Protein AF-A0A099SEV1-F1 (afdb_monomer_lite)

Foldseek 3Di:
DPDDDPPVVVLVVLLLVLAPPLLSVLLVLLLVLQQVLCVDPPWDQLALAFDPGSLQLVQLLVLLCQQFPSVPPADNLLSSLLSSLSSQLQSLLTQVLVQVVCCVPPVDGDHNVRSVVCRLVSSLVCLLVVVVSSSQCDPPDPDRSNQVSNLSSLLSNLLDPVDQLVPRDCWDADPNDTDRSSLSSLSSNLSSLQQQACSSQDPVSVVVSVVVPRDLVSVLSNLSRDQFHHWHDDLVQLEIETEGEDEAPVVCVLQVHDPVLLVVLVVVSVVVSQLSSVSSLVSSQVVNVVSVGGHHDYYHYHYDYDHDDPVSVVSSVVSSLVVCLLPPQALLVNLLSLLQVLQVLLQWGADAPDDIDRNDDDDLVSSLVVNVVSLVCCVVRPCLLLVLQLLSVVSSVVLVVLCVPASVPHSPVSSVVSNVSNNVSVLFLLLLLQQLLVVLVVVVVVVVVVVVVVVVVVVVVPPPDDDDDDDDDPPPPVVVVVCVVVVVVVVVVPDAAAEEEEEFAYPLVLSSVNSNLVNVVCVVPVPCVVPDPCPDQVNSLVSLVSYQYEFEFHPPSFDADPVRHTPDTGRVVRVVVNVVVNRDNYHYDYLVCLLVCVVPVLHAAYEYEASADELFWGKDFPPPQVNLVSLVVLVVVCPPPPPPDPPDPRDRHAYEYRYELSRYDDPCCVVVCVVVVPDDDDDDDDDDDPDDDDDDDDDDDDPPPVPPDPQVDWDDQPNATEGDDPDSFFDSDDHDPVPVVCSVCRVVDHDDGGGMDIHTLQSHQWYRTSQHIDGRSPPVVVVVVSSCCVVLVVVVVVVVVVLVVLVVVVVPDPDPVSVVVSVVVLVVVLVPDDDPSSVVSVVVVVVSVVVSCVVVVVCVVVVVVVVPPPPPVVPVPDDPPVVPPDPPVNVVVVVLVSVVVCLVPPVLVVFPPDPVSSVVVVVVSVVVNVVSVVVVVVVVVVPDDPDDDD

pLDDT: mean 78.98, std 19.69, range [28.3, 98.69]

Structure (mmCIF, N/CA/C/O backbone):
data_AF-A0A099SEV1-F1
#
_entry.id   AF-A0A099SEV1-F1
#
loop_
_atom_site.group_PDB
_atom_site.id
_atom_site.type_symbol
_atom_site.label_atom_id
_atom_site.label_alt_id
_atom_site.label_comp_id
_atom_site.label_asym_id
_atom_site.label_entity_id
_atom_site.label_seq_id
_atom_site.pdbx_PDB_ins_code
_atom_site.Cartn_x
_atom_site.Cartn_y
_atom_site.Cartn_z
_atom_site.occupancy
_atom_site.B_iso_or_equiv
_atom_site.auth_seq_id
_atom_site.auth_comp_id
_atom_site.auth_asym_id
_atom_site.auth_atom_id
_atom_site.pdbx_PDB_model_num
ATOM 1 N N . MET A 1 1 ? 39.576 -8.115 1.685 1.00 36.94 1 MET A N 1
ATOM 2 C CA . MET A 1 1 ? 39.530 -9.210 0.694 1.00 36.94 1 MET A CA 1
ATOM 3 C C . MET A 1 1 ? 39.518 -8.594 -0.702 1.00 36.94 1 MET A C 1
ATOM 5 O O . MET A 1 1 ? 38.486 -8.095 -1.120 1.00 36.94 1 MET A O 1
ATOM 9 N N . LYS A 1 2 ? 40.672 -8.526 -1.378 1.00 35.22 2 LYS A N 1
ATOM 10 C CA . LYS A 1 2 ? 40.783 -8.181 -2.806 1.00 35.22 2 LYS A CA 1
ATOM 11 C C . LYS A 1 2 ? 41.272 -9.445 -3.506 1.00 35.22 2 LYS A C 1
ATOM 13 O O . LYS A 1 2 ? 42.377 -9.889 -3.220 1.00 35.22 2 LYS A O 1
ATOM 18 N N . GLY A 1 3 ? 40.416 -10.050 -4.321 1.00 35.56 3 GLY A N 1
ATOM 19 C CA . GLY A 1 3 ? 40.688 -11.335 -4.967 1.00 35.56 3 GLY A CA 1
ATOM 20 C C . GLY A 1 3 ? 39.414 -12.074 -5.369 1.00 35.56 3 GLY A C 1
ATOM 21 O O . GLY A 1 3 ? 39.276 -13.250 -5.063 1.00 35.56 3 GLY A O 1
ATOM 22 N N . GLY A 1 4 ? 38.461 -11.377 -5.991 1.00 35.34 4 GLY A N 1
ATOM 23 C CA . GLY A 1 4 ? 37.385 -12.007 -6.753 1.00 35.34 4 GLY A CA 1
ATOM 24 C C . GLY A 1 4 ? 37.706 -11.807 -8.225 1.00 35.34 4 GLY A C 1
ATOM 25 O O . GLY A 1 4 ? 37.589 -10.692 -8.720 1.00 35.34 4 GLY A O 1
ATOM 26 N N . VAL A 1 5 ? 38.201 -12.849 -8.888 1.00 37.59 5 VAL A N 1
ATOM 27 C CA . VAL A 1 5 ? 38.368 -12.864 -10.344 1.00 37.59 5 VAL A CA 1
ATOM 28 C C . VAL A 1 5 ? 36.970 -12.792 -10.957 1.00 37.59 5 VAL A C 1
ATOM 30 O O . VAL A 1 5 ? 36.102 -13.597 -10.621 1.00 37.59 5 VAL A O 1
ATOM 33 N N . ASP A 1 6 ? 36.755 -11.785 -11.796 1.00 44.00 6 ASP A N 1
ATOM 34 C CA . ASP A 1 6 ? 35.470 -11.404 -12.372 1.00 44.00 6 ASP A CA 1
ATOM 35 C C . ASP A 1 6 ? 34.942 -12.501 -13.315 1.00 44.00 6 ASP A C 1
ATOM 37 O O . ASP A 1 6 ? 35.335 -12.598 -14.483 1.00 44.00 6 ASP A O 1
ATOM 41 N N . GLN A 1 7 ? 34.065 -13.370 -12.798 1.00 47.88 7 GLN A N 1
ATOM 42 C CA . GLN A 1 7 ? 33.428 -14.446 -13.570 1.00 47.88 7 GLN A CA 1
ATOM 43 C C . GLN A 1 7 ? 32.575 -13.917 -14.742 1.00 47.88 7 GLN A C 1
ATOM 45 O O . GLN A 1 7 ? 32.237 -14.691 -15.639 1.00 47.88 7 GLN A O 1
ATOM 50 N N . ASN A 1 8 ? 32.279 -12.611 -14.793 1.00 47.69 8 ASN A N 1
ATOM 51 C CA . ASN A 1 8 ? 31.552 -11.987 -15.901 1.00 47.69 8 ASN A CA 1
ATOM 52 C C . ASN A 1 8 ? 32.384 -11.858 -17.187 1.00 47.69 8 ASN A C 1
ATOM 54 O O . ASN A 1 8 ? 31.812 -11.815 -18.277 1.00 47.69 8 ASN A O 1
ATOM 58 N N . SER A 1 9 ? 33.720 -11.875 -17.098 1.00 52.97 9 SER A N 1
ATOM 59 C CA . SER A 1 9 ? 34.594 -11.779 -18.281 1.00 52.97 9 SER A CA 1
ATOM 60 C C . SER A 1 9 ? 34.418 -12.948 -19.267 1.00 52.97 9 SER A C 1
ATOM 62 O O . SER A 1 9 ? 34.579 -12.769 -20.473 1.00 52.97 9 SER A O 1
ATOM 64 N N . ASN A 1 10 ? 33.999 -14.126 -18.789 1.00 54.94 10 ASN A N 1
ATOM 65 C CA . ASN A 1 10 ? 33.848 -15.324 -19.623 1.00 54.94 10 ASN A CA 1
ATOM 66 C C . ASN A 1 10 ? 32.597 -15.329 -20.522 1.00 54.94 10 ASN A C 1
ATOM 68 O O . ASN A 1 10 ? 32.571 -16.071 -21.504 1.00 54.94 10 ASN A O 1
ATOM 72 N N . TYR A 1 11 ? 31.561 -14.540 -20.215 1.00 55.56 11 TYR A N 1
ATOM 73 C CA . TYR A 1 11 ? 30.343 -14.500 -21.039 1.00 55.56 11 TYR A CA 1
ATOM 74 C C . TYR A 1 11 ? 30.465 -13.528 -22.220 1.00 55.56 11 TYR A C 1
ATOM 76 O O . TYR A 1 11 ? 29.971 -13.835 -23.304 1.00 55.56 11 TYR A O 1
ATOM 84 N N . TYR A 1 12 ? 31.206 -12.427 -22.051 1.00 55.94 12 TYR A N 1
ATOM 85 C CA . TYR A 1 12 ? 31.446 -11.442 -23.115 1.00 55.94 12 TYR A CA 1
ATOM 86 C C . TYR A 1 12 ? 32.143 -12.034 -24.344 1.00 55.94 12 TYR A C 1
ATOM 88 O O . TYR A 1 12 ? 31.801 -11.687 -25.474 1.00 55.94 12 TYR A O 1
ATOM 96 N N . GLY A 1 13 ? 33.096 -12.950 -24.136 1.00 60.09 13 GLY A N 1
ATOM 97 C CA . GLY A 1 13 ? 33.821 -13.593 -25.236 1.00 60.09 13 GLY A CA 1
ATOM 98 C C . GLY A 1 13 ? 32.915 -14.463 -26.110 1.00 60.09 13 GLY A C 1
ATOM 99 O O . GLY A 1 13 ? 32.924 -14.340 -27.331 1.00 60.09 13 GLY A O 1
ATOM 100 N N . LYS A 1 14 ? 32.051 -15.275 -25.488 1.00 64.75 14 LYS A N 1
ATOM 101 C CA . LYS A 1 14 ? 31.235 -16.268 -26.205 1.00 64.75 14 LYS A CA 1
ATOM 102 C C . LYS A 1 14 ? 30.116 -15.663 -27.055 1.00 64.75 14 LYS A C 1
ATOM 104 O O . LYS A 1 14 ? 29.754 -16.242 -28.073 1.00 64.75 14 LYS A O 1
ATOM 109 N N . GLY A 1 15 ? 29.560 -14.519 -26.651 1.00 65.81 15 GLY A N 1
ATOM 110 C CA . GLY A 1 15 ? 28.553 -13.808 -27.447 1.00 65.81 15 GLY A CA 1
ATOM 111 C C . GLY A 1 15 ? 29.144 -13.198 -28.720 1.00 65.81 15 GLY A C 1
ATOM 112 O O . GLY A 1 15 ? 28.587 -13.370 -29.808 1.00 65.81 15 GLY A O 1
ATOM 113 N N . ARG A 1 16 ? 30.315 -12.556 -28.588 1.00 71.12 16 ARG A N 1
ATOM 114 C CA . ARG A 1 16 ? 31.054 -11.927 -29.696 1.00 71.12 16 ARG A CA 1
ATOM 115 C C . ARG A 1 16 ? 31.533 -12.926 -30.741 1.00 71.12 16 ARG A C 1
ATOM 117 O O . ARG A 1 16 ? 31.424 -12.642 -31.925 1.00 71.12 16 ARG A O 1
ATOM 124 N N . GLU A 1 17 ? 31.993 -14.103 -30.319 1.00 76.88 17 GLU A N 1
ATOM 125 C CA . GLU A 1 17 ? 32.426 -15.177 -31.231 1.00 76.88 17 GLU A CA 1
ATOM 126 C C . GLU A 1 17 ? 31.323 -15.641 -32.198 1.00 76.88 17 GLU A C 1
ATOM 128 O O . GLU A 1 17 ? 31.603 -16.317 -33.186 1.00 76.88 17 GLU A O 1
ATOM 133 N N . SER A 1 18 ? 30.066 -15.285 -31.923 1.00 80.56 18 SER A N 1
ATOM 134 C CA . SER A 1 18 ? 28.909 -15.729 -32.690 1.00 80.56 18 SER A CA 1
ATOM 135 C C . SER A 1 18 ? 28.470 -14.756 -33.801 1.00 80.56 18 SER A C 1
ATOM 137 O O . SER A 1 18 ? 27.653 -15.147 -34.637 1.00 80.56 18 SER A O 1
ATOM 139 N N . LEU A 1 19 ? 28.992 -13.525 -33.829 1.00 89.88 19 LEU A N 1
ATOM 140 C CA . LEU A 1 19 ? 28.681 -12.498 -34.834 1.00 89.88 19 LEU A CA 1
ATOM 141 C C . LEU A 1 19 ? 29.820 -12.368 -35.859 1.00 89.88 19 LEU A C 1
ATOM 143 O O . LEU A 1 19 ? 30.991 -12.531 -35.511 1.00 89.88 19 LEU A O 1
ATOM 147 N N . ARG A 1 20 ? 29.506 -11.994 -37.106 1.00 91.00 20 ARG A N 1
ATOM 148 C CA . ARG A 1 20 ? 30.517 -11.532 -38.068 1.00 91.00 20 ARG A CA 1
ATOM 149 C C . ARG A 1 20 ? 31.260 -10.322 -37.524 1.00 91.00 20 ARG A C 1
ATOM 151 O O . ARG A 1 20 ? 30.757 -9.556 -36.696 1.00 91.00 20 ARG A O 1
ATOM 158 N N . VAL A 1 21 ? 32.466 -10.139 -38.049 1.00 91.50 21 VAL A N 1
ATOM 159 C CA . VAL A 1 21 ? 33.350 -9.031 -37.687 1.00 91.50 21 VAL A CA 1
ATOM 160 C C . VAL A 1 21 ? 32.659 -7.690 -37.936 1.00 91.50 21 VAL A C 1
ATOM 162 O O . VAL A 1 21 ? 32.736 -6.809 -37.086 1.00 91.50 21 VAL A O 1
ATOM 165 N N . GLU A 1 22 ? 31.921 -7.555 -39.038 1.00 93.06 22 GLU A N 1
ATOM 166 C CA . GLU A 1 22 ? 31.168 -6.347 -39.385 1.00 93.06 22 GLU A CA 1
ATOM 167 C C . GLU A 1 22 ? 30.118 -5.990 -38.321 1.00 93.06 22 GLU A C 1
ATOM 169 O O . GLU A 1 22 ? 30.118 -4.870 -37.811 1.00 93.06 22 GLU A O 1
ATOM 174 N N . HIS A 1 23 ? 29.280 -6.955 -37.919 1.00 94.44 23 HIS A N 1
ATOM 175 C CA . HIS A 1 23 ? 28.269 -6.768 -36.872 1.00 94.44 23 HIS A CA 1
ATOM 176 C C . HIS A 1 23 ? 28.897 -6.461 -35.509 1.00 94.44 23 HIS A C 1
ATOM 178 O O . HIS A 1 23 ? 28.393 -5.610 -34.777 1.00 94.44 23 HIS A O 1
ATOM 184 N N . CYS A 1 24 ? 30.011 -7.118 -35.171 1.00 93.75 24 CYS A N 1
ATOM 185 C CA . CYS A 1 24 ? 30.768 -6.817 -33.956 1.00 93.75 24 CYS A CA 1
ATOM 186 C C . CYS A 1 24 ? 31.267 -5.367 -33.940 1.00 93.75 24 CYS A C 1
ATOM 188 O O . CYS A 1 24 ? 31.109 -4.680 -32.932 1.00 93.75 24 CYS A O 1
ATOM 190 N N . LEU A 1 25 ? 31.854 -4.905 -35.049 1.00 94.25 25 LEU A N 1
ATOM 191 C CA . LEU A 1 25 ? 32.371 -3.544 -35.170 1.00 94.25 25 LEU A CA 1
ATOM 192 C C . LEU A 1 25 ? 31.241 -2.511 -35.109 1.00 94.25 25 LEU A C 1
ATOM 194 O O . LEU A 1 25 ? 31.371 -1.530 -34.383 1.00 94.25 25 LEU A O 1
ATOM 198 N N . CYS A 1 26 ? 30.124 -2.738 -35.810 1.00 95.38 26 CYS A N 1
ATOM 199 C CA . CYS A 1 26 ? 28.972 -1.835 -35.758 1.00 95.38 26 CYS A CA 1
ATOM 200 C C . CYS A 1 26 ? 28.397 -1.762 -34.340 1.00 95.38 26 CYS A C 1
ATOM 202 O O . CYS A 1 26 ? 28.181 -0.672 -33.815 1.00 95.38 26 CYS A O 1
ATOM 204 N N . LEU A 1 27 ? 28.238 -2.910 -33.673 1.00 96.00 27 LEU A N 1
ATOM 205 C CA . LEU A 1 27 ? 27.772 -2.949 -32.292 1.00 96.00 27 LEU A CA 1
ATOM 206 C C . LEU A 1 27 ? 28.705 -2.164 -31.363 1.00 96.00 27 LEU A C 1
ATOM 208 O O . LEU A 1 27 ? 28.221 -1.397 -30.542 1.00 96.00 27 LEU A O 1
ATOM 212 N N . ASP A 1 28 ? 30.024 -2.288 -31.509 1.00 95.56 28 ASP A N 1
ATOM 213 C CA . ASP A 1 28 ? 30.981 -1.516 -30.708 1.00 95.56 28 ASP A CA 1
ATOM 214 C C . ASP A 1 28 ? 30.867 -0.002 -30.941 1.00 95.56 28 ASP A C 1
ATOM 216 O O . ASP A 1 28 ? 30.926 0.767 -29.980 1.00 95.56 28 ASP A O 1
ATOM 220 N N . ILE A 1 29 ? 30.595 0.431 -32.175 1.00 96.31 29 ILE A N 1
ATOM 221 C CA . ILE A 1 29 ? 30.310 1.841 -32.466 1.00 96.31 29 ILE A CA 1
ATOM 222 C C . ILE A 1 29 ? 29.013 2.293 -31.783 1.00 96.31 29 ILE A C 1
ATOM 224 O O . ILE A 1 29 ? 29.001 3.359 -31.166 1.00 96.31 29 ILE A O 1
ATOM 228 N N . ILE A 1 30 ? 27.945 1.486 -31.831 1.00 97.38 30 ILE A N 1
ATOM 229 C CA . ILE A 1 30 ? 26.681 1.782 -31.133 1.00 97.38 30 ILE A CA 1
ATOM 230 C C . ILE A 1 30 ? 26.942 1.951 -29.631 1.00 97.38 30 ILE A C 1
ATOM 232 O O . ILE A 1 30 ? 26.533 2.952 -29.037 1.00 97.38 30 ILE A O 1
ATOM 236 N N . ARG A 1 31 ? 27.680 1.017 -29.014 1.00 97.50 31 ARG A N 1
ATOM 237 C CA . ARG A 1 31 ? 28.051 1.075 -27.590 1.00 97.50 31 ARG A CA 1
ATOM 238 C C . ARG A 1 31 ? 28.795 2.358 -27.246 1.00 97.50 31 ARG A C 1
ATOM 240 O O . ARG A 1 31 ? 28.472 3.022 -26.254 1.00 97.50 31 ARG A O 1
ATOM 247 N N . ASP A 1 32 ? 29.777 2.713 -28.066 1.00 97.25 32 ASP A N 1
ATOM 248 C CA . ASP A 1 32 ? 30.584 3.913 -27.883 1.00 97.25 32 ASP A CA 1
ATOM 249 C C . ASP A 1 32 ? 29.747 5.183 -28.041 1.00 97.25 32 ASP A C 1
ATOM 251 O O . ASP A 1 32 ? 29.875 6.103 -27.230 1.00 97.25 32 ASP A O 1
ATOM 255 N N . ASN A 1 33 ? 28.871 5.243 -29.044 1.00 97.31 33 ASN A N 1
ATOM 256 C CA . ASN A 1 33 ? 28.023 6.402 -29.304 1.00 97.31 33 ASN A CA 1
ATOM 257 C C . ASN A 1 33 ? 26.989 6.606 -28.194 1.00 97.31 33 ASN A C 1
ATOM 259 O O . ASN A 1 33 ? 26.921 7.702 -27.632 1.00 97.31 33 ASN A O 1
ATOM 263 N N . VAL A 1 34 ? 26.284 5.550 -27.782 1.00 96.81 34 VAL A N 1
ATOM 264 C CA . VAL A 1 34 ? 25.367 5.591 -26.631 1.00 96.81 34 VAL A CA 1
ATOM 265 C C . VAL A 1 34 ? 26.118 6.015 -25.366 1.00 96.81 34 VAL A C 1
ATOM 267 O O . VAL A 1 34 ? 25.679 6.908 -24.639 1.00 96.81 34 VAL A O 1
ATOM 270 N N . THR A 1 35 ? 27.309 5.458 -25.124 1.00 96.94 35 THR A N 1
ATOM 271 C CA . THR A 1 35 ? 28.145 5.840 -23.976 1.00 96.94 35 THR A CA 1
ATOM 272 C C . THR A 1 35 ? 28.554 7.313 -24.020 1.00 96.94 35 THR A C 1
ATOM 274 O O . THR A 1 35 ? 28.553 7.974 -22.980 1.00 96.94 35 THR A O 1
ATOM 277 N N . LYS A 1 36 ? 28.904 7.849 -25.195 1.00 96.94 36 LYS A N 1
ATOM 278 C CA . LYS A 1 36 ? 29.230 9.273 -25.372 1.00 96.94 36 LYS A CA 1
ATOM 279 C C . LYS A 1 36 ? 28.014 10.159 -25.119 1.00 96.94 36 LYS A C 1
ATOM 281 O O . LYS A 1 36 ? 28.171 11.187 -24.466 1.00 96.94 36 LYS A O 1
ATOM 286 N N . MET A 1 37 ? 26.828 9.766 -25.585 1.00 96.25 37 MET A N 1
ATOM 287 C CA . MET A 1 37 ? 25.584 10.514 -25.363 1.00 96.25 37 MET A CA 1
ATOM 288 C C . MET A 1 37 ? 25.259 10.629 -23.871 1.00 96.25 37 MET A C 1
ATOM 290 O O . MET A 1 37 ? 25.080 11.740 -23.378 1.00 96.25 37 MET A O 1
ATOM 294 N N . TRP A 1 38 ? 25.325 9.520 -23.128 1.00 94.94 38 TRP A N 1
ATOM 295 C CA . TRP A 1 38 ? 25.136 9.515 -21.670 1.00 94.94 38 TRP A CA 1
ATOM 296 C C . TRP A 1 38 ? 26.206 10.301 -20.894 1.00 94.94 38 TRP A C 1
ATOM 298 O O . TRP A 1 38 ? 25.974 10.689 -19.753 1.00 94.94 38 TRP A O 1
ATOM 308 N N . LYS A 1 39 ? 27.388 10.522 -21.484 1.00 94.62 39 LYS A N 1
ATOM 309 C CA . LYS A 1 39 ? 28.511 11.254 -20.870 1.00 94.62 39 LYS A CA 1
ATOM 310 C C . LYS A 1 39 ? 28.601 12.722 -21.296 1.00 94.62 39 LYS A C 1
ATOM 312 O O . LYS A 1 39 ? 29.581 13.384 -20.947 1.00 94.62 39 LYS A O 1
ATOM 317 N N . ARG A 1 40 ? 27.638 13.248 -22.064 1.00 94.00 40 ARG A N 1
ATOM 318 C CA . ARG A 1 40 ? 27.647 14.662 -22.472 1.00 94.00 40 ARG A CA 1
ATOM 319 C C . ARG A 1 40 ? 27.674 15.563 -21.215 1.00 94.00 40 ARG A C 1
ATOM 321 O O . ARG A 1 40 ? 26.925 15.296 -20.281 1.00 94.00 40 ARG A O 1
ATOM 328 N N . PRO A 1 41 ? 28.485 16.643 -21.167 1.00 81.94 41 PRO A N 1
ATOM 329 C CA . PRO A 1 41 ? 28.713 17.433 -19.943 1.00 81.94 41 PRO A CA 1
ATOM 330 C C . PRO A 1 41 ? 27.463 18.057 -19.305 1.00 81.94 41 PRO A C 1
ATOM 332 O O . PRO A 1 41 ? 27.476 18.396 -18.125 1.00 81.94 41 PRO A O 1
ATOM 335 N N . TYR A 1 42 ? 26.402 18.238 -20.092 1.00 82.00 42 TYR A N 1
ATOM 336 C CA . TYR A 1 42 ? 25.139 18.842 -19.663 1.00 82.00 42 TYR A CA 1
ATOM 337 C C . TYR A 1 42 ? 24.037 17.812 -19.411 1.00 82.00 42 TYR A C 1
ATOM 339 O O . TYR A 1 42 ? 22.945 18.182 -18.982 1.00 82.00 42 TYR A O 1
ATOM 347 N N . GLU A 1 43 ? 24.311 16.533 -19.667 1.00 87.38 43 GLU A N 1
ATOM 348 C CA . GLU A 1 43 ? 23.335 15.473 -19.487 1.00 87.38 43 GLU A CA 1
ATOM 349 C C . GLU A 1 43 ? 23.228 15.144 -17.998 1.00 87.38 43 GLU A C 1
ATOM 351 O O . GLU A 1 43 ? 24.162 14.642 -17.370 1.00 87.38 43 GLU A O 1
ATOM 356 N N . LYS A 1 44 ? 22.080 15.487 -17.415 1.00 85.25 44 LYS A N 1
ATOM 357 C CA . LYS A 1 44 ? 21.747 15.126 -16.040 1.00 85.25 44 LYS A CA 1
ATOM 358 C C . LYS A 1 44 ? 20.839 13.903 -16.082 1.00 85.25 44 LYS A C 1
ATOM 360 O O . LYS A 1 44 ? 19.854 13.942 -16.823 1.00 85.25 44 LYS A O 1
ATOM 365 N N . PRO A 1 45 ? 21.107 12.863 -15.271 1.00 85.19 45 PRO A N 1
ATOM 366 C CA . PRO A 1 45 ? 20.137 11.797 -15.060 1.00 85.19 45 PRO A CA 1
ATOM 367 C C . PRO A 1 45 ? 18.777 12.403 -14.708 1.00 85.19 45 PRO A C 1
ATOM 369 O O . PRO A 1 45 ? 18.723 13.409 -13.993 1.00 85.19 45 PRO A O 1
ATOM 372 N N . LEU A 1 46 ? 17.690 11.814 -15.209 1.00 87.38 46 LEU A N 1
ATOM 373 C CA . LEU A 1 46 ? 16.349 12.202 -14.771 1.00 87.38 46 LEU A CA 1
ATOM 374 C C . LEU A 1 46 ? 16.290 12.063 -13.248 1.00 87.38 46 LEU A C 1
ATOM 376 O O . LEU A 1 46 ? 16.686 11.018 -12.719 1.00 87.38 46 LEU A O 1
ATOM 380 N N . ALA A 1 47 ? 15.865 13.115 -12.546 1.00 84.81 47 ALA A N 1
ATOM 381 C CA . ALA A 1 47 ? 15.913 13.112 -11.097 1.00 84.81 47 ALA A CA 1
ATOM 382 C C . ALA A 1 47 ? 15.060 11.966 -10.549 1.00 84.81 47 ALA A C 1
ATOM 384 O O . ALA A 1 47 ? 14.052 11.564 -11.129 1.00 84.81 47 ALA A O 1
ATOM 385 N N . TYR A 1 48 ? 15.503 11.415 -9.422 1.00 85.75 48 TYR A N 1
ATOM 386 C CA . TYR A 1 48 ? 14.810 10.368 -8.672 1.00 85.75 48 TYR A CA 1
ATOM 387 C C . TYR A 1 48 ? 14.730 8.990 -9.332 1.00 85.75 48 TYR A C 1
ATOM 389 O O . TYR A 1 48 ? 14.498 8.022 -8.616 1.00 85.75 48 TYR A O 1
ATOM 397 N N . TYR A 1 49 ? 14.923 8.840 -10.640 1.00 87.31 49 TYR A N 1
ATOM 398 C CA . TYR A 1 49 ? 14.817 7.537 -11.296 1.00 87.31 49 TYR A CA 1
ATOM 399 C C . TYR A 1 49 ? 16.100 6.710 -11.169 1.00 87.31 49 TYR A C 1
ATOM 401 O O . TYR A 1 49 ? 17.205 7.242 -11.082 1.00 87.31 49 TYR A O 1
ATOM 409 N N . THR A 1 50 ? 15.950 5.382 -11.183 1.00 86.31 50 THR A N 1
ATOM 410 C CA . THR A 1 50 ? 17.077 4.437 -11.230 1.00 86.31 50 THR A CA 1
ATOM 411 C C . THR A 1 50 ? 17.966 4.693 -12.449 1.00 86.31 50 THR A C 1
ATOM 413 O O . THR A 1 50 ? 17.551 5.342 -13.407 1.00 86.31 50 THR A O 1
ATOM 416 N N . THR A 1 51 ? 19.199 4.190 -12.461 1.00 88.56 51 THR A N 1
ATOM 417 C CA . THR A 1 51 ? 20.127 4.486 -13.562 1.00 88.56 51 THR A CA 1
ATOM 418 C C . THR A 1 51 ? 19.751 3.738 -14.844 1.00 88.56 51 THR A C 1
ATOM 420 O O . THR A 1 51 ? 19.574 2.522 -14.826 1.00 88.56 51 THR A O 1
ATOM 423 N N . HIS A 1 52 ? 19.652 4.458 -15.970 1.00 90.56 52 HIS A N 1
ATOM 424 C CA . HIS A 1 52 ? 19.386 3.906 -17.317 1.00 90.56 52 HIS A CA 1
ATOM 425 C C . HIS A 1 52 ? 20.612 4.056 -18.254 1.00 90.56 52 HIS A C 1
ATOM 427 O O . HIS A 1 52 ? 20.508 3.910 -19.464 1.00 90.56 52 HIS A O 1
ATOM 433 N N . GLY A 1 53 ? 21.796 4.342 -17.691 1.00 93.69 53 GLY A N 1
ATOM 434 C CA . GLY A 1 53 ? 23.038 4.559 -18.446 1.00 93.69 53 GLY A CA 1
ATOM 435 C C . GLY A 1 53 ? 23.720 3.274 -18.952 1.00 93.69 53 GLY A C 1
ATOM 436 O O . GLY A 1 53 ? 23.157 2.185 -18.861 1.00 93.69 53 GLY A O 1
ATOM 437 N N . PRO A 1 54 ? 24.985 3.349 -19.413 1.00 96.00 54 PRO A N 1
ATOM 438 C CA . PRO A 1 54 ? 25.678 2.217 -20.044 1.00 96.00 54 PRO A CA 1
ATOM 439 C C . PRO A 1 54 ? 25.725 0.934 -19.200 1.00 96.00 54 PRO A C 1
ATOM 441 O O . PRO A 1 54 ? 25.599 -0.161 -19.735 1.00 96.00 54 PRO A O 1
ATOM 444 N N . ASN A 1 55 ? 25.839 1.047 -17.871 1.00 95.31 55 ASN A N 1
ATOM 445 C CA . ASN A 1 55 ? 25.813 -0.116 -16.974 1.00 95.31 55 ASN A CA 1
ATOM 446 C C . ASN A 1 55 ? 24.493 -0.897 -17.060 1.00 95.31 55 ASN A C 1
ATOM 448 O O . ASN A 1 55 ? 24.505 -2.123 -16.988 1.00 95.31 55 ASN A O 1
ATOM 452 N N . HIS A 1 56 ? 23.371 -0.199 -17.249 1.00 95.81 56 HIS A N 1
ATOM 453 C CA . HIS A 1 56 ? 22.080 -0.834 -17.468 1.00 95.81 56 HIS A CA 1
ATOM 454 C C . HIS A 1 56 ? 22.044 -1.573 -18.805 1.00 95.81 56 HIS A C 1
ATOM 456 O O . HIS A 1 56 ? 21.669 -2.742 -18.826 1.00 95.81 56 HIS A O 1
ATOM 462 N N . CYS A 1 57 ? 22.501 -0.931 -19.883 1.00 97.44 57 CYS A N 1
ATOM 463 C CA . CYS A 1 57 ? 22.583 -1.550 -21.209 1.00 97.44 57 CYS A CA 1
ATOM 464 C C . CYS A 1 57 ? 23.406 -2.847 -21.152 1.00 97.44 57 CYS A C 1
ATOM 466 O O . CYS A 1 57 ? 22.960 -3.897 -21.608 1.00 97.44 57 CYS A O 1
ATOM 468 N N . TYR A 1 58 ? 24.565 -2.804 -20.486 1.00 96.88 58 TYR A N 1
ATOM 469 C CA . TYR A 1 58 ? 25.405 -3.976 -20.253 1.00 96.88 58 TYR A CA 1
ATOM 470 C C . TYR A 1 58 ? 24.699 -5.078 -19.454 1.00 96.88 58 TYR A C 1
ATOM 472 O O . TYR A 1 58 ? 24.854 -6.261 -19.760 1.00 96.88 58 TYR A O 1
ATOM 480 N N . ALA A 1 59 ? 23.940 -4.722 -18.418 1.00 96.44 59 ALA A N 1
ATOM 481 C CA . ALA A 1 59 ? 23.209 -5.693 -17.613 1.00 96.44 59 ALA A CA 1
ATOM 482 C C . ALA A 1 59 ? 22.067 -6.357 -18.398 1.00 96.44 59 ALA A C 1
ATOM 484 O O . ALA A 1 59 ? 21.912 -7.576 -18.320 1.00 96.44 59 ALA A O 1
ATOM 485 N N . VAL A 1 60 ? 21.327 -5.588 -19.204 1.00 97.69 60 VAL A N 1
ATOM 486 C CA . VAL A 1 60 ? 20.281 -6.100 -20.106 1.00 97.69 60 VAL A CA 1
ATOM 487 C C . VAL A 1 60 ? 20.887 -7.014 -21.166 1.00 97.69 60 VAL A C 1
ATOM 489 O O . VAL A 1 60 ? 20.400 -8.125 -21.369 1.00 97.69 60 VAL A O 1
ATOM 492 N N . GLU A 1 61 ? 22.004 -6.614 -21.775 1.00 97.56 61 GLU A N 1
ATOM 493 C CA . GLU A 1 61 ? 22.754 -7.451 -22.714 1.00 97.56 61 GLU A CA 1
ATOM 494 C C . GLU A 1 61 ? 23.176 -8.785 -22.065 1.00 97.56 61 GLU A C 1
ATOM 496 O O . GLU A 1 61 ? 22.964 -9.867 -22.618 1.00 97.56 61 GLU A O 1
ATOM 501 N N . ASN A 1 62 ? 23.690 -8.729 -20.833 1.00 95.81 62 ASN A N 1
ATOM 502 C CA . ASN A 1 62 ? 24.046 -9.915 -20.054 1.00 95.81 62 ASN A CA 1
ATOM 503 C C . ASN A 1 62 ? 22.845 -10.815 -19.742 1.00 95.81 62 ASN A C 1
ATOM 505 O O . ASN A 1 62 ? 22.978 -12.043 -19.730 1.00 95.81 62 ASN A O 1
ATOM 509 N N . LEU A 1 63 ? 21.679 -10.230 -19.479 1.00 97.00 63 LEU A N 1
ATOM 510 C CA . LEU A 1 63 ? 20.443 -10.977 -19.269 1.00 97.00 63 LEU A CA 1
ATOM 511 C C . LEU A 1 63 ? 19.962 -11.632 -20.564 1.00 97.00 63 LEU A C 1
ATOM 513 O O . LEU A 1 63 ? 19.547 -12.785 -20.507 1.00 97.00 63 LEU A O 1
ATOM 517 N N . ILE A 1 64 ? 20.117 -10.988 -21.724 1.00 97.19 64 ILE A N 1
ATOM 518 C CA . ILE A 1 64 ? 19.829 -11.592 -23.034 1.00 97.19 64 ILE A CA 1
ATOM 519 C C . ILE A 1 64 ? 20.679 -12.853 -23.253 1.00 97.19 64 ILE A C 1
ATOM 521 O O . ILE A 1 64 ? 20.129 -13.900 -23.603 1.00 97.19 64 ILE A O 1
ATOM 525 N N . TYR A 1 65 ? 21.986 -12.812 -22.960 1.00 95.38 65 TYR A N 1
ATOM 526 C CA . TYR A 1 65 ? 22.852 -14.000 -23.065 1.00 95.38 65 TYR A CA 1
ATOM 527 C C . TYR A 1 65 ? 22.388 -15.160 -22.166 1.00 95.38 65 TYR A C 1
ATOM 529 O O . TYR A 1 65 ? 22.538 -16.330 -22.526 1.00 95.38 65 TYR A O 1
ATOM 537 N N . LYS A 1 66 ? 21.829 -14.855 -20.988 1.00 95.25 66 LYS A N 1
ATOM 538 C CA . LYS A 1 66 ? 21.308 -15.861 -20.048 1.00 95.25 66 LYS A CA 1
ATOM 539 C C . LYS A 1 66 ? 19.911 -16.359 -20.431 1.00 95.25 66 LYS A C 1
ATOM 541 O O . LYS A 1 66 ? 19.617 -17.534 -20.217 1.00 95.25 66 LYS A O 1
ATOM 546 N N . LEU A 1 67 ? 19.071 -15.485 -20.987 1.00 96.12 67 LEU A N 1
ATOM 547 C CA . LEU A 1 67 ? 17.740 -15.818 -21.494 1.00 96.12 67 LEU A CA 1
ATOM 548 C C . LEU A 1 67 ? 17.834 -16.730 -22.716 1.00 96.12 67 LEU A C 1
ATOM 550 O O . LEU A 1 67 ? 17.044 -17.660 -22.840 1.00 96.12 67 LEU A O 1
ATOM 554 N N . ILE A 1 68 ? 18.829 -16.526 -23.583 1.00 95.19 68 ILE A N 1
ATOM 555 C CA . ILE A 1 68 ? 19.023 -17.304 -24.813 1.00 95.19 68 ILE A CA 1
ATOM 556 C C . ILE A 1 68 ? 20.423 -17.943 -24.825 1.00 95.19 68 ILE A C 1
ATOM 558 O O . ILE A 1 68 ? 21.298 -17.508 -25.579 1.00 95.19 68 ILE A O 1
ATOM 562 N N . PRO A 1 69 ? 20.680 -18.985 -24.005 1.00 91.50 69 PRO A N 1
ATOM 563 C CA . PRO A 1 69 ? 22.002 -19.594 -23.922 1.00 91.50 69 PRO A CA 1
ATOM 564 C C . PRO A 1 69 ? 22.510 -20.062 -25.291 1.00 91.50 69 PRO A C 1
ATOM 566 O O . PRO A 1 69 ? 21.898 -20.904 -25.947 1.00 91.50 69 PRO A O 1
ATOM 569 N N . GLY A 1 70 ? 23.645 -19.504 -25.717 1.00 87.25 70 GLY A N 1
ATOM 570 C CA . GLY A 1 70 ? 24.283 -19.816 -26.999 1.00 87.25 70 GLY A CA 1
ATOM 571 C C . GLY A 1 70 ? 23.565 -19.268 -28.236 1.00 87.25 70 GLY A C 1
ATOM 572 O O . GLY A 1 70 ? 23.972 -19.615 -29.341 1.00 87.25 70 GLY A O 1
ATOM 573 N N . PHE A 1 71 ? 22.512 -18.455 -28.072 1.00 89.00 71 PHE A N 1
ATOM 574 C CA . PHE A 1 71 ? 21.671 -17.937 -29.162 1.00 89.00 71 PHE A CA 1
ATOM 575 C C . PHE A 1 71 ? 21.235 -18.993 -30.181 1.00 89.00 71 PHE A C 1
ATOM 577 O O . PHE A 1 71 ? 21.081 -18.697 -31.369 1.00 89.00 71 PHE A O 1
ATOM 584 N N . ALA A 1 72 ? 21.072 -20.240 -29.733 1.00 77.44 72 ALA A N 1
ATOM 585 C CA . ALA A 1 72 ? 20.705 -21.329 -30.620 1.00 77.44 72 ALA A CA 1
ATOM 586 C C . ALA A 1 72 ? 19.432 -20.942 -31.388 1.00 77.44 72 ALA A C 1
ATOM 588 O O . ALA A 1 72 ? 18.484 -20.454 -30.787 1.00 77.44 72 ALA A O 1
ATOM 589 N N . ASN A 1 73 ? 19.424 -21.140 -32.707 1.00 87.31 73 ASN A N 1
ATOM 590 C CA . ASN A 1 73 ? 18.302 -20.846 -33.611 1.00 87.31 73 ASN A CA 1
ATOM 591 C C . ASN A 1 73 ? 17.937 -19.357 -33.815 1.00 87.31 73 ASN A C 1
ATOM 593 O O . ASN A 1 73 ? 16.911 -19.079 -34.444 1.00 87.31 73 ASN A O 1
ATOM 597 N N . LEU A 1 74 ? 18.744 -18.396 -33.349 1.00 95.19 74 LEU A N 1
ATOM 598 C CA . LEU A 1 74 ? 18.691 -17.021 -33.860 1.00 95.19 74 LEU A CA 1
ATOM 599 C C . LEU A 1 74 ? 19.662 -16.859 -35.029 1.00 95.19 74 LEU A C 1
ATOM 601 O O . LEU A 1 74 ? 20.819 -17.289 -34.963 1.00 95.19 74 LEU A O 1
ATOM 605 N N . ARG A 1 75 ? 19.209 -16.188 -36.092 1.00 95.56 75 ARG A N 1
ATOM 606 C CA . ARG A 1 75 ? 20.124 -15.758 -37.153 1.00 95.56 75 ARG A CA 1
ATOM 607 C C . ARG A 1 75 ? 21.124 -14.752 -36.616 1.00 95.56 75 ARG A C 1
ATOM 609 O O . ARG A 1 75 ? 20.992 -14.212 -35.519 1.00 95.56 75 ARG A O 1
ATOM 616 N N . GLU A 1 76 ? 22.193 -14.577 -37.366 1.00 95.06 76 GLU A N 1
ATOM 617 C CA . GLU A 1 76 ? 23.276 -13.689 -36.974 1.00 95.06 76 GLU A CA 1
ATOM 618 C C . GLU A 1 76 ? 22.814 -12.230 -36.874 1.00 95.06 76 GLU A C 1
ATOM 620 O O . GLU A 1 76 ? 23.089 -11.550 -35.890 1.00 95.06 76 GLU A O 1
ATOM 625 N N . GLU A 1 77 ? 22.012 -11.798 -37.836 1.00 96.44 77 GLU A N 1
ATOM 626 C CA . GLU A 1 77 ? 21.406 -10.477 -37.914 1.00 96.44 77 GLU A CA 1
ATOM 627 C C . GLU A 1 77 ? 20.391 -10.274 -36.779 1.00 96.44 77 GLU A C 1
ATOM 629 O O . GLU A 1 77 ? 20.399 -9.243 -36.121 1.00 96.44 77 GLU A O 1
ATOM 634 N N . GLU A 1 78 ? 19.579 -11.289 -36.450 1.00 97.56 78 GLU A N 1
ATOM 635 C CA . GLU A 1 78 ? 18.645 -11.222 -35.312 1.00 97.56 78 GLU A CA 1
ATOM 636 C C . GLU A 1 78 ? 19.376 -11.050 -33.974 1.00 97.56 78 GLU A C 1
ATOM 638 O O . GLU A 1 78 ? 18.915 -10.306 -33.105 1.00 97.56 78 GLU A O 1
ATOM 643 N N . ARG A 1 79 ? 20.532 -11.710 -33.811 1.00 97.12 79 ARG A N 1
ATOM 644 C CA . ARG A 1 79 ? 21.410 -11.507 -32.650 1.00 97.12 79 ARG A CA 1
ATOM 645 C C . ARG A 1 79 ? 21.938 -10.079 -32.617 1.00 97.12 79 ARG A C 1
ATOM 647 O O . ARG A 1 79 ? 21.874 -9.448 -31.565 1.00 97.12 79 ARG A O 1
ATOM 654 N N . PHE A 1 80 ? 22.422 -9.568 -33.749 1.00 96.94 80 PHE A N 1
ATOM 655 C CA . PHE A 1 80 ? 22.877 -8.184 -33.861 1.00 96.94 80 PHE A CA 1
ATOM 656 C C . PHE A 1 80 ? 21.760 -7.192 -33.503 1.00 96.94 80 PHE A C 1
ATOM 658 O O . PHE A 1 80 ? 21.972 -6.350 -32.635 1.00 96.94 80 PHE A O 1
ATOM 665 N N . TYR A 1 81 ? 20.557 -7.332 -34.069 1.00 98.31 81 TYR A N 1
ATOM 666 C CA . TYR A 1 81 ? 19.424 -6.443 -33.793 1.00 98.31 81 TYR A CA 1
ATOM 667 C C . TYR A 1 81 ? 19.019 -6.450 -32.321 1.00 98.31 81 TYR A C 1
ATOM 669 O O . TYR A 1 81 ? 18.785 -5.387 -31.745 1.00 98.31 81 TYR A O 1
ATOM 677 N N . LEU A 1 82 ? 18.962 -7.626 -31.693 1.00 98.06 82 LEU A N 1
ATOM 678 C CA . LEU A 1 82 ? 18.615 -7.748 -30.279 1.00 98.06 82 LEU A CA 1
ATOM 679 C C . LEU A 1 82 ? 19.671 -7.093 -29.376 1.00 98.06 82 LEU A C 1
ATOM 681 O O . LEU A 1 82 ? 19.320 -6.346 -28.462 1.00 98.06 82 LEU A O 1
ATOM 685 N N . LEU A 1 83 ? 20.956 -7.326 -29.655 1.00 97.62 83 LEU A N 1
ATOM 686 C CA . LEU A 1 83 ? 22.058 -6.739 -28.890 1.00 97.62 83 LEU A CA 1
ATOM 687 C C . LEU A 1 83 ? 22.165 -5.224 -29.107 1.00 97.62 83 LEU A C 1
ATOM 689 O O . LEU A 1 83 ? 22.347 -4.493 -28.140 1.00 97.62 83 LEU A O 1
ATOM 693 N N . ALA A 1 84 ? 21.986 -4.734 -30.334 1.00 98.25 84 ALA A N 1
ATOM 694 C CA . ALA A 1 84 ? 21.923 -3.302 -30.621 1.00 98.25 84 ALA A CA 1
ATOM 695 C C . ALA A 1 84 ? 20.742 -2.638 -29.894 1.00 98.25 84 ALA A C 1
ATOM 697 O O . ALA A 1 84 ? 20.896 -1.582 -29.279 1.00 98.25 84 ALA A O 1
ATOM 698 N N . SER A 1 85 ? 19.576 -3.291 -29.884 1.00 98.69 85 SER A N 1
ATOM 699 C CA . SER A 1 85 ? 18.388 -2.785 -29.186 1.00 98.69 85 SER A CA 1
ATOM 700 C C . SER A 1 85 ? 18.587 -2.727 -27.668 1.00 98.69 85 SER A C 1
ATOM 702 O O . SER A 1 85 ? 18.121 -1.785 -27.038 1.00 98.69 85 SER A O 1
ATOM 704 N N . ALA A 1 86 ? 19.353 -3.647 -27.069 1.00 98.44 86 ALA A N 1
ATOM 705 C CA . ALA A 1 86 ? 19.703 -3.580 -25.644 1.00 98.44 86 ALA A CA 1
ATOM 706 C C . ALA A 1 86 ? 20.425 -2.275 -25.258 1.00 98.44 86 ALA A C 1
ATOM 708 O O . ALA A 1 86 ? 20.304 -1.818 -24.125 1.00 98.44 86 ALA A O 1
ATOM 709 N N . TRP A 1 87 ? 21.122 -1.645 -26.204 1.00 98.38 87 TRP A N 1
ATOM 710 C CA . TRP A 1 87 ? 21.814 -0.370 -26.007 1.00 98.38 87 TRP A CA 1
ATOM 711 C C . TRP A 1 87 ? 20.987 0.854 -26.384 1.00 98.38 87 TRP A C 1
ATOM 713 O O . TRP A 1 87 ? 21.208 1.933 -25.840 1.00 98.38 87 TRP A O 1
ATOM 723 N N . LEU A 1 88 ? 20.043 0.695 -27.309 1.00 98.38 88 LEU A N 1
ATOM 724 C CA . LEU A 1 88 ? 19.262 1.802 -27.858 1.00 98.38 88 LEU A CA 1
ATOM 725 C C . LEU A 1 88 ? 17.859 1.933 -27.245 1.00 98.38 88 LEU A C 1
ATOM 727 O O . LEU A 1 88 ? 17.243 2.983 -27.403 1.00 98.38 88 LEU A O 1
ATOM 731 N N . HIS A 1 89 ? 17.353 0.929 -26.520 1.00 98.50 89 HIS A N 1
ATOM 732 C CA . HIS A 1 89 ? 15.965 0.921 -26.029 1.00 98.50 89 HIS A CA 1
ATOM 733 C C . HIS A 1 89 ? 15.607 2.117 -25.139 1.00 98.50 89 HIS A C 1
ATOM 735 O O . HIS A 1 89 ? 14.527 2.692 -25.282 1.00 98.50 89 HIS A O 1
ATOM 741 N N . ASP A 1 90 ? 16.554 2.548 -24.309 1.00 97.94 90 ASP A N 1
ATOM 742 C CA . ASP A 1 90 ? 16.415 3.664 -23.375 1.00 97.94 90 ASP A CA 1
ATOM 743 C C . ASP A 1 90 ? 17.053 4.969 -23.874 1.00 97.94 90 ASP A C 1
ATOM 745 O O . ASP A 1 90 ? 17.177 5.924 -23.109 1.00 97.94 90 ASP A O 1
ATOM 749 N N . ILE A 1 91 ? 17.459 5.072 -25.147 1.00 97.94 91 ILE A N 1
ATOM 750 C CA . ILE A 1 91 ? 18.096 6.302 -25.656 1.00 97.94 91 ILE A CA 1
ATOM 751 C C . ILE A 1 91 ? 17.174 7.528 -25.533 1.00 97.94 91 ILE A C 1
ATOM 753 O O . ILE A 1 91 ? 17.641 8.632 -25.266 1.00 97.94 91 ILE A O 1
ATOM 757 N N . GLY A 1 92 ? 15.856 7.328 -25.622 1.00 97.31 92 GLY A N 1
ATOM 758 C CA . GLY A 1 92 ? 14.844 8.354 -25.384 1.00 97.31 92 GLY A CA 1
ATOM 759 C C . GLY A 1 92 ? 14.726 8.825 -23.928 1.00 97.31 92 GLY A C 1
ATOM 760 O O . GLY A 1 92 ? 14.012 9.791 -23.680 1.00 97.31 92 GLY A O 1
ATOM 761 N N . MET A 1 93 ? 15.405 8.181 -22.969 1.00 96.69 93 MET A N 1
ATOM 762 C CA . MET A 1 93 ? 15.515 8.655 -21.579 1.00 96.69 93 MET A CA 1
ATOM 763 C C . MET A 1 93 ? 16.562 9.767 -21.417 1.00 96.69 93 MET A C 1
ATOM 765 O O . MET A 1 93 ? 16.594 10.430 -20.378 1.00 96.69 93 MET A O 1
ATOM 769 N N . ILE A 1 94 ? 17.423 9.970 -22.419 1.00 96.69 94 ILE A N 1
ATOM 770 C CA . ILE A 1 94 ? 18.409 11.051 -22.451 1.00 96.69 94 ILE A CA 1
ATOM 771 C C . ILE A 1 94 ? 17.656 12.363 -22.709 1.00 96.69 94 ILE A C 1
ATOM 773 O O . ILE A 1 94 ? 16.969 12.507 -23.721 1.00 96.69 94 ILE A O 1
ATOM 777 N N . ARG A 1 95 ? 17.785 13.340 -21.808 1.00 95.94 95 ARG A N 1
ATOM 778 C CA . ARG A 1 95 ? 17.051 14.612 -21.860 1.00 95.94 95 ARG A CA 1
ATOM 779 C C . ARG A 1 95 ? 17.352 15.377 -23.138 1.00 95.94 95 ARG A C 1
ATOM 781 O O . ARG A 1 95 ? 16.427 15.911 -23.742 1.00 95.94 95 ARG A O 1
ATOM 788 N N . SER A 1 96 ? 18.618 15.419 -23.561 1.00 95.69 96 SER A N 1
ATOM 789 C CA . SER A 1 96 ? 18.981 16.080 -24.820 1.00 95.69 96 SER A CA 1
ATOM 790 C C . SER A 1 96 ? 18.292 15.442 -26.030 1.00 95.69 96 SER A C 1
ATOM 792 O O . SER A 1 96 ? 17.749 16.173 -26.849 1.00 95.69 96 SER A O 1
ATOM 794 N N . VAL A 1 97 ? 18.215 14.110 -26.087 1.00 96.44 97 VAL A N 1
ATOM 795 C CA . VAL A 1 97 ? 17.514 13.369 -27.153 1.00 96.44 97 VAL A CA 1
ATOM 796 C C . VAL A 1 97 ? 16.005 13.631 -27.122 1.00 96.44 97 VAL A C 1
ATOM 798 O O . VAL A 1 97 ? 15.397 13.922 -28.150 1.00 96.44 97 VAL A O 1
ATOM 801 N N . ALA A 1 98 ? 15.389 13.559 -25.940 1.00 95.94 98 ALA A N 1
ATOM 802 C CA . ALA A 1 98 ? 13.953 13.780 -25.790 1.00 95.94 98 ALA A CA 1
ATOM 803 C C . ALA A 1 98 ? 13.539 15.214 -26.142 1.00 95.94 98 ALA A C 1
ATOM 805 O O . ALA A 1 98 ? 12.536 15.417 -26.827 1.00 95.94 98 ALA A O 1
ATOM 806 N N . ASN A 1 99 ? 14.322 16.204 -25.709 1.00 94.12 99 ASN A N 1
ATOM 807 C CA . ASN A 1 99 ? 14.033 17.608 -25.976 1.00 94.12 99 ASN A CA 1
ATOM 808 C C . ASN A 1 99 ? 14.325 18.001 -27.425 1.00 94.12 99 ASN A C 1
ATOM 810 O O . ASN A 1 99 ? 13.552 18.781 -27.966 1.00 94.12 99 ASN A O 1
ATOM 814 N N . GLU A 1 100 ? 15.361 17.456 -28.071 1.00 94.50 100 GLU A N 1
ATOM 815 C CA . GLU A 1 100 ? 15.634 17.684 -29.500 1.00 94.50 100 GLU A CA 1
ATOM 816 C C . GLU A 1 100 ? 14.398 17.333 -30.343 1.00 94.50 100 GLU A C 1
ATOM 818 O O . GLU A 1 100 ? 13.828 18.199 -31.008 1.00 94.50 100 GLU A O 1
ATOM 823 N N . LEU A 1 101 ? 13.872 16.116 -30.178 1.00 92.94 101 LEU A N 1
ATOM 824 C CA . LEU A 1 101 ? 12.696 15.657 -30.920 1.00 92.94 101 LEU A CA 1
ATOM 825 C C . LEU A 1 101 ? 11.391 16.367 -30.526 1.00 92.94 101 LEU A C 1
ATOM 827 O O . LEU A 1 101 ? 10.495 16.529 -31.360 1.00 92.94 101 LEU A O 1
ATOM 831 N N . ASN A 1 102 ? 11.235 16.760 -29.257 1.00 90.38 102 ASN A N 1
ATOM 832 C CA . ASN A 1 102 ? 10.012 17.423 -28.802 1.00 90.38 102 ASN A CA 1
ATOM 833 C C . ASN A 1 102 ? 9.976 18.912 -29.171 1.00 90.38 102 ASN A C 1
ATOM 835 O O . ASN A 1 102 ? 8.919 19.416 -29.557 1.00 90.38 102 ASN A O 1
ATOM 839 N N . MET A 1 103 ? 11.112 19.613 -29.105 1.00 88.56 103 MET A N 1
ATOM 840 C CA . MET A 1 103 ? 11.211 21.022 -29.493 1.00 88.56 103 MET A CA 1
ATOM 841 C C . MET A 1 103 ? 10.899 21.214 -30.976 1.00 88.56 103 MET A C 1
ATOM 843 O O . MET A 1 103 ? 10.173 22.147 -31.315 1.00 88.56 103 MET A O 1
ATOM 847 N N . GLU A 1 104 ? 11.356 20.305 -31.839 1.00 85.31 104 GLU A N 1
ATOM 848 C CA . GLU A 1 104 ? 11.041 20.329 -33.272 1.00 85.31 104 GLU A CA 1
ATOM 849 C C . GLU A 1 104 ? 9.537 20.203 -33.567 1.00 85.31 104 GLU A C 1
ATOM 851 O O . GLU A 1 104 ? 9.054 20.731 -34.568 1.00 85.31 104 GLU A O 1
ATOM 856 N N . ARG A 1 105 ? 8.775 19.532 -32.692 1.00 82.75 105 ARG A N 1
ATOM 857 C CA . ARG A 1 105 ? 7.351 19.225 -32.919 1.00 82.75 105 ARG A CA 1
ATOM 858 C C . ARG A 1 105 ? 6.392 20.159 -32.194 1.00 82.75 105 ARG A C 1
ATOM 860 O O . ARG A 1 105 ? 5.358 20.529 -32.748 1.00 82.75 105 ARG A O 1
ATOM 867 N N . HIS A 1 106 ? 6.704 20.492 -30.947 1.00 85.38 106 HIS A N 1
ATOM 868 C CA . HIS A 1 106 ? 5.774 21.131 -30.017 1.00 85.38 106 HIS A CA 1
ATOM 869 C C . HIS A 1 106 ? 6.304 22.447 -29.437 1.00 85.38 106 HIS A C 1
ATOM 871 O O . HIS A 1 106 ? 5.544 23.175 -28.803 1.00 85.38 106 HIS A O 1
ATOM 877 N N . GLY A 1 107 ? 7.578 22.785 -29.670 1.00 89.44 107 GLY A N 1
ATOM 878 C CA . GLY A 1 107 ? 8.167 24.047 -29.215 1.00 89.44 107 GLY A CA 1
ATOM 879 C C . GLY A 1 107 ? 8.343 24.168 -27.696 1.00 89.44 107 GLY A C 1
ATOM 880 O O . GLY A 1 107 ? 8.531 25.278 -27.203 1.00 89.44 107 GLY A O 1
ATOM 881 N N . SER A 1 108 ? 8.288 23.060 -26.948 1.00 91.06 108 SER A N 1
ATOM 882 C CA . SER A 1 108 ? 8.505 23.028 -25.495 1.00 91.06 108 SER A CA 1
ATOM 883 C C . SER A 1 108 ? 9.429 21.879 -25.084 1.00 91.06 108 SER A C 1
ATOM 885 O O . SER A 1 108 ? 9.505 20.857 -25.762 1.00 91.06 108 SER A O 1
ATOM 887 N N . GLU A 1 109 ? 10.131 22.029 -23.961 1.00 93.19 109 GLU A N 1
ATOM 888 C CA . GLU A 1 109 ? 10.866 20.923 -23.334 1.00 93.19 109 GLU A CA 1
ATOM 889 C C . GLU A 1 109 ? 9.901 19.985 -22.599 1.00 93.19 109 GLU A C 1
ATOM 891 O O . GLU A 1 109 ? 8.868 20.432 -22.093 1.00 93.19 109 GLU A O 1
ATOM 896 N N . LEU A 1 110 ? 10.247 18.699 -22.529 1.00 91.12 110 LEU A N 1
ATOM 897 C CA . LEU A 1 110 ? 9.511 17.725 -21.725 1.00 91.12 110 LEU A CA 1
ATOM 898 C C . LEU A 1 110 ? 10.013 17.753 -20.280 1.00 91.12 110 LEU A C 1
ATOM 900 O O . LEU A 1 110 ? 11.216 17.853 -20.014 1.00 91.12 110 LEU A O 1
ATOM 904 N N . ASN A 1 111 ? 9.095 17.615 -19.328 1.00 93.06 111 ASN A N 1
ATOM 905 C CA . ASN A 1 111 ? 9.468 17.363 -17.942 1.00 93.06 111 ASN A CA 1
ATOM 906 C C . ASN A 1 111 ? 9.922 15.900 -17.749 1.00 93.06 111 ASN A C 1
ATOM 908 O O . ASN A 1 111 ? 9.739 15.041 -18.608 1.00 93.06 111 ASN A O 1
ATOM 912 N N . GLU A 1 112 ? 10.529 15.589 -16.605 1.00 90.62 112 GLU A N 1
ATOM 913 C CA . GLU A 1 112 ? 11.135 14.269 -16.363 1.00 90.62 112 GLU A CA 1
ATOM 914 C C . GLU A 1 112 ? 10.129 13.113 -16.377 1.00 90.62 112 GLU A C 1
ATOM 916 O O . GLU A 1 112 ? 10.460 12.004 -16.803 1.00 90.62 112 GLU A O 1
ATOM 921 N N . THR A 1 113 ? 8.898 13.371 -15.932 1.00 89.69 113 THR A N 1
ATOM 922 C CA . THR A 1 113 ? 7.805 12.400 -15.994 1.00 89.69 113 THR A CA 1
ATOM 923 C C . THR A 1 113 ? 7.416 12.149 -17.444 1.00 89.69 113 THR A C 1
ATOM 925 O O . THR A 1 113 ? 7.358 10.995 -17.853 1.00 89.69 113 THR A O 1
ATOM 928 N N . GLU A 1 114 ? 7.241 13.199 -18.247 1.00 94.38 114 GLU A N 1
ATOM 929 C CA . GLU A 1 114 ? 6.910 13.077 -19.671 1.00 94.38 114 GLU A CA 1
ATOM 930 C C . GLU A 1 114 ? 8.006 12.348 -20.459 1.00 94.38 114 GLU A C 1
ATOM 932 O O . GLU A 1 114 ? 7.690 11.454 -21.244 1.00 94.38 114 GLU A O 1
ATOM 937 N N . ILE A 1 115 ? 9.286 12.654 -20.200 1.00 95.62 115 ILE A N 1
ATOM 938 C CA . ILE A 1 115 ? 10.421 11.935 -20.803 1.00 95.62 115 ILE A CA 1
ATOM 939 C C . ILE A 1 115 ? 10.309 10.442 -20.487 1.00 95.62 115 ILE A C 1
ATOM 941 O O . ILE A 1 115 ? 10.331 9.610 -21.393 1.00 95.62 115 ILE A O 1
ATOM 945 N N . ARG A 1 116 ? 10.116 10.079 -19.212 1.00 93.38 116 ARG A N 1
ATOM 946 C CA . ARG A 1 116 ? 9.958 8.675 -18.811 1.00 93.38 116 ARG A CA 1
ATOM 947 C C . ARG A 1 116 ? 8.711 8.029 -19.400 1.00 93.38 116 ARG A C 1
ATOM 949 O O . ARG A 1 116 ? 8.727 6.836 -19.693 1.00 93.38 116 ARG A O 1
ATOM 956 N N . GLU A 1 117 ? 7.615 8.752 -19.552 1.00 93.62 117 GLU A N 1
ATOM 957 C CA . GLU A 1 117 ? 6.399 8.183 -20.125 1.00 93.62 117 GLU A CA 1
ATOM 958 C C . GLU A 1 117 ? 6.524 7.951 -21.631 1.00 93.62 117 GLU A C 1
ATOM 960 O O . GLU A 1 117 ? 6.012 6.945 -22.122 1.00 93.62 117 GLU A O 1
ATOM 965 N N . GLN A 1 118 ? 7.249 8.816 -22.342 1.00 96.25 118 GLN A N 1
ATOM 966 C CA . GLN A 1 118 ? 7.367 8.783 -23.800 1.00 96.25 118 GLN A CA 1
ATOM 967 C C . GLN A 1 118 ? 8.665 8.148 -24.326 1.00 96.25 118 GLN A C 1
ATOM 969 O O . GLN A 1 118 ? 8.757 7.936 -25.533 1.00 96.25 118 GLN A O 1
ATOM 974 N N . HIS A 1 119 ? 9.637 7.794 -23.471 1.00 97.56 119 HIS A N 1
ATOM 975 C CA . HIS A 1 119 ? 10.983 7.377 -23.906 1.00 97.56 119 HIS A CA 1
ATOM 976 C C . HIS A 1 119 ? 10.997 6.290 -24.982 1.00 97.56 119 HIS A C 1
ATOM 978 O O . HIS A 1 119 ? 11.760 6.411 -25.919 1.00 97.56 119 HIS A O 1
ATOM 984 N N . HIS A 1 120 ? 10.150 5.264 -24.910 1.00 98.06 120 HIS A N 1
ATOM 985 C CA . HIS A 1 120 ? 10.077 4.207 -25.925 1.00 98.06 120 HIS A CA 1
ATOM 986 C C . HIS A 1 120 ? 9.683 4.737 -27.319 1.00 98.06 120 HIS A C 1
ATOM 988 O O . HIS A 1 120 ? 10.270 4.334 -28.323 1.00 98.06 120 HIS A O 1
ATOM 994 N N . ASN A 1 121 ? 8.751 5.697 -27.388 1.00 97.81 121 ASN A N 1
ATOM 995 C CA . ASN A 1 121 ? 8.380 6.383 -28.630 1.00 97.81 121 ASN A CA 1
ATOM 996 C C . ASN A 1 121 ? 9.486 7.336 -29.098 1.00 97.81 121 ASN A C 1
ATOM 998 O O . ASN A 1 121 ? 9.740 7.458 -30.296 1.00 97.81 121 ASN A O 1
ATOM 1002 N N . THR A 1 122 ? 10.145 8.015 -28.160 1.00 97.88 122 THR A N 1
ATOM 1003 C CA . THR A 1 122 ? 11.297 8.879 -28.440 1.00 97.88 122 THR A CA 1
ATOM 1004 C C . THR A 1 122 ? 12.474 8.065 -28.980 1.00 97.88 122 THR A C 1
ATOM 1006 O O . THR A 1 122 ? 13.057 8.456 -29.984 1.00 97.88 122 THR A O 1
ATOM 1009 N N . SER A 1 123 ? 12.776 6.907 -28.386 1.00 98.38 123 SER A N 1
ATOM 1010 C CA . SER A 1 123 ? 13.809 5.970 -28.833 1.00 98.38 123 SER A CA 1
ATOM 1011 C C . SER A 1 123 ? 13.531 5.499 -30.257 1.00 98.38 123 SER A C 1
ATOM 1013 O O . SER A 1 123 ? 14.412 5.598 -31.104 1.00 98.38 123 SER A O 1
ATOM 1015 N N . GLU A 1 124 ? 12.303 5.051 -30.554 1.00 98.44 124 GLU A N 1
ATOM 1016 C CA . GLU A 1 124 ? 11.913 4.636 -31.910 1.00 98.44 124 GLU A CA 1
ATOM 1017 C C . GLU A 1 124 ? 12.183 5.744 -32.938 1.00 98.44 124 GLU A C 1
ATOM 1019 O O . GLU A 1 124 ? 12.849 5.512 -33.948 1.00 98.44 124 GLU A O 1
ATOM 1024 N N . LYS A 1 125 ? 11.690 6.957 -32.667 1.00 97.88 125 LYS A N 1
ATOM 1025 C CA . LYS A 1 125 ? 11.846 8.108 -33.566 1.00 97.88 125 LYS A CA 1
ATOM 1026 C C . LYS A 1 125 ? 13.308 8.485 -33.746 1.00 97.88 125 LYS A C 1
ATOM 1028 O O . LYS A 1 125 ? 13.754 8.617 -34.881 1.00 97.88 125 LYS A O 1
ATOM 1033 N N . PHE A 1 126 ? 14.058 8.588 -32.649 1.00 98.12 126 PHE A N 1
ATOM 1034 C CA . PHE A 1 126 ? 15.464 8.972 -32.691 1.00 98.12 126 PHE A CA 1
ATOM 1035 C C . PHE A 1 126 ? 16.295 7.975 -33.502 1.00 98.12 126 PHE A C 1
ATOM 1037 O O . PHE A 1 126 ? 17.091 8.380 -34.341 1.00 98.12 126 PHE A O 1
ATOM 1044 N N . ILE A 1 127 ? 16.054 6.672 -33.333 1.00 98.19 127 ILE A N 1
ATOM 1045 C CA . ILE A 1 127 ? 16.736 5.628 -34.111 1.00 98.19 127 ILE A CA 1
ATOM 1046 C C . ILE A 1 127 ? 16.399 5.739 -35.605 1.00 98.19 127 ILE A C 1
ATOM 1048 O O . ILE A 1 127 ? 17.246 5.447 -36.440 1.00 98.19 127 ILE A O 1
ATOM 1052 N N . ILE A 1 128 ? 15.184 6.151 -35.980 1.00 97.56 128 ILE A N 1
ATOM 1053 C CA . ILE A 1 128 ? 14.785 6.292 -37.391 1.00 97.56 128 ILE A CA 1
ATOM 1054 C C . ILE A 1 128 ? 15.371 7.562 -38.027 1.00 97.56 128 ILE A C 1
ATOM 1056 O O . ILE A 1 128 ? 15.874 7.501 -39.161 1.00 97.56 128 ILE A O 1
ATOM 1060 N N . GLU A 1 129 ? 15.269 8.687 -37.318 1.00 96.88 129 GLU A N 1
ATOM 1061 C CA . GLU A 1 129 ? 15.585 10.042 -37.792 1.00 96.88 129 GLU A CA 1
ATOM 1062 C C . GLU A 1 129 ? 17.091 10.359 -37.671 1.00 96.88 129 GLU A C 1
ATOM 1064 O O . GLU A 1 129 ? 17.642 10.999 -38.564 1.00 96.88 129 GLU A O 1
ATOM 1069 N N . HIS A 1 130 ? 17.775 9.810 -36.658 1.00 97.06 130 HIS A N 1
ATOM 1070 C CA . HIS A 1 130 ? 19.188 10.066 -36.322 1.00 97.06 130 HIS A CA 1
ATOM 1071 C C . HIS A 1 130 ? 20.017 8.772 -36.195 1.00 97.06 130 HIS A C 1
ATOM 1073 O O . HIS A 1 130 ? 20.873 8.626 -35.317 1.00 97.06 130 HIS A O 1
ATOM 1079 N N . TYR A 1 131 ? 19.751 7.792 -37.064 1.00 96.75 131 TYR A N 1
ATOM 1080 C CA . TYR A 1 131 ? 20.438 6.491 -37.081 1.00 96.75 131 TYR A CA 1
ATOM 1081 C C . TYR A 1 131 ? 21.970 6.601 -37.208 1.00 96.75 131 TYR A C 1
ATOM 1083 O O . TYR A 1 131 ? 22.696 5.748 -36.695 1.00 96.75 131 TYR A O 1
ATOM 1091 N N . ASP A 1 132 ? 22.463 7.658 -37.851 1.00 96.31 132 ASP A N 1
ATOM 1092 C CA . ASP A 1 132 ? 23.880 8.006 -37.956 1.00 96.31 132 ASP A CA 1
ATOM 1093 C C . ASP A 1 132 ? 24.495 8.294 -36.583 1.00 96.31 132 ASP A C 1
ATOM 1095 O O . ASP A 1 132 ? 25.520 7.726 -36.205 1.00 96.31 132 ASP A O 1
ATOM 1099 N N . GLN A 1 133 ? 23.801 9.073 -35.754 1.00 96.56 133 GLN A N 1
ATOM 1100 C CA . GLN A 1 133 ? 24.245 9.338 -34.388 1.00 96.56 133 GLN A CA 1
ATOM 1101 C C . GLN A 1 133 ? 24.222 8.071 -33.524 1.00 96.56 133 GLN A C 1
ATOM 1103 O O . GLN A 1 133 ? 25.029 7.935 -32.601 1.00 96.56 133 GLN A O 1
ATOM 1108 N N . CYS A 1 134 ? 23.335 7.121 -33.831 1.00 96.75 134 CYS A N 1
ATOM 1109 C CA . CYS A 1 134 ? 23.322 5.805 -33.198 1.00 96.75 134 CYS A CA 1
ATOM 1110 C C . CYS A 1 134 ? 24.481 4.902 -33.654 1.00 96.75 134 CYS A C 1
ATOM 1112 O O . CYS A 1 134 ? 24.749 3.918 -32.975 1.00 96.75 134 CYS A O 1
ATOM 1114 N N . GLY A 1 135 ? 25.192 5.229 -34.741 1.00 95.56 135 GLY A N 1
ATOM 1115 C CA . GLY A 1 135 ? 26.278 4.416 -35.303 1.00 95.56 135 GLY A CA 1
ATOM 1116 C C . GLY A 1 135 ? 25.842 3.397 -36.363 1.00 95.56 135 GLY A C 1
ATOM 1117 O O . GLY A 1 135 ? 26.587 2.454 -36.638 1.00 95.56 135 GLY A O 1
ATOM 1118 N N . LEU A 1 136 ? 24.645 3.559 -36.940 1.00 94.50 136 LEU A N 1
ATOM 1119 C CA . LEU A 1 136 ? 24.076 2.664 -37.961 1.00 94.50 136 LEU A CA 1
ATOM 1120 C C . LEU A 1 136 ? 24.365 3.114 -39.409 1.00 94.50 136 LEU A C 1
ATOM 1122 O O . LEU A 1 136 ? 24.010 2.403 -40.344 1.00 94.50 136 LEU A O 1
ATOM 1126 N N . ASP A 1 137 ? 24.987 4.275 -39.618 1.00 89.81 137 ASP A N 1
ATOM 1127 C CA . ASP A 1 137 ? 25.357 4.824 -40.937 1.00 89.81 137 ASP A CA 1
ATOM 1128 C C . ASP A 1 137 ? 26.720 4.330 -41.453 1.00 89.81 137 ASP A C 1
ATOM 1130 O O . ASP A 1 137 ? 27.067 4.506 -42.626 1.00 89.81 137 ASP A O 1
ATOM 1134 N N . HIS A 1 138 ? 27.517 3.703 -40.587 1.00 78.69 138 HIS A N 1
ATOM 1135 C CA . HIS A 1 138 ? 28.837 3.224 -40.954 1.00 78.69 138 HIS A CA 1
ATOM 1136 C C . HIS A 1 138 ? 28.751 2.056 -41.939 1.00 78.69 138 HIS A C 1
ATOM 1138 O O . HIS A 1 138 ? 28.342 0.945 -41.598 1.00 78.69 138 HIS A O 1
ATOM 1144 N N . LYS A 1 139 ? 29.251 2.286 -43.157 1.00 77.81 139 LYS A N 1
ATOM 1145 C CA . LYS A 1 139 ? 29.584 1.210 -44.097 1.00 77.81 139 LYS A CA 1
ATOM 1146 C C . LYS A 1 139 ? 30.822 0.481 -43.597 1.00 77.81 139 LYS A C 1
ATOM 1148 O O . LYS A 1 139 ? 31.953 0.879 -43.878 1.00 77.81 139 LYS A O 1
ATOM 1153 N N . ILE A 1 140 ? 30.597 -0.569 -42.820 1.00 81.75 140 ILE A N 1
ATOM 1154 C CA . ILE A 1 140 ? 31.648 -1.483 -42.389 1.00 81.75 140 ILE A CA 1
ATOM 1155 C C . ILE A 1 140 ? 31.694 -2.607 -43.419 1.00 81.75 140 ILE A C 1
ATOM 1157 O O . ILE A 1 140 ? 30.780 -3.424 -43.519 1.00 81.75 140 ILE A O 1
ATOM 1161 N N . SER A 1 141 ? 32.751 -2.615 -44.231 1.00 81.12 141 SER A N 1
ATOM 1162 C CA . SER A 1 141 ? 32.871 -3.518 -45.381 1.00 81.12 141 SER A CA 1
ATOM 1163 C C . SER A 1 141 ? 31.720 -3.313 -46.393 1.00 81.12 141 SER A C 1
ATOM 1165 O O . SER A 1 141 ? 31.416 -2.182 -46.767 1.00 81.12 141 SER A O 1
ATOM 1167 N N . ASN A 1 142 ? 31.098 -4.400 -46.869 1.00 82.19 142 ASN A N 1
ATOM 1168 C CA . ASN A 1 142 ? 30.033 -4.397 -47.880 1.00 82.19 142 ASN A CA 1
ATOM 1169 C C . ASN A 1 142 ? 28.611 -4.429 -47.277 1.00 82.19 142 ASN A C 1
ATOM 1171 O O . ASN A 1 142 ? 27.663 -4.731 -48.002 1.00 82.19 142 ASN A O 1
ATOM 1175 N N . ILE A 1 143 ? 28.449 -4.175 -45.973 1.00 84.50 143 ILE A N 1
ATOM 1176 C CA . ILE A 1 143 ? 27.147 -4.210 -45.290 1.00 84.50 143 ILE A CA 1
ATOM 1177 C C . ILE A 1 143 ? 26.713 -2.776 -44.956 1.00 84.50 143 ILE A C 1
ATOM 1179 O O . ILE A 1 143 ? 27.467 -2.018 -44.351 1.00 84.50 143 ILE A O 1
ATOM 1183 N N . ASP A 1 144 ? 25.503 -2.400 -45.376 1.00 86.56 144 ASP A N 1
ATOM 1184 C CA . ASP A 1 144 ? 24.908 -1.079 -45.131 1.00 86.56 144 ASP A CA 1
ATOM 1185 C C . ASP A 1 144 ? 23.796 -1.173 -44.079 1.00 86.56 144 ASP A C 1
ATOM 1187 O O . ASP A 1 144 ? 22.665 -1.550 -44.397 1.00 86.56 144 ASP A O 1
ATOM 1191 N N . HIS A 1 145 ? 24.112 -0.831 -42.828 1.00 89.56 145 HIS A N 1
ATOM 1192 C CA . HIS A 1 145 ? 23.199 -0.934 -41.683 1.00 89.56 145 HIS A CA 1
ATOM 1193 C C . HIS A 1 145 ? 22.042 0.084 -41.678 1.00 89.56 145 HIS A C 1
ATOM 1195 O O . HIS A 1 145 ? 21.175 0.021 -40.805 1.00 89.56 145 HIS A O 1
ATOM 1201 N N . THR A 1 146 ? 21.940 0.963 -42.681 1.00 88.56 146 THR A N 1
ATOM 1202 C CA . THR A 1 146 ? 20.874 1.978 -42.766 1.00 88.56 146 THR A CA 1
ATOM 1203 C C . THR A 1 146 ? 19.467 1.370 -42.803 1.00 88.56 146 THR A C 1
ATOM 1205 O O . THR A 1 146 ? 18.526 1.949 -42.257 1.00 88.56 146 THR A O 1
ATOM 1208 N N . GLU A 1 147 ? 19.301 0.197 -43.422 1.00 91.19 147 GLU A N 1
ATOM 1209 C CA . GLU A 1 147 ? 18.003 -0.495 -43.498 1.00 91.19 147 GLU A CA 1
ATOM 1210 C C . GLU A 1 147 ? 17.607 -1.173 -42.173 1.00 91.19 147 GLU A C 1
ATOM 1212 O O . GLU A 1 147 ? 16.422 -1.385 -41.911 1.00 91.19 147 GLU A O 1
ATOM 1217 N N . ASP A 1 148 ? 18.577 -1.448 -41.295 1.00 95.62 148 ASP A N 1
ATOM 1218 C CA . ASP A 1 148 ? 18.368 -2.187 -40.044 1.00 95.62 148 ASP A CA 1
ATOM 1219 C C . ASP A 1 148 ? 17.671 -1.336 -38.965 1.00 95.62 148 ASP A C 1
ATOM 1221 O O . ASP A 1 148 ? 17.059 -1.867 -38.030 1.00 95.62 148 ASP A O 1
ATOM 1225 N N . LYS A 1 149 ? 17.701 -0.002 -39.112 1.00 96.94 149 LYS A N 1
ATOM 1226 C CA . LYS A 1 149 ? 17.136 0.949 -38.141 1.00 96.94 149 LYS A CA 1
ATOM 1227 C C . LYS A 1 149 ? 15.651 0.727 -37.864 1.00 96.94 149 LYS A C 1
ATOM 1229 O O . LYS A 1 149 ? 15.217 0.925 -36.737 1.00 96.94 149 LYS A O 1
ATOM 1234 N N . GLN A 1 150 ? 14.873 0.284 -38.858 1.00 97.25 150 GLN A N 1
ATOM 1235 C CA . GLN A 1 150 ? 13.436 0.042 -38.682 1.00 97.25 150 GLN A CA 1
ATOM 1236 C C . GLN A 1 150 ? 13.173 -1.128 -37.730 1.00 97.25 150 GLN A C 1
ATOM 1238 O O . GLN A 1 150 ? 12.302 -1.030 -36.866 1.00 97.25 150 GLN A O 1
ATOM 1243 N N . ILE A 1 151 ? 13.946 -2.212 -37.853 1.00 98.38 151 ILE A N 1
ATOM 1244 C CA . ILE A 1 151 ? 13.829 -3.377 -36.973 1.00 98.38 151 ILE A CA 1
ATOM 1245 C C . ILE A 1 151 ? 14.218 -2.985 -35.548 1.00 98.38 151 ILE A C 1
ATOM 1247 O O . ILE A 1 151 ? 13.434 -3.193 -34.623 1.00 98.38 151 ILE A O 1
ATOM 1251 N N . ILE A 1 152 ? 15.391 -2.368 -35.377 1.00 98.56 152 ILE A N 1
ATOM 1252 C CA . ILE A 1 152 ? 15.907 -1.958 -34.063 1.00 98.56 152 ILE A CA 1
ATOM 1253 C C . ILE A 1 152 ? 14.944 -0.971 -33.385 1.00 98.56 152 ILE A C 1
ATOM 1255 O O . ILE A 1 152 ? 14.600 -1.154 -32.218 1.00 98.56 152 ILE A O 1
ATOM 1259 N N . ALA A 1 153 ? 14.440 0.026 -34.119 1.00 98.44 153 ALA A N 1
ATOM 1260 C CA . ALA A 1 153 ? 13.483 1.002 -33.604 1.00 98.44 153 ALA A CA 1
ATOM 1261 C C . ALA A 1 153 ? 12.185 0.340 -33.114 1.00 98.44 153 ALA A C 1
ATOM 1263 O O . ALA A 1 153 ? 11.700 0.671 -32.033 1.00 98.44 153 ALA A O 1
ATOM 1264 N N . LYS A 1 154 ? 11.649 -0.639 -33.857 1.00 98.50 154 LYS A N 1
ATOM 1265 C CA . LYS A 1 154 ? 10.441 -1.374 -33.453 1.00 98.50 154 LYS A CA 1
ATOM 1266 C C . LYS A 1 154 ? 10.677 -2.251 -32.228 1.00 98.50 154 LYS A C 1
ATOM 1268 O O . LYS A 1 154 ? 9.858 -2.221 -31.312 1.00 98.50 154 LYS A O 1
ATOM 1273 N N . ILE A 1 155 ? 11.803 -2.962 -32.161 1.00 98.69 155 ILE A N 1
ATOM 1274 C CA . ILE A 1 155 ? 12.193 -3.720 -30.961 1.00 98.69 155 ILE A CA 1
ATOM 1275 C C . ILE A 1 155 ? 12.254 -2.776 -29.747 1.00 98.69 155 ILE A C 1
ATOM 1277 O O . ILE A 1 155 ? 11.686 -3.080 -28.698 1.00 98.69 155 ILE A O 1
ATOM 1281 N N . CYS A 1 156 ? 12.871 -1.602 -29.912 1.00 98.62 156 CYS A N 1
ATOM 1282 C CA . CYS A 1 156 ? 12.973 -0.579 -28.873 1.00 98.62 156 CYS A CA 1
ATOM 1283 C C . CYS A 1 156 ? 11.626 0.063 -28.516 1.00 98.62 156 CYS A C 1
ATOM 1285 O O . CYS A 1 156 ? 11.440 0.437 -27.370 1.00 98.62 156 CYS A O 1
ATOM 1287 N N . LYS A 1 157 ? 10.656 0.183 -29.423 1.00 98.38 157 LYS A N 1
ATOM 1288 C CA . LYS A 1 157 ? 9.319 0.675 -29.060 1.00 98.38 157 LYS A CA 1
ATOM 1289 C C . LYS A 1 157 ? 8.593 -0.314 -28.148 1.00 98.38 157 LYS A C 1
ATOM 1291 O O . LYS A 1 157 ? 8.142 0.037 -27.060 1.00 98.38 157 LYS A O 1
ATOM 1296 N N . TYR A 1 158 ? 8.515 -1.567 -28.590 1.00 98.56 158 TYR A N 1
ATOM 1297 C CA . TYR A 1 158 ? 7.695 -2.596 -27.950 1.00 98.56 158 TYR A CA 1
ATOM 1298 C C . TYR A 1 158 ? 8.353 -3.244 -26.719 1.00 98.56 158 TYR A C 1
ATOM 1300 O O . TYR A 1 158 ? 7.761 -4.138 -26.110 1.00 98.56 158 TYR A O 1
ATOM 1308 N N . HIS A 1 159 ? 9.540 -2.780 -26.300 1.00 98.19 159 HIS A N 1
ATOM 1309 C CA . HIS A 1 159 ? 10.131 -3.198 -25.024 1.00 98.19 159 HIS A CA 1
ATOM 1310 C C . HIS A 1 159 ? 9.290 -2.738 -23.821 1.00 98.19 159 HIS A C 1
ATOM 1312 O O . HIS A 1 159 ? 9.345 -3.350 -22.756 1.00 98.19 159 HIS A O 1
ATOM 1318 N N . ARG A 1 160 ? 8.511 -1.656 -23.968 1.00 97.12 160 ARG A N 1
ATOM 1319 C CA . ARG A 1 160 ? 7.800 -1.027 -22.855 1.00 97.12 160 ARG A CA 1
ATOM 1320 C C . ARG A 1 160 ? 6.485 -1.733 -22.539 1.00 97.12 160 ARG A C 1
ATOM 1322 O O . ARG A 1 160 ? 5.698 -2.020 -23.432 1.00 97.12 160 ARG A O 1
ATOM 1329 N N . ARG A 1 161 ? 6.175 -1.878 -21.241 1.00 94.12 161 ARG A N 1
ATOM 1330 C CA . ARG A 1 161 ? 4.931 -2.513 -20.764 1.00 94.12 161 ARG A CA 1
ATOM 1331 C C . ARG A 1 161 ? 3.642 -1.952 -21.368 1.00 94.12 161 ARG A C 1
ATOM 1333 O O . ARG A 1 161 ? 2.690 -2.700 -21.565 1.00 94.12 161 ARG A O 1
ATOM 1340 N N . ARG A 1 162 ? 3.608 -0.630 -21.571 1.00 93.50 162 ARG A N 1
ATOM 1341 C CA . ARG A 1 162 ? 2.432 0.114 -22.050 1.00 93.50 162 ARG A CA 1
ATOM 1342 C C . ARG A 1 162 ? 2.083 -0.195 -23.506 1.00 93.50 162 ARG A C 1
ATOM 1344 O O . ARG A 1 162 ? 0.928 -0.027 -23.867 1.00 93.50 162 ARG A O 1
ATOM 1351 N N . GLU A 1 163 ? 3.049 -0.648 -24.297 1.00 96.88 163 GLU A N 1
ATOM 1352 C CA . GLU A 1 163 ? 2.800 -1.074 -25.667 1.00 96.88 163 GLU A CA 1
ATOM 1353 C C . GLU A 1 163 ? 2.292 -2.519 -25.651 1.00 96.88 163 GLU A C 1
ATOM 1355 O O . GLU A 1 163 ? 2.898 -3.401 -25.019 1.00 96.88 163 GLU A O 1
ATOM 1360 N N . ASP A 1 164 ? 1.176 -2.771 -26.337 1.00 96.06 164 ASP A N 1
ATOM 1361 C CA . ASP A 1 164 ? 0.712 -4.136 -26.549 1.00 96.06 164 ASP A CA 1
ATOM 1362 C C . ASP A 1 164 ? 1.687 -4.833 -27.499 1.00 96.06 164 ASP A C 1
ATOM 1364 O O . ASP A 1 164 ? 1.823 -4.488 -28.672 1.00 96.06 164 ASP A O 1
ATOM 1368 N N . ILE A 1 165 ? 2.398 -5.832 -26.980 1.00 97.88 165 ILE A N 1
ATOM 1369 C CA . ILE A 1 165 ? 3.391 -6.563 -27.759 1.00 97.88 165 ILE A CA 1
ATOM 1370 C C . ILE A 1 165 ? 2.762 -7.350 -28.919 1.00 97.88 165 ILE A C 1
ATOM 1372 O O . ILE A 1 165 ? 3.457 -7.657 -29.885 1.00 97.88 165 ILE A O 1
ATOM 1376 N N . ASN A 1 166 ? 1.456 -7.625 -28.871 1.00 96.62 166 ASN A N 1
ATOM 1377 C CA . ASN A 1 166 ? 0.733 -8.268 -29.969 1.00 96.62 166 ASN A CA 1
ATOM 1378 C C . ASN A 1 166 ? 0.511 -7.326 -31.162 1.00 96.62 166 ASN A C 1
ATOM 1380 O O . ASN A 1 166 ? 0.263 -7.794 -32.270 1.00 96.62 166 ASN A O 1
ATOM 1384 N N . GLU A 1 167 ? 0.635 -6.011 -30.963 1.00 97.75 167 GLU A N 1
ATOM 1385 C CA . GLU A 1 167 ? 0.636 -5.028 -32.051 1.00 97.75 167 GLU A CA 1
ATOM 1386 C C . GLU A 1 167 ? 2.020 -4.890 -32.706 1.00 97.75 167 GLU A C 1
ATOM 1388 O O . GLU A 1 167 ? 2.150 -4.275 -33.768 1.00 97.75 167 GLU A O 1
ATOM 1393 N N . CYS A 1 168 ? 3.068 -5.464 -32.101 1.00 98.38 168 CYS A N 1
ATOM 1394 C CA . CYS A 1 168 ? 4.384 -5.539 -32.720 1.00 98.38 168 CYS A CA 1
ATOM 1395 C C . CYS A 1 168 ? 4.329 -6.487 -33.927 1.00 98.38 168 CYS A C 1
ATOM 1397 O O . CYS A 1 168 ? 3.883 -7.626 -33.763 1.00 98.38 168 CYS A O 1
ATOM 1399 N N . PRO A 1 169 ? 4.815 -6.075 -35.116 1.00 98.19 169 PRO A N 1
ATOM 1400 C CA . PRO A 1 169 ? 4.848 -6.945 -36.286 1.00 98.19 169 PRO A CA 1
ATOM 1401 C C . PRO A 1 169 ? 5.559 -8.274 -35.999 1.00 98.19 169 PRO A C 1
ATOM 1403 O O . PRO A 1 169 ? 6.709 -8.277 -35.548 1.00 98.19 169 PRO A O 1
ATOM 1406 N N . ASP A 1 170 ? 4.894 -9.397 -36.302 1.00 97.81 170 ASP A N 1
ATOM 1407 C CA . ASP A 1 170 ? 5.464 -10.748 -36.169 1.00 97.81 170 ASP A CA 1
ATOM 1408 C C . ASP A 1 170 ? 6.840 -10.823 -36.852 1.00 97.81 170 ASP A C 1
ATOM 1410 O O . ASP A 1 170 ? 7.825 -11.273 -36.253 1.00 97.81 170 ASP A O 1
ATOM 1414 N N . THR A 1 171 ? 6.909 -10.327 -38.094 1.00 98.06 171 THR A N 1
ATOM 1415 C CA . THR A 1 171 ? 8.134 -10.207 -38.883 1.00 98.06 171 THR A CA 1
ATOM 1416 C C . THR A 1 171 ? 8.251 -8.856 -39.594 1.00 98.06 171 THR A C 1
ATOM 1418 O O . THR A 1 171 ? 7.252 -8.188 -39.855 1.00 98.06 171 THR A O 1
ATOM 1421 N N . LEU A 1 172 ? 9.481 -8.456 -39.934 1.00 97.50 172 LEU A N 1
ATOM 1422 C CA . LEU A 1 172 ? 9.771 -7.368 -40.877 1.00 97.50 172 LEU A CA 1
ATOM 1423 C C . LEU A 1 172 ? 10.798 -7.825 -41.910 1.00 97.50 172 LEU A C 1
ATOM 1425 O O . LEU A 1 172 ? 11.763 -8.505 -41.562 1.00 97.50 172 LEU A O 1
ATOM 1429 N N . THR A 1 173 ? 10.605 -7.434 -43.168 1.00 96.88 173 THR A N 1
ATOM 1430 C CA . THR A 1 173 ? 11.524 -7.764 -44.262 1.00 96.88 173 THR A CA 1
ATOM 1431 C C . THR A 1 173 ? 12.580 -6.676 -44.431 1.00 96.88 173 THR A C 1
ATOM 1433 O O . THR A 1 173 ? 12.240 -5.528 -44.703 1.00 96.88 173 THR A O 1
ATOM 1436 N N . VAL A 1 174 ? 13.858 -7.040 -44.330 1.00 93.81 174 VAL A N 1
ATOM 1437 C CA . VAL A 1 174 ? 15.011 -6.172 -44.627 1.00 93.81 174 VAL A CA 1
ATOM 1438 C C . VAL A 1 174 ? 15.968 -6.947 -45.531 1.00 93.81 174 VAL A C 1
ATOM 1440 O O . VAL A 1 174 ? 16.221 -8.127 -45.299 1.00 93.81 174 VAL A O 1
ATOM 1443 N N . ARG A 1 175 ? 16.458 -6.324 -46.611 1.00 91.44 175 ARG A N 1
ATOM 1444 C CA . ARG A 1 175 ? 17.308 -6.975 -47.633 1.00 91.44 175 ARG A CA 1
ATOM 1445 C C . ARG A 1 175 ? 16.752 -8.307 -48.175 1.00 91.44 175 ARG A C 1
ATOM 1447 O O . ARG A 1 175 ? 17.502 -9.248 -48.411 1.00 91.44 175 ARG A O 1
ATOM 1454 N N . ASN A 1 176 ? 15.437 -8.377 -48.407 1.00 94.31 176 ASN A N 1
ATOM 1455 C CA . ASN A 1 176 ? 14.707 -9.584 -48.844 1.00 94.31 176 ASN A CA 1
ATOM 1456 C C . ASN A 1 176 ? 14.727 -10.762 -47.852 1.00 94.31 176 ASN A C 1
ATOM 1458 O O . ASN A 1 176 ? 14.384 -11.882 -48.228 1.00 94.31 176 ASN A O 1
ATOM 1462 N N . GLU A 1 177 ? 15.077 -10.521 -46.591 1.00 96.62 177 GLU A N 1
ATOM 1463 C CA . GLU A 1 177 ? 14.975 -11.503 -45.517 1.00 96.62 177 GLU A CA 1
ATOM 1464 C C . GLU A 1 177 ? 13.965 -11.047 -44.465 1.00 96.62 177 GLU A C 1
ATOM 1466 O O . GLU A 1 177 ? 13.951 -9.887 -44.068 1.00 96.62 177 GLU A O 1
ATOM 1471 N N . GLU A 1 178 ? 13.114 -11.954 -43.989 1.00 97.75 178 GLU A N 1
ATOM 1472 C CA . GLU A 1 178 ? 12.143 -11.666 -42.927 1.00 97.75 178 GLU A CA 1
AT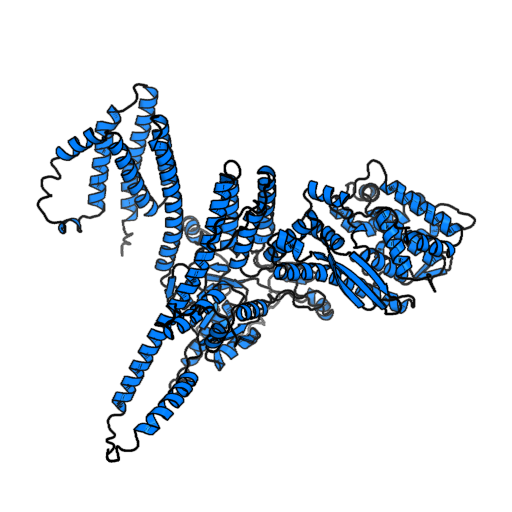OM 1473 C C . GLU A 1 178 ? 12.747 -11.925 -41.556 1.00 97.75 178 GLU A C 1
ATOM 1475 O O . GLU A 1 178 ? 13.252 -13.018 -41.342 1.00 97.75 178 GLU A O 1
ATOM 1480 N N . TYR A 1 179 ? 12.652 -10.991 -40.611 1.00 98.00 179 TYR A N 1
ATOM 1481 C CA . TYR A 1 179 ? 13.184 -11.084 -39.245 1.00 98.00 179 TYR A CA 1
ATOM 1482 C C . TYR A 1 179 ? 12.085 -11.068 -38.194 1.00 98.00 179 TYR A C 1
ATOM 1484 O O . TYR A 1 179 ? 11.151 -10.289 -38.319 1.00 98.00 179 TYR A O 1
ATOM 1492 N N . ARG A 1 180 ? 12.199 -11.898 -37.146 1.00 98.25 180 ARG A N 1
ATOM 1493 C CA . ARG A 1 180 ? 11.153 -12.118 -36.123 1.00 98.25 180 ARG A CA 1
ATOM 1494 C C . ARG A 1 180 ? 11.091 -10.995 -35.080 1.00 98.25 180 ARG A C 1
ATOM 1496 O O . ARG A 1 180 ? 11.427 -11.202 -33.915 1.00 98.25 180 ARG A O 1
ATOM 1503 N N . VAL A 1 181 ? 10.691 -9.797 -35.491 1.00 98.50 181 VAL A N 1
ATOM 1504 C CA . VAL A 1 181 ? 10.756 -8.572 -34.673 1.00 98.50 181 VAL A CA 1
ATOM 1505 C C . VAL A 1 181 ? 9.988 -8.693 -33.356 1.00 98.50 181 VAL A C 1
ATOM 1507 O O . VAL A 1 181 ? 10.547 -8.366 -32.309 1.00 98.50 181 VAL A O 1
ATOM 1510 N N . GLN A 1 182 ? 8.771 -9.244 -33.370 1.00 98.50 182 GLN A N 1
ATOM 1511 C CA . GLN A 1 182 ? 7.980 -9.468 -32.152 1.00 98.50 182 GLN A CA 1
ATOM 1512 C C . GLN A 1 182 ? 8.694 -10.387 -31.146 1.00 98.50 182 GLN A C 1
ATOM 1514 O O . GLN A 1 182 ? 8.691 -10.117 -29.945 1.00 98.50 182 GLN A O 1
ATOM 1519 N N . LEU A 1 183 ? 9.368 -11.440 -31.624 1.00 98.44 183 LEU A N 1
ATOM 1520 C CA . LEU A 1 183 ? 10.143 -12.340 -30.765 1.00 98.44 183 LEU A CA 1
ATOM 1521 C C . LEU A 1 183 ? 11.336 -11.619 -30.124 1.00 98.44 183 LEU A C 1
ATOM 1523 O O . LEU A 1 183 ? 11.596 -11.797 -28.935 1.00 98.44 183 LEU A O 1
ATOM 1527 N N . LEU A 1 184 ? 12.055 -10.796 -30.890 1.00 98.56 184 LEU A N 1
ATOM 1528 C CA . LEU A 1 184 ? 13.194 -10.033 -30.370 1.00 98.56 184 LEU A CA 1
ATOM 1529 C C . LEU A 1 184 ? 12.742 -8.968 -29.357 1.00 98.56 184 LEU A C 1
ATOM 1531 O O . LEU A 1 184 ? 13.358 -8.838 -28.299 1.00 98.56 184 LEU A O 1
ATOM 1535 N N . ALA A 1 185 ? 11.629 -8.278 -29.626 1.00 98.62 185 ALA A N 1
ATOM 1536 C CA . ALA A 1 185 ? 11.001 -7.350 -28.683 1.00 98.62 185 ALA A CA 1
ATOM 1537 C C . ALA A 1 185 ? 10.597 -8.047 -27.374 1.00 98.62 185 ALA A C 1
ATOM 1539 O O . ALA A 1 185 ? 10.857 -7.520 -26.294 1.00 98.62 185 ALA A O 1
ATOM 1540 N N . ALA A 1 186 ? 10.044 -9.262 -27.457 1.00 98.50 186 ALA A N 1
ATOM 1541 C CA . ALA A 1 186 ? 9.668 -10.061 -26.292 1.00 98.50 186 ALA A CA 1
ATOM 1542 C C . ALA A 1 186 ? 10.871 -10.405 -25.400 1.00 98.50 186 ALA A C 1
ATOM 1544 O O . ALA A 1 186 ? 10.781 -10.297 -24.174 1.00 98.50 186 ALA A O 1
ATOM 1545 N N . TYR A 1 187 ? 12.013 -10.766 -25.994 1.00 98.56 187 TYR A N 1
ATOM 1546 C CA . TYR A 1 187 ? 13.240 -11.009 -25.231 1.00 98.56 187 TYR A CA 1
ATOM 1547 C C . TYR A 1 187 ? 13.814 -9.748 -24.604 1.00 98.56 187 TYR A C 1
ATOM 1549 O O . TYR A 1 187 ? 14.220 -9.800 -23.445 1.00 98.56 187 TYR A O 1
ATOM 1557 N N . LEU A 1 188 ? 13.843 -8.633 -25.338 1.00 98.62 188 LEU A N 1
ATOM 1558 C CA . LEU A 1 188 ? 14.327 -7.367 -24.796 1.00 98.62 188 LEU A CA 1
ATOM 1559 C C . LEU A 1 188 ? 13.456 -6.899 -23.623 1.00 98.62 188 LEU A C 1
ATOM 1561 O O . LEU A 1 188 ? 13.991 -6.561 -22.572 1.00 98.62 188 LEU A O 1
ATOM 1565 N N . ARG A 1 189 ? 12.127 -6.948 -23.777 1.00 98.44 189 ARG A N 1
ATOM 1566 C CA . ARG A 1 189 ? 11.157 -6.598 -22.729 1.00 98.44 189 ARG A CA 1
ATOM 1567 C C . ARG A 1 189 ? 11.371 -7.415 -21.460 1.00 98.44 189 ARG A C 1
ATOM 1569 O O . ARG A 1 189 ? 11.435 -6.861 -20.367 1.00 98.44 189 ARG A O 1
ATOM 1576 N N . LEU A 1 190 ? 11.527 -8.733 -21.602 1.00 98.31 190 LEU A N 1
ATOM 1577 C CA . LEU A 1 190 ? 11.793 -9.603 -20.459 1.00 98.31 190 LEU A CA 1
ATOM 1578 C C . LEU A 1 190 ? 13.177 -9.334 -19.848 1.00 98.31 190 LEU A C 1
ATOM 1580 O O . LEU A 1 190 ? 13.309 -9.333 -18.629 1.00 98.31 190 LEU A O 1
ATOM 1584 N N . ALA A 1 191 ? 14.205 -9.091 -20.664 1.00 98.25 191 ALA A N 1
ATOM 1585 C CA . ALA A 1 191 ? 15.550 -8.786 -20.182 1.00 98.25 191 ALA A CA 1
ATOM 1586 C C . ALA A 1 191 ? 15.607 -7.473 -19.385 1.00 98.25 191 ALA A C 1
ATOM 1588 O O . ALA A 1 191 ? 16.213 -7.453 -18.315 1.00 98.25 191 ALA A O 1
ATOM 1589 N N . ASP A 1 192 ? 14.958 -6.408 -19.864 1.00 98.25 192 ASP A N 1
ATOM 1590 C CA . ASP A 1 192 ? 14.853 -5.135 -19.139 1.00 98.25 192 ASP A CA 1
ATOM 1591 C C . ASP A 1 192 ? 14.093 -5.307 -17.815 1.00 98.25 192 ASP A C 1
ATOM 1593 O O . ASP A 1 192 ? 14.604 -4.943 -16.754 1.00 98.25 192 ASP A O 1
ATOM 1597 N N . ALA A 1 193 ? 12.936 -5.980 -17.840 1.00 97.56 193 ALA A N 1
ATOM 1598 C CA . ALA A 1 193 ? 12.150 -6.254 -16.636 1.00 97.56 193 ALA A CA 1
ATOM 1599 C C . ALA A 1 193 ? 12.935 -7.041 -15.568 1.00 97.56 193 ALA A C 1
ATOM 1601 O O . ALA A 1 193 ? 12.763 -6.815 -14.368 1.00 97.56 193 ALA A O 1
ATOM 1602 N N . LEU A 1 194 ? 13.819 -7.950 -15.993 1.00 98.06 194 LEU A N 1
ATOM 1603 C CA . LEU A 1 194 ? 14.679 -8.727 -15.101 1.00 98.06 194 LEU A CA 1
ATOM 1604 C C . LEU A 1 194 ? 15.889 -7.936 -14.583 1.00 98.06 194 LEU A C 1
ATOM 1606 O O . LEU A 1 194 ? 16.532 -8.385 -13.636 1.00 98.06 194 LEU A O 1
ATOM 1610 N N . HIS A 1 195 ? 16.219 -6.762 -15.123 1.00 97.44 195 HIS A N 1
ATOM 1611 C CA . HIS A 1 195 ? 17.278 -5.924 -14.561 1.00 97.44 195 HIS A CA 1
ATOM 1612 C C . HIS A 1 195 ? 16.767 -5.089 -13.378 1.00 97.44 195 HIS A C 1
ATOM 1614 O O . HIS A 1 195 ? 16.626 -3.865 -13.430 1.00 97.44 195 HIS A O 1
ATOM 1620 N N . MET A 1 196 ? 16.502 -5.785 -12.276 1.00 95.62 196 MET A N 1
ATOM 1621 C CA . MET A 1 196 ? 15.959 -5.209 -11.048 1.00 95.62 196 MET A CA 1
ATOM 1622 C C . MET A 1 196 ? 16.781 -5.534 -9.805 1.00 95.62 196 MET A C 1
ATOM 1624 O O . MET A 1 196 ? 16.295 -5.337 -8.705 1.00 95.62 196 MET A O 1
ATOM 1628 N N . ASP A 1 197 ? 17.999 -6.053 -9.938 1.00 94.94 197 ASP A N 1
ATOM 1629 C CA . ASP A 1 197 ? 18.867 -6.254 -8.777 1.00 94.94 197 ASP A CA 1
ATOM 1630 C C . ASP A 1 197 ? 19.534 -4.945 -8.317 1.00 94.94 197 ASP A C 1
ATOM 1632 O O . ASP A 1 197 ? 19.373 -3.873 -8.911 1.00 94.94 197 ASP A O 1
ATOM 1636 N N . SER A 1 198 ? 20.308 -5.031 -7.235 1.00 92.19 198 SER A N 1
ATOM 1637 C CA . SER A 1 198 ? 20.995 -3.875 -6.646 1.00 92.19 198 SER A CA 1
ATOM 1638 C C . SER A 1 198 ? 21.910 -3.093 -7.606 1.00 92.19 198 SER A C 1
ATOM 1640 O O . SER A 1 198 ? 22.204 -1.932 -7.322 1.00 92.19 198 SER A O 1
ATOM 1642 N N . SER A 1 199 ? 22.329 -3.660 -8.746 1.00 93.81 199 SER A N 1
ATOM 1643 C CA . SER A 1 199 ? 23.118 -2.938 -9.756 1.00 93.81 199 SER A CA 1
ATOM 1644 C C . SER A 1 199 ? 22.306 -1.891 -10.535 1.00 93.81 199 SER A C 1
ATOM 1646 O O . SER A 1 199 ? 22.874 -0.883 -10.957 1.00 93.81 199 SER A O 1
ATOM 1648 N N . ARG A 1 200 ? 20.975 -2.048 -10.626 1.00 93.00 200 ARG A N 1
ATOM 1649 C CA . ARG A 1 200 ? 20.036 -1.038 -11.165 1.00 93.00 200 ARG A CA 1
ATOM 1650 C C . ARG A 1 200 ? 19.889 0.180 -10.250 1.00 93.00 200 ARG A C 1
ATOM 1652 O O . ARG A 1 200 ? 19.451 1.242 -10.688 1.00 93.00 200 ARG A O 1
ATOM 1659 N N . ALA A 1 201 ? 20.249 0.028 -8.980 1.00 91.19 201 ALA A N 1
ATOM 1660 C CA . ALA A 1 201 ? 20.110 1.040 -7.947 1.00 91.19 201 ALA A CA 1
ATOM 1661 C C . ALA A 1 201 ? 21.445 1.229 -7.209 1.00 91.19 201 ALA A C 1
ATOM 1663 O O . ALA A 1 201 ? 21.562 0.759 -6.081 1.00 91.19 201 ALA A O 1
ATOM 1664 N N . PRO A 1 202 ? 22.471 1.879 -7.788 1.00 91.81 202 PRO A N 1
ATOM 1665 C CA . PRO A 1 202 ? 23.749 2.092 -7.101 1.00 91.81 202 PRO A CA 1
ATOM 1666 C C . PRO A 1 202 ? 23.592 2.889 -5.793 1.00 91.81 202 PRO A C 1
ATOM 1668 O O . PRO A 1 202 ? 22.752 3.781 -5.699 1.00 91.81 202 PRO A O 1
ATOM 1671 N N . ASP A 1 203 ? 24.394 2.577 -4.762 1.00 88.62 203 ASP A N 1
ATOM 1672 C CA . ASP A 1 203 ? 24.322 3.246 -3.443 1.00 88.62 203 ASP A CA 1
ATOM 1673 C C . ASP A 1 203 ? 24.520 4.766 -3.545 1.00 88.62 203 ASP A C 1
ATOM 1675 O O . ASP A 1 203 ? 23.794 5.533 -2.917 1.00 88.62 203 ASP A O 1
ATOM 1679 N N . TYR A 1 204 ? 25.479 5.199 -4.369 1.00 89.00 204 TYR A N 1
ATOM 1680 C CA . TYR A 1 204 ? 25.809 6.613 -4.555 1.00 89.00 204 TYR A CA 1
ATOM 1681 C C . TYR A 1 204 ? 24.636 7.409 -5.144 1.00 89.00 204 TYR A C 1
ATOM 1683 O O . TYR A 1 204 ? 24.254 8.442 -4.598 1.00 89.00 204 TYR A O 1
ATOM 1691 N N . ASP A 1 205 ? 24.018 6.893 -6.207 1.00 87.25 205 ASP A N 1
ATOM 1692 C CA . ASP A 1 205 ? 22.898 7.561 -6.877 1.00 87.25 205 ASP A CA 1
ATOM 1693 C C . ASP A 1 205 ? 21.652 7.588 -5.986 1.00 87.25 205 ASP A C 1
ATOM 1695 O O . ASP A 1 205 ? 20.935 8.589 -5.938 1.00 87.25 205 ASP A O 1
ATOM 1699 N N . TYR A 1 206 ? 21.430 6.521 -5.211 1.00 90.19 206 TYR A N 1
ATOM 1700 C CA . TYR A 1 206 ? 20.352 6.491 -4.227 1.00 90.19 206 TYR A CA 1
ATOM 1701 C C . TYR A 1 206 ? 20.558 7.543 -3.132 1.00 90.19 206 TYR A C 1
ATOM 1703 O O . TYR A 1 206 ? 19.624 8.266 -2.788 1.00 90.19 206 TYR A O 1
ATOM 1711 N N . ALA A 1 207 ? 21.784 7.679 -2.617 1.00 83.88 207 ALA A N 1
ATOM 1712 C CA . ALA A 1 207 ? 22.119 8.692 -1.619 1.00 83.88 207 ALA A CA 1
ATOM 1713 C C . ALA A 1 207 ? 21.911 10.121 -2.152 1.00 83.88 207 ALA A C 1
ATOM 1715 O O . ALA A 1 207 ? 21.408 10.974 -1.421 1.00 83.88 207 ALA A O 1
ATOM 1716 N N . ILE A 1 208 ? 22.228 10.369 -3.429 1.00 80.19 208 ILE A N 1
ATOM 1717 C CA . ILE A 1 208 ? 21.904 11.634 -4.102 1.00 80.19 208 ILE A CA 1
ATOM 1718 C C . ILE A 1 208 ? 20.387 11.845 -4.127 1.00 80.19 208 ILE A C 1
ATOM 1720 O O . ILE A 1 208 ? 19.916 12.896 -3.703 1.00 80.19 208 ILE A O 1
ATOM 1724 N N . CYS A 1 209 ? 19.608 10.852 -4.562 1.00 84.88 209 CYS A N 1
ATOM 1725 C CA . CYS A 1 209 ? 18.148 10.962 -4.615 1.00 84.88 209 CYS A CA 1
ATOM 1726 C C . CYS A 1 209 ? 17.527 11.237 -3.237 1.00 84.88 209 CYS A C 1
ATOM 1728 O O . CYS A 1 209 ? 16.608 12.047 -3.123 1.00 84.88 209 CYS A O 1
ATOM 1730 N N . LEU A 1 210 ? 18.050 10.602 -2.184 1.00 80.38 210 LEU A N 1
ATOM 1731 C CA . LEU A 1 210 ? 17.639 10.867 -0.806 1.00 80.38 210 LEU A CA 1
ATOM 1732 C C . LEU A 1 210 ? 17.933 12.314 -0.386 1.00 80.38 210 LEU A C 1
ATOM 1734 O O . LEU A 1 210 ? 17.101 12.922 0.281 1.00 80.38 210 LEU A O 1
ATOM 1738 N N . ALA A 1 211 ? 19.071 12.880 -0.799 1.00 76.06 211 ALA 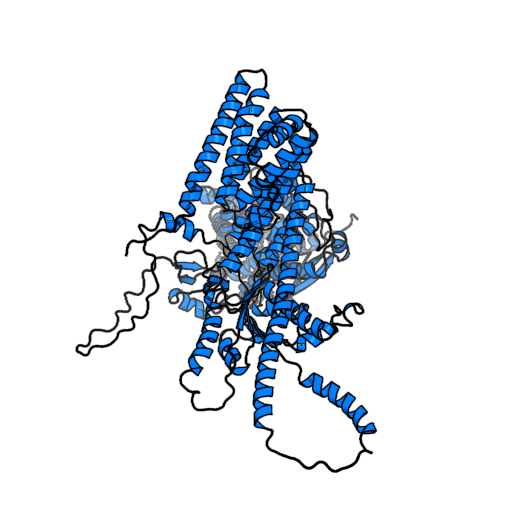A N 1
ATOM 1739 C CA . ALA A 1 211 ? 19.422 14.270 -0.505 1.00 76.06 211 ALA A CA 1
ATOM 1740 C C . ALA A 1 211 ? 18.499 15.291 -1.201 1.00 76.06 211 ALA A C 1
ATOM 1742 O O . ALA A 1 211 ? 18.353 16.407 -0.707 1.00 76.06 211 ALA A O 1
ATOM 1743 N N . TYR A 1 212 ? 17.865 14.906 -2.313 1.00 79.50 212 TYR A N 1
ATOM 1744 C CA . TYR A 1 212 ? 16.913 15.729 -3.071 1.00 79.50 212 TYR A CA 1
ATOM 1745 C C . TYR A 1 212 ? 15.440 15.439 -2.753 1.00 79.50 212 TYR A C 1
ATOM 1747 O O . TYR A 1 212 ? 14.570 15.855 -3.516 1.00 79.50 212 TYR A O 1
ATOM 1755 N N . ASP A 1 213 ? 15.158 14.749 -1.646 1.00 75.00 213 ASP A N 1
ATOM 1756 C CA . ASP A 1 213 ? 13.794 14.451 -1.199 1.00 75.00 213 ASP A CA 1
ATOM 1757 C C . ASP A 1 213 ? 12.978 13.619 -2.213 1.00 75.00 213 ASP A C 1
ATOM 1759 O O . ASP A 1 213 ? 11.935 14.029 -2.717 1.00 75.00 213 ASP A O 1
ATOM 1763 N N . ILE A 1 214 ? 13.486 12.428 -2.548 1.00 84.44 214 ILE A N 1
ATOM 1764 C CA . ILE A 1 214 ? 12.825 11.499 -3.476 1.00 84.44 214 ILE A CA 1
ATOM 1765 C C . ILE A 1 214 ? 11.360 11.185 -3.083 1.00 84.44 214 ILE A C 1
ATOM 1767 O O . ILE A 1 214 ? 11.116 10.739 -1.955 1.00 84.44 214 ILE A O 1
ATOM 1771 N N . PRO A 1 215 ? 10.391 11.312 -4.018 1.00 81.56 215 PRO A N 1
ATOM 1772 C CA . PRO A 1 215 ? 9.000 10.913 -3.792 1.00 81.56 215 PRO A CA 1
ATOM 1773 C C . PRO A 1 215 ? 8.853 9.445 -3.368 1.00 81.56 215 PRO A C 1
ATOM 1775 O O . PRO A 1 215 ? 9.616 8.577 -3.804 1.00 81.56 215 PRO A O 1
ATOM 1778 N N . ALA A 1 216 ? 7.851 9.139 -2.539 1.00 77.81 216 ALA A N 1
ATOM 1779 C CA . ALA A 1 216 ? 7.684 7.818 -1.923 1.00 77.81 216 ALA A CA 1
ATOM 1780 C C . ALA A 1 216 ? 7.456 6.693 -2.949 1.00 77.81 216 ALA A C 1
ATOM 1782 O O . ALA A 1 216 ? 7.979 5.585 -2.794 1.00 77.81 216 ALA A O 1
ATOM 1783 N N . GLU A 1 217 ? 6.716 6.986 -4.015 1.00 78.00 217 GLU A N 1
ATOM 1784 C CA . GLU A 1 217 ? 6.420 6.076 -5.121 1.00 78.00 217 GLU A CA 1
ATOM 1785 C C . GLU A 1 217 ? 7.706 5.702 -5.861 1.00 78.00 217 GLU A C 1
ATOM 1787 O O . GLU A 1 217 ? 7.945 4.537 -6.174 1.00 78.00 217 GLU A O 1
ATOM 1792 N N . ILE A 1 218 ? 8.584 6.684 -6.076 1.00 86.56 218 ILE A N 1
ATOM 1793 C CA . ILE A 1 218 ? 9.862 6.463 -6.747 1.00 86.56 218 ILE A CA 1
ATOM 1794 C C . ILE A 1 218 ? 10.831 5.738 -5.808 1.00 86.56 218 ILE A C 1
ATOM 1796 O O . ILE A 1 218 ? 11.493 4.784 -6.218 1.00 86.56 218 ILE A O 1
ATOM 1800 N N . LYS A 1 219 ? 10.849 6.101 -4.520 1.00 89.38 219 LYS A N 1
ATOM 1801 C CA . LYS A 1 219 ? 11.623 5.420 -3.473 1.00 89.38 219 LYS A CA 1
ATOM 1802 C C . LYS A 1 219 ? 11.295 3.925 -3.387 1.00 89.38 219 LYS A C 1
ATOM 1804 O O . LYS A 1 219 ? 12.207 3.125 -3.187 1.00 89.38 219 LYS A O 1
ATOM 1809 N N . MET A 1 220 ? 10.038 3.529 -3.620 1.00 89.69 220 MET A N 1
ATOM 1810 C CA . MET A 1 220 ? 9.651 2.114 -3.716 1.00 89.69 220 MET A CA 1
ATOM 1811 C C . MET A 1 220 ? 10.444 1.377 -4.791 1.00 89.69 220 MET A C 1
ATOM 1813 O O . MET A 1 220 ? 10.937 0.285 -4.526 1.00 89.69 220 MET A O 1
ATOM 1817 N N . HIS A 1 221 ? 10.624 1.966 -5.976 1.00 90.50 221 HIS A N 1
ATOM 1818 C CA . HIS A 1 221 ? 11.399 1.335 -7.045 1.00 90.50 221 HIS A CA 1
ATOM 1819 C C . HIS A 1 221 ? 12.864 1.112 -6.646 1.00 90.50 221 HIS A C 1
ATOM 1821 O O . HIS A 1 221 ? 13.406 0.043 -6.917 1.00 90.50 221 HIS A O 1
ATOM 1827 N N . TRP A 1 222 ? 13.482 2.055 -5.927 1.00 94.06 222 TRP A N 1
ATOM 1828 C CA . TRP A 1 222 ? 14.833 1.864 -5.388 1.00 94.06 222 TRP A CA 1
ATOM 1829 C C . TRP A 1 222 ? 14.887 0.738 -4.359 1.00 94.06 222 TRP A C 1
ATOM 1831 O O . TRP A 1 222 ? 15.756 -0.129 -4.441 1.00 94.06 222 TRP A O 1
ATOM 1841 N N . ILE A 1 223 ? 13.951 0.717 -3.406 1.00 94.06 223 ILE A N 1
ATOM 1842 C CA . ILE A 1 223 ? 13.912 -0.305 -2.354 1.00 94.06 223 ILE A CA 1
ATOM 1843 C C . ILE A 1 223 ? 13.650 -1.695 -2.933 1.00 94.06 223 ILE A C 1
ATOM 1845 O O . ILE A 1 223 ? 14.341 -2.635 -2.539 1.00 94.06 223 ILE A O 1
ATOM 1849 N N . LYS A 1 224 ? 12.743 -1.829 -3.910 1.00 94.44 224 LYS A N 1
ATOM 1850 C CA . LYS A 1 224 ? 12.551 -3.072 -4.671 1.00 94.44 224 LYS A CA 1
ATOM 1851 C C . LYS A 1 224 ? 13.891 -3.584 -5.199 1.00 94.44 224 LYS A C 1
ATOM 1853 O O . LYS A 1 224 ? 14.273 -4.710 -4.879 1.00 94.44 224 LYS A O 1
ATOM 1858 N N . SER A 1 225 ? 14.647 -2.733 -5.898 1.00 95.19 225 SER A N 1
ATOM 1859 C CA . SER A 1 225 ? 15.926 -3.147 -6.475 1.00 95.19 225 SER A CA 1
ATOM 1860 C C . SER A 1 225 ? 16.991 -3.489 -5.434 1.00 95.19 225 SER A C 1
ATOM 1862 O O . SER A 1 225 ? 17.772 -4.420 -5.613 1.00 95.19 225 SER A O 1
ATOM 1864 N N . LYS A 1 226 ? 17.010 -2.781 -4.301 1.00 95.31 226 LYS A N 1
ATOM 1865 C CA . LYS A 1 226 ? 17.923 -3.076 -3.186 1.00 95.31 226 LYS A CA 1
ATOM 1866 C C . LYS A 1 226 ? 17.611 -4.388 -2.468 1.00 95.31 226 LYS A C 1
ATOM 1868 O O . LYS A 1 226 ? 18.519 -4.983 -1.885 1.00 95.31 226 LYS A O 1
ATOM 1873 N N . LEU A 1 227 ? 16.350 -4.821 -2.470 1.00 95.94 227 LEU A N 1
ATOM 1874 C CA . LEU A 1 227 ? 15.944 -6.093 -1.877 1.00 95.94 227 LEU A CA 1
ATOM 1875 C C . LEU A 1 227 ? 16.267 -7.280 -2.787 1.00 95.94 227 LEU A C 1
ATOM 1877 O O . LEU A 1 227 ? 16.525 -8.365 -2.270 1.00 95.94 227 LEU A O 1
ATOM 1881 N N . VAL A 1 228 ? 16.281 -7.107 -4.108 1.00 97.44 228 VAL A N 1
ATOM 1882 C CA . VAL A 1 228 ? 16.637 -8.182 -5.043 1.00 97.44 228 VAL A CA 1
ATOM 1883 C C . VAL A 1 228 ? 18.152 -8.405 -5.020 1.00 97.44 228 VAL A C 1
ATOM 1885 O O . VAL A 1 228 ? 18.952 -7.561 -5.427 1.00 97.44 228 VAL A O 1
ATOM 1888 N N . LEU A 1 229 ? 18.554 -9.576 -4.525 1.00 96.75 229 LEU A N 1
ATOM 1889 C CA . LEU A 1 229 ? 19.950 -10.003 -4.451 1.00 96.75 229 LEU A CA 1
ATOM 1890 C C . LEU A 1 229 ? 20.477 -10.442 -5.819 1.00 96.75 229 LEU A C 1
ATOM 1892 O O . LEU A 1 229 ? 21.648 -10.226 -6.123 1.00 96.75 229 LEU A O 1
ATOM 1896 N N . GLY A 1 230 ? 19.627 -11.089 -6.612 1.00 96.56 230 GLY A N 1
ATOM 1897 C CA . GLY A 1 230 ? 19.980 -11.575 -7.935 1.00 96.56 230 GLY A CA 1
ATOM 1898 C C . GLY A 1 230 ? 18.884 -12.436 -8.547 1.00 96.56 230 GLY A C 1
ATOM 1899 O O . GLY A 1 230 ? 17.925 -12.832 -7.880 1.00 96.56 230 GLY A O 1
ATOM 1900 N N . ILE A 1 231 ? 19.053 -12.714 -9.838 1.00 97.75 231 ILE A N 1
ATOM 1901 C CA . ILE A 1 231 ? 18.124 -13.502 -10.646 1.00 97.75 231 ILE A CA 1
ATOM 1902 C C . ILE A 1 231 ? 18.878 -14.653 -11.307 1.00 97.75 231 ILE A C 1
ATOM 1904 O O . ILE A 1 231 ? 19.931 -14.465 -11.926 1.00 97.75 231 ILE A O 1
ATOM 1908 N N . ILE A 1 232 ? 18.317 -15.854 -11.180 1.00 97.81 232 ILE A N 1
ATOM 1909 C CA . ILE A 1 232 ? 18.839 -17.088 -11.765 1.00 97.81 232 ILE A CA 1
ATOM 1910 C C . ILE A 1 232 ? 17.841 -17.581 -12.810 1.00 97.81 232 ILE A C 1
ATOM 1912 O O . ILE A 1 232 ? 16.664 -17.782 -12.518 1.00 97.81 232 ILE A O 1
ATOM 1916 N N . LEU A 1 233 ? 18.324 -17.796 -14.032 1.00 97.44 233 LEU A N 1
ATOM 1917 C CA . LEU A 1 233 ? 17.530 -18.297 -15.150 1.00 97.44 233 LEU A CA 1
ATOM 1918 C C . LEU A 1 233 ? 17.887 -19.763 -15.409 1.00 97.44 233 LEU A C 1
ATOM 1920 O O . LEU A 1 233 ? 19.034 -20.072 -15.727 1.00 97.44 233 LEU A O 1
ATOM 1924 N N . ASP A 1 234 ? 16.909 -20.662 -15.289 1.00 96.94 234 ASP A N 1
ATOM 1925 C CA . ASP A 1 234 ? 17.061 -22.086 -15.609 1.00 96.94 234 ASP A CA 1
ATOM 1926 C C . ASP A 1 234 ? 16.207 -22.414 -16.839 1.00 96.94 234 ASP A C 1
ATOM 1928 O O . ASP A 1 234 ? 15.017 -22.723 -16.735 1.00 96.94 234 ASP A O 1
ATOM 1932 N N . SER A 1 235 ? 16.819 -22.323 -18.024 1.00 94.31 235 SER A N 1
ATOM 1933 C CA . SER A 1 235 ? 16.144 -22.596 -19.299 1.00 94.31 235 SER A CA 1
ATOM 1934 C C . SER A 1 235 ? 15.744 -24.063 -19.470 1.00 94.31 235 SER A C 1
ATOM 1936 O O . SER A 1 235 ? 14.847 -24.351 -20.253 1.00 94.31 235 SER A O 1
ATOM 1938 N N . ARG A 1 236 ? 16.363 -24.997 -18.729 1.00 94.69 236 ARG A N 1
ATOM 1939 C CA . ARG A 1 236 ? 16.010 -26.427 -18.777 1.00 94.69 236 ARG A CA 1
ATOM 1940 C C . ARG A 1 236 ? 14.757 -26.725 -17.966 1.00 94.69 236 ARG A C 1
ATOM 1942 O O . ARG A 1 236 ? 13.998 -27.618 -18.326 1.00 94.69 236 ARG A O 1
ATOM 1949 N N . LYS A 1 237 ? 14.563 -26.009 -16.857 1.00 96.81 237 LYS A N 1
ATOM 1950 C CA . LYS A 1 237 ? 13.358 -26.118 -16.021 1.00 96.81 237 LYS A CA 1
ATOM 1951 C C . LYS A 1 237 ? 12.266 -25.128 -16.406 1.00 96.81 237 LYS A C 1
ATOM 1953 O O . LYS A 1 237 ? 11.184 -25.210 -15.838 1.00 96.81 237 LYS A O 1
ATOM 1958 N N . HIS A 1 238 ? 12.540 -24.207 -17.330 1.00 96.75 238 HIS A N 1
ATOM 1959 C CA . HIS A 1 238 ? 11.643 -23.111 -17.699 1.00 96.75 238 HIS A CA 1
ATOM 1960 C C . HIS A 1 238 ? 11.253 -22.235 -16.494 1.00 96.75 238 HIS A C 1
ATOM 1962 O O . HIS A 1 238 ? 10.113 -21.785 -16.387 1.00 96.75 238 HIS A O 1
ATOM 1968 N N . THR A 1 239 ? 12.192 -21.990 -15.571 1.00 97.81 239 THR A N 1
ATOM 1969 C CA . THR A 1 239 ? 11.938 -21.221 -14.338 1.00 97.81 239 THR A CA 1
ATOM 1970 C C . THR A 1 239 ? 12.888 -20.042 -14.177 1.00 97.81 239 THR A C 1
ATOM 1972 O O . THR A 1 239 ? 14.089 -20.168 -14.430 1.00 97.81 239 THR A O 1
ATOM 1975 N N . ILE A 1 240 ? 12.351 -18.931 -13.678 1.00 98.38 240 ILE A N 1
ATOM 1976 C CA . ILE A 1 240 ? 13.101 -17.763 -13.208 1.00 98.38 240 ILE A CA 1
ATOM 1977 C C . ILE A 1 240 ? 13.098 -17.804 -11.679 1.00 98.38 240 ILE A C 1
ATOM 1979 O O . ILE A 1 240 ? 12.034 -17.850 -11.075 1.00 98.38 240 ILE A O 1
ATOM 1983 N N . THR A 1 241 ? 14.257 -17.790 -11.032 1.00 98.44 241 THR A N 1
ATOM 1984 C CA . THR A 1 241 ? 14.348 -17.688 -9.570 1.00 98.44 241 THR A CA 1
ATOM 1985 C C . THR A 1 241 ? 14.822 -16.294 -9.189 1.00 98.44 241 THR A C 1
ATOM 1987 O O . THR A 1 241 ? 15.886 -15.862 -9.634 1.00 98.44 241 THR A O 1
ATOM 1990 N N . VAL A 1 242 ? 14.047 -15.607 -8.353 1.00 98.44 242 VAL A N 1
ATOM 1991 C CA . VAL A 1 242 ? 14.374 -14.282 -7.816 1.00 98.44 242 VAL A CA 1
ATOM 1992 C C . VAL A 1 242 ? 14.747 -14.437 -6.348 1.00 98.44 242 VAL A C 1
ATOM 1994 O O . VAL A 1 242 ? 13.923 -14.852 -5.525 1.00 98.44 242 VAL A O 1
ATOM 1997 N N . SER A 1 243 ? 15.994 -14.116 -6.018 1.00 98.25 243 SER A N 1
ATOM 1998 C CA . SER A 1 243 ? 16.500 -14.192 -4.650 1.00 98.25 243 SER A CA 1
ATOM 1999 C C . SER A 1 243 ? 16.411 -12.814 -3.993 1.00 98.25 243 SER A C 1
ATOM 2001 O O . SER A 1 243 ? 16.931 -11.832 -4.520 1.00 98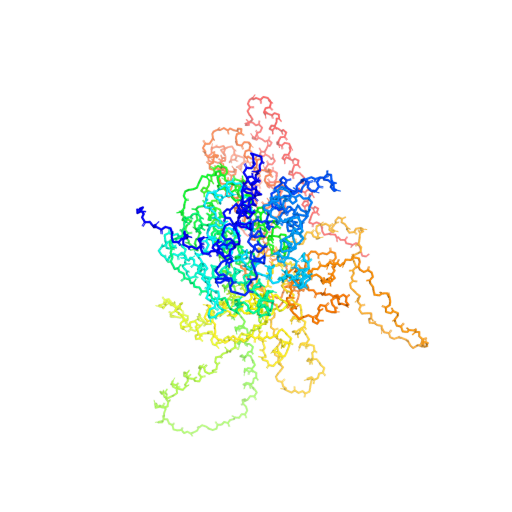.25 243 SER A O 1
ATOM 2003 N N . PHE A 1 244 ? 15.787 -12.733 -2.820 1.00 98.12 244 PHE A N 1
ATOM 2004 C CA . PHE A 1 244 ? 15.609 -11.506 -2.045 1.00 98.12 244 PHE A CA 1
ATOM 2005 C C . PHE A 1 244 ? 16.471 -11.515 -0.787 1.00 98.12 244 PHE A C 1
ATOM 2007 O O . PHE A 1 244 ? 16.581 -12.535 -0.107 1.00 98.12 244 PHE A O 1
ATOM 2014 N N . ARG A 1 245 ? 17.034 -10.361 -0.431 1.00 97.44 245 ARG A N 1
ATOM 2015 C CA . ARG A 1 245 ? 17.707 -10.129 0.844 1.00 97.44 245 ARG A CA 1
ATOM 2016 C C . ARG A 1 245 ? 16.701 -9.619 1.873 1.00 97.44 245 ARG A C 1
ATOM 2018 O O . ARG A 1 245 ? 16.105 -8.563 1.686 1.00 97.44 245 ARG A O 1
ATOM 2025 N N . ILE A 1 246 ? 16.562 -10.338 2.982 1.00 96.94 246 ILE A N 1
ATOM 2026 C CA . ILE A 1 246 ? 15.731 -9.943 4.129 1.00 96.94 246 ILE A CA 1
ATOM 2027 C C . ILE A 1 246 ? 16.606 -9.645 5.356 1.00 96.94 246 ILE A C 1
ATOM 2029 O O . ILE A 1 246 ? 17.632 -10.309 5.535 1.00 96.94 246 ILE A O 1
ATOM 2033 N N . PRO A 1 247 ? 16.240 -8.654 6.193 1.00 96.50 247 PRO A N 1
ATOM 2034 C CA . PRO A 1 247 ? 17.061 -8.244 7.328 1.00 96.50 247 PRO A CA 1
ATOM 2035 C C . PRO A 1 247 ? 17.155 -9.367 8.356 1.00 96.50 247 PRO A C 1
ATOM 2037 O O . PRO A 1 247 ? 16.189 -10.102 8.583 1.00 96.50 247 PRO A O 1
ATOM 2040 N N . SER A 1 248 ? 18.317 -9.500 8.996 1.00 96.44 248 SER A N 1
ATOM 2041 C CA . SER A 1 248 ? 18.483 -10.516 10.035 1.00 96.44 248 SER A CA 1
ATOM 2042 C C . SER A 1 248 ? 17.687 -10.168 11.302 1.00 96.44 248 SER A C 1
ATOM 2044 O O . SER A 1 248 ? 17.526 -8.984 11.625 1.00 96.44 248 SER A O 1
ATOM 2046 N N . PRO A 1 249 ? 17.192 -11.166 12.060 1.00 95.50 249 PRO A N 1
ATOM 2047 C CA . PRO A 1 249 ? 16.514 -10.920 13.332 1.00 95.50 249 PRO A CA 1
ATOM 2048 C C . PRO A 1 249 ? 17.352 -10.089 14.313 1.00 95.50 249 PRO A C 1
ATOM 2050 O O . PRO A 1 249 ? 16.796 -9.325 15.097 1.00 95.50 249 PRO A O 1
ATOM 2053 N N . GLU A 1 250 ? 18.679 -10.214 14.269 1.00 95.75 250 GLU A N 1
ATOM 2054 C CA . GLU A 1 250 ? 19.623 -9.441 15.081 1.00 95.75 250 GLU A CA 1
ATOM 2055 C C . GLU A 1 250 ? 19.583 -7.957 14.704 1.00 95.75 250 GLU A C 1
ATOM 2057 O O . GLU A 1 250 ? 19.391 -7.121 15.586 1.00 95.75 250 GLU A O 1
ATOM 2062 N N . GLN A 1 251 ? 19.646 -7.630 13.405 1.00 94.81 251 GLN A N 1
ATOM 2063 C CA . GLN A 1 251 ? 19.533 -6.243 12.933 1.00 94.81 251 GLN A CA 1
ATOM 2064 C C . GLN A 1 251 ? 18.204 -5.594 13.347 1.00 94.81 251 GLN A C 1
ATOM 2066 O O . GLN A 1 251 ? 18.149 -4.405 13.662 1.00 94.81 251 GLN A O 1
ATOM 2071 N N . LEU A 1 252 ? 17.119 -6.372 13.351 1.00 93.38 252 LEU A N 1
ATOM 2072 C CA . LEU A 1 252 ? 15.793 -5.898 13.753 1.00 93.38 252 LEU A CA 1
ATOM 2073 C C . LEU A 1 252 ? 15.688 -5.703 15.270 1.00 93.38 252 LEU A C 1
ATOM 2075 O O . LEU A 1 252 ? 15.157 -4.687 15.722 1.00 93.38 252 LEU A O 1
ATOM 2079 N N . LYS A 1 253 ? 16.268 -6.615 16.062 1.00 91.81 253 LYS A N 1
ATOM 2080 C CA . LYS A 1 253 ? 16.374 -6.476 17.524 1.00 91.81 253 LYS A CA 1
ATOM 2081 C C . LYS A 1 253 ? 17.159 -5.229 17.921 1.00 91.81 253 LYS A C 1
ATOM 2083 O O . LYS A 1 253 ? 16.717 -4.510 18.812 1.00 91.81 253 LYS A O 1
ATOM 2088 N N . GLU A 1 254 ? 18.259 -4.923 17.232 1.00 89.69 254 GLU A N 1
ATOM 2089 C CA . GLU A 1 254 ? 19.030 -3.684 17.441 1.00 89.69 254 GLU A CA 1
ATOM 2090 C C . GLU A 1 254 ? 18.186 -2.415 17.230 1.00 89.69 254 GLU A C 1
ATOM 2092 O O . GLU A 1 254 ? 18.491 -1.358 17.783 1.00 89.69 254 GLU A O 1
ATOM 2097 N N . ARG A 1 255 ? 17.103 -2.518 16.453 1.00 83.75 255 ARG A N 1
ATOM 2098 C CA . ARG A 1 255 ? 16.157 -1.432 16.174 1.00 83.75 255 ARG A CA 1
ATOM 2099 C C . ARG A 1 255 ? 14.889 -1.473 17.010 1.00 83.75 255 ARG A C 1
ATOM 2101 O O . ARG A 1 255 ? 14.041 -0.607 16.828 1.00 83.75 255 ARG A O 1
ATOM 2108 N N . ASN A 1 256 ? 14.766 -2.431 17.929 1.00 84.19 256 ASN A N 1
ATOM 2109 C CA . ASN A 1 256 ? 13.525 -2.719 18.651 1.00 84.19 256 ASN A CA 1
ATOM 2110 C C . ASN A 1 256 ? 12.327 -2.953 17.708 1.00 84.19 256 ASN A C 1
ATOM 2112 O O . ASN A 1 256 ? 11.200 -2.597 18.040 1.00 84.19 256 ASN A O 1
ATOM 2116 N N . VAL A 1 257 ? 12.566 -3.537 16.530 1.00 85.94 257 VAL A N 1
ATOM 2117 C CA . VAL A 1 257 ? 11.511 -3.906 15.579 1.00 85.94 257 VAL A CA 1
ATOM 2118 C C . VAL A 1 257 ? 11.188 -5.383 15.758 1.00 85.94 257 VAL A C 1
ATOM 2120 O O . VAL A 1 257 ? 12.094 -6.216 15.758 1.00 85.94 257 VAL A O 1
ATOM 2123 N N . ASP A 1 258 ? 9.903 -5.719 15.888 1.00 85.06 258 ASP A N 1
ATOM 2124 C CA . ASP A 1 258 ? 9.455 -7.113 15.914 1.00 85.06 258 ASP A CA 1
ATOM 2125 C C . ASP A 1 258 ? 9.699 -7.780 14.544 1.00 85.06 258 ASP A C 1
ATOM 2127 O O . ASP A 1 258 ? 9.104 -7.353 13.544 1.00 85.06 258 ASP A O 1
ATOM 2131 N N . PRO A 1 259 ? 10.528 -8.843 14.472 1.00 90.06 259 PRO A N 1
ATOM 2132 C CA . PRO A 1 259 ? 10.776 -9.567 13.233 1.00 90.06 259 PRO A CA 1
ATOM 2133 C C . PRO A 1 259 ? 9.520 -10.115 12.564 1.00 90.06 259 PRO A C 1
ATOM 2135 O O . PRO A 1 259 ? 9.450 -10.129 11.334 1.00 90.06 259 PRO A O 1
ATOM 2138 N N . LYS A 1 260 ? 8.514 -10.535 13.341 1.00 86.94 260 LYS A N 1
ATOM 2139 C CA . LYS A 1 260 ? 7.274 -11.075 12.773 1.00 86.94 260 LYS A CA 1
ATOM 2140 C C . LYS A 1 260 ? 6.499 -9.995 12.033 1.00 86.94 260 LYS A C 1
ATOM 2142 O O . LYS A 1 260 ? 6.142 -10.202 10.875 1.00 86.94 260 LYS A O 1
ATOM 2147 N N . TRP A 1 261 ? 6.312 -8.837 12.665 1.00 85.12 261 TRP A N 1
ATOM 2148 C CA . TRP A 1 261 ? 5.602 -7.713 12.060 1.00 85.12 261 TRP A CA 1
ATOM 2149 C C . TRP A 1 261 ? 6.251 -7.273 10.744 1.00 85.12 261 TRP A C 1
ATOM 2151 O O . TRP A 1 261 ? 5.575 -7.238 9.716 1.00 85.12 261 TRP A O 1
ATOM 2161 N N . ILE A 1 262 ? 7.565 -7.016 10.738 1.00 87.94 262 ILE A N 1
ATOM 2162 C CA . ILE A 1 262 ? 8.238 -6.515 9.532 1.00 87.94 262 ILE A CA 1
ATOM 2163 C C . ILE A 1 262 ? 8.331 -7.573 8.429 1.00 87.94 262 ILE A C 1
ATOM 2165 O O . ILE A 1 262 ? 8.219 -7.224 7.256 1.00 87.94 262 ILE A O 1
ATOM 2169 N N . SER A 1 263 ? 8.467 -8.862 8.773 1.00 88.25 263 SER A N 1
ATOM 2170 C CA . SER A 1 263 ? 8.520 -9.937 7.773 1.00 88.25 263 SER A CA 1
ATOM 2171 C C . SER A 1 263 ? 7.268 -9.963 6.892 1.00 88.25 263 SER A C 1
ATOM 2173 O O . SER A 1 263 ? 7.393 -9.996 5.672 1.00 88.25 263 SER A O 1
ATOM 2175 N N . GLY A 1 264 ? 6.075 -9.803 7.478 1.00 84.88 264 GLY A N 1
ATOM 2176 C CA . GLY A 1 264 ? 4.826 -9.735 6.715 1.00 84.88 264 GLY A CA 1
ATOM 2177 C C . GLY A 1 264 ? 4.737 -8.518 5.785 1.00 84.88 264 GLY A C 1
ATOM 2178 O O . GLY A 1 264 ? 4.095 -8.587 4.739 1.00 84.88 264 GLY A O 1
ATOM 2179 N N . LYS A 1 265 ? 5.401 -7.404 6.124 1.00 86.81 265 LYS A N 1
ATOM 2180 C CA . LYS A 1 265 ? 5.430 -6.192 5.282 1.00 86.81 265 LYS A CA 1
ATOM 2181 C C . LYS A 1 265 ? 6.459 -6.288 4.166 1.00 86.81 265 LYS A C 1
ATOM 2183 O O . LYS A 1 265 ? 6.182 -5.882 3.043 1.00 86.81 265 LYS A O 1
ATOM 2188 N N . ILE A 1 266 ? 7.623 -6.866 4.448 1.00 91.31 266 ILE A N 1
ATOM 2189 C CA . ILE A 1 266 ? 8.626 -7.149 3.418 1.00 91.31 266 ILE A CA 1
ATOM 2190 C C . ILE A 1 266 ? 8.070 -8.157 2.414 1.00 91.31 266 ILE A C 1
ATOM 2192 O O . ILE A 1 266 ? 8.252 -7.978 1.215 1.00 91.31 266 ILE A O 1
ATOM 2196 N N . ASP A 1 267 ? 7.328 -9.159 2.881 1.00 90.62 267 ASP A N 1
ATOM 2197 C CA . ASP A 1 267 ? 6.667 -10.138 2.020 1.00 90.62 267 ASP A CA 1
ATOM 2198 C C . ASP A 1 267 ? 5.689 -9.492 1.040 1.00 90.62 267 ASP A C 1
ATOM 2200 O O . ASP A 1 267 ? 5.574 -9.949 -0.095 1.00 90.62 267 ASP A O 1
ATOM 2204 N N . TYR A 1 268 ? 5.047 -8.390 1.434 1.00 86.81 268 TYR A N 1
ATOM 2205 C CA . TYR A 1 268 ? 4.233 -7.604 0.518 1.00 86.81 268 TYR A CA 1
ATOM 2206 C C . TYR A 1 268 ? 5.072 -6.944 -0.586 1.00 86.81 268 TYR A C 1
ATOM 2208 O O . TYR A 1 268 ? 4.707 -7.025 -1.754 1.00 86.81 268 TYR A O 1
ATOM 2216 N N . ILE A 1 269 ? 6.205 -6.325 -0.242 1.00 90.38 269 ILE A N 1
ATOM 2217 C CA . ILE A 1 269 ? 7.101 -5.703 -1.234 1.00 90.38 269 ILE A CA 1
ATOM 2218 C C . ILE A 1 269 ? 7.684 -6.771 -2.168 1.00 90.38 269 ILE A C 1
ATOM 2220 O O . ILE A 1 269 ? 7.727 -6.573 -3.378 1.00 90.38 269 ILE A O 1
ATOM 2224 N N . ILE A 1 270 ? 8.079 -7.926 -1.622 1.00 94.56 270 ILE A N 1
ATOM 2225 C CA . ILE A 1 270 ? 8.521 -9.093 -2.399 1.00 94.56 270 ILE A CA 1
ATOM 2226 C C . ILE A 1 270 ? 7.421 -9.524 -3.369 1.00 94.56 270 ILE A C 1
ATOM 2228 O O . ILE A 1 270 ? 7.691 -9.725 -4.549 1.00 94.56 270 ILE A O 1
ATOM 2232 N N . LYS A 1 271 ? 6.181 -9.644 -2.889 1.00 89.81 271 LYS A N 1
ATOM 2233 C CA . LYS A 1 271 ? 5.037 -9.987 -3.733 1.00 89.81 271 LYS A CA 1
ATOM 2234 C C . LYS A 1 271 ? 4.828 -8.960 -4.844 1.00 89.81 271 LYS A C 1
ATOM 2236 O O . LYS A 1 271 ? 4.646 -9.364 -5.980 1.00 89.81 271 LYS A O 1
ATOM 2241 N N . ASP A 1 272 ? 4.921 -7.669 -4.544 1.00 88.31 272 ASP A N 1
ATOM 2242 C CA . ASP A 1 272 ? 4.775 -6.591 -5.530 1.00 88.31 272 ASP A CA 1
ATOM 2243 C C . ASP A 1 272 ? 5.823 -6.704 -6.656 1.00 88.31 272 ASP A C 1
ATOM 2245 O O . ASP A 1 272 ? 5.495 -6.592 -7.834 1.00 88.31 272 ASP A O 1
ATOM 2249 N N . VAL A 1 273 ? 7.076 -7.027 -6.309 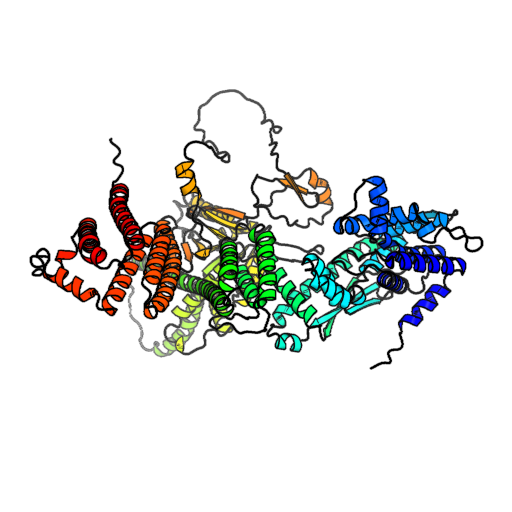1.00 94.56 273 VAL A N 1
ATOM 2250 C CA . VAL A 1 273 ? 8.141 -7.325 -7.287 1.00 94.56 273 VAL A CA 1
ATOM 2251 C C . VAL A 1 273 ? 7.813 -8.563 -8.128 1.00 94.56 273 VAL A C 1
ATOM 2253 O O . VAL A 1 273 ? 7.999 -8.559 -9.345 1.00 94.56 273 VAL A O 1
ATOM 2256 N N . LEU A 1 274 ? 7.336 -9.636 -7.493 1.00 95.94 274 LEU A N 1
ATOM 2257 C CA . LEU A 1 274 ? 6.990 -10.877 -8.188 1.00 95.94 274 LEU A CA 1
ATOM 2258 C C . LEU A 1 274 ? 5.781 -10.701 -9.112 1.00 95.94 274 LEU A C 1
ATOM 2260 O O . LEU A 1 274 ? 5.778 -11.274 -10.197 1.00 95.94 274 LEU A O 1
ATOM 2264 N N . ASP A 1 275 ? 4.780 -9.923 -8.706 1.00 90.12 275 ASP A N 1
ATOM 2265 C CA . ASP A 1 275 ? 3.590 -9.628 -9.504 1.00 90.12 275 ASP A CA 1
ATOM 2266 C C . ASP A 1 275 ? 3.960 -8.790 -10.741 1.00 90.12 275 ASP A C 1
ATOM 2268 O O . ASP A 1 275 ? 3.498 -9.100 -11.843 1.00 90.12 275 ASP A O 1
ATOM 2272 N N . ASP A 1 276 ? 4.860 -7.807 -10.595 1.00 91.88 276 ASP A N 1
ATOM 2273 C CA . ASP A 1 276 ? 5.423 -7.050 -11.722 1.00 91.88 276 ASP A CA 1
ATOM 2274 C C . ASP A 1 276 ? 6.111 -7.989 -12.730 1.00 91.88 276 ASP A C 1
ATOM 2276 O O . ASP A 1 276 ? 5.765 -7.997 -13.914 1.00 91.88 276 ASP A O 1
ATOM 2280 N N . LEU A 1 277 ? 7.023 -8.849 -12.262 1.00 96.50 277 LEU A N 1
ATOM 2281 C CA . LEU A 1 277 ? 7.742 -9.790 -13.125 1.00 96.50 277 LEU A CA 1
ATOM 2282 C C . LEU A 1 277 ? 6.833 -10.849 -13.762 1.00 96.50 277 LEU A C 1
ATOM 2284 O O . LEU A 1 277 ? 7.004 -11.185 -14.933 1.00 96.50 277 LEU A O 1
ATOM 2288 N N . ARG A 1 278 ? 5.870 -11.396 -13.010 1.00 95.12 278 ARG A N 1
ATOM 2289 C CA . ARG A 1 278 ? 4.911 -12.386 -13.526 1.00 95.12 278 ARG A CA 1
ATOM 2290 C C . ARG A 1 278 ? 4.021 -11.777 -14.591 1.00 95.12 278 ARG A C 1
ATOM 2292 O O . ARG A 1 278 ? 3.730 -12.452 -15.578 1.00 95.12 278 ARG A O 1
ATOM 2299 N N . SER A 1 279 ? 3.606 -10.523 -14.413 1.00 90.69 279 SER A N 1
ATOM 2300 C CA . SER A 1 279 ? 2.842 -9.813 -15.432 1.00 90.69 279 SER A CA 1
ATOM 2301 C C . SER A 1 279 ? 3.658 -9.631 -16.710 1.00 90.69 279 SER A C 1
ATOM 2303 O O . SER A 1 279 ? 3.113 -9.862 -17.789 1.00 90.69 279 SER A O 1
ATOM 2305 N N . GLU A 1 280 ? 4.935 -9.252 -16.609 1.00 96.00 280 GLU A N 1
ATOM 2306 C CA . GLU A 1 280 ? 5.801 -9.124 -17.788 1.00 96.00 280 GLU A CA 1
ATOM 2307 C C . GLU A 1 280 ? 6.020 -10.472 -18.469 1.00 96.00 280 GLU A C 1
ATOM 2309 O O . GLU A 1 280 ? 5.777 -10.594 -19.670 1.00 96.00 280 GLU A O 1
ATOM 2314 N N . LEU A 1 281 ? 6.372 -11.513 -17.706 1.00 97.12 281 LEU A N 1
ATOM 2315 C CA . LEU A 1 281 ? 6.550 -12.861 -18.239 1.00 97.12 281 LEU A CA 1
ATOM 2316 C C . LEU A 1 281 ? 5.285 -13.352 -18.951 1.00 97.12 281 LEU A C 1
ATOM 2318 O O . LEU A 1 281 ? 5.368 -13.827 -20.079 1.00 97.12 281 LEU A O 1
ATOM 2322 N N . SER A 1 282 ? 4.115 -13.191 -18.329 1.00 93.50 282 SER A N 1
ATOM 2323 C CA . SER A 1 282 ? 2.835 -13.619 -18.908 1.00 93.50 282 SER A CA 1
ATOM 2324 C C . SER A 1 282 ? 2.544 -12.917 -20.234 1.00 93.50 282 SER A C 1
ATOM 2326 O O . SER A 1 282 ? 2.053 -13.558 -21.162 1.00 93.50 282 SER A O 1
ATOM 2328 N N . SER A 1 283 ? 2.892 -11.629 -20.348 1.00 94.69 283 SER A N 1
ATOM 2329 C CA . SER A 1 283 ? 2.672 -10.854 -21.575 1.00 94.69 283 SER A CA 1
ATOM 2330 C C . SER A 1 283 ? 3.490 -11.369 -22.765 1.00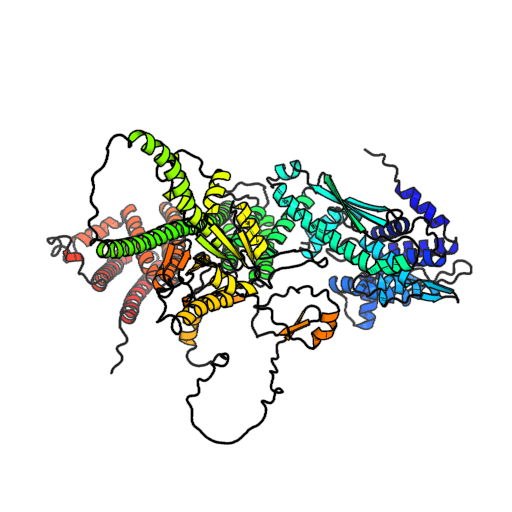 94.69 283 SER A C 1
ATOM 2332 O O . SER A 1 283 ? 3.020 -11.317 -23.898 1.00 94.69 283 SER A O 1
ATOM 2334 N N . VAL A 1 284 ? 4.676 -11.936 -22.515 1.00 97.62 284 VAL A N 1
ATOM 2335 C CA . VAL A 1 284 ? 5.589 -12.411 -23.569 1.00 97.62 284 VAL A CA 1
ATOM 2336 C C . VAL A 1 284 ? 5.606 -13.933 -23.738 1.00 97.62 284 VAL A C 1
ATOM 2338 O O . VAL A 1 284 ? 6.082 -14.435 -24.754 1.00 97.62 284 VAL A O 1
ATOM 2341 N N . MET A 1 285 ? 5.086 -14.691 -22.769 1.00 96.56 285 MET A N 1
ATOM 2342 C CA . MET A 1 285 ? 5.252 -16.148 -22.662 1.00 96.56 285 MET A CA 1
ATOM 2343 C C . MET A 1 285 ? 4.860 -16.904 -23.937 1.00 96.56 285 MET A C 1
ATOM 2345 O O . MET A 1 285 ? 5.596 -17.785 -24.383 1.00 96.56 285 MET A O 1
ATOM 2349 N N . HIS A 1 286 ? 3.722 -16.558 -24.544 1.00 96.19 286 HIS A N 1
ATOM 2350 C CA . HIS A 1 286 ? 3.233 -17.241 -25.741 1.00 96.19 286 HIS A CA 1
ATOM 2351 C C . HIS A 1 286 ? 4.107 -16.962 -26.979 1.00 96.19 286 HIS A C 1
ATOM 2353 O O . HIS A 1 286 ? 4.332 -17.871 -27.779 1.00 96.19 286 HIS A O 1
ATOM 2359 N N . ILE A 1 287 ? 4.661 -15.747 -27.101 1.00 97.69 287 ILE A N 1
ATOM 2360 C CA . ILE A 1 287 ? 5.598 -15.356 -28.167 1.00 97.69 287 ILE A CA 1
ATOM 2361 C C . ILE A 1 287 ? 6.898 -16.148 -28.017 1.00 97.69 287 ILE A C 1
ATOM 2363 O O . ILE A 1 287 ? 7.373 -16.747 -28.983 1.00 97.69 287 ILE A O 1
ATOM 2367 N N . LEU A 1 288 ? 7.440 -16.214 -26.794 1.00 97.19 288 LEU A N 1
ATOM 2368 C CA . LEU A 1 288 ? 8.661 -16.973 -26.502 1.00 97.19 288 LEU A CA 1
ATOM 2369 C C . LEU A 1 288 ? 8.478 -18.470 -26.796 1.00 97.19 288 LEU A C 1
ATOM 2371 O O . LEU A 1 288 ? 9.348 -19.091 -27.409 1.00 97.19 288 LEU A O 1
ATOM 2375 N N . ALA A 1 289 ? 7.331 -19.041 -26.410 1.00 95.50 289 ALA A N 1
ATOM 2376 C CA . ALA A 1 289 ? 6.996 -20.437 -26.685 1.00 95.50 289 ALA A CA 1
ATOM 2377 C C . ALA A 1 289 ? 6.852 -20.712 -28.195 1.00 95.50 289 ALA A C 1
ATOM 2379 O O . ALA A 1 289 ? 7.432 -21.675 -28.697 1.00 95.50 289 ALA A O 1
ATOM 2380 N N . LYS A 1 290 ? 6.147 -19.840 -28.938 1.00 95.94 290 LYS A N 1
ATOM 2381 C CA . LYS A 1 290 ? 6.007 -19.913 -30.408 1.00 95.94 290 LYS A CA 1
ATOM 2382 C C . LYS A 1 290 ? 7.362 -19.796 -31.114 1.00 95.94 290 LYS A C 1
ATOM 2384 O O . LYS A 1 290 ? 7.583 -20.458 -32.123 1.00 95.94 290 LYS A O 1
ATOM 2389 N N . GLY A 1 291 ? 8.274 -18.985 -30.575 1.00 95.12 291 GLY A N 1
ATOM 2390 C CA . GLY A 1 291 ? 9.613 -18.772 -31.126 1.00 95.12 291 GLY A CA 1
ATOM 2391 C C . GLY A 1 291 ? 10.527 -20.003 -31.096 1.00 95.12 291 GLY A C 1
ATOM 2392 O O . GLY A 1 291 ? 11.499 -20.037 -31.850 1.00 95.12 291 GLY A O 1
ATOM 2393 N N . GLY A 1 292 ? 10.231 -21.006 -30.257 1.00 92.12 292 GLY A N 1
ATOM 2394 C CA . GLY A 1 292 ? 10.979 -22.270 -30.198 1.00 92.12 292 GLY A CA 1
ATOM 2395 C C . GLY A 1 292 ? 12.420 -22.139 -29.682 1.00 92.12 292 GLY A C 1
ATOM 2396 O O . GLY A 1 292 ? 13.268 -22.978 -29.986 1.00 92.12 292 GLY A O 1
ATOM 2397 N N . LEU A 1 293 ? 12.706 -21.066 -28.943 1.00 91.38 293 LEU A N 1
ATOM 2398 C CA . LEU A 1 293 ? 13.992 -20.792 -28.303 1.00 91.38 293 LEU A CA 1
ATOM 2399 C C . LEU A 1 293 ? 13.912 -21.192 -26.813 1.00 91.38 293 LEU A C 1
ATOM 2401 O O . LEU A 1 293 ? 13.344 -22.227 -26.469 1.00 91.38 293 LEU A O 1
ATOM 2405 N N . SER A 1 294 ? 14.448 -20.376 -25.907 1.00 93.50 294 SER A N 1
ATOM 2406 C CA . SER A 1 294 ? 14.219 -20.523 -24.467 1.00 93.50 294 SER A CA 1
ATOM 2407 C C . SER A 1 294 ? 12.944 -19.801 -24.045 1.00 93.50 294 SER A C 1
ATOM 2409 O O . SER A 1 294 ? 12.775 -18.618 -24.332 1.00 93.50 294 SER A O 1
ATOM 2411 N N . TYR A 1 295 ? 12.090 -20.458 -23.275 1.00 94.38 295 TYR A N 1
ATOM 2412 C CA . TYR A 1 295 ? 10.926 -19.826 -22.657 1.00 94.38 295 TYR A CA 1
ATOM 2413 C C . TYR A 1 295 ? 10.852 -20.186 -21.175 1.00 94.38 295 TYR A C 1
ATOM 2415 O O . TYR A 1 295 ? 11.492 -21.138 -20.717 1.00 94.38 295 TYR A O 1
ATOM 2423 N N . TYR A 1 296 ? 10.080 -19.405 -20.428 1.00 96.94 296 TYR A N 1
ATOM 2424 C CA . TYR A 1 296 ? 9.913 -19.546 -18.989 1.00 96.94 296 TYR A CA 1
ATOM 2425 C C . TYR A 1 296 ? 8.422 -19.563 -18.674 1.00 96.94 296 TYR A C 1
ATOM 2427 O O . TYR A 1 296 ? 7.645 -18.863 -19.319 1.00 96.94 296 TYR A O 1
ATOM 2435 N N . LEU A 1 297 ? 8.031 -20.398 -17.717 1.00 94.75 297 LEU A N 1
ATOM 2436 C CA . LEU A 1 297 ? 6.635 -20.630 -17.351 1.00 94.75 297 LEU A CA 1
ATOM 2437 C C . LEU A 1 297 ? 6.323 -20.179 -15.924 1.00 94.75 297 LEU A C 1
ATOM 2439 O O . LEU A 1 297 ? 5.159 -19.990 -15.589 1.00 94.75 297 LEU A O 1
ATOM 2443 N N . ASP A 1 298 ? 7.343 -20.036 -15.075 1.00 94.56 298 ASP A N 1
ATOM 2444 C CA . ASP A 1 298 ? 7.148 -19.773 -13.651 1.00 94.56 298 ASP A CA 1
ATOM 2445 C C . ASP A 1 298 ? 8.269 -18.912 -13.052 1.00 94.56 298 ASP A C 1
ATOM 2447 O O . ASP A 1 298 ? 9.420 -18.933 -13.511 1.00 94.56 298 ASP A O 1
ATOM 2451 N N . ILE A 1 299 ? 7.913 -18.183 -11.992 1.00 97.75 299 ILE A N 1
ATOM 2452 C CA . ILE A 1 299 ? 8.814 -17.365 -11.183 1.00 97.75 299 ILE A CA 1
ATOM 2453 C C . ILE A 1 299 ? 8.804 -17.869 -9.740 1.00 97.75 299 ILE A C 1
ATOM 2455 O O . ILE A 1 299 ? 7.804 -17.762 -9.021 1.00 97.75 299 ILE A O 1
ATOM 2459 N N . LYS A 1 300 ? 9.961 -18.368 -9.305 1.00 97.69 300 LYS A N 1
ATOM 2460 C CA . LYS A 1 300 ? 10.228 -18.850 -7.952 1.00 97.69 300 LYS A CA 1
ATOM 2461 C C . LYS A 1 300 ? 10.845 -17.758 -7.094 1.00 97.69 300 LYS A C 1
ATOM 2463 O O . LYS A 1 300 ? 11.623 -16.933 -7.569 1.00 97.69 300 LYS A O 1
ATOM 2468 N N . VAL A 1 301 ? 10.524 -17.804 -5.807 1.00 97.94 301 VAL A N 1
ATOM 2469 C CA . VAL A 1 301 ? 11.040 -16.881 -4.798 1.00 97.94 301 VAL A CA 1
ATOM 2470 C C . VAL A 1 301 ? 12.007 -17.602 -3.871 1.00 97.94 301 VAL A C 1
ATOM 2472 O O . VAL A 1 301 ? 11.693 -18.661 -3.329 1.00 97.94 301 VAL A O 1
ATOM 2475 N N . GLU A 1 302 ? 13.166 -16.999 -3.649 1.00 98.12 302 GLU A N 1
ATOM 2476 C CA . GLU A 1 302 ? 14.103 -17.398 -2.604 1.00 98.12 302 GLU A CA 1
ATOM 2477 C C . GLU A 1 302 ? 14.323 -16.224 -1.657 1.00 98.12 302 GLU A C 1
ATOM 2479 O O . GLU A 1 302 ? 14.510 -15.090 -2.090 1.00 98.12 302 GLU A O 1
ATOM 2484 N N . LYS A 1 303 ? 14.305 -16.476 -0.348 1.00 97.88 303 LYS A N 1
ATOM 2485 C CA . LYS A 1 303 ? 14.568 -15.452 0.667 1.00 97.88 303 LYS A CA 1
ATOM 2486 C C . LYS A 1 303 ? 15.857 -15.798 1.392 1.00 97.88 303 LYS A C 1
ATOM 2488 O O . LYS A 1 303 ? 15.975 -16.873 1.975 1.00 97.88 303 LYS A O 1
ATOM 2493 N N . VAL A 1 304 ? 16.809 -14.877 1.367 1.00 97.69 304 VAL A N 1
ATOM 2494 C CA . VAL A 1 304 ? 18.116 -15.010 2.003 1.00 97.69 304 VAL A CA 1
ATOM 2495 C C . VAL A 1 304 ? 18.209 -13.984 3.119 1.00 97.69 304 VAL A C 1
ATOM 2497 O O . VAL A 1 304 ? 18.159 -12.775 2.887 1.00 97.69 304 VAL A O 1
ATOM 2500 N N . THR A 1 305 ? 18.355 -14.459 4.350 1.00 97.00 305 THR A N 1
ATOM 2501 C CA . THR A 1 305 ? 18.632 -13.583 5.485 1.00 97.00 305 THR A CA 1
ATOM 2502 C C . THR A 1 305 ? 20.046 -13.032 5.380 1.00 97.00 305 THR A C 1
ATOM 2504 O O . THR A 1 305 ? 21.005 -13.785 5.224 1.00 97.00 305 THR A O 1
ATOM 2507 N N . GLY A 1 306 ? 20.183 -11.714 5.463 1.00 94.94 306 GLY A N 1
ATOM 2508 C CA . GLY A 1 306 ? 21.472 -11.052 5.345 1.00 94.94 306 GLY A CA 1
ATOM 2509 C C . GLY A 1 306 ? 21.462 -9.648 5.927 1.00 94.94 306 GLY A C 1
ATOM 2510 O O . GLY A 1 306 ? 20.424 -9.113 6.306 1.00 94.94 306 GLY A O 1
ATOM 2511 N N . TYR A 1 307 ? 22.649 -9.051 5.990 1.00 95.56 307 TYR A N 1
ATOM 2512 C CA . TYR A 1 307 ? 22.811 -7.677 6.441 1.00 95.56 307 TYR A CA 1
ATOM 2513 C C . TYR A 1 307 ? 22.220 -6.704 5.410 1.00 95.56 307 TYR A C 1
ATOM 2515 O O . TYR A 1 307 ? 22.684 -6.640 4.266 1.00 95.56 307 TYR A O 1
ATOM 2523 N N . ILE A 1 308 ? 21.208 -5.937 5.815 1.00 94.94 308 ILE A N 1
ATOM 2524 C CA . ILE A 1 308 ? 20.710 -4.779 5.063 1.00 94.94 308 ILE A CA 1
ATOM 2525 C C . ILE A 1 308 ? 21.376 -3.514 5.602 1.00 94.94 308 ILE A C 1
ATOM 2527 O O . ILE A 1 308 ? 21.476 -3.331 6.817 1.00 94.94 308 ILE A O 1
ATOM 2531 N N . GLU A 1 309 ? 21.839 -2.648 4.700 1.00 93.06 309 GLU A N 1
ATOM 2532 C CA . GLU A 1 309 ? 22.430 -1.365 5.068 1.00 93.06 309 GLU A CA 1
ATOM 2533 C C . GLU A 1 309 ? 21.456 -0.536 5.915 1.00 93.06 309 GLU A C 1
ATOM 2535 O O . GLU A 1 309 ? 20.254 -0.495 5.654 1.00 93.06 309 GLU A O 1
ATOM 2540 N N . ARG A 1 310 ? 21.983 0.160 6.926 1.00 88.56 310 ARG A N 1
ATOM 2541 C CA . ARG A 1 310 ? 21.198 0.956 7.877 1.00 88.56 310 ARG A CA 1
ATOM 2542 C C . ARG A 1 310 ? 20.199 1.904 7.208 1.00 88.56 310 ARG A C 1
ATOM 2544 O O . ARG A 1 310 ? 19.071 1.989 7.688 1.00 88.56 310 ARG A O 1
ATOM 2551 N N . GLN A 1 311 ? 20.609 2.623 6.164 1.00 87.56 311 GLN A N 1
ATOM 2552 C CA . GLN A 1 311 ? 19.736 3.582 5.488 1.00 87.56 311 GLN A CA 1
ATOM 2553 C C . GLN A 1 311 ? 18.579 2.868 4.778 1.00 87.56 311 GLN A C 1
ATOM 2555 O O . GLN A 1 311 ? 17.421 3.186 5.030 1.00 87.56 311 GLN A O 1
ATOM 2560 N N . ILE A 1 312 ? 18.884 1.827 4.000 1.00 90.69 312 ILE A N 1
ATOM 2561 C CA . ILE A 1 312 ? 17.889 0.995 3.307 1.00 90.69 312 ILE A CA 1
ATOM 2562 C C . ILE A 1 312 ? 16.924 0.346 4.305 1.00 90.69 312 ILE A C 1
ATOM 2564 O O . ILE A 1 312 ? 15.725 0.307 4.057 1.00 90.69 312 ILE A O 1
ATOM 2568 N N . LEU A 1 313 ? 17.416 -0.133 5.453 1.00 92.31 313 LEU A N 1
ATOM 2569 C CA . LEU A 1 313 ? 16.563 -0.706 6.493 1.00 92.31 313 LEU A CA 1
ATOM 2570 C C . LEU A 1 313 ? 15.612 0.343 7.085 1.00 92.31 313 LEU A C 1
ATOM 2572 O O . LEU A 1 313 ? 14.432 0.058 7.257 1.00 92.31 313 LEU A O 1
ATOM 2576 N N . ASN A 1 314 ? 16.097 1.552 7.380 1.00 86.56 314 ASN A N 1
ATOM 2577 C CA . ASN A 1 314 ? 15.240 2.640 7.859 1.00 86.56 314 ASN A CA 1
ATOM 2578 C C . ASN A 1 314 ? 14.167 3.003 6.819 1.00 86.56 314 ASN A C 1
ATOM 2580 O O . ASN A 1 314 ? 13.002 3.185 7.169 1.00 86.56 314 ASN A O 1
ATOM 2584 N N . ASP A 1 315 ? 14.555 3.071 5.547 1.00 88.31 315 ASP A N 1
ATOM 2585 C CA . ASP A 1 315 ? 13.651 3.361 4.441 1.00 88.31 315 ASP A CA 1
ATOM 2586 C C . ASP A 1 315 ? 12.600 2.261 4.281 1.00 88.31 315 ASP A C 1
ATOM 2588 O O . ASP A 1 315 ? 11.413 2.556 4.226 1.00 88.31 315 ASP A O 1
ATOM 2592 N N . LEU A 1 316 ? 13.010 0.994 4.324 1.00 90.31 316 LEU A N 1
ATOM 2593 C CA . LEU A 1 316 ? 12.125 -0.167 4.298 1.00 90.31 316 LEU A CA 1
ATOM 2594 C C . LEU A 1 316 ? 11.107 -0.143 5.447 1.00 90.31 316 LEU A C 1
ATOM 2596 O O . LEU A 1 316 ? 9.925 -0.404 5.229 1.00 90.31 316 LEU A O 1
ATOM 2600 N N . LEU A 1 317 ? 11.548 0.206 6.660 1.00 87.25 317 LEU A N 1
ATOM 2601 C CA . LEU A 1 317 ? 10.671 0.357 7.825 1.00 87.25 317 LEU A CA 1
ATOM 2602 C C . LEU A 1 317 ? 9.684 1.514 7.636 1.00 87.25 317 LEU A C 1
ATOM 2604 O O . LEU A 1 317 ? 8.495 1.349 7.897 1.00 87.25 317 LEU A O 1
ATOM 2608 N N . SER A 1 318 ? 10.152 2.662 7.143 1.00 82.88 318 SER A N 1
ATOM 2609 C CA . SER A 1 318 ? 9.295 3.811 6.832 1.00 82.88 318 SER A CA 1
ATOM 2610 C C . SER A 1 318 ? 8.245 3.458 5.775 1.00 82.88 318 SER A C 1
ATOM 2612 O O . SER A 1 318 ? 7.069 3.774 5.942 1.00 82.88 318 SER A O 1
ATOM 2614 N N . MET A 1 319 ? 8.632 2.724 4.731 1.00 84.75 319 MET A N 1
ATOM 2615 C CA . MET A 1 319 ? 7.717 2.270 3.688 1.00 84.75 319 MET A CA 1
ATOM 2616 C C . MET A 1 319 ? 6.695 1.261 4.203 1.00 84.75 319 MET A C 1
ATOM 2618 O O . MET A 1 319 ? 5.520 1.375 3.866 1.00 84.75 319 MET A O 1
ATOM 2622 N N . ALA A 1 320 ? 7.112 0.317 5.049 1.00 84.12 320 ALA A N 1
ATOM 2623 C CA . ALA A 1 320 ? 6.208 -0.630 5.695 1.00 84.12 320 ALA A CA 1
ATOM 2624 C C . ALA A 1 320 ? 5.136 0.090 6.534 1.00 84.12 320 ALA A C 1
ATOM 2626 O O . ALA A 1 320 ? 3.958 -0.260 6.465 1.00 84.12 320 ALA A O 1
ATOM 2627 N N . ILE A 1 321 ? 5.530 1.136 7.267 1.00 80.00 321 ILE A N 1
ATOM 2628 C CA . ILE A 1 321 ? 4.616 1.968 8.061 1.00 80.00 321 ILE A CA 1
ATOM 2629 C C . ILE A 1 321 ? 3.672 2.773 7.158 1.00 80.00 321 ILE A C 1
ATOM 2631 O O . ILE A 1 321 ? 2.460 2.749 7.365 1.00 80.00 321 ILE A O 1
ATOM 2635 N N . ASN A 1 322 ? 4.197 3.452 6.135 1.00 77.81 322 ASN A N 1
ATOM 2636 C CA . ASN A 1 322 ? 3.384 4.244 5.206 1.00 77.81 322 ASN A CA 1
ATOM 2637 C C . ASN A 1 322 ? 2.371 3.373 4.464 1.00 77.81 322 ASN A C 1
ATOM 2639 O O . ASN A 1 322 ? 1.210 3.746 4.309 1.00 77.81 322 ASN A O 1
ATOM 2643 N N . TYR A 1 323 ? 2.792 2.184 4.046 1.00 76.12 323 TYR A N 1
ATOM 2644 C CA . TYR A 1 323 ? 1.925 1.204 3.417 1.00 76.12 323 TYR A CA 1
ATOM 2645 C C . TYR A 1 323 ? 0.791 0.759 4.355 1.00 76.12 323 TYR A C 1
ATOM 2647 O O . TYR A 1 323 ? -0.373 0.725 3.944 1.00 76.12 323 TYR A O 1
ATOM 2655 N N . ASP A 1 324 ? 1.106 0.495 5.625 1.00 77.50 324 ASP A N 1
ATOM 2656 C CA . ASP A 1 324 ? 0.099 0.183 6.637 1.00 77.50 324 ASP A CA 1
ATOM 2657 C C . ASP A 1 324 ? -0.891 1.330 6.819 1.00 77.50 324 ASP A C 1
ATOM 2659 O O . ASP A 1 324 ? -2.096 1.096 6.793 1.00 77.50 324 ASP A O 1
ATOM 2663 N N . ILE A 1 325 ? -0.416 2.571 6.898 1.00 80.06 325 ILE A N 1
ATOM 2664 C CA . ILE A 1 325 ? -1.270 3.759 6.993 1.00 80.06 325 ILE A CA 1
ATOM 2665 C C . ILE A 1 325 ? -2.182 3.888 5.759 1.00 80.06 325 ILE A C 1
ATOM 2667 O O . ILE A 1 325 ? -3.378 4.157 5.878 1.00 80.06 325 ILE A O 1
ATOM 2671 N N . LEU A 1 326 ? -1.662 3.651 4.555 1.00 71.38 326 LEU A N 1
ATOM 2672 C CA . LEU A 1 326 ? -2.450 3.771 3.328 1.00 71.38 326 LEU A CA 1
ATOM 2673 C C . LEU A 1 326 ? -3.502 2.668 3.183 1.00 71.38 326 LEU A C 1
ATOM 2675 O O . LEU A 1 326 ? -4.554 2.918 2.585 1.00 71.38 326 LEU A O 1
ATOM 2679 N N . ARG A 1 327 ? -3.269 1.474 3.742 1.00 72.25 327 ARG A N 1
ATOM 2680 C CA . ARG A 1 327 ? -4.172 0.322 3.589 1.00 72.25 327 ARG A CA 1
ATOM 2681 C C . ARG A 1 327 ? -5.041 0.015 4.796 1.00 72.25 327 ARG A C 1
ATOM 2683 O O . ARG A 1 327 ? -6.068 -0.635 4.620 1.00 72.25 327 ARG A O 1
ATOM 2690 N N . ASN A 1 328 ? -4.710 0.496 5.994 1.00 77.12 328 ASN A N 1
ATOM 2691 C CA . ASN A 1 328 ? -5.452 0.087 7.181 1.00 77.12 328 ASN A CA 1
ATOM 2692 C C . ASN A 1 328 ? -6.900 0.598 7.121 1.00 77.12 328 ASN A C 1
ATOM 2694 O O . ASN A 1 328 ? -7.112 1.798 6.949 1.00 77.12 328 ASN A O 1
ATOM 2698 N N . PRO A 1 329 ? -7.915 -0.261 7.248 1.00 75.31 329 PRO A N 1
ATOM 2699 C CA . PRO A 1 329 ? -9.321 0.142 7.194 1.00 75.31 329 PRO A CA 1
ATOM 2700 C C . PRO A 1 329 ? -9.836 0.831 8.460 1.00 75.31 329 PRO A C 1
ATOM 2702 O O . PRO A 1 329 ? -10.848 1.527 8.391 1.00 75.31 329 PRO A O 1
ATOM 2705 N N . SER A 1 330 ? -9.193 0.619 9.613 1.00 83.31 330 SER A N 1
ATOM 2706 C CA . SER A 1 330 ? -9.681 1.116 10.899 1.00 83.31 330 SER A CA 1
ATOM 2707 C C . SER A 1 330 ? -9.129 2.498 11.189 1.00 83.31 330 SER A C 1
ATOM 2709 O O . SER A 1 330 ? -7.933 2.665 11.420 1.00 83.31 330 SER A O 1
ATOM 2711 N N . ALA A 1 331 ? -10.027 3.477 11.297 1.00 84.12 331 ALA A N 1
ATOM 2712 C CA . ALA A 1 331 ? -9.680 4.829 11.724 1.00 84.12 331 ALA A CA 1
ATOM 2713 C C . ALA A 1 331 ? -8.889 4.856 13.041 1.00 84.12 331 ALA A C 1
ATOM 2715 O O . ALA A 1 331 ? -7.930 5.607 13.172 1.00 84.12 331 ALA A O 1
ATOM 2716 N N . SER A 1 332 ? -9.251 4.011 14.008 1.00 84.75 332 SER A N 1
ATOM 2717 C CA . SER A 1 332 ? -8.596 3.996 15.318 1.00 84.75 332 SER A CA 1
ATOM 2718 C C . SER A 1 332 ? -7.179 3.424 15.270 1.00 84.75 332 SER A C 1
ATOM 2720 O O . SER A 1 332 ? -6.344 3.853 16.057 1.00 84.75 332 SER A O 1
ATOM 2722 N N . LEU A 1 333 ? -6.912 2.473 14.369 1.00 85.06 333 LEU A N 1
ATOM 2723 C CA . LEU A 1 333 ? -5.580 1.888 14.189 1.00 85.06 333 LEU A CA 1
ATOM 2724 C C . LEU A 1 333 ? -4.683 2.809 13.347 1.00 85.06 333 LEU A C 1
ATOM 2726 O O . LEU A 1 333 ? -3.503 2.957 13.642 1.00 85.06 333 LEU A O 1
ATOM 2730 N N . LEU A 1 334 ? -5.262 3.512 12.367 1.00 86.75 334 LEU A N 1
ATOM 2731 C CA . LEU A 1 334 ? -4.574 4.583 11.639 1.00 86.75 334 LEU A CA 1
ATOM 2732 C C . LEU A 1 334 ? -4.093 5.695 12.566 1.00 86.75 334 LEU A C 1
ATOM 2734 O O . LEU A 1 334 ? -2.970 6.159 12.415 1.00 86.75 334 LEU A O 1
ATOM 2738 N N . ILE A 1 335 ? -4.926 6.110 13.526 1.00 89.81 335 ILE A N 1
ATOM 2739 C CA . ILE A 1 335 ? -4.537 7.115 14.520 1.00 89.81 335 ILE A CA 1
ATOM 2740 C C . ILE A 1 335 ? -3.312 6.635 15.314 1.00 89.81 335 ILE A C 1
ATOM 2742 O O . ILE A 1 335 ? -2.365 7.405 15.454 1.00 89.81 335 ILE A O 1
ATOM 2746 N N . ASP A 1 336 ? -3.281 5.369 15.758 1.00 89.75 336 ASP A N 1
ATOM 2747 C CA . ASP A 1 336 ? -2.103 4.810 16.445 1.00 89.75 336 ASP A CA 1
ATOM 2748 C C . ASP A 1 336 ? -0.856 4.913 15.561 1.00 89.75 336 ASP A C 1
ATOM 2750 O O . ASP A 1 336 ? 0.174 5.432 15.987 1.00 89.75 336 ASP A O 1
ATOM 2754 N N . MET A 1 337 ? -0.970 4.448 14.312 1.00 88.31 337 MET A N 1
ATOM 2755 C CA . MET A 1 337 ? 0.135 4.407 13.356 1.00 88.31 337 MET A CA 1
ATOM 2756 C C . MET A 1 337 ? 0.673 5.806 13.053 1.00 88.31 337 MET A C 1
ATOM 2758 O O . MET A 1 337 ? 1.887 5.992 13.009 1.00 88.31 337 MET A O 1
ATOM 2762 N N . VAL A 1 338 ? -0.203 6.799 12.891 1.00 91.62 338 VAL A N 1
ATOM 2763 C CA . VAL A 1 338 ? 0.186 8.194 12.641 1.00 91.62 338 VAL A CA 1
ATOM 2764 C C . VAL A 1 338 ? 0.908 8.787 13.847 1.00 91.62 338 VAL A C 1
ATOM 2766 O O . VAL A 1 338 ? 1.999 9.331 13.685 1.00 91.62 338 VAL A O 1
ATOM 2769 N N . ILE A 1 339 ? 0.362 8.638 15.059 1.00 93.94 339 ILE A N 1
ATOM 2770 C CA . ILE A 1 339 ? 0.991 9.174 16.276 1.00 93.94 339 ILE A CA 1
ATOM 2771 C C . ILE A 1 339 ? 2.356 8.508 16.516 1.00 93.94 339 ILE A C 1
ATOM 2773 O O . ILE A 1 339 ? 3.343 9.193 16.792 1.00 93.94 339 ILE A O 1
ATOM 2777 N N . MET A 1 340 ? 2.443 7.185 16.344 1.00 90.00 340 MET A N 1
ATOM 2778 C CA . MET A 1 340 ? 3.708 6.453 16.436 1.00 90.00 340 MET A CA 1
ATOM 2779 C C . MET A 1 340 ? 4.711 6.892 15.364 1.00 90.00 340 MET A C 1
ATOM 2781 O O . MET A 1 340 ? 5.893 7.032 15.667 1.00 90.00 340 MET A O 1
ATOM 2785 N N . SER A 1 341 ? 4.264 7.147 14.132 1.00 90.00 341 SER A N 1
ATOM 2786 C CA . SER A 1 341 ? 5.132 7.628 13.046 1.00 90.00 341 SER A CA 1
ATOM 2787 C C . SER A 1 341 ? 5.730 8.992 13.369 1.00 90.00 341 SER A C 1
ATOM 2789 O O . SER A 1 341 ? 6.929 9.186 13.203 1.00 90.00 341 SER A O 1
ATOM 2791 N N . ILE A 1 342 ? 4.925 9.906 13.913 1.00 93.62 342 ILE A N 1
ATOM 2792 C CA . ILE A 1 342 ? 5.371 11.240 14.336 1.00 93.62 342 ILE A CA 1
ATOM 2793 C C . ILE A 1 342 ? 6.415 11.142 15.455 1.00 93.62 342 ILE A C 1
ATOM 2795 O O . ILE A 1 342 ? 7.451 11.812 15.404 1.00 93.62 342 ILE A O 1
ATOM 2799 N N . ALA A 1 343 ? 6.189 10.271 16.442 1.00 92.88 343 ALA A N 1
ATOM 2800 C CA . ALA A 1 343 ? 7.168 10.024 17.497 1.00 92.88 343 ALA A CA 1
ATOM 2801 C C . ALA A 1 343 ? 8.467 9.417 16.944 1.00 92.88 343 ALA A C 1
ATOM 2803 O O . ALA A 1 343 ? 9.553 9.886 17.290 1.00 92.88 343 ALA A O 1
ATOM 2804 N N . ASN A 1 344 ? 8.364 8.448 16.029 1.00 86.38 344 ASN A N 1
ATOM 2805 C CA . ASN A 1 344 ? 9.513 7.800 15.397 1.00 86.38 344 ASN A CA 1
ATOM 2806 C C . ASN A 1 344 ? 10.343 8.789 14.564 1.00 86.38 344 ASN A C 1
ATOM 2808 O O . ASN A 1 344 ? 11.566 8.803 14.695 1.00 86.38 344 ASN A O 1
ATOM 2812 N N . ILE A 1 345 ? 9.694 9.651 13.769 1.00 88.31 345 ILE A N 1
ATOM 2813 C CA . ILE A 1 345 ? 10.342 10.753 13.028 1.00 88.31 345 ILE A CA 1
ATOM 2814 C C . ILE A 1 345 ? 11.114 11.664 13.990 1.00 88.31 345 ILE A C 1
ATOM 2816 O O . ILE A 1 345 ? 12.214 12.120 13.687 1.00 88.31 345 ILE A O 1
ATOM 2820 N N . SER A 1 346 ? 10.572 11.867 15.188 1.00 91.56 346 SER A N 1
ATOM 2821 C CA . SER A 1 346 ? 11.191 12.677 16.239 1.00 91.56 346 SER A CA 1
ATOM 2822 C C . SER A 1 346 ? 12.274 11.938 17.039 1.00 91.56 346 SER A C 1
ATOM 2824 O O . SER A 1 346 ? 12.878 12.519 17.940 1.00 91.56 346 SER A O 1
ATOM 2826 N N . GLY A 1 347 ? 12.536 10.662 16.734 1.00 88.50 347 GLY A N 1
ATOM 2827 C CA . GLY A 1 347 ? 13.544 9.830 17.393 1.00 88.50 347 GLY A CA 1
ATOM 2828 C C . GLY A 1 347 ? 13.089 9.144 18.684 1.00 88.50 347 GLY A C 1
ATOM 2829 O O . GLY A 1 347 ? 13.937 8.750 19.493 1.00 88.50 347 GLY A O 1
ATOM 2830 N N . TYR A 1 348 ? 11.778 8.979 18.887 1.00 93.19 348 TYR A N 1
ATOM 2831 C CA . TYR A 1 348 ? 11.180 8.372 20.078 1.00 93.19 348 TYR A CA 1
ATOM 2832 C C . TYR A 1 348 ? 10.266 7.196 19.737 1.00 93.19 348 TYR A C 1
ATOM 2834 O O . TYR A 1 348 ? 9.600 7.177 18.711 1.00 93.19 348 TYR A O 1
ATOM 2842 N N . TYR A 1 349 ? 10.200 6.238 20.654 1.00 89.38 349 TYR A N 1
ATOM 2843 C CA . TYR A 1 349 ? 9.267 5.122 20.635 1.00 89.38 349 TYR A CA 1
ATOM 2844 C C . TYR A 1 349 ? 8.215 5.310 21.729 1.00 89.38 349 TYR A C 1
ATOM 2846 O O . TYR A 1 349 ? 8.556 5.622 22.877 1.00 89.38 349 TYR A O 1
ATOM 2854 N N . LEU A 1 350 ? 6.946 5.103 21.376 1.00 90.94 350 LEU A N 1
ATOM 2855 C CA . LEU A 1 350 ? 5.818 5.171 22.303 1.00 90.94 350 LEU A CA 1
ATOM 2856 C C . LEU A 1 350 ? 5.341 3.766 22.660 1.00 90.94 350 LEU A C 1
ATOM 2858 O O . LEU A 1 350 ? 5.263 2.885 21.803 1.00 90.94 350 LEU A O 1
ATOM 2862 N N . LYS A 1 351 ? 4.984 3.569 23.928 1.00 91.69 351 LYS A N 1
ATOM 2863 C CA . LYS A 1 351 ? 4.398 2.324 24.421 1.00 91.69 351 LYS A CA 1
ATOM 2864 C C . LYS A 1 351 ? 3.298 2.622 25.430 1.00 91.69 351 LYS A C 1
ATOM 2866 O O . LYS A 1 351 ? 3.330 3.634 26.125 1.00 91.69 351 LYS A O 1
ATOM 2871 N N . GLU A 1 352 ? 2.280 1.769 25.460 1.00 89.31 352 GLU A N 1
ATOM 2872 C CA . GLU A 1 352 ? 1.143 1.914 26.372 1.00 89.31 352 GLU A CA 1
ATOM 2873 C C . GLU A 1 352 ? 1.624 1.990 27.831 1.00 89.31 352 GLU A C 1
ATOM 2875 O O . GLU A 1 352 ? 2.417 1.149 28.255 1.00 89.31 352 GLU A O 1
ATOM 2880 N N . LYS A 1 353 ? 1.121 2.976 28.590 1.00 91.38 353 LYS A N 1
ATOM 2881 C CA . LYS A 1 353 ? 1.403 3.198 30.023 1.00 91.38 353 LYS A CA 1
ATOM 2882 C C . LYS A 1 353 ? 2.885 3.386 30.368 1.00 91.38 353 LYS A C 1
ATOM 2884 O O . LYS A 1 353 ? 3.259 3.303 31.536 1.00 91.38 353 LYS A O 1
ATOM 2889 N N . GLU A 1 354 ? 3.722 3.667 29.378 1.00 93.69 354 GLU A N 1
ATOM 2890 C CA . GLU A 1 354 ? 5.148 3.917 29.555 1.00 93.69 354 GLU A CA 1
ATOM 2891 C C . GLU A 1 354 ? 5.508 5.325 29.070 1.00 93.69 354 GLU A C 1
ATOM 2893 O O . GLU A 1 354 ? 4.839 5.913 28.218 1.00 93.69 354 GLU A O 1
ATOM 2898 N N . ALA A 1 355 ? 6.575 5.885 29.642 1.00 94.38 355 ALA A N 1
ATOM 2899 C CA . ALA A 1 355 ? 7.131 7.144 29.167 1.00 94.38 355 ALA A CA 1
ATOM 2900 C C . ALA A 1 355 ? 7.788 6.958 27.782 1.00 94.38 355 ALA A C 1
ATOM 2902 O O . ALA A 1 355 ? 8.273 5.862 27.479 1.00 94.38 355 ALA A O 1
ATOM 2903 N N . PRO A 1 356 ? 7.867 8.015 26.951 1.00 95.19 356 PRO A N 1
ATOM 2904 C CA . PRO A 1 356 ? 8.536 7.949 25.656 1.00 95.19 356 PRO A CA 1
ATOM 2905 C C . PRO A 1 356 ? 9.992 7.530 25.809 1.00 95.19 356 PRO A C 1
ATOM 2907 O O . PRO A 1 356 ? 10.735 8.095 26.615 1.00 95.19 356 PRO A O 1
ATOM 2910 N N . ARG A 1 357 ? 10.427 6.567 24.997 1.00 93.62 357 ARG A N 1
ATOM 2911 C CA . ARG A 1 357 ? 11.817 6.110 24.988 1.00 93.62 357 ARG A CA 1
ATOM 2912 C C . ARG A 1 357 ? 12.537 6.698 23.785 1.00 93.62 357 ARG A C 1
ATOM 2914 O O . ARG A 1 357 ? 12.174 6.399 22.653 1.00 93.62 357 ARG A O 1
ATOM 2921 N N . GLN A 1 358 ? 13.584 7.486 24.012 1.00 93.12 358 GLN A N 1
ATOM 2922 C CA . GLN A 1 358 ? 14.426 7.969 22.917 1.00 93.12 358 GLN A CA 1
ATOM 2923 C C . GLN A 1 358 ? 15.182 6.788 22.287 1.00 93.12 358 GLN A C 1
ATOM 2925 O O . GLN A 1 358 ? 15.910 6.069 22.975 1.00 93.12 358 GLN A O 1
ATOM 2930 N N . VAL A 1 359 ? 15.000 6.583 20.983 1.00 85.44 359 VAL A N 1
ATOM 2931 C CA . VAL A 1 359 ? 15.654 5.516 20.203 1.00 85.44 359 VAL A CA 1
ATOM 2932 C C . VAL A 1 359 ? 16.767 6.054 19.306 1.00 85.44 359 VAL A C 1
ATOM 2934 O O . VAL A 1 359 ? 17.698 5.321 18.972 1.00 85.44 359 VAL A O 1
ATOM 2937 N N . SER A 1 360 ? 16.721 7.341 18.956 1.00 83.06 360 SER A N 1
ATOM 2938 C CA . SER A 1 360 ? 17.757 8.000 18.161 1.00 83.06 360 SER A CA 1
ATOM 2939 C C . SER A 1 360 ? 17.881 9.481 18.502 1.00 83.06 360 SER A C 1
ATOM 2941 O O . SER A 1 360 ? 16.891 10.156 18.769 1.00 83.06 360 SER A O 1
ATOM 2943 N N . LYS A 1 361 ? 19.111 10.001 18.446 1.00 90.88 361 LYS A N 1
ATOM 2944 C CA . LYS A 1 361 ? 19.378 11.443 18.484 1.00 90.88 361 LYS A CA 1
ATOM 2945 C C . LYS A 1 361 ? 19.367 11.967 17.049 1.00 90.88 361 LYS A C 1
ATOM 2947 O O . LYS A 1 361 ? 20.213 11.559 16.258 1.00 90.88 361 LYS A O 1
ATOM 2952 N N . ILE A 1 362 ? 18.402 12.821 16.725 1.00 89.00 362 ILE A N 1
ATOM 2953 C CA . ILE A 1 362 ? 18.233 13.462 15.414 1.00 89.00 362 ILE A CA 1
ATOM 2954 C C . ILE A 1 362 ? 18.271 14.976 15.655 1.00 89.00 362 ILE A C 1
ATOM 2956 O O . ILE A 1 362 ? 17.803 15.434 16.699 1.00 89.00 362 ILE A O 1
ATOM 2960 N N . SER A 1 363 ? 18.870 15.750 14.747 1.00 93.81 363 SER A N 1
ATOM 2961 C CA . SER A 1 363 ? 18.857 17.211 14.869 1.00 93.81 363 SER A CA 1
ATOM 2962 C C . SER A 1 363 ? 17.441 17.759 14.682 1.00 93.81 363 SER A C 1
ATOM 2964 O O . SER A 1 363 ? 16.633 17.208 13.932 1.00 93.81 363 SER A O 1
ATOM 2966 N N . ILE A 1 364 ? 17.137 18.861 15.365 1.00 92.31 364 ILE A N 1
ATOM 2967 C CA . ILE A 1 364 ? 15.798 19.463 15.361 1.00 92.31 364 ILE A CA 1
ATOM 2968 C C . ILE A 1 364 ? 15.401 19.908 13.946 1.00 92.31 364 ILE A C 1
ATOM 2970 O O . ILE A 1 364 ? 14.240 19.784 13.564 1.00 92.31 364 ILE A O 1
ATOM 2974 N N . GLU A 1 365 ? 16.354 20.377 13.143 1.00 92.50 365 GLU A N 1
ATOM 2975 C CA . GLU A 1 365 ? 16.134 20.814 11.762 1.00 92.50 365 GLU A CA 1
ATOM 2976 C C . GLU A 1 365 ? 15.662 19.658 10.875 1.00 92.50 365 GLU A C 1
ATOM 2978 O O . GLU A 1 365 ? 14.721 19.821 10.097 1.00 92.50 365 GLU A O 1
ATOM 2983 N N . VAL A 1 366 ? 16.268 18.475 11.037 1.00 87.62 366 VAL A N 1
ATOM 2984 C CA . VAL A 1 366 ? 15.875 17.268 10.300 1.00 87.62 366 VAL A CA 1
ATOM 2985 C C . VAL A 1 366 ? 14.487 16.816 10.744 1.00 87.62 366 VAL A C 1
ATOM 2987 O O . VAL A 1 366 ? 13.643 16.557 9.890 1.00 87.62 366 VAL A O 1
ATOM 2990 N N . ILE A 1 367 ? 14.208 16.809 12.055 1.00 90.88 367 ILE A N 1
ATOM 2991 C CA . ILE A 1 367 ? 12.876 16.461 12.581 1.00 90.88 367 ILE A CA 1
ATOM 2992 C C . ILE A 1 367 ? 11.806 17.407 12.015 1.00 90.88 367 ILE A C 1
ATOM 2994 O O . ILE A 1 367 ? 10.763 16.938 11.567 1.00 90.88 367 ILE A O 1
ATOM 2998 N N . LYS A 1 368 ? 12.059 18.724 11.985 1.00 91.88 368 LYS A N 1
ATOM 2999 C CA . LYS A 1 368 ? 11.135 19.729 11.419 1.00 91.88 368 LYS A CA 1
ATOM 3000 C C . LYS A 1 368 ? 10.803 19.449 9.960 1.00 91.88 368 LYS A C 1
ATOM 3002 O O . LYS A 1 368 ? 9.631 19.449 9.596 1.00 91.88 368 LYS A O 1
ATOM 3007 N N . SER A 1 369 ? 11.833 19.227 9.148 1.00 89.38 369 SER A N 1
ATOM 3008 C CA . SER A 1 369 ? 11.704 18.933 7.719 1.00 89.38 369 SER A CA 1
ATOM 3009 C C . SER A 1 369 ? 10.881 17.662 7.487 1.00 89.38 369 SER A C 1
ATOM 3011 O O . SER A 1 369 ? 9.869 17.685 6.788 1.00 89.38 369 SER A O 1
ATOM 3013 N N . GLU A 1 370 ? 11.269 16.574 8.151 1.00 86.75 370 GLU A N 1
ATOM 3014 C CA . GLU A 1 370 ? 10.648 15.258 8.003 1.00 86.75 370 GLU A CA 1
ATOM 3015 C C . GLU A 1 370 ? 9.197 15.233 8.487 1.00 86.75 370 GLU A C 1
ATOM 3017 O O . GLU A 1 370 ? 8.320 14.689 7.815 1.00 86.75 370 GLU A O 1
ATOM 3022 N N . LEU A 1 371 ? 8.921 15.867 9.629 1.00 92.06 371 LEU A N 1
ATOM 3023 C CA . LEU A 1 371 ? 7.577 15.928 10.186 1.00 92.06 371 LEU A CA 1
ATOM 3024 C C . LEU A 1 371 ? 6.644 16.775 9.320 1.00 92.06 371 LEU A C 1
ATOM 3026 O O . LEU A 1 371 ? 5.506 16.370 9.087 1.00 92.06 371 LEU A O 1
ATOM 3030 N N . LYS A 1 372 ? 7.119 17.924 8.823 1.00 92.81 372 LYS A N 1
ATOM 3031 C CA . LYS A 1 372 ? 6.344 18.769 7.910 1.00 92.81 372 LYS A CA 1
ATOM 3032 C C . LYS A 1 372 ? 5.965 17.985 6.652 1.00 92.81 372 LYS A C 1
ATOM 3034 O O . LYS A 1 372 ? 4.781 17.901 6.338 1.00 92.81 372 LYS A O 1
ATOM 3039 N N . ARG A 1 373 ? 6.945 17.337 6.011 1.00 87.00 373 ARG A N 1
ATOM 3040 C CA . ARG A 1 373 ? 6.728 16.491 4.827 1.00 87.00 373 ARG A CA 1
ATOM 3041 C C . ARG A 1 373 ? 5.720 15.374 5.106 1.00 87.00 373 ARG A C 1
ATOM 3043 O O . ARG A 1 373 ? 4.795 15.169 4.326 1.00 87.00 373 ARG A O 1
ATOM 3050 N N . PHE A 1 374 ? 5.864 14.675 6.234 1.00 88.88 374 PHE A N 1
ATOM 3051 C CA . PHE A 1 374 ? 4.940 13.609 6.625 1.00 88.88 374 PHE A CA 1
ATOM 3052 C C . PHE A 1 374 ? 3.509 14.122 6.835 1.00 88.88 374 PHE A C 1
ATOM 3054 O O . PHE A 1 374 ? 2.564 13.490 6.371 1.00 88.88 374 PHE A O 1
ATOM 3061 N N . LEU A 1 375 ? 3.328 15.264 7.507 1.00 91.25 375 LEU A N 1
ATOM 3062 C CA . LEU A 1 375 ? 2.006 15.849 7.755 1.00 91.25 375 LEU A CA 1
ATOM 3063 C C . LEU A 1 375 ? 1.352 16.393 6.476 1.00 91.25 375 LEU A C 1
ATOM 3065 O O . LEU A 1 375 ? 0.141 16.247 6.313 1.00 91.25 375 LEU A O 1
ATOM 3069 N N . GLU A 1 376 ? 2.128 16.969 5.557 1.00 89.88 376 GLU A N 1
ATOM 3070 C CA . GLU A 1 376 ? 1.651 17.379 4.228 1.00 89.88 376 GLU A CA 1
ATOM 3071 C C . GLU A 1 376 ? 1.172 16.159 3.430 1.00 89.88 376 GLU A C 1
ATOM 3073 O O . GLU A 1 376 ? 0.015 16.111 3.016 1.00 89.88 376 GLU A O 1
ATOM 3078 N N . GLN A 1 377 ? 1.989 15.102 3.347 1.00 84.75 377 GLN A N 1
ATOM 3079 C CA . GLN A 1 377 ? 1.602 13.840 2.703 1.00 84.75 377 GLN A CA 1
ATOM 3080 C C . GLN A 1 377 ? 0.376 13.197 3.363 1.00 84.75 377 GLN A C 1
ATOM 3082 O O . GLN A 1 377 ? -0.504 12.676 2.675 1.00 84.75 377 GLN A O 1
ATOM 3087 N N . LEU A 1 378 ? 0.291 13.226 4.695 1.00 87.06 378 LEU A N 1
ATOM 3088 C CA . LEU A 1 378 ? -0.860 12.717 5.435 1.00 87.06 378 LEU A CA 1
ATOM 3089 C C . LEU A 1 378 ? -2.136 13.478 5.055 1.00 87.06 378 LEU A C 1
ATOM 3091 O O . LEU A 1 378 ? -3.179 12.857 4.839 1.00 87.06 378 LEU A O 1
ATOM 3095 N N . ASN A 1 379 ? -2.063 14.803 4.945 1.00 88.75 379 ASN A N 1
ATOM 3096 C CA . ASN A 1 379 ? -3.205 15.635 4.586 1.00 88.75 379 ASN A CA 1
ATOM 3097 C C . ASN A 1 379 ? -3.629 15.438 3.124 1.00 88.75 379 ASN A C 1
ATOM 3099 O O . ASN A 1 379 ? -4.810 15.176 2.862 1.00 88.75 379 ASN A O 1
ATOM 3103 N N . ASP A 1 380 ? -2.671 15.483 2.201 1.00 83.69 380 ASP A N 1
ATOM 3104 C CA . ASP A 1 380 ? -2.923 15.419 0.760 1.00 83.69 380 ASP A CA 1
ATOM 3105 C C . ASP A 1 380 ? -3.367 14.027 0.306 1.00 83.69 380 ASP A C 1
ATOM 3107 O O . ASP A 1 380 ? -4.298 13.904 -0.494 1.00 83.69 380 ASP A O 1
ATOM 3111 N N . ASN A 1 381 ? -2.761 12.969 0.857 1.00 79.06 381 ASN A N 1
ATOM 3112 C CA . ASN A 1 381 ? -3.006 11.600 0.405 1.00 79.06 381 ASN A CA 1
ATOM 3113 C C . ASN A 1 381 ? -3.992 10.837 1.284 1.00 79.06 381 ASN A C 1
ATOM 3115 O O . ASN A 1 381 ? -4.771 10.038 0.767 1.00 79.06 381 ASN A O 1
ATOM 3119 N N . LEU A 1 382 ? -3.964 11.014 2.607 1.00 80.12 382 LEU A N 1
ATOM 3120 C CA . LEU A 1 382 ? -4.787 10.207 3.509 1.00 80.12 382 LEU A CA 1
ATOM 3121 C C . LEU A 1 382 ? -6.052 10.953 3.922 1.00 80.12 382 LEU A C 1
ATOM 3123 O O . LEU A 1 382 ? -7.144 10.432 3.726 1.00 80.12 382 LEU A O 1
ATOM 3127 N N . VAL A 1 383 ? -5.942 12.162 4.470 1.00 85.88 383 VAL A N 1
ATOM 3128 C CA . VAL A 1 383 ? -7.105 12.904 4.980 1.00 85.88 383 VAL A CA 1
ATOM 3129 C C . VAL A 1 383 ? -8.049 13.280 3.840 1.00 85.88 383 VAL A C 1
ATOM 3131 O O . VAL A 1 383 ? -9.252 13.043 3.958 1.00 85.88 383 VAL A O 1
ATOM 3134 N N . LYS A 1 384 ? -7.519 13.775 2.713 1.00 83.50 384 LYS A N 1
ATOM 3135 C CA . LYS A 1 384 ? -8.317 14.108 1.523 1.00 83.50 384 LYS A CA 1
ATOM 3136 C C . LYS A 1 384 ? -9.029 12.882 0.950 1.00 83.50 384 LYS A C 1
ATOM 3138 O O . LYS A 1 384 ? -10.253 12.870 0.844 1.00 83.50 384 LYS A O 1
ATOM 3143 N N . ASN A 1 385 ? -8.289 11.799 0.700 1.00 76.12 385 ASN A N 1
ATOM 3144 C CA . ASN A 1 385 ? -8.865 10.563 0.159 1.00 76.12 385 ASN A CA 1
ATOM 3145 C C . ASN A 1 385 ? -9.702 9.792 1.181 1.00 76.12 385 ASN A C 1
ATOM 3147 O O . ASN A 1 385 ? -10.343 8.806 0.825 1.00 76.12 385 ASN A O 1
ATOM 3151 N N . ARG A 1 386 ? -9.684 10.164 2.462 1.00 78.19 386 ARG A N 1
ATOM 3152 C CA . ARG A 1 386 ? -10.431 9.505 3.536 1.00 78.19 386 ARG A CA 1
ATOM 3153 C C . ARG A 1 386 ? -11.217 10.516 4.371 1.00 78.19 386 ARG A C 1
ATOM 3155 O O . ARG A 1 386 ? -11.269 10.377 5.591 1.00 78.19 386 ARG A O 1
ATOM 3162 N N . GLY A 1 387 ? -11.880 11.475 3.718 1.00 80.12 387 GLY A N 1
ATOM 3163 C CA . GLY A 1 387 ? -12.541 12.618 4.369 1.00 80.12 387 GLY A CA 1
ATOM 3164 C C . GLY A 1 387 ? -13.537 12.284 5.490 1.00 80.12 387 GLY A C 1
ATOM 3165 O O . GLY A 1 387 ? -13.807 13.122 6.340 1.00 80.12 387 GLY A O 1
ATOM 3166 N N . CYS A 1 388 ? -14.036 11.052 5.544 1.00 76.06 388 CYS A N 1
ATOM 3167 C CA . CYS A 1 388 ? -14.881 10.518 6.609 1.00 76.06 388 CYS A CA 1
ATOM 3168 C C . CYS A 1 388 ? -14.166 10.155 7.922 1.00 76.06 388 CYS A C 1
ATOM 3170 O O . CYS A 1 388 ? -14.827 9.920 8.931 1.00 76.06 388 CYS A O 1
ATOM 3172 N N . HIS A 1 389 ? -12.833 10.070 7.937 1.00 83.31 389 HIS A N 1
ATOM 3173 C CA . HIS A 1 389 ? -12.047 9.703 9.117 1.00 83.31 389 HIS A CA 1
ATOM 3174 C C . HIS A 1 389 ? -11.773 10.946 9.970 1.00 83.31 389 HIS A C 1
ATOM 3176 O O . HIS A 1 389 ? -10.652 11.447 10.044 1.00 83.31 389 HIS A O 1
ATOM 3182 N N . PHE A 1 390 ? -12.801 11.474 10.629 1.00 83.31 390 PHE A N 1
ATOM 3183 C CA . PHE A 1 390 ? -12.682 12.765 11.315 1.00 83.31 390 PHE A CA 1
ATOM 3184 C C . PHE A 1 390 ? -11.703 12.757 12.490 1.00 83.31 390 PHE A C 1
ATOM 3186 O O . PHE A 1 390 ? -11.004 13.747 12.692 1.00 83.31 390 PHE A O 1
ATOM 3193 N N . GLY A 1 391 ? -11.606 11.645 13.225 1.00 86.12 391 GLY A N 1
ATOM 3194 C CA . GLY A 1 391 ? -10.615 11.499 14.298 1.00 86.12 391 GLY A CA 1
ATOM 3195 C C . GLY A 1 391 ? -9.182 11.629 13.775 1.00 86.12 391 GLY A C 1
ATOM 3196 O O . GLY A 1 391 ? -8.369 12.341 14.353 1.00 86.12 391 GLY A O 1
ATOM 3197 N N . LEU A 1 392 ? -8.899 11.038 12.611 1.00 87.81 392 LEU A N 1
ATOM 3198 C CA . LEU A 1 392 ? -7.600 11.141 11.947 1.00 87.81 392 LEU A CA 1
ATOM 3199 C C . LEU A 1 392 ? -7.290 12.586 11.533 1.00 87.81 392 LEU A C 1
ATOM 3201 O O . LEU A 1 392 ? -6.188 13.056 11.791 1.00 87.81 392 LEU A O 1
ATOM 3205 N N . LYS A 1 393 ? -8.266 13.302 10.957 1.00 90.38 393 LYS A N 1
ATOM 3206 C CA . LYS A 1 393 ? -8.108 14.725 10.621 1.00 90.38 393 LYS A CA 1
ATOM 3207 C C . LYS A 1 393 ? -7.799 15.566 11.865 1.00 90.38 393 LYS A C 1
ATOM 3209 O O . LYS A 1 393 ? -6.824 16.305 11.868 1.00 90.38 393 LYS A O 1
ATOM 3214 N N . LYS A 1 394 ? -8.568 15.394 12.948 1.00 90.12 394 LYS A N 1
ATOM 3215 C CA . LYS A 1 394 ? -8.340 16.104 14.221 1.00 90.12 394 LYS A CA 1
ATOM 3216 C C . LYS A 1 394 ? -6.940 15.840 14.784 1.00 90.12 394 LYS A C 1
ATOM 3218 O O . LYS A 1 394 ? -6.314 16.758 15.305 1.00 90.12 394 LYS A O 1
ATOM 3223 N N . ILE A 1 395 ? -6.454 14.600 14.692 1.00 91.25 395 ILE A N 1
ATOM 3224 C CA . ILE A 1 395 ? -5.106 14.232 15.140 1.00 91.25 395 ILE A CA 1
ATOM 3225 C C . ILE A 1 395 ? -4.038 14.862 14.244 1.00 91.25 395 ILE A C 1
ATOM 3227 O O . ILE A 1 395 ? -3.102 15.448 14.777 1.00 91.25 395 ILE A O 1
ATOM 3231 N N . ALA A 1 396 ? -4.195 14.813 12.919 1.00 91.44 396 ALA A N 1
ATOM 3232 C CA . ALA A 1 396 ? -3.276 15.458 11.981 1.00 91.44 396 ALA A CA 1
ATOM 3233 C C . ALA A 1 396 ? -3.177 16.973 12.240 1.00 91.44 396 ALA A C 1
ATOM 3235 O O . ALA A 1 396 ? -2.077 17.487 12.443 1.00 91.44 396 ALA A O 1
ATOM 3236 N N . ASP A 1 397 ? -4.322 17.655 12.350 1.00 92.56 397 ASP A N 1
ATOM 3237 C CA . ASP A 1 397 ? -4.409 19.090 12.649 1.00 92.56 397 ASP A CA 1
ATOM 3238 C C . ASP A 1 397 ? -3.763 19.420 14.009 1.00 92.56 397 ASP A C 1
ATOM 3240 O O . ASP A 1 397 ? -3.025 20.399 14.152 1.00 92.56 397 ASP A O 1
ATOM 3244 N N . ARG A 1 398 ? -4.000 18.583 15.031 1.00 93.69 398 ARG A N 1
ATOM 3245 C CA . ARG A 1 398 ? -3.401 18.764 16.360 1.00 93.69 398 ARG A CA 1
ATOM 3246 C C . ARG A 1 398 ? -1.888 18.566 16.328 1.00 93.69 398 ARG A C 1
ATOM 3248 O O . ARG A 1 398 ? -1.178 19.345 16.957 1.00 93.69 398 ARG A O 1
ATOM 3255 N N . CYS A 1 399 ? -1.393 17.553 15.628 1.00 93.12 399 CYS A N 1
ATOM 3256 C CA . CYS A 1 399 ? 0.037 17.300 15.493 1.00 93.12 399 CYS A CA 1
ATOM 3257 C C . CYS A 1 399 ? 0.746 18.420 14.724 1.00 93.12 399 CYS A C 1
ATOM 3259 O O . CYS A 1 399 ? 1.821 18.844 15.147 1.00 93.12 399 CYS A O 1
ATOM 3261 N N . ASP A 1 400 ? 0.128 18.953 13.668 1.00 93.88 400 ASP A N 1
ATOM 3262 C CA . ASP A 1 400 ? 0.626 20.131 12.954 1.00 93.88 400 ASP A CA 1
ATOM 3263 C C . ASP A 1 400 ? 0.720 21.348 13.888 1.00 93.88 400 ASP A C 1
ATOM 3265 O O . ASP A 1 400 ? 1.783 21.964 14.004 1.00 93.88 400 ASP A O 1
ATOM 3269 N N . ALA A 1 401 ? -0.332 21.627 14.664 1.00 94.44 401 ALA A N 1
ATOM 3270 C CA . ALA A 1 401 ? -0.322 22.708 15.650 1.00 94.44 401 ALA A CA 1
ATOM 3271 C C . ALA A 1 401 ? 0.755 22.521 16.739 1.00 94.44 401 ALA A C 1
ATOM 3273 O O . ALA A 1 401 ? 1.454 23.474 17.088 1.00 94.44 401 ALA A O 1
ATOM 3274 N N . LEU A 1 402 ? 0.920 21.300 17.262 1.00 94.81 402 LEU A N 1
ATOM 3275 C CA . LEU A 1 402 ? 1.967 20.974 18.236 1.00 94.81 402 LEU A CA 1
ATOM 3276 C C . LEU A 1 402 ? 3.367 21.150 17.640 1.00 94.81 402 LEU A C 1
ATOM 3278 O O . LEU A 1 402 ? 4.247 21.688 18.312 1.00 94.81 402 LEU A O 1
ATOM 3282 N N . SER A 1 403 ? 3.563 20.746 16.382 1.00 94.12 403 SER A N 1
ATOM 3283 C CA . SER A 1 403 ? 4.849 20.880 15.693 1.00 94.12 403 SER A CA 1
ATOM 3284 C C . SER A 1 403 ? 5.243 22.349 15.530 1.00 94.12 403 SER A C 1
ATOM 3286 O O . SER A 1 403 ? 6.358 22.734 15.874 1.00 94.12 403 SER A O 1
ATOM 3288 N N . LYS A 1 404 ? 4.300 23.203 15.117 1.00 93.94 404 LYS A N 1
ATOM 3289 C CA . LYS A 1 404 ? 4.512 24.650 14.983 1.00 93.94 404 LYS A CA 1
ATOM 3290 C C . LYS A 1 404 ? 4.816 25.307 16.326 1.00 93.94 404 LYS A C 1
ATOM 3292 O O . LYS A 1 404 ? 5.643 26.210 16.379 1.00 93.94 404 LYS A O 1
ATOM 3297 N N . LYS A 1 405 ? 4.159 24.846 17.396 1.00 94.56 405 LYS A N 1
ATOM 3298 C CA . LYS A 1 405 ? 4.276 25.425 18.738 1.00 94.56 405 LYS A CA 1
ATOM 3299 C C . LYS A 1 405 ? 5.577 25.060 19.451 1.00 94.56 405 LYS A C 1
ATOM 3301 O O . LYS A 1 405 ? 6.186 25.931 20.052 1.00 94.56 405 LYS A O 1
ATOM 3306 N N . TYR A 1 406 ? 5.954 23.784 19.459 1.00 93.19 406 TYR A N 1
ATOM 3307 C CA . TYR A 1 406 ? 7.004 23.294 20.358 1.00 93.19 406 TYR A CA 1
ATOM 3308 C C . TYR A 1 406 ? 8.292 22.914 19.643 1.00 93.19 406 TYR A C 1
ATOM 3310 O O . TYR A 1 406 ? 9.359 22.981 20.240 1.00 93.19 406 TYR A O 1
ATOM 3318 N N . LEU A 1 407 ? 8.240 22.547 18.361 1.00 88.62 407 LEU A N 1
ATOM 3319 C CA . LEU A 1 407 ? 9.412 21.984 17.692 1.00 88.62 407 LEU A CA 1
ATOM 3320 C C . LEU A 1 407 ? 10.536 23.013 17.489 1.00 88.62 407 LEU A C 1
ATOM 3322 O O . LEU A 1 407 ? 11.668 22.631 17.206 1.00 88.62 407 LEU A O 1
ATOM 3326 N N . GLN A 1 408 ? 10.243 24.314 17.609 1.00 89.00 408 GLN A N 1
ATOM 3327 C CA . GLN A 1 408 ? 11.259 25.366 17.569 1.00 89.00 408 GLN A CA 1
ATOM 3328 C C . GLN A 1 408 ? 12.067 25.473 18.861 1.00 89.00 408 GLN A C 1
ATOM 3330 O O . GLN A 1 408 ? 13.284 25.625 18.771 1.00 89.00 408 GLN A O 1
ATOM 3335 N N . ASP A 1 409 ? 11.410 25.308 20.009 1.00 91.88 409 ASP A N 1
ATOM 3336 C CA . ASP A 1 409 ? 11.958 25.714 21.304 1.00 91.88 409 ASP A CA 1
ATOM 3337 C C . ASP A 1 409 ? 12.154 24.539 22.275 1.00 91.88 409 ASP A C 1
ATOM 3339 O O . ASP A 1 409 ? 13.065 24.566 23.101 1.00 91.88 409 ASP A O 1
ATOM 3343 N N . ASP A 1 410 ? 11.317 23.499 22.189 1.00 95.19 410 ASP A N 1
ATOM 3344 C CA . ASP A 1 410 ? 11.247 22.424 23.179 1.00 95.19 410 ASP A CA 1
ATOM 3345 C C . ASP A 1 410 ? 10.761 21.089 22.575 1.00 95.19 410 ASP A C 1
ATOM 3347 O O . ASP A 1 410 ? 9.579 20.730 22.606 1.00 95.19 410 ASP A O 1
ATOM 3351 N N . LEU A 1 411 ? 11.706 20.310 22.035 1.00 94.31 411 LEU A N 1
ATOM 3352 C CA . LEU A 1 411 ? 11.432 18.960 21.526 1.00 94.31 411 LEU A CA 1
ATOM 3353 C C . LEU A 1 411 ? 10.912 18.018 22.628 1.00 94.31 411 LEU A C 1
ATOM 3355 O O . LEU A 1 411 ? 10.137 17.107 22.335 1.00 94.31 411 LEU A O 1
ATOM 3359 N N . ALA A 1 412 ? 11.323 18.211 23.885 1.00 95.44 412 ALA A N 1
ATOM 3360 C CA . ALA A 1 412 ? 10.894 17.347 24.980 1.00 95.44 412 ALA A CA 1
ATOM 3361 C C . ALA A 1 412 ? 9.406 17.558 25.291 1.00 95.44 412 ALA A C 1
ATOM 3363 O O . ALA A 1 412 ? 8.671 16.576 25.415 1.00 95.44 412 ALA A O 1
ATOM 3364 N N . GLU A 1 413 ? 8.948 18.813 25.332 1.00 96.25 413 GLU A N 1
ATOM 3365 C CA . GLU A 1 413 ? 7.527 19.133 25.505 1.00 96.25 413 GLU A CA 1
ATOM 3366 C C . GLU A 1 413 ? 6.698 18.696 24.289 1.00 96.25 413 GLU A C 1
ATOM 3368 O O . GLU A 1 413 ? 5.622 18.124 24.465 1.00 96.25 413 GLU A O 1
ATOM 3373 N N . PHE A 1 414 ? 7.221 18.851 23.061 1.00 96.38 414 PHE A N 1
ATOM 3374 C CA . PHE A 1 414 ? 6.572 18.299 21.864 1.00 96.38 414 PHE A CA 1
ATOM 3375 C C . PHE A 1 414 ? 6.307 16.794 22.018 1.00 96.38 414 PHE A C 1
ATOM 3377 O O . PHE A 1 414 ? 5.185 16.329 21.816 1.00 96.38 414 PHE A O 1
ATOM 3384 N N . ILE A 1 415 ? 7.321 16.023 22.419 1.00 97.31 415 ILE A N 1
ATOM 3385 C CA . ILE A 1 415 ? 7.210 14.564 22.546 1.00 97.31 415 ILE A CA 1
ATOM 3386 C C . ILE A 1 415 ? 6.322 14.142 23.708 1.00 97.31 415 ILE A C 1
ATOM 3388 O O . ILE A 1 415 ? 5.591 13.156 23.594 1.00 97.31 415 ILE A O 1
ATOM 3392 N N . LYS A 1 416 ? 6.351 14.888 24.810 1.00 96.38 416 LYS A N 1
ATOM 3393 C CA . LYS A 1 416 ? 5.434 14.691 25.928 1.00 96.38 416 LYS A CA 1
ATOM 3394 C C . LYS A 1 416 ? 3.980 14.836 25.470 1.00 96.38 416 LYS A C 1
ATOM 3396 O O . LYS A 1 416 ? 3.192 13.931 25.728 1.00 96.38 416 LYS A O 1
ATOM 3401 N N . GLU A 1 417 ? 3.649 15.879 24.711 1.00 96.81 417 GLU A N 1
ATOM 3402 C CA . GLU A 1 417 ? 2.291 16.096 24.185 1.00 96.81 417 GLU A CA 1
ATOM 3403 C C . GLU A 1 417 ? 1.879 15.028 23.161 1.00 96.81 417 GLU A C 1
ATOM 3405 O O . GLU A 1 417 ? 0.754 14.529 23.192 1.00 96.81 417 GLU A O 1
ATOM 3410 N N . ILE A 1 418 ? 2.795 14.603 22.283 1.00 97.06 418 ILE A N 1
ATOM 3411 C CA . ILE A 1 418 ? 2.550 13.482 21.361 1.00 97.06 418 ILE A CA 1
ATOM 3412 C C . ILE A 1 418 ? 2.278 12.179 22.132 1.00 97.06 418 ILE A C 1
ATOM 3414 O O . ILE A 1 418 ? 1.374 11.420 21.776 1.00 97.06 418 ILE A O 1
ATOM 3418 N N . ASN A 1 419 ? 3.010 11.924 23.218 1.00 96.44 419 ASN A N 1
ATOM 3419 C CA . ASN A 1 419 ? 2.751 10.776 24.079 1.00 96.44 419 ASN A CA 1
ATOM 3420 C C . ASN A 1 419 ? 1.421 10.897 24.820 1.00 96.44 419 ASN A C 1
ATOM 3422 O O . ASN A 1 419 ? 0.693 9.918 24.900 1.00 96.44 419 ASN A O 1
ATOM 3426 N N . GLU A 1 420 ? 1.065 12.072 25.331 1.00 95.56 420 GLU A N 1
ATOM 3427 C CA . GLU A 1 420 ? -0.237 12.300 25.963 1.00 95.56 420 GLU A CA 1
ATOM 3428 C C . GLU A 1 420 ? -1.391 12.033 24.988 1.00 95.56 420 GLU A C 1
ATOM 3430 O O . GLU A 1 420 ? -2.361 11.373 25.366 1.00 95.56 420 GLU A O 1
ATOM 3435 N N . LEU A 1 421 ? -1.261 12.436 23.716 1.00 94.81 421 LEU A N 1
ATOM 3436 C CA . LEU A 1 421 ? -2.217 12.073 22.664 1.00 94.81 421 LEU A CA 1
ATOM 3437 C C . LEU A 1 421 ? -2.308 10.554 22.472 1.00 94.81 421 LEU A C 1
ATOM 3439 O O . LEU A 1 421 ? -3.413 10.009 22.409 1.00 94.81 421 LEU A O 1
ATOM 3443 N N . TYR A 1 422 ? -1.164 9.865 22.422 1.00 95.19 422 TYR A N 1
ATOM 3444 C CA . TYR A 1 422 ? -1.108 8.407 22.301 1.00 95.19 422 TYR A CA 1
ATOM 3445 C C . TYR A 1 422 ? -1.778 7.698 23.489 1.00 95.19 422 TYR A C 1
ATOM 3447 O O . TYR A 1 422 ? -2.654 6.851 23.298 1.00 95.19 422 TYR A O 1
ATOM 3455 N N . GLN A 1 423 ? -1.420 8.077 24.721 1.00 95.25 423 GLN A N 1
ATOM 3456 C CA . GLN A 1 423 ? -1.988 7.497 25.941 1.00 95.25 423 GLN A CA 1
ATOM 3457 C C . GLN A 1 423 ? -3.484 7.807 26.062 1.00 95.25 423 GLN A C 1
ATOM 3459 O O . GLN A 1 423 ? -4.260 6.925 26.425 1.00 95.25 423 GLN A O 1
ATOM 3464 N N . SER A 1 424 ? -3.911 9.028 25.721 1.00 93.12 424 SER A N 1
ATOM 3465 C CA . SER A 1 424 ? -5.323 9.424 25.722 1.00 93.12 424 SER A CA 1
ATOM 3466 C C . SER A 1 424 ? -6.137 8.566 24.756 1.00 93.12 424 SER A C 1
ATOM 3468 O O . SER A 1 424 ? -7.175 8.018 25.129 1.00 93.12 424 SER A O 1
ATOM 3470 N N . HIS A 1 425 ? -5.646 8.379 23.531 1.00 92.56 425 HIS A N 1
ATOM 3471 C CA . HIS A 1 425 ? -6.315 7.541 22.542 1.00 92.56 425 HIS A CA 1
ATOM 3472 C C . HIS A 1 425 ? -6.398 6.078 22.988 1.00 92.56 425 HIS A C 1
ATOM 3474 O O . HIS A 1 425 ? -7.467 5.471 22.908 1.00 92.56 425 HIS A O 1
ATOM 3480 N N . PHE A 1 426 ? -5.317 5.526 23.545 1.00 92.38 426 PHE A N 1
ATOM 3481 C CA . PHE A 1 426 ? -5.342 4.180 24.115 1.00 92.38 426 PHE A CA 1
ATOM 3482 C C . PHE A 1 426 ? -6.356 4.062 25.265 1.00 92.38 426 PHE A C 1
ATOM 3484 O O . PHE A 1 426 ? -7.163 3.128 25.303 1.00 92.38 426 PHE A O 1
ATOM 3491 N N . GLN A 1 427 ? -6.368 5.040 26.173 1.00 93.62 427 GLN A N 1
ATOM 3492 C CA . GLN A 1 427 ? -7.304 5.094 27.292 1.00 93.62 427 GLN A CA 1
ATOM 3493 C C . GLN A 1 427 ? -8.758 5.104 26.805 1.00 93.62 427 GLN A C 1
ATOM 3495 O O . GLN A 1 427 ? -9.593 4.404 27.374 1.00 93.62 427 GLN A O 1
ATOM 3500 N N . ARG A 1 428 ? -9.074 5.812 25.714 1.00 93.69 428 ARG A N 1
ATOM 3501 C CA . ARG A 1 428 ? -10.420 5.783 25.118 1.00 93.69 428 ARG A CA 1
ATOM 3502 C C . ARG A 1 428 ? -10.824 4.380 24.663 1.00 93.69 428 ARG A C 1
ATOM 3504 O O . ARG A 1 428 ? -11.954 3.974 24.919 1.00 93.69 428 ARG A O 1
ATOM 3511 N N . LYS A 1 429 ? -9.917 3.608 24.052 1.00 93.25 429 LYS A N 1
ATOM 3512 C CA . LYS A 1 429 ? -10.198 2.208 23.667 1.00 93.25 429 LYS A CA 1
ATOM 3513 C C . LYS A 1 429 ? -10.503 1.339 24.884 1.00 93.25 429 LYS A C 1
ATOM 3515 O O . LYS A 1 429 ? -11.437 0.537 24.858 1.00 93.25 429 LYS A O 1
ATOM 3520 N N . TYR A 1 430 ? -9.734 1.526 25.955 1.00 94.81 430 TYR A N 1
ATOM 3521 C CA . TYR A 1 430 ? -9.972 0.848 27.224 1.00 94.81 430 TYR A CA 1
ATOM 3522 C C . TYR A 1 430 ? -11.340 1.221 27.822 1.00 94.81 430 TYR A C 1
ATOM 3524 O O . TYR A 1 430 ? -12.081 0.336 28.242 1.00 94.81 430 TYR A O 1
ATOM 3532 N N . LEU A 1 431 ? -11.720 2.501 27.792 1.00 95.31 431 LEU A N 1
ATOM 3533 C CA . LEU A 1 431 ? -13.020 2.966 28.288 1.00 95.31 431 LEU A CA 1
ATOM 3534 C C . LEU A 1 431 ? -14.202 2.470 27.439 1.00 95.31 431 LEU A C 1
ATOM 3536 O O . LEU A 1 431 ? -15.257 2.169 27.989 1.00 95.31 431 LEU A O 1
ATOM 3540 N N . VAL A 1 432 ? -14.033 2.303 26.121 1.00 96.12 432 VAL A N 1
ATOM 3541 C CA . VAL A 1 432 ? -15.031 1.627 25.265 1.00 96.12 432 VAL A CA 1
ATOM 3542 C C . VAL A 1 432 ? -15.221 0.174 25.708 1.00 96.12 432 VAL A C 1
ATOM 3544 O O . VAL A 1 432 ? -16.352 -0.294 25.837 1.00 96.12 432 VAL A O 1
ATOM 3547 N N . ARG A 1 433 ? -14.123 -0.543 25.973 1.00 96.50 433 ARG A N 1
ATOM 3548 C CA . ARG A 1 433 ? -14.154 -1.924 26.476 1.00 96.50 433 ARG A CA 1
ATOM 3549 C C . ARG A 1 433 ? -14.844 -2.019 27.841 1.00 96.50 433 ARG A C 1
ATOM 3551 O O . ARG A 1 433 ? -15.630 -2.935 28.068 1.00 96.50 433 ARG A O 1
ATOM 3558 N N . GLU A 1 434 ? -14.590 -1.067 28.732 1.00 95.75 434 GLU A N 1
ATOM 3559 C CA . GLU A 1 434 ? -15.217 -0.995 30.057 1.00 95.75 434 GLU A CA 1
ATOM 3560 C C . GLU A 1 434 ? -16.712 -0.636 29.971 1.00 95.75 434 GLU A C 1
ATOM 3562 O O . GLU A 1 434 ? -17.549 -1.328 30.549 1.00 95.75 434 GLU A O 1
ATOM 3567 N N . SER A 1 435 ? -17.084 0.326 29.125 1.00 96.12 435 SER A N 1
ATOM 3568 C CA . SER A 1 435 ? -18.489 0.655 28.844 1.00 96.12 435 SER A CA 1
ATOM 3569 C C . SER A 1 435 ? -19.250 -0.524 28.229 1.00 96.12 435 SER A C 1
ATOM 3571 O O . SER A 1 435 ? -20.399 -0.782 28.587 1.00 96.12 435 SER A O 1
ATOM 3573 N N . ALA A 1 436 ? -18.605 -1.296 27.349 1.00 97.25 436 ALA A N 1
ATOM 3574 C CA . ALA A 1 436 ? -19.176 -2.516 26.788 1.00 97.25 436 ALA A CA 1
ATOM 3575 C C . ALA A 1 436 ? -19.391 -3.600 27.853 1.00 97.25 436 ALA A C 1
ATOM 3577 O O . ALA A 1 436 ? -20.437 -4.250 27.882 1.00 97.25 436 ALA A O 1
ATOM 3578 N N . ARG A 1 437 ? -18.437 -3.770 28.773 1.00 96.06 437 ARG A N 1
ATOM 3579 C CA . ARG A 1 437 ? -18.606 -4.657 29.928 1.00 96.06 437 ARG A CA 1
ATOM 3580 C C . ARG A 1 437 ? -19.849 -4.267 30.736 1.00 96.06 437 ARG A C 1
ATOM 3582 O O . ARG A 1 437 ? -20.701 -5.119 30.977 1.00 96.06 437 ARG A O 1
ATOM 3589 N N . ASN A 1 438 ? -19.984 -2.988 31.081 1.00 95.12 438 ASN A N 1
ATOM 3590 C CA . ASN A 1 438 ? -21.123 -2.478 31.851 1.00 95.12 438 ASN A CA 1
ATOM 3591 C C . ASN A 1 438 ? -22.454 -2.665 31.100 1.00 95.12 438 ASN A C 1
ATOM 3593 O O . ASN A 1 438 ? -23.464 -3.039 31.702 1.00 95.12 438 ASN A O 1
ATOM 3597 N N . PHE A 1 439 ? -22.448 -2.489 29.774 1.00 96.06 439 PHE A N 1
ATOM 3598 C CA . PHE A 1 439 ? -23.606 -2.751 28.920 1.00 96.06 439 PHE A CA 1
ATOM 3599 C C . PHE A 1 439 ? -24.119 -4.186 29.043 1.00 96.06 439 PHE A C 1
ATOM 3601 O O . PHE A 1 439 ? -25.320 -4.382 29.244 1.00 96.06 439 PHE A O 1
ATOM 3608 N N . LEU A 1 440 ? -23.239 -5.190 28.953 1.00 96.19 440 LEU A N 1
ATOM 3609 C CA . LEU A 1 440 ? -23.679 -6.584 29.000 1.00 96.19 440 LEU A CA 1
ATOM 3610 C C . LEU A 1 440 ? -24.264 -6.941 30.375 1.00 96.19 440 LEU A C 1
ATOM 3612 O O . LEU A 1 440 ? -25.342 -7.533 30.441 1.00 96.19 440 LEU A O 1
ATOM 3616 N N . GLN A 1 441 ? -23.630 -6.483 31.461 1.00 94.69 441 GLN A N 1
ATOM 3617 C CA . GLN A 1 441 ? -24.137 -6.675 32.828 1.00 94.69 441 GLN A CA 1
ATOM 3618 C C . GLN A 1 441 ? -25.529 -6.068 33.015 1.00 94.69 441 GLN A C 1
ATOM 3620 O O . GLN A 1 441 ? -26.430 -6.709 33.570 1.00 94.69 441 GLN A O 1
ATOM 3625 N N . MET A 1 442 ? -25.723 -4.837 32.532 1.00 94.81 442 MET A N 1
ATOM 3626 C CA . MET A 1 442 ? -27.019 -4.165 32.565 1.00 94.81 442 MET A CA 1
ATOM 3627 C C . MET A 1 442 ? -28.060 -4.951 31.758 1.00 94.81 442 MET A C 1
ATOM 3629 O O . MET A 1 442 ? -29.180 -5.172 32.232 1.00 94.81 442 MET A O 1
ATOM 3633 N N . PHE A 1 443 ? -27.701 -5.390 30.551 1.00 94.50 443 PHE A N 1
ATOM 3634 C CA . PHE A 1 443 ? -28.603 -6.097 29.650 1.00 94.50 443 PHE A CA 1
ATOM 3635 C C . PHE A 1 443 ? -29.056 -7.445 30.222 1.00 94.50 443 PHE A C 1
ATOM 3637 O O . PHE A 1 443 ? -30.249 -7.760 30.193 1.00 94.50 443 PHE A O 1
ATOM 3644 N N . ASP A 1 444 ? -28.141 -8.231 30.786 1.00 93.50 444 ASP A N 1
ATOM 3645 C CA . ASP A 1 444 ? -28.485 -9.509 31.408 1.00 93.50 444 ASP A CA 1
ATOM 3646 C C . ASP A 1 444 ? -29.282 -9.331 32.693 1.00 93.50 444 ASP A C 1
ATOM 3648 O O . ASP A 1 444 ? -30.272 -10.033 32.891 1.00 93.50 444 ASP A O 1
ATOM 3652 N N . SER A 1 445 ? -28.954 -8.326 33.507 1.00 93.50 445 SER A N 1
ATOM 3653 C CA . SER A 1 445 ? -29.745 -7.991 34.695 1.00 93.50 445 SER A CA 1
ATOM 3654 C C . SER A 1 445 ? -31.199 -7.660 34.341 1.00 93.50 445 SER A C 1
ATOM 3656 O O . SER A 1 445 ? -32.119 -8.082 35.043 1.00 93.50 445 SER A O 1
ATOM 3658 N N . ARG A 1 446 ? -31.434 -6.939 33.234 1.00 92.06 446 ARG A N 1
ATOM 3659 C CA . ARG A 1 446 ? -32.788 -6.638 32.740 1.00 92.06 446 ARG A CA 1
ATOM 3660 C C . ARG A 1 446 ? -33.503 -7.891 32.226 1.00 92.06 446 ARG A C 1
ATOM 3662 O O . ARG A 1 446 ? -34.662 -8.096 32.575 1.00 92.06 446 ARG A O 1
ATOM 3669 N N . ASN A 1 447 ? -32.832 -8.741 31.446 1.00 89.94 447 ASN A N 1
ATOM 3670 C CA . ASN A 1 447 ? -33.450 -9.976 30.944 1.00 89.94 447 ASN A CA 1
ATOM 3671 C C . ASN A 1 447 ? -33.784 -10.949 32.085 1.00 89.94 447 ASN A C 1
ATOM 3673 O O . ASN A 1 447 ? -34.885 -11.485 32.103 1.00 89.94 447 ASN A O 1
ATOM 3677 N N . ASN A 1 448 ? -32.894 -11.110 33.068 1.00 90.69 448 ASN A N 1
ATOM 3678 C CA . ASN A 1 448 ? -33.127 -11.977 34.225 1.00 90.69 448 ASN A CA 1
ATOM 3679 C C . ASN A 1 448 ? -34.321 -11.495 35.062 1.00 90.69 448 ASN A C 1
ATOM 3681 O O . ASN A 1 448 ? -35.111 -12.309 35.532 1.00 90.69 448 ASN A O 1
ATOM 3685 N N . LYS A 1 449 ? -34.500 -10.173 35.217 1.00 92.62 449 LYS A N 1
ATOM 3686 C CA . LYS A 1 449 ? -35.697 -9.611 35.866 1.00 92.62 449 LYS A CA 1
ATOM 3687 C C . LYS A 1 449 ? -36.976 -9.971 35.105 1.00 92.62 449 LYS A C 1
ATOM 3689 O O . LYS A 1 449 ? -37.936 -10.394 35.735 1.00 92.62 449 LYS A O 1
ATOM 3694 N N . ILE A 1 450 ? -36.980 -9.854 33.775 1.00 87.56 450 ILE A N 1
ATOM 3695 C CA . ILE A 1 450 ? -38.141 -10.203 32.935 1.00 87.56 450 ILE A CA 1
ATOM 3696 C C . ILE A 1 450 ? -38.440 -11.709 33.003 1.00 87.56 450 ILE A C 1
ATOM 3698 O O . ILE A 1 450 ? -39.595 -12.104 33.126 1.00 87.56 450 ILE A O 1
ATOM 3702 N N . GLU A 1 451 ? -37.412 -12.559 32.955 1.00 87.81 451 GLU A N 1
ATOM 3703 C CA . GLU A 1 451 ? -37.578 -14.013 33.064 1.00 87.81 451 GLU A CA 1
ATOM 3704 C C . GLU A 1 451 ? -38.108 -14.439 34.438 1.00 87.81 451 GLU A C 1
ATOM 3706 O O . GLU A 1 451 ? -38.964 -15.318 34.505 1.00 87.81 451 GLU A O 1
ATOM 3711 N N . ASN A 1 452 ? -37.660 -13.793 35.519 1.00 88.12 452 ASN A N 1
ATOM 3712 C CA . ASN A 1 452 ? -38.161 -14.069 36.865 1.00 88.12 452 ASN A CA 1
ATOM 3713 C C . ASN A 1 452 ? -39.619 -13.627 37.050 1.00 88.12 452 ASN A C 1
ATOM 3715 O O . ASN A 1 452 ? -40.384 -14.365 37.662 1.00 88.12 452 ASN A O 1
ATOM 3719 N N . VAL A 1 453 ? -40.023 -12.479 36.490 1.00 88.06 453 VAL A N 1
ATOM 3720 C CA . VAL A 1 453 ? -41.435 -12.045 36.504 1.00 88.06 453 VAL A CA 1
ATOM 3721 C C . VAL A 1 453 ? -42.308 -13.064 35.766 1.00 88.06 453 VAL A C 1
ATOM 3723 O O . VAL A 1 453 ? -43.256 -13.579 36.344 1.00 88.06 453 VAL A O 1
ATOM 3726 N N . ASN A 1 454 ? -41.907 -13.480 34.559 1.00 83.81 454 ASN A N 1
ATOM 3727 C CA . ASN A 1 454 ? -42.657 -14.480 33.790 1.00 83.81 454 ASN A CA 1
ATOM 3728 C C . ASN A 1 454 ? -42.735 -15.853 34.487 1.00 83.81 454 ASN A C 1
ATOM 3730 O O . ASN A 1 454 ? -43.717 -16.571 34.317 1.00 83.81 454 ASN A O 1
ATOM 3734 N N . ARG A 1 455 ? -41.700 -16.251 35.244 1.00 85.81 455 ARG A N 1
ATOM 3735 C CA . ARG A 1 455 ? -41.723 -17.495 36.033 1.00 85.81 455 ARG A CA 1
ATOM 3736 C C . ARG A 1 455 ? -42.663 -17.398 37.226 1.00 85.81 455 ARG A C 1
ATOM 3738 O O . ARG A 1 455 ? -43.350 -18.374 37.503 1.00 85.81 455 ARG A O 1
ATOM 3745 N N . ASN A 1 456 ? -42.703 -16.253 37.903 1.00 84.06 456 ASN A N 1
ATOM 3746 C CA . ASN A 1 456 ? -43.622 -16.041 39.017 1.00 84.06 456 ASN A CA 1
ATOM 3747 C C . ASN A 1 456 ? -45.080 -16.049 38.532 1.00 84.06 456 ASN A C 1
ATOM 3749 O O . ASN A 1 456 ? -45.895 -16.750 39.123 1.00 84.06 456 ASN A O 1
ATOM 3753 N N . ASP A 1 457 ? -45.371 -15.413 37.392 1.00 82.75 457 ASP A N 1
ATOM 3754 C CA . ASP A 1 457 ? -46.710 -15.429 36.784 1.00 82.75 457 ASP A CA 1
ATOM 3755 C C . ASP A 1 457 ? -47.146 -16.847 36.354 1.00 82.75 457 ASP A C 1
ATOM 3757 O O . ASP A 1 457 ? -48.330 -17.184 36.370 1.00 82.75 457 ASP A O 1
ATOM 3761 N N . GLN A 1 458 ? -46.201 -17.712 35.964 1.00 79.25 458 GLN A N 1
ATOM 3762 C CA . GLN A 1 458 ? -46.490 -19.119 35.662 1.00 79.25 458 GLN A CA 1
ATOM 3763 C C . GLN A 1 458 ? -46.655 -19.968 36.926 1.00 79.25 458 GLN A C 1
ATOM 3765 O O . GLN A 1 458 ? -47.549 -20.810 36.963 1.00 79.25 458 GLN A O 1
ATOM 3770 N N . ALA A 1 459 ? -45.832 -19.738 37.952 1.00 78.38 459 ALA A N 1
ATOM 3771 C CA . ALA A 1 459 ? -45.902 -20.462 39.218 1.00 78.38 459 ALA A CA 1
ATOM 3772 C C . ALA A 1 459 ? -47.223 -20.194 39.959 1.00 78.38 459 ALA A C 1
ATOM 3774 O O . ALA A 1 459 ? -47.824 -21.134 40.481 1.00 78.38 459 ALA A O 1
ATOM 3775 N N . GLU A 1 460 ? -47.720 -18.951 39.935 1.00 73.06 460 GLU A N 1
ATOM 3776 C CA . GLU A 1 460 ? -49.027 -18.590 40.506 1.00 73.06 460 GLU A CA 1
ATOM 3777 C C . GLU A 1 460 ? -50.203 -19.279 39.792 1.00 73.06 460 GLU A C 1
ATOM 3779 O O . GLU A 1 460 ? -51.222 -19.544 40.423 1.00 73.06 460 GLU A O 1
ATOM 3784 N N . ASN A 1 461 ? -50.047 -19.671 38.522 1.00 65.50 461 ASN A N 1
ATOM 3785 C CA . ASN A 1 461 ? -51.071 -20.401 37.764 1.00 65.50 461 ASN A CA 1
ATOM 3786 C C . ASN A 1 461 ? -50.995 -21.936 37.907 1.00 65.50 461 ASN A C 1
ATOM 3788 O O . ASN A 1 461 ? -51.871 -22.634 37.402 1.00 65.50 461 ASN A O 1
ATOM 3792 N N . THR A 1 462 ? -49.972 -22.485 38.574 1.00 62.56 462 THR A N 1
ATOM 3793 C CA . THR A 1 462 ? -49.776 -23.945 38.731 1.00 62.56 462 THR A CA 1
ATOM 3794 C C . THR A 1 462 ? -50.033 -24.481 40.145 1.00 62.56 462 THR A C 1
ATOM 3796 O O . THR A 1 462 ? -49.840 -25.671 40.386 1.00 62.56 462 THR A O 1
ATOM 3799 N N . ASN A 1 463 ? -50.492 -23.645 41.082 1.00 54.06 463 ASN A N 1
ATOM 3800 C CA . ASN A 1 463 ? -50.682 -24.029 42.489 1.00 54.06 463 ASN A CA 1
ATOM 3801 C C . ASN A 1 463 ? -51.955 -24.857 42.801 1.00 54.06 463 ASN A C 1
ATOM 3803 O O . ASN A 1 463 ? -52.200 -25.133 43.970 1.00 54.06 463 ASN A O 1
ATOM 3807 N N . ASP A 1 464 ? -52.708 -25.336 41.802 1.00 56.56 464 ASP A N 1
ATOM 3808 C CA . ASP A 1 464 ? -53.952 -26.115 42.002 1.00 56.56 464 ASP A CA 1
ATOM 3809 C C . ASP A 1 464 ? -53.799 -27.648 41.874 1.00 56.56 464 ASP A C 1
ATOM 3811 O O . ASP A 1 464 ? -54.781 -28.373 41.722 1.00 56.56 464 ASP A O 1
ATOM 3815 N N . THR A 1 465 ? -52.583 -28.192 41.966 1.00 53.47 465 THR A N 1
ATOM 3816 C CA . THR A 1 465 ? -52.374 -29.655 41.995 1.00 53.47 465 THR A CA 1
ATOM 3817 C C . THR A 1 465 ? -51.645 -30.098 43.262 1.00 53.47 465 THR A C 1
ATOM 3819 O O . THR A 1 465 ? -50.416 -30.148 43.300 1.00 53.47 465 THR A O 1
ATOM 3822 N N . GLU A 1 466 ? -52.421 -30.431 44.301 1.00 51.03 466 GLU A N 1
ATOM 3823 C CA . GLU A 1 466 ? -51.969 -31.196 45.471 1.00 51.03 466 GLU A CA 1
ATOM 3824 C C . GLU A 1 466 ? -51.421 -32.558 45.019 1.00 51.03 466 GLU A C 1
ATOM 3826 O O . GLU A 1 466 ? -52.129 -33.356 44.406 1.00 51.03 466 GLU A O 1
ATOM 3831 N N . ILE A 1 467 ? -50.149 -32.832 45.322 1.00 50.97 467 ILE A N 1
ATOM 3832 C CA . ILE A 1 467 ? -49.538 -34.154 45.147 1.00 50.97 467 ILE A CA 1
ATOM 3833 C C . ILE A 1 467 ? -49.104 -34.674 46.519 1.00 50.97 467 ILE A C 1
ATOM 3835 O O . ILE A 1 467 ? -48.277 -34.062 47.201 1.00 50.97 467 ILE A O 1
ATOM 3839 N N . ASP A 1 468 ? -49.675 -35.826 46.873 1.00 53.66 468 ASP A N 1
ATOM 3840 C CA . ASP A 1 468 ? -49.374 -36.669 48.030 1.00 53.66 468 ASP A CA 1
ATOM 3841 C C . ASP A 1 468 ? -47.867 -36.933 48.189 1.00 53.66 468 ASP A C 1
ATOM 3843 O O . ASP A 1 468 ? -47.201 -37.448 47.287 1.00 53.66 468 ASP A O 1
ATOM 3847 N N . LYS A 1 469 ? -47.329 -36.632 49.377 1.00 47.88 469 LYS A N 1
ATOM 3848 C CA . LYS A 1 469 ? -45.947 -36.941 49.770 1.00 47.88 469 LYS A CA 1
ATOM 3849 C C . LYS A 1 469 ? -45.935 -38.023 50.847 1.00 47.88 469 LYS A C 1
ATOM 3851 O O . LYS A 1 469 ? -46.150 -37.725 52.014 1.00 47.88 469 LYS A O 1
ATOM 3856 N N . ASN A 1 470 ? -45.600 -39.253 50.463 1.00 48.44 470 ASN A N 1
ATOM 3857 C CA . ASN A 1 470 ? -45.156 -40.312 51.373 1.00 48.44 470 ASN A CA 1
ATOM 3858 C C . ASN A 1 470 ? -44.055 -41.137 50.686 1.00 48.44 470 ASN A C 1
ATOM 3860 O O . ASN A 1 470 ? -44.324 -41.768 49.667 1.00 48.44 470 ASN A O 1
ATOM 3864 N N . GLY A 1 471 ? -42.838 -41.173 51.249 1.00 48.22 471 GLY A N 1
ATOM 3865 C CA . GLY A 1 471 ? -41.845 -42.192 50.879 1.00 48.22 471 GLY A CA 1
ATOM 3866 C C . GLY A 1 471 ? -40.363 -41.840 51.058 1.00 48.22 471 GLY A C 1
ATOM 3867 O O . GLY A 1 471 ? -39.793 -41.164 50.215 1.00 48.22 471 GLY A O 1
ATOM 3868 N N . ASN A 1 472 ? -39.770 -42.439 52.100 1.00 54.41 472 ASN A N 1
ATOM 3869 C CA . ASN A 1 472 ? -38.373 -42.874 52.301 1.00 54.41 472 ASN A CA 1
ATOM 3870 C C . ASN A 1 472 ? -37.201 -41.871 52.303 1.00 54.41 472 ASN A C 1
ATOM 3872 O O . ASN A 1 472 ? -36.835 -41.280 51.295 1.00 54.41 472 ASN A O 1
ATOM 3876 N N . ALA A 1 473 ? -36.532 -41.811 53.463 1.00 52.38 473 ALA A N 1
ATOM 3877 C CA . ALA A 1 473 ? -35.421 -40.918 53.797 1.00 52.38 473 ALA A CA 1
ATOM 3878 C C . ALA A 1 473 ? -34.007 -41.524 53.620 1.00 52.38 473 ALA A C 1
ATOM 3880 O O . ALA A 1 473 ? -33.029 -40.791 53.709 1.00 52.38 473 ALA A O 1
ATOM 3881 N N . ASP A 1 474 ? -33.868 -42.820 53.317 1.00 51.84 474 ASP A N 1
ATOM 3882 C CA . ASP A 1 474 ? -32.566 -43.514 53.421 1.00 51.84 474 ASP A CA 1
ATOM 3883 C C . ASP A 1 474 ? -31.757 -43.597 52.108 1.00 51.84 474 ASP A C 1
ATOM 3885 O O . ASP A 1 474 ? -30.720 -44.254 52.051 1.00 51.84 474 ASP A O 1
ATOM 3889 N N . GLN A 1 475 ? -32.193 -42.912 51.045 1.00 54.97 475 GLN A N 1
ATOM 3890 C CA . GLN A 1 475 ? -31.531 -42.927 49.727 1.00 54.97 475 GLN A CA 1
ATOM 3891 C C . GLN A 1 475 ? -30.801 -41.611 49.382 1.00 54.97 475 GLN A C 1
ATOM 3893 O O . GLN A 1 475 ? -30.129 -41.520 48.360 1.00 54.97 475 GLN A O 1
ATOM 3898 N N . ALA A 1 476 ? -30.869 -40.604 50.261 1.00 54.88 476 ALA A N 1
ATOM 3899 C CA . ALA A 1 476 ? -30.466 -39.227 49.963 1.00 54.88 476 ALA A CA 1
ATOM 3900 C C . ALA A 1 476 ? -28.942 -38.980 49.894 1.00 54.88 476 ALA A C 1
ATOM 3902 O O . ALA A 1 476 ? -28.503 -38.060 49.211 1.00 54.88 476 ALA A O 1
ATOM 3903 N N . GLU A 1 477 ? -28.110 -39.789 50.556 1.00 53.94 477 GLU A N 1
ATOM 3904 C CA . GLU A 1 477 ? -26.694 -39.429 50.768 1.00 53.94 477 GLU A CA 1
ATOM 3905 C C . GLU A 1 477 ? -25.748 -39.854 49.622 1.00 53.94 477 GLU A C 1
ATOM 3907 O O . GLU A 1 477 ? -24.711 -39.225 49.396 1.00 53.94 477 GLU A O 1
ATOM 3912 N N . ASN A 1 478 ? -26.108 -40.887 48.847 1.00 54.59 478 ASN A N 1
ATOM 3913 C CA . ASN A 1 478 ? -25.363 -41.273 47.636 1.00 54.59 478 ASN A CA 1
ATOM 3914 C C . ASN A 1 478 ? -25.826 -40.497 46.395 1.00 54.59 478 ASN A C 1
ATOM 3916 O O . ASN A 1 478 ? -25.000 -40.184 45.532 1.00 54.59 478 ASN A O 1
ATOM 3920 N N . ASP A 1 479 ? -27.100 -40.101 46.348 1.00 54.50 479 ASP A N 1
ATOM 3921 C CA . ASP A 1 479 ? -27.633 -39.267 45.273 1.00 54.50 479 ASP A CA 1
ATOM 3922 C C . ASP A 1 479 ? -27.033 -37.853 45.304 1.00 54.50 479 ASP A C 1
ATOM 3924 O O . ASP A 1 479 ? -26.795 -37.287 44.243 1.00 54.50 479 ASP A O 1
ATOM 3928 N N . GLU A 1 480 ? -26.661 -37.298 46.467 1.00 56.00 480 GLU A N 1
ATOM 3929 C CA . GLU A 1 480 ? -26.080 -35.945 46.571 1.00 56.00 480 GLU A CA 1
ATOM 3930 C C . GLU A 1 480 ? -24.723 -35.773 45.857 1.00 56.00 480 GLU A C 1
ATOM 3932 O O . GLU A 1 480 ? -24.448 -34.712 45.281 1.00 56.00 480 GLU A O 1
ATOM 3937 N N . LYS A 1 481 ? -23.861 -36.800 45.836 1.00 57.69 481 LYS A N 1
ATOM 3938 C CA . LYS A 1 481 ? -22.556 -36.717 45.148 1.00 57.69 481 LYS A CA 1
ATOM 3939 C C . LYS A 1 481 ? -22.678 -36.907 43.638 1.00 57.69 481 LYS A C 1
ATOM 3941 O O . LYS A 1 481 ? -21.963 -36.232 42.890 1.00 57.69 481 LYS A O 1
ATOM 3946 N N . GLU A 1 482 ? -23.600 -37.754 43.183 1.00 56.44 482 GLU A N 1
ATOM 3947 C CA . GLU A 1 482 ? -23.904 -37.895 41.756 1.00 56.44 482 GLU A CA 1
ATOM 3948 C C . GLU A 1 482 ? -24.681 -36.672 41.227 1.00 56.44 482 GLU A C 1
ATOM 3950 O O . GLU A 1 482 ? -24.379 -36.185 40.132 1.00 56.44 482 GLU A O 1
ATOM 3955 N N . LEU A 1 483 ? -25.564 -36.071 42.043 1.00 55.06 483 LEU A N 1
ATOM 3956 C CA . LEU A 1 483 ? -26.201 -34.776 41.765 1.00 55.06 483 LEU A CA 1
ATOM 3957 C C . LEU A 1 483 ? -25.171 -33.651 41.649 1.00 55.06 483 LEU A C 1
ATOM 3959 O O . LEU A 1 483 ? -25.327 -32.759 40.820 1.00 55.06 483 LEU A O 1
ATOM 3963 N N . CYS A 1 484 ? -24.106 -33.651 42.454 1.00 53.00 484 CYS A N 1
ATOM 3964 C CA . CYS A 1 484 ? -23.103 -32.585 42.412 1.00 53.00 484 CYS A CA 1
ATOM 3965 C C . CYS A 1 484 ? -22.281 -32.604 41.105 1.00 53.00 484 CYS A C 1
ATOM 3967 O O . CYS A 1 484 ? -21.980 -31.545 40.547 1.00 53.00 484 CYS A O 1
ATOM 3969 N N . HIS A 1 485 ? -21.972 -33.786 40.557 1.00 57.22 485 HIS A N 1
ATOM 3970 C CA . HIS A 1 485 ? -21.290 -33.898 39.261 1.00 57.22 485 HIS A CA 1
ATOM 3971 C C . HIS A 1 485 ? -22.227 -33.722 38.056 1.00 57.22 485 HIS A C 1
ATOM 3973 O O . HIS A 1 485 ? -21.841 -33.022 37.112 1.00 57.22 485 HIS A O 1
ATOM 3979 N N . LYS A 1 486 ? -23.459 -34.254 38.106 1.00 58.12 486 LYS A N 1
ATOM 3980 C CA . LYS A 1 486 ? -24.494 -33.997 37.085 1.00 58.12 486 LYS A CA 1
ATOM 3981 C C . LYS A 1 486 ? -24.906 -32.523 37.053 1.00 58.12 486 LYS A C 1
ATOM 3983 O O . LYS A 1 486 ? -24.944 -31.923 35.987 1.00 58.12 486 LYS A O 1
ATOM 3988 N N . SER A 1 487 ? -25.060 -31.874 38.208 1.00 58.12 487 SER A N 1
ATOM 3989 C CA . SER A 1 487 ? -25.422 -30.448 38.265 1.00 58.12 487 SER A CA 1
ATOM 3990 C C . SER A 1 487 ? -24.332 -29.514 37.736 1.00 58.12 487 SER A C 1
ATOM 3992 O O . SER A 1 487 ? -24.653 -28.411 37.298 1.00 58.12 487 SER A O 1
ATOM 3994 N N . LYS A 1 488 ? -23.049 -29.913 37.742 1.00 64.62 488 LYS A N 1
ATOM 3995 C CA . LYS A 1 488 ? -21.980 -29.129 37.097 1.00 64.62 488 LYS A CA 1
ATOM 3996 C C . LYS A 1 488 ? -22.011 -29.253 35.575 1.00 64.62 488 LYS A C 1
ATOM 3998 O O . LYS A 1 488 ? -21.873 -28.237 34.904 1.00 64.62 488 LYS A O 1
ATOM 4003 N N . THR A 1 489 ? -22.231 -30.455 35.045 1.00 66.81 489 THR A N 1
ATOM 4004 C CA . THR A 1 489 ? -22.319 -30.692 33.592 1.00 66.81 489 THR A CA 1
ATOM 4005 C C . THR A 1 489 ? -23.607 -30.109 33.000 1.00 66.81 489 THR A C 1
ATOM 4007 O O . THR A 1 489 ? -23.547 -29.383 32.011 1.00 66.81 489 THR A O 1
ATOM 4010 N N . GLU A 1 490 ? -24.751 -30.259 33.673 1.00 71.50 490 GLU A N 1
ATOM 4011 C CA . GLU A 1 490 ? -26.022 -29.634 33.262 1.00 71.50 490 GLU A CA 1
ATOM 4012 C C . GLU A 1 490 ? -26.000 -28.096 33.361 1.00 71.50 490 GLU A C 1
ATOM 4014 O O . GLU A 1 490 ? -26.655 -27.398 32.578 1.00 71.50 490 GLU A O 1
ATOM 4019 N N . LYS A 1 491 ? -25.227 -27.527 34.302 1.00 71.38 491 LYS A N 1
ATOM 4020 C CA . LYS A 1 491 ? -25.009 -26.070 34.368 1.00 71.38 491 LYS A CA 1
ATOM 4021 C C . LYS A 1 491 ? -24.141 -25.552 33.227 1.00 71.38 491 LYS A C 1
ATOM 4023 O O . LYS A 1 491 ? -24.279 -24.383 32.869 1.00 71.38 491 LYS A O 1
ATOM 4028 N N . GLU A 1 492 ? -23.254 -26.370 32.666 1.00 71.19 492 GLU A N 1
ATOM 4029 C CA . GLU A 1 492 ? -22.447 -25.966 31.514 1.00 71.19 492 GLU A CA 1
ATOM 4030 C C . GLU A 1 492 ? -23.252 -25.963 30.213 1.00 71.19 492 GLU A C 1
ATOM 4032 O O . GLU A 1 492 ? -23.106 -25.022 29.431 1.00 71.19 492 GLU A O 1
ATOM 4037 N N . GLU A 1 493 ? -24.161 -26.922 30.024 1.00 76.94 493 GLU A N 1
ATOM 4038 C CA . GLU A 1 493 ? -25.009 -26.998 28.823 1.00 76.94 493 GLU A CA 1
ATOM 4039 C C . GLU A 1 493 ? -26.035 -25.856 28.723 1.00 76.94 493 GLU A C 1
ATOM 4041 O O . GLU A 1 493 ? -26.436 -25.473 27.624 1.00 76.94 493 GLU A O 1
ATOM 4046 N N . ASN A 1 494 ? -26.406 -25.238 29.848 1.00 84.31 494 ASN A N 1
ATOM 4047 C CA . ASN A 1 494 ? -27.403 -24.162 29.891 1.00 84.31 494 ASN A CA 1
ATOM 4048 C C . ASN A 1 494 ? -26.818 -22.739 29.845 1.00 84.31 494 ASN A C 1
ATOM 4050 O O . ASN A 1 494 ? -27.531 -21.757 30.079 1.00 84.31 494 ASN A O 1
ATOM 4054 N N . LYS A 1 495 ? -25.522 -22.582 29.549 1.00 91.50 495 LYS A N 1
ATOM 4055 C CA . LYS A 1 495 ? -24.903 -21.253 29.444 1.00 91.50 495 LYS A CA 1
ATOM 4056 C C . LYS A 1 495 ? -25.440 -20.506 28.218 1.00 91.50 495 LYS A C 1
ATOM 4058 O O . LYS A 1 495 ? -25.405 -20.996 27.092 1.00 91.50 495 LYS A O 1
ATOM 4063 N N . LYS A 1 496 ? -25.922 -19.279 28.439 1.00 94.38 496 LYS A N 1
ATOM 4064 C CA . LYS A 1 496 ? -26.443 -18.400 27.384 1.00 94.38 496 LYS A CA 1
ATOM 4065 C C . LYS A 1 496 ? -25.370 -18.130 26.323 1.00 94.38 496 LYS A C 1
ATOM 4067 O O . LYS A 1 496 ? -24.272 -17.680 26.648 1.00 94.38 496 LYS A O 1
ATOM 4072 N N . VAL A 1 497 ? -25.721 -18.374 25.061 1.00 96.44 497 VAL A N 1
ATOM 4073 C CA . VAL A 1 497 ? -24.897 -18.048 23.888 1.00 96.44 497 VAL A CA 1
ATOM 4074 C C . VAL A 1 497 ? -25.426 -16.767 23.257 1.00 96.44 497 VAL A C 1
ATOM 4076 O O . VAL A 1 497 ? -26.587 -16.721 22.842 1.00 96.44 497 VAL A O 1
ATOM 4079 N N . TYR A 1 498 ? -24.570 -15.752 23.167 1.00 97.69 498 TYR A N 1
ATOM 4080 C CA . TYR A 1 498 ? -24.863 -14.487 22.502 1.00 97.69 498 TYR A CA 1
ATOM 4081 C C . TYR A 1 498 ? -24.490 -14.577 21.029 1.00 97.69 498 TYR A C 1
ATOM 4083 O O . TYR A 1 498 ? -23.416 -15.071 20.672 1.00 97.69 498 TYR A O 1
ATOM 4091 N N . ARG A 1 499 ? -25.374 -14.080 20.172 1.00 98.31 499 ARG A N 1
ATOM 4092 C CA . ARG A 1 499 ? -25.218 -14.120 18.721 1.00 98.31 499 ARG A CA 1
ATOM 4093 C C . ARG A 1 499 ? -25.047 -12.712 18.184 1.00 98.31 499 ARG A C 1
ATOM 4095 O O . ARG A 1 499 ? -25.940 -11.876 18.327 1.00 98.31 499 ARG A O 1
ATOM 4102 N N . PHE A 1 500 ? -23.908 -12.474 17.552 1.00 98.50 500 PHE A N 1
ATOM 4103 C CA . PHE A 1 500 ? -23.528 -11.175 17.015 1.00 98.50 500 PHE A CA 1
ATOM 4104 C C . PHE A 1 500 ? -23.521 -11.220 15.496 1.00 98.50 500 PHE A C 1
ATOM 4106 O O . PHE A 1 500 ? -23.043 -12.191 14.916 1.00 98.50 500 PHE A O 1
ATOM 4113 N N . LEU A 1 501 ? -24.002 -10.157 14.861 1.00 98.44 501 LEU A N 1
ATOM 4114 C CA . LEU A 1 501 ? -23.758 -9.884 13.450 1.00 98.44 501 LEU A CA 1
ATOM 4115 C C . LEU A 1 501 ? -22.862 -8.651 13.339 1.00 98.44 501 LEU A C 1
ATOM 4117 O O . LEU A 1 501 ? -23.183 -7.603 13.901 1.00 98.44 501 LEU A O 1
ATOM 4121 N N . LEU A 1 502 ? -21.747 -8.786 12.630 1.00 97.88 502 LEU A N 1
ATOM 4122 C CA . LEU A 1 502 ? -20.765 -7.731 12.411 1.00 97.88 502 LEU A CA 1
ATOM 4123 C C . LEU A 1 502 ? -20.732 -7.381 10.925 1.00 97.88 502 LEU A C 1
ATOM 4125 O O . LEU A 1 502 ? -20.711 -8.273 10.077 1.00 97.88 502 LEU A O 1
ATOM 4129 N N . TYR A 1 503 ? -20.690 -6.089 10.616 1.00 95.06 503 TYR A N 1
ATOM 4130 C CA . TYR A 1 503 ? -20.581 -5.588 9.250 1.00 95.06 503 TYR A CA 1
ATOM 4131 C C . TYR A 1 503 ? -19.566 -4.441 9.207 1.00 95.06 503 TYR A C 1
ATOM 4133 O O . TYR A 1 503 ? -19.649 -3.527 10.022 1.00 95.06 503 TYR A O 1
ATOM 4141 N N . GLY A 1 504 ? -18.616 -4.503 8.267 1.00 89.81 504 GLY A N 1
ATOM 4142 C CA . GLY A 1 504 ? -17.539 -3.520 8.087 1.00 89.81 504 GLY A CA 1
ATOM 4143 C C . GLY A 1 504 ? -16.482 -3.520 9.199 1.00 89.81 504 GLY A C 1
ATOM 4144 O O . GLY A 1 504 ? -16.802 -3.406 10.379 1.00 89.81 504 GLY A O 1
ATOM 4145 N N . TYR A 1 505 ? -15.198 -3.608 8.841 1.00 93.56 505 TYR A N 1
ATOM 4146 C CA . TYR A 1 505 ? -14.118 -3.723 9.834 1.00 93.56 505 TYR A CA 1
ATOM 4147 C C . TYR A 1 505 ? -14.066 -2.544 10.819 1.00 93.56 505 TYR A C 1
ATOM 4149 O O . TYR A 1 505 ? -13.916 -1.392 10.412 1.00 93.56 505 TYR A O 1
ATOM 4157 N N . SER A 1 506 ? -14.125 -2.840 12.125 1.00 94.44 506 SER A N 1
ATOM 4158 C CA . SER A 1 506 ? -14.032 -1.842 13.197 1.00 94.44 506 SER A CA 1
ATOM 4159 C C . SER A 1 506 ? -13.284 -2.382 14.415 1.00 94.44 506 SER A C 1
ATOM 4161 O O . SER A 1 506 ? -13.784 -3.230 15.154 1.00 94.44 506 SER A O 1
ATOM 4163 N N . ASN A 1 507 ? -12.109 -1.811 14.697 1.00 94.38 507 ASN A N 1
ATOM 4164 C CA . ASN A 1 507 ? -11.339 -2.164 15.892 1.00 94.38 507 ASN A CA 1
ATOM 4165 C C . ASN A 1 507 ? -12.091 -1.824 17.195 1.00 94.38 507 ASN A C 1
ATOM 4167 O O . ASN A 1 507 ? -11.940 -2.530 18.186 1.00 94.38 507 ASN A O 1
ATOM 4171 N N . MET A 1 508 ? -12.942 -0.789 17.204 1.00 96.00 508 MET A N 1
ATOM 4172 C CA . MET A 1 508 ? -13.707 -0.410 18.404 1.00 96.00 508 MET A CA 1
ATOM 4173 C C . MET A 1 508 ? -14.764 -1.449 18.766 1.00 96.00 508 MET A C 1
ATOM 4175 O O . MET A 1 508 ? -14.943 -1.759 19.940 1.00 96.00 508 MET A O 1
ATOM 4179 N N . VAL A 1 509 ? -15.406 -2.056 17.769 1.00 97.50 509 VAL A N 1
ATOM 4180 C CA . VAL A 1 509 ? -16.348 -3.153 18.012 1.00 97.50 509 VAL A CA 1
ATOM 4181 C C . VAL A 1 509 ? -15.622 -4.388 18.561 1.00 97.50 509 VAL A C 1
ATOM 4183 O O . VAL A 1 509 ? -16.141 -5.047 19.458 1.00 97.50 509 VAL A O 1
ATOM 4186 N N . ILE A 1 510 ? -14.393 -4.663 18.113 1.00 97.31 510 ILE A N 1
ATOM 4187 C CA . ILE A 1 510 ? -13.557 -5.732 18.687 1.00 97.31 510 ILE A CA 1
ATOM 4188 C C . ILE A 1 510 ? -13.238 -5.445 20.161 1.00 97.31 510 ILE A C 1
ATOM 4190 O O . ILE A 1 510 ? -13.350 -6.343 20.998 1.00 97.31 510 ILE A O 1
ATOM 4194 N N . GLN A 1 511 ? -12.926 -4.191 20.516 1.00 96.88 511 GLN A N 1
ATOM 4195 C CA . GLN A 1 511 ? -12.761 -3.797 21.922 1.00 96.88 511 GLN A CA 1
ATOM 4196 C C . GLN A 1 511 ? -14.047 -4.002 22.735 1.00 96.88 511 GLN A C 1
ATOM 4198 O O . GLN A 1 511 ? -13.981 -4.502 23.859 1.00 96.88 511 GLN A O 1
ATOM 4203 N N . ALA A 1 512 ? -15.215 -3.690 22.167 1.00 97.75 512 ALA A N 1
ATOM 4204 C CA . ALA A 1 512 ? -16.492 -3.939 22.831 1.00 97.75 512 ALA A CA 1
ATOM 4205 C C . ALA A 1 512 ? -16.769 -5.437 23.041 1.00 97.75 512 ALA A C 1
ATOM 4207 O O . ALA A 1 512 ? -17.153 -5.832 24.139 1.00 97.75 512 ALA A O 1
ATOM 4208 N N . LEU A 1 513 ? -16.494 -6.290 22.048 1.00 98.00 513 LEU A N 1
ATOM 4209 C CA . LEU A 1 513 ? -16.605 -7.749 22.183 1.00 98.00 513 LEU A CA 1
ATOM 4210 C C . LEU A 1 513 ? -15.672 -8.293 23.275 1.00 98.00 513 LEU A C 1
ATOM 4212 O O . LEU A 1 513 ? -16.076 -9.138 24.076 1.00 98.00 513 LEU A O 1
ATOM 4216 N N . CYS A 1 514 ? -14.442 -7.778 23.363 1.00 96.50 514 CYS A N 1
ATOM 4217 C CA . CYS A 1 514 ? -13.543 -8.084 24.476 1.00 96.50 514 CYS A CA 1
ATOM 4218 C C . CYS A 1 514 ? -14.145 -7.665 25.828 1.00 96.50 514 CYS A C 1
ATOM 4220 O O . CYS A 1 514 ? -14.050 -8.428 26.785 1.00 96.50 514 CYS A O 1
ATOM 4222 N N . GLY A 1 515 ? -14.806 -6.507 25.899 1.00 96.44 515 GLY A N 1
ATOM 4223 C CA . GLY A 1 515 ? -15.510 -6.033 27.096 1.00 96.44 515 GLY A CA 1
ATOM 4224 C C . GLY A 1 515 ? -16.685 -6.925 27.495 1.00 96.44 515 GLY A C 1
ATOM 4225 O O . GLY A 1 515 ? -16.838 -7.270 28.667 1.00 96.44 515 GLY A O 1
ATOM 4226 N N . PHE A 1 516 ? -17.468 -7.388 26.519 1.00 97.50 516 PHE A N 1
ATOM 4227 C CA . PHE A 1 516 ? -18.538 -8.365 26.735 1.00 97.50 516 PHE A CA 1
ATOM 4228 C C . PHE A 1 516 ? -17.993 -9.671 27.315 1.00 97.50 516 PHE A C 1
ATOM 4230 O O . PHE A 1 516 ? -18.534 -10.194 28.288 1.00 97.50 516 PHE A O 1
ATOM 4237 N N . ARG A 1 517 ? -16.880 -10.180 26.778 1.00 96.38 517 ARG A N 1
ATOM 4238 C CA . ARG A 1 517 ? -16.215 -11.362 27.340 1.00 96.38 517 ARG A CA 1
ATOM 4239 C C . ARG A 1 517 ? -15.735 -11.118 28.769 1.00 96.38 517 ARG A C 1
ATOM 4241 O O . ARG A 1 517 ? -15.959 -11.967 29.629 1.00 96.38 517 ARG A O 1
ATOM 4248 N N . ASP A 1 518 ? -15.122 -9.968 29.037 1.00 93.88 518 ASP A N 1
ATOM 4249 C CA . ASP A 1 518 ? -14.645 -9.619 30.379 1.00 93.88 518 ASP A CA 1
ATOM 4250 C C . ASP A 1 518 ? -15.787 -9.526 31.399 1.00 93.88 518 ASP A C 1
ATOM 4252 O O . ASP A 1 518 ? -15.586 -9.867 32.566 1.00 93.88 518 ASP A O 1
ATOM 4256 N N . SER A 1 519 ? -16.981 -9.101 30.972 1.00 94.19 519 SER A N 1
ATOM 4257 C CA . SER A 1 519 ? -18.191 -9.131 31.800 1.00 94.19 519 SER A CA 1
ATOM 4258 C C . SER A 1 519 ? -18.510 -10.548 32.255 1.00 94.19 519 SER A C 1
ATOM 4260 O O . SER A 1 519 ? -18.614 -10.788 33.455 1.00 94.19 519 SER A O 1
ATOM 4262 N N . LEU A 1 520 ? -18.596 -11.496 31.315 1.00 93.69 520 LEU A N 1
ATOM 4263 C CA . LEU A 1 520 ? -18.923 -12.890 31.628 1.00 93.69 520 LEU A CA 1
ATOM 4264 C C . LEU A 1 520 ? -17.875 -13.525 32.549 1.00 93.69 520 LEU A C 1
ATOM 4266 O O . LEU A 1 520 ? -18.229 -14.217 33.501 1.00 93.69 520 LEU A O 1
ATOM 4270 N N . ILE A 1 521 ? -16.593 -13.245 32.295 1.00 91.38 521 ILE A N 1
ATOM 4271 C CA . ILE A 1 521 ? -15.486 -13.684 33.154 1.00 91.38 521 ILE A CA 1
ATOM 4272 C C . ILE A 1 521 ? -15.659 -13.129 34.569 1.00 91.38 521 ILE A C 1
ATOM 4274 O O . ILE A 1 521 ? -15.540 -13.856 35.554 1.00 91.38 521 ILE A O 1
ATOM 4278 N N . SER A 1 522 ? -15.944 -11.833 34.672 1.00 89.81 522 SER A N 1
ATOM 4279 C CA . SER A 1 522 ? -16.063 -11.156 35.959 1.00 89.81 522 SER A CA 1
ATOM 4280 C C . SER A 1 522 ? -17.266 -11.640 36.752 1.00 89.81 522 SER A C 1
ATOM 4282 O O . SER A 1 522 ? -17.169 -11.728 37.971 1.00 89.81 522 SER A O 1
ATOM 4284 N N . ASP A 1 523 ? -18.375 -11.963 36.088 1.00 89.19 523 ASP A N 1
ATOM 4285 C CA . ASP A 1 523 ? -19.582 -12.445 36.753 1.00 89.19 523 ASP A CA 1
ATOM 4286 C C . ASP A 1 523 ? -19.422 -13.860 37.318 1.00 89.19 523 ASP A C 1
ATOM 4288 O O . ASP A 1 523 ? -19.906 -14.129 38.417 1.00 89.19 523 ASP A O 1
ATOM 4292 N N . GLU A 1 524 ? -18.689 -14.733 36.625 1.00 89.50 524 GLU A N 1
ATOM 4293 C CA . GLU A 1 524 ? -18.443 -16.114 37.063 1.00 89.50 524 GLU A CA 1
ATOM 4294 C C . GLU A 1 524 ? -17.330 -16.211 38.123 1.00 89.50 524 GLU A C 1
ATOM 4296 O O . GLU A 1 524 ? -17.382 -17.083 38.987 1.00 89.50 524 GLU A O 1
ATOM 4301 N N . TYR A 1 525 ? -16.371 -15.273 38.128 1.00 86.12 525 TYR A N 1
ATOM 4302 C CA . TYR A 1 525 ? -15.181 -15.314 38.993 1.00 86.12 525 TYR A CA 1
ATOM 4303 C C . TYR A 1 525 ? -15.035 -14.111 39.945 1.00 86.12 525 TYR A C 1
ATOM 4305 O O . TYR A 1 525 ? -13.911 -13.737 40.306 1.00 86.12 525 TYR A O 1
ATOM 4313 N N . LYS A 1 526 ? -16.145 -13.512 40.412 1.00 80.69 526 LYS A N 1
ATOM 4314 C CA . LYS A 1 526 ? -16.131 -12.335 41.318 1.00 80.69 526 LYS A CA 1
ATOM 4315 C C . LYS A 1 526 ? -15.181 -12.484 42.518 1.00 80.69 526 LYS A C 1
ATOM 4317 O O . LYS A 1 526 ? -14.546 -11.505 42.901 1.00 80.69 526 LYS A O 1
ATOM 4322 N N . ASN A 1 527 ? -15.015 -13.701 43.047 1.00 73.81 527 ASN A N 1
ATOM 4323 C CA . ASN A 1 527 ? -14.198 -13.974 44.238 1.00 73.81 527 ASN A CA 1
ATOM 4324 C C . ASN A 1 527 ? -12.759 -14.446 43.948 1.00 73.81 527 ASN A C 1
ATOM 4326 O O . ASN A 1 527 ? -11.901 -14.348 44.822 1.00 73.81 527 ASN A O 1
ATOM 4330 N N . GLU A 1 528 ? -12.459 -14.926 42.737 1.00 71.44 528 GLU A N 1
ATOM 4331 C CA . GLU A 1 528 ? -11.151 -15.528 42.402 1.00 71.44 528 GLU A CA 1
ATOM 4332 C C . GLU A 1 528 ? -10.292 -14.652 41.484 1.00 71.44 528 GLU A C 1
ATOM 4334 O O . GLU A 1 528 ? -9.103 -14.916 41.285 1.00 71.44 528 GLU A O 1
ATOM 4339 N N . SER A 1 529 ? -10.866 -13.565 40.965 1.00 59.53 529 SER A N 1
ATOM 4340 C CA . SER A 1 529 ? -10.243 -12.751 39.922 1.00 59.53 529 SER A CA 1
ATOM 4341 C C . SER A 1 529 ? -8.945 -12.040 40.303 1.00 59.53 529 SER A C 1
ATOM 4343 O O . SER A 1 529 ? -8.164 -11.677 39.427 1.00 59.53 529 SER A O 1
ATOM 4345 N N . ARG A 1 530 ? -8.656 -11.899 41.601 1.00 61.34 530 ARG A N 1
ATOM 4346 C CA . ARG A 1 530 ? -7.378 -11.350 42.087 1.00 61.34 530 ARG A CA 1
ATOM 4347 C C . ARG A 1 530 ? -6.242 -12.375 42.135 1.00 61.34 530 ARG A C 1
ATOM 4349 O O . ARG A 1 530 ? -5.092 -11.971 42.271 1.00 61.34 530 ARG A O 1
ATOM 4356 N N . LYS A 1 531 ? -6.541 -13.679 42.079 1.00 59.75 531 LYS A N 1
ATOM 4357 C CA . LYS A 1 531 ? -5.567 -14.743 42.381 1.00 59.75 531 LYS A CA 1
ATOM 4358 C C . LYS A 1 531 ? -4.928 -15.363 41.138 1.00 59.75 531 LYS A C 1
ATOM 4360 O O . LYS A 1 531 ? -3.816 -15.875 41.225 1.00 59.75 531 LYS A O 1
ATOM 4365 N N . TYR A 1 532 ? -5.592 -15.285 39.988 1.00 59.50 532 TYR A N 1
ATOM 4366 C CA . TYR A 1 532 ? -5.089 -15.824 38.729 1.00 59.50 532 TYR A CA 1
ATOM 4367 C C . TYR A 1 532 ? -4.798 -14.695 37.745 1.00 59.50 532 TYR A C 1
ATOM 4369 O O . TYR A 1 532 ? -5.560 -13.736 37.635 1.00 59.50 532 TYR A O 1
ATOM 4377 N N . ASN A 1 533 ? -3.711 -14.820 36.982 1.00 63.03 533 ASN A N 1
ATOM 4378 C CA . ASN A 1 533 ? -3.507 -14.005 35.789 1.00 63.03 533 ASN A CA 1
ATOM 4379 C C . ASN A 1 533 ? -4.467 -14.524 34.702 1.00 63.03 533 ASN A C 1
ATOM 4381 O O . ASN A 1 533 ? -4.066 -15.225 33.775 1.00 63.03 533 ASN A O 1
ATOM 4385 N N . ILE A 1 534 ? -5.767 -14.248 34.882 1.00 60.94 534 ILE A N 1
ATOM 4386 C CA . ILE A 1 534 ? -6.896 -14.769 34.083 1.00 60.94 534 ILE A CA 1
ATOM 4387 C C . ILE A 1 534 ? -6.760 -14.419 32.593 1.00 60.94 534 ILE A C 1
ATOM 4389 O O . ILE A 1 534 ? -7.416 -14.990 31.727 1.00 60.94 534 ILE A O 1
ATOM 4393 N N . TYR A 1 535 ? -5.843 -13.516 32.262 1.00 61.97 535 TYR A N 1
ATOM 4394 C CA . TYR A 1 535 ? -5.515 -13.170 30.893 1.00 61.97 535 TYR A CA 1
ATOM 4395 C C . TYR A 1 535 ? -4.729 -14.248 30.125 1.00 61.97 535 TYR A C 1
ATOM 4397 O O . TYR A 1 535 ? -4.409 -14.002 28.959 1.00 61.97 535 TYR A O 1
ATOM 4405 N N . ASN A 1 536 ? -4.483 -15.424 30.724 1.00 63.25 536 ASN A N 1
ATOM 4406 C CA . ASN A 1 536 ? -4.010 -16.631 30.038 1.00 63.25 536 ASN A CA 1
ATOM 4407 C C . ASN A 1 536 ? -4.930 -17.010 28.850 1.00 63.25 536 ASN A C 1
ATOM 4409 O O . ASN A 1 536 ? -6.144 -16.790 28.890 1.00 63.25 536 ASN A O 1
ATOM 4413 N N . THR A 1 537 ? -4.366 -17.548 27.764 1.00 70.56 537 THR A N 1
ATOM 4414 C CA . THR A 1 537 ? -5.056 -17.647 26.462 1.00 70.56 537 THR A CA 1
ATOM 4415 C C . THR A 1 537 ? -6.196 -18.662 26.435 1.00 70.56 537 THR A C 1
ATOM 4417 O O . THR A 1 537 ? -7.235 -18.377 25.842 1.00 70.56 537 THR A O 1
ATOM 4420 N N . ASP A 1 538 ? -6.057 -19.812 27.099 1.00 85.81 538 ASP A N 1
ATOM 4421 C CA . ASP A 1 538 ? -7.060 -20.889 27.003 1.00 85.81 538 ASP A CA 1
ATOM 4422 C C . ASP A 1 538 ? -8.366 -20.529 27.716 1.00 85.81 538 ASP A C 1
ATOM 4424 O O . ASP A 1 538 ? -9.458 -20.776 27.208 1.00 85.81 538 ASP A O 1
ATOM 4428 N N . PHE A 1 539 ? -8.261 -19.807 28.829 1.00 85.44 539 PHE A N 1
ATOM 4429 C CA . PHE A 1 539 ? -9.417 -19.334 29.579 1.00 85.44 539 PHE A CA 1
ATOM 4430 C C . PHE A 1 539 ? -10.276 -18.350 28.767 1.00 85.44 539 PHE A C 1
ATOM 4432 O O . PHE A 1 539 ? -11.505 -18.444 28.735 1.00 85.44 539 PHE A O 1
ATOM 4439 N N . LYS A 1 540 ? -9.637 -17.423 28.038 1.00 89.75 540 LYS A N 1
ATOM 4440 C CA . LYS A 1 540 ? -10.347 -16.521 27.117 1.00 89.75 540 LYS A CA 1
ATOM 4441 C C . LYS A 1 540 ? -11.064 -17.291 26.012 1.00 89.75 540 LYS A C 1
ATOM 4443 O O . LYS A 1 540 ? -12.177 -16.900 25.650 1.00 89.75 540 LYS A O 1
ATOM 4448 N N . LYS A 1 541 ? -10.458 -18.359 25.482 1.00 91.94 541 LYS A N 1
ATOM 4449 C CA . LYS A 1 541 ? -11.081 -19.196 24.445 1.00 91.94 541 LYS A CA 1
ATOM 4450 C C . LYS A 1 541 ? -12.347 -19.872 24.962 1.00 91.94 541 LYS A C 1
ATOM 4452 O O . LYS A 1 541 ? -13.355 -19.850 24.261 1.00 91.94 541 LYS A O 1
ATOM 4457 N N . ASP A 1 542 ? -12.341 -20.381 26.193 1.00 92.06 542 ASP A N 1
ATOM 4458 C CA . ASP A 1 542 ? -13.514 -21.036 26.784 1.00 92.06 542 ASP A CA 1
ATOM 4459 C C . ASP A 1 542 ? -14.705 -20.091 26.950 1.00 92.06 542 ASP A C 1
ATOM 4461 O O . ASP A 1 542 ? -15.820 -20.425 26.550 1.00 92.06 542 ASP A O 1
ATOM 4465 N N . PHE A 1 543 ? -14.481 -18.873 27.446 1.00 93.62 543 PHE A N 1
ATOM 4466 C CA . PHE A 1 543 ? -15.547 -17.867 27.500 1.00 93.62 543 PHE A CA 1
ATOM 4467 C C . PHE A 1 543 ? -16.001 -17.421 26.113 1.00 93.62 543 PHE A C 1
ATOM 4469 O O . PHE A 1 543 ? -17.184 -17.145 25.913 1.00 93.62 543 PHE A O 1
ATOM 4476 N N . SER A 1 544 ? -15.087 -17.396 25.143 1.00 95.31 544 SER A N 1
ATOM 4477 C CA . SER A 1 544 ? -15.411 -17.024 23.767 1.00 95.31 544 SER A CA 1
ATOM 4478 C C . SER A 1 544 ? -16.320 -18.041 23.066 1.00 95.31 544 SER A C 1
ATOM 4480 O O . SER A 1 544 ? -16.991 -17.666 22.113 1.00 95.31 544 SER A O 1
ATOM 4482 N N . LYS A 1 545 ? -16.443 -19.282 23.566 1.00 95.69 545 LYS A N 1
ATOM 4483 C CA . LYS A 1 545 ? -17.445 -20.261 23.088 1.00 95.69 545 LYS A CA 1
ATOM 4484 C C . LYS A 1 545 ? -18.893 -19.813 23.338 1.00 95.69 545 LYS A C 1
ATOM 4486 O O . LYS A 1 545 ? -19.810 -20.338 22.718 1.00 95.69 545 LYS A O 1
ATOM 4491 N N . ARG A 1 546 ? -19.116 -18.831 24.224 1.00 96.50 546 ARG A N 1
ATOM 4492 C CA . ARG A 1 546 ? -20.439 -18.214 24.456 1.00 96.50 546 ARG A CA 1
ATOM 4493 C C . ARG A 1 546 ? -20.783 -17.125 23.438 1.00 96.50 546 ARG A C 1
ATOM 4495 O O . ARG A 1 546 ? -21.850 -16.523 23.538 1.00 96.50 546 ARG A O 1
ATOM 4502 N N . PHE A 1 547 ? -19.892 -16.854 22.488 1.00 98.06 547 PHE A N 1
ATOM 4503 C CA . PHE A 1 547 ? -20.042 -15.827 21.466 1.00 98.06 547 PHE A CA 1
ATOM 4504 C C . PHE A 1 547 ? -20.076 -16.504 20.108 1.00 98.06 547 PHE A C 1
ATOM 4506 O O . PHE A 1 547 ? -19.051 -16.989 19.642 1.00 98.06 547 PHE A O 1
ATOM 4513 N N . LYS A 1 548 ? -21.237 -16.485 19.462 1.00 98.31 548 LYS A N 1
ATOM 4514 C CA . LYS A 1 548 ? -21.375 -16.904 18.072 1.00 98.31 548 LYS A CA 1
ATOM 4515 C C . LYS A 1 548 ? -21.391 -15.671 17.185 1.00 98.31 548 LYS A C 1
ATOM 4517 O O . LYS A 1 548 ? -22.332 -14.877 17.244 1.00 98.31 548 LYS A O 1
ATOM 4522 N N . ILE A 1 549 ? -20.338 -15.485 16.404 1.00 98.50 549 ILE A N 1
ATOM 4523 C CA . ILE A 1 549 ? -20.081 -14.234 15.693 1.00 98.50 549 ILE A CA 1
ATOM 4524 C C . ILE A 1 549 ? -20.218 -14.467 14.193 1.00 98.50 549 ILE A C 1
ATOM 4526 O O . ILE A 1 549 ? -19.419 -15.175 13.593 1.00 98.50 549 ILE A O 1
ATOM 4530 N N . PHE A 1 550 ? -21.209 -13.834 13.579 1.00 98.56 550 PHE A N 1
ATOM 4531 C CA . PHE A 1 550 ? -21.371 -13.789 12.133 1.00 98.56 550 PHE A CA 1
ATOM 4532 C C . PHE A 1 550 ? -20.695 -12.531 11.589 1.00 98.56 550 PHE A C 1
ATOM 4534 O O . PHE A 1 550 ? -21.010 -11.424 12.024 1.00 98.56 550 PHE A O 1
ATOM 4541 N N . VAL A 1 551 ? -19.769 -12.694 10.651 1.00 98.06 551 VAL A N 1
ATOM 4542 C CA . VAL A 1 551 ? -18.990 -11.604 10.054 1.00 98.06 551 VAL A CA 1
ATOM 4543 C C . VAL A 1 551 ? -19.349 -11.494 8.580 1.00 98.06 551 VAL A C 1
ATOM 4545 O O . VAL A 1 551 ? -19.040 -12.394 7.801 1.00 98.06 551 VAL A O 1
ATOM 4548 N N . CYS A 1 552 ? -20.000 -10.400 8.201 1.00 97.31 552 CYS A N 1
ATOM 4549 C CA . CYS A 1 552 ? -20.283 -10.097 6.804 1.00 97.31 552 CYS A CA 1
ATOM 4550 C C . CYS A 1 552 ? -18.992 -9.772 6.032 1.00 97.31 552 CYS A C 1
ATOM 4552 O O . CYS A 1 552 ? -18.039 -9.234 6.609 1.00 97.31 552 CYS A O 1
ATOM 4554 N N . ASP A 1 553 ? -18.938 -10.091 4.737 1.00 93.19 553 ASP A N 1
ATOM 4555 C CA . ASP A 1 553 ? -17.737 -9.893 3.928 1.00 93.19 553 ASP A CA 1
ATOM 4556 C C . ASP A 1 553 ? -17.425 -8.415 3.656 1.00 93.19 553 ASP A C 1
ATOM 4558 O O . ASP A 1 553 ? -16.241 -8.070 3.560 1.00 93.19 553 ASP A O 1
ATOM 4562 N N . GLY A 1 554 ? -18.441 -7.544 3.648 1.00 89.69 554 GLY A N 1
ATOM 4563 C CA . GLY A 1 554 ? -18.281 -6.090 3.574 1.00 89.69 554 GLY A CA 1
ATOM 4564 C C . GLY A 1 554 ? -17.953 -5.594 2.165 1.00 89.69 554 GLY A C 1
ATOM 4565 O O . GLY A 1 554 ? -17.116 -4.696 1.983 1.00 89.69 554 GLY A O 1
ATOM 4566 N N . GLN A 1 555 ? -18.585 -6.193 1.159 1.00 87.06 555 GLN A N 1
ATOM 4567 C CA . GLN A 1 555 ? -18.442 -5.807 -0.236 1.00 87.06 555 GLN A CA 1
ATOM 4568 C C . GLN A 1 555 ? -18.889 -4.348 -0.449 1.00 87.06 555 GLN A C 1
ATOM 4570 O O . GLN A 1 555 ? -19.708 -3.798 0.286 1.00 87.06 555 GLN A O 1
ATOM 4575 N N . PRO A 1 556 ? -18.324 -3.661 -1.450 1.00 74.25 556 PRO A N 1
ATOM 4576 C CA . PRO A 1 556 ? -17.329 -4.173 -2.380 1.00 74.25 556 PRO A CA 1
ATOM 4577 C C . PRO A 1 556 ? -15.893 -4.032 -1.866 1.00 74.25 556 PRO A C 1
ATOM 4579 O O . PRO A 1 556 ? -14.998 -4.169 -2.663 1.00 74.25 556 PRO A O 1
ATOM 4582 N N . LYS A 1 557 ? -15.613 -3.732 -0.584 1.00 76.81 557 LYS A N 1
ATOM 4583 C CA . LYS A 1 557 ? -14.300 -3.217 -0.101 1.00 76.81 557 LYS A CA 1
ATOM 4584 C C . LYS A 1 557 ? -13.094 -4.154 -0.257 1.00 76.81 557 LYS A C 1
ATOM 4586 O O . LYS A 1 557 ? -11.985 -3.748 0.084 1.00 76.81 557 LYS A O 1
ATOM 4591 N N . ASN A 1 558 ? -13.295 -5.347 -0.795 1.00 74.81 558 ASN A N 1
ATOM 4592 C CA . ASN A 1 558 ? -12.342 -6.443 -0.827 1.00 74.81 558 ASN A CA 1
ATOM 4593 C C . ASN A 1 558 ? -11.404 -6.331 -2.035 1.00 74.81 558 ASN A C 1
ATOM 4595 O O . ASN A 1 558 ? -11.807 -6.556 -3.170 1.00 74.81 558 ASN A O 1
ATOM 4599 N N . GLN A 1 559 ? -10.148 -5.949 -1.804 1.00 70.56 559 GLN A N 1
ATOM 4600 C CA . GLN A 1 559 ? -9.143 -5.752 -2.848 1.00 70.56 559 GLN A CA 1
ATOM 4601 C C . GLN A 1 559 ? -8.521 -7.090 -3.244 1.00 70.56 559 GLN A C 1
ATOM 4603 O O . GLN A 1 559 ? -8.079 -7.850 -2.381 1.00 70.56 559 GLN A O 1
ATOM 4608 N N . LEU A 1 560 ? -8.430 -7.334 -4.549 1.00 67.62 560 LEU A N 1
ATOM 4609 C CA . LEU A 1 560 ? -7.684 -8.443 -5.138 1.00 67.62 560 LEU A CA 1
ATOM 4610 C C . LEU A 1 560 ? -6.438 -7.906 -5.853 1.00 67.62 560 LEU A C 1
ATOM 4612 O O . LEU A 1 560 ? -6.425 -6.748 -6.266 1.00 67.62 560 LEU A O 1
ATOM 4616 N N . SER A 1 561 ? -5.393 -8.717 -5.990 1.00 60.53 561 SER A N 1
ATOM 4617 C CA . SER A 1 561 ? -4.261 -8.418 -6.873 1.00 60.53 561 SER A CA 1
ATOM 4618 C C . SER A 1 561 ? -4.597 -8.806 -8.314 1.00 60.53 561 SER A C 1
ATOM 4620 O O . SER A 1 561 ? -5.595 -9.483 -8.565 1.00 60.53 561 SER A O 1
ATOM 4622 N N . LEU A 1 562 ? -3.725 -8.440 -9.261 1.00 54.56 562 LEU A N 1
ATOM 4623 C CA . LEU A 1 562 ? -3.811 -8.886 -10.661 1.00 54.56 562 LEU A CA 1
ATOM 4624 C C . LEU A 1 562 ? -3.878 -10.422 -10.797 1.00 54.56 562 LEU A C 1
ATOM 4626 O O . LEU A 1 562 ? -4.484 -10.929 -11.733 1.00 54.56 562 LEU A O 1
ATOM 4630 N N . GLY A 1 563 ? -3.295 -11.160 -9.846 1.00 58.38 563 GLY A N 1
ATOM 4631 C CA . GLY A 1 563 ? -3.334 -12.625 -9.777 1.00 58.38 563 GLY A CA 1
ATOM 4632 C C . GLY A 1 563 ? -4.559 -13.213 -9.064 1.00 58.38 563 GLY A C 1
ATOM 4633 O O . GLY A 1 563 ? -4.519 -14.378 -8.683 1.00 58.38 563 GLY A O 1
ATOM 4634 N N . ASN A 1 564 ? -5.622 -12.429 -8.836 1.00 64.69 564 ASN A N 1
ATOM 4635 C CA . ASN A 1 564 ? -6.811 -12.809 -8.056 1.00 64.69 564 ASN A CA 1
ATOM 4636 C C . ASN A 1 564 ? -6.527 -13.192 -6.586 1.00 64.69 564 ASN A C 1
ATOM 4638 O O . ASN A 1 564 ? -7.355 -13.830 -5.935 1.00 64.69 564 ASN A O 1
ATOM 4642 N N . GLU A 1 565 ? -5.380 -12.798 -6.026 1.00 65.44 565 GLU A N 1
ATOM 4643 C CA . GLU A 1 565 ? -5.094 -13.020 -4.607 1.00 65.44 565 GLU A CA 1
ATOM 4644 C C . GLU A 1 565 ? -5.742 -11.928 -3.753 1.00 65.44 565 GLU A C 1
ATOM 4646 O O . GLU A 1 565 ? -5.704 -10.753 -4.111 1.00 65.44 565 GLU A O 1
ATOM 4651 N N . ILE A 1 566 ? -6.277 -12.280 -2.584 1.00 71.94 566 ILE A N 1
ATOM 4652 C CA . ILE A 1 566 ? -6.873 -11.303 -1.664 1.00 71.94 566 ILE A CA 1
ATOM 4653 C C . ILE A 1 566 ? -5.774 -10.385 -1.105 1.00 71.94 566 ILE A C 1
ATOM 4655 O O . ILE A 1 566 ? -4.929 -10.814 -0.322 1.00 71.94 566 ILE A O 1
ATOM 4659 N N . LEU A 1 567 ? -5.784 -9.110 -1.504 1.00 66.69 567 LEU A N 1
ATOM 4660 C CA . LEU A 1 567 ? -4.929 -8.054 -0.949 1.00 66.69 567 LEU A CA 1
ATOM 4661 C C . LEU A 1 567 ? -5.510 -7.475 0.336 1.00 66.69 567 LEU A C 1
ATOM 4663 O O . LEU A 1 567 ? -4.773 -7.132 1.259 1.00 66.69 567 LEU A O 1
ATOM 4667 N N . TYR A 1 568 ? -6.829 -7.332 0.373 1.00 81.19 568 TYR A N 1
ATOM 4668 C CA . TYR A 1 568 ? -7.545 -6.786 1.510 1.00 81.19 568 TYR A CA 1
ATOM 4669 C C . TYR A 1 568 ? -8.980 -7.300 1.495 1.00 81.19 568 TYR A C 1
ATOM 4671 O O . TYR A 1 568 ? -9.590 -7.370 0.436 1.00 81.19 568 TYR A O 1
ATOM 4679 N N . HIS A 1 569 ? -9.541 -7.644 2.649 1.00 87.94 569 HIS A N 1
ATOM 4680 C CA . HIS A 1 569 ? -10.932 -8.071 2.728 1.00 87.94 569 HIS A CA 1
ATOM 4681 C C . HIS A 1 569 ? -11.499 -7.735 4.107 1.00 87.94 569 HIS A C 1
ATOM 4683 O O . HIS A 1 569 ? -11.015 -8.266 5.104 1.00 87.94 569 HIS A O 1
ATOM 4689 N N . ASP A 1 570 ? -12.542 -6.895 4.167 1.00 88.38 570 ASP A N 1
ATOM 4690 C CA . ASP A 1 570 ? -13.088 -6.336 5.420 1.00 88.38 570 ASP A CA 1
ATOM 4691 C C . ASP A 1 570 ? -13.460 -7.462 6.395 1.00 88.38 570 ASP A C 1
ATOM 4693 O O . ASP A 1 570 ? -12.936 -7.516 7.510 1.00 88.38 570 ASP A O 1
ATOM 4697 N N . GLY A 1 571 ? -14.303 -8.403 5.949 1.00 93.31 571 GLY A N 1
ATOM 4698 C CA . GLY A 1 571 ? -14.717 -9.543 6.771 1.00 93.31 571 GLY A CA 1
ATOM 4699 C C . GLY A 1 571 ? -13.561 -10.450 7.216 1.00 93.31 571 GLY A C 1
ATOM 4700 O O . GLY A 1 571 ? -13.516 -10.855 8.375 1.00 93.31 571 GLY A O 1
ATOM 4701 N N . PHE A 1 572 ? -12.587 -10.732 6.342 1.00 92.50 572 PHE A N 1
ATOM 4702 C CA . PHE A 1 572 ? -11.432 -11.566 6.685 1.00 92.50 572 PHE A CA 1
ATOM 4703 C C . PHE A 1 572 ? -10.521 -10.884 7.708 1.00 92.50 572 PHE A C 1
ATOM 4705 O O . PHE A 1 572 ? -10.146 -11.504 8.699 1.00 92.50 572 PHE A O 1
ATOM 4712 N N . SER A 1 573 ? -10.211 -9.596 7.521 1.00 89.44 573 SER A N 1
ATOM 4713 C CA . SER A 1 573 ? -9.446 -8.809 8.495 1.00 89.44 573 SER A CA 1
ATOM 4714 C C . SER A 1 573 ? -10.140 -8.781 9.856 1.00 89.44 573 SER A C 1
ATOM 4716 O O . SER A 1 573 ? -9.483 -8.885 10.890 1.00 89.44 573 SER A O 1
ATOM 4718 N N . TYR A 1 574 ? -11.471 -8.703 9.861 1.00 94.38 574 TYR A N 1
ATOM 4719 C CA . TYR A 1 574 ? -12.268 -8.775 11.080 1.00 94.38 574 TYR A CA 1
ATOM 4720 C C . TYR A 1 574 ? -12.144 -10.135 11.767 1.00 94.38 574 TYR A C 1
ATOM 4722 O O . TYR A 1 574 ? -11.840 -10.202 12.957 1.00 94.38 574 TYR A O 1
ATOM 4730 N N . ALA A 1 575 ? -12.359 -11.217 11.019 1.00 95.88 575 ALA A N 1
ATOM 4731 C CA . ALA A 1 575 ? -12.278 -12.574 11.538 1.00 95.88 575 ALA A CA 1
ATOM 4732 C C . ALA A 1 575 ? -10.869 -12.895 12.064 1.00 95.88 575 ALA A C 1
ATOM 4734 O O . ALA A 1 575 ? -10.744 -13.433 13.161 1.00 95.88 575 ALA A O 1
ATOM 4735 N N . SER A 1 576 ? -9.821 -12.502 11.333 1.00 93.19 576 SER A N 1
ATOM 4736 C CA . SER A 1 576 ? -8.423 -12.698 11.733 1.00 93.19 576 SER A CA 1
ATOM 4737 C C . SER A 1 576 ? -8.118 -12.018 13.067 1.00 93.19 576 SER A C 1
ATOM 4739 O O . SER A 1 576 ? -7.632 -12.669 13.988 1.00 93.19 576 SER A O 1
ATOM 4741 N N . GLU A 1 577 ? -8.473 -10.739 13.217 1.00 93.19 577 GLU A N 1
ATOM 4742 C CA . GLU A 1 577 ? -8.254 -10.010 14.472 1.00 93.19 577 GLU A CA 1
ATOM 4743 C C . GLU A 1 577 ? -9.060 -10.631 15.627 1.00 93.19 577 GLU A C 1
ATOM 4745 O O . GLU A 1 577 ? -8.556 -10.768 16.738 1.00 93.19 577 GLU A O 1
ATOM 4750 N N . LEU A 1 578 ? -10.296 -11.084 15.391 1.00 95.75 578 LEU A N 1
ATOM 4751 C CA . LEU A 1 578 ? -11.073 -11.789 16.417 1.00 95.75 578 LEU A CA 1
ATOM 4752 C C . LEU A 1 578 ? -10.392 -13.094 16.867 1.00 95.75 578 LEU A C 1
ATOM 4754 O O . LEU A 1 578 ? -10.360 -13.378 18.069 1.00 95.75 578 LEU A O 1
ATOM 4758 N N . VAL A 1 579 ? -9.807 -13.859 15.941 1.00 95.31 579 VAL A N 1
ATOM 4759 C CA . VAL A 1 579 ? -9.019 -15.060 16.268 1.00 95.31 579 VAL A CA 1
ATOM 4760 C C . VAL A 1 579 ? -7.787 -14.696 17.099 1.00 95.31 579 VAL A C 1
ATOM 4762 O O . VAL A 1 579 ? -7.530 -15.345 18.116 1.00 95.31 579 VAL A O 1
ATOM 4765 N N . GLU A 1 580 ? -7.066 -13.630 16.743 1.00 90.56 580 GLU A N 1
ATOM 4766 C CA . GLU A 1 580 ? -5.932 -13.115 17.529 1.00 90.56 580 GLU A CA 1
ATOM 4767 C C . GLU A 1 580 ? -6.360 -12.690 18.944 1.00 90.56 580 GLU A C 1
ATOM 4769 O O . GLU A 1 580 ? -5.649 -12.925 19.926 1.00 90.56 580 GLU A O 1
ATOM 4774 N N . GLN A 1 581 ? -7.583 -12.171 19.083 1.00 93.12 581 GLN A N 1
ATOM 4775 C CA . GLN A 1 581 ? -8.201 -11.869 20.373 1.00 93.12 581 GLN A CA 1
ATOM 4776 C C . GLN A 1 581 ? -8.798 -13.098 21.085 1.00 93.12 581 GLN A C 1
ATOM 4778 O O . GLN A 1 581 ? -9.426 -12.930 22.134 1.00 93.12 581 GLN A O 1
ATOM 4783 N N . ASN A 1 582 ? -8.541 -14.324 20.611 1.00 95.06 582 ASN A N 1
ATOM 4784 C CA . ASN A 1 582 ? -8.984 -15.617 21.158 1.00 95.06 582 ASN A CA 1
ATOM 4785 C C . ASN A 1 582 ? -10.492 -15.921 21.037 1.00 95.06 582 ASN A C 1
ATOM 4787 O O . ASN A 1 582 ? -11.017 -16.704 21.833 1.00 95.06 582 ASN A O 1
ATOM 4791 N N . PHE A 1 583 ? -11.197 -15.332 20.069 1.00 96.38 583 PHE A N 1
ATOM 4792 C CA . PHE A 1 583 ? -12.550 -15.776 19.711 1.00 96.38 583 PHE A CA 1
ATOM 4793 C C . PHE A 1 583 ? -12.505 -17.032 18.828 1.00 96.38 583 PHE A C 1
ATOM 4795 O O . PHE A 1 583 ? -11.578 -17.197 18.039 1.00 96.38 583 PHE A O 1
ATOM 4802 N N . VAL A 1 584 ? -13.480 -17.940 18.987 1.00 96.12 584 VAL A N 1
ATOM 4803 C CA . VAL A 1 584 ? -13.420 -19.295 18.393 1.00 96.12 584 VAL A CA 1
ATOM 4804 C C . VAL A 1 584 ? -14.622 -19.692 17.524 1.00 96.12 584 VAL A C 1
ATOM 4806 O O . VAL A 1 584 ? -14.432 -20.472 16.600 1.00 96.12 584 VAL A O 1
ATOM 4809 N N . ASP A 1 585 ? -15.833 -19.169 17.764 1.00 97.19 585 ASP A N 1
ATOM 4810 C CA . ASP A 1 585 ? -17.032 -19.459 16.947 1.00 97.19 585 ASP A CA 1
ATOM 4811 C C . ASP A 1 585 ? -17.348 -18.265 16.029 1.00 97.19 585 ASP A C 1
ATOM 4813 O O . ASP A 1 585 ? -18.236 -17.448 16.291 1.00 97.19 585 ASP A O 1
ATOM 4817 N N . ILE A 1 586 ? -16.527 -18.126 14.982 1.00 98.25 586 ILE A N 1
ATOM 4818 C CA . ILE A 1 586 ? -16.591 -17.045 13.992 1.00 98.25 586 ILE A CA 1
ATOM 4819 C C . ILE A 1 586 ? -17.023 -17.635 12.649 1.00 98.25 586 ILE A C 1
ATOM 4821 O O . ILE A 1 586 ? -16.384 -18.545 12.124 1.00 98.25 586 ILE A O 1
ATOM 4825 N N . ILE A 1 587 ? -18.093 -17.094 12.073 1.00 98.25 587 ILE A N 1
ATOM 4826 C CA . ILE A 1 587 ? -18.688 -17.549 10.818 1.00 98.25 587 ILE A CA 1
ATOM 4827 C C . ILE A 1 587 ? -18.682 -16.382 9.839 1.00 98.25 587 ILE A C 1
ATOM 4829 O O . ILE A 1 587 ? -19.433 -15.422 10.003 1.00 98.25 587 ILE A O 1
ATOM 4833 N N . MET A 1 588 ? -17.856 -16.471 8.800 1.00 97.69 588 MET A N 1
ATOM 4834 C CA . MET A 1 588 ? -17.910 -15.515 7.697 1.00 97.69 588 MET A CA 1
ATOM 4835 C C . MET A 1 588 ? -19.112 -15.806 6.798 1.00 97.69 588 MET A C 1
ATOM 4837 O O . MET A 1 588 ? -19.375 -16.962 6.462 1.00 97.69 588 MET A O 1
ATOM 4841 N N . ILE A 1 589 ? -19.838 -14.761 6.410 1.00 97.62 589 ILE A N 1
ATOM 4842 C CA . ILE A 1 589 ? -21.014 -14.852 5.546 1.00 97.62 589 ILE A CA 1
ATOM 4843 C C . ILE A 1 589 ? -20.948 -13.804 4.428 1.00 97.62 589 ILE A C 1
ATOM 4845 O O . ILE A 1 589 ? -20.473 -12.697 4.670 1.00 97.62 589 ILE A O 1
ATOM 4849 N N . PRO A 1 590 ? -21.462 -14.104 3.224 1.00 96.19 590 PRO A N 1
ATOM 4850 C CA . PRO A 1 590 ? -21.713 -13.079 2.216 1.00 96.19 590 PRO A CA 1
ATOM 4851 C C . PRO A 1 590 ? -22.774 -12.071 2.681 1.00 96.19 590 PRO A C 1
ATOM 4853 O O . PRO A 1 590 ? -23.786 -12.467 3.272 1.00 96.19 590 PRO A O 1
ATOM 4856 N N . ASP A 1 591 ? -22.610 -10.794 2.335 1.00 95.38 591 ASP A N 1
ATOM 4857 C CA . ASP A 1 591 ? -23.536 -9.711 2.696 1.00 95.38 591 ASP A CA 1
ATOM 4858 C C . ASP A 1 591 ? -24.996 -10.035 2.317 1.00 95.38 591 ASP A C 1
ATOM 4860 O O . ASP A 1 591 ? -25.930 -9.792 3.088 1.00 95.38 591 ASP A O 1
ATOM 4864 N N . ILE A 1 592 ? -25.200 -10.671 1.155 1.00 95.75 592 ILE A N 1
ATOM 4865 C CA . ILE A 1 592 ? -26.524 -10.994 0.595 1.00 95.75 592 ILE A CA 1
ATOM 4866 C C . ILE A 1 592 ? -27.359 -11.942 1.472 1.00 95.75 592 ILE A C 1
ATOM 4868 O O . ILE A 1 592 ? -28.588 -11.938 1.383 1.00 95.75 592 ILE A O 1
ATOM 4872 N N . ILE A 1 593 ? -26.732 -12.740 2.345 1.00 96.88 593 ILE A N 1
ATOM 4873 C CA . ILE A 1 593 ? -27.461 -13.665 3.228 1.00 96.88 593 ILE A CA 1
ATOM 4874 C C . ILE A 1 593 ? -27.699 -13.106 4.634 1.00 96.88 593 ILE A C 1
ATOM 4876 O O . ILE A 1 593 ? -28.351 -13.778 5.436 1.00 96.88 593 ILE A O 1
ATOM 4880 N N . ALA A 1 594 ? -27.242 -11.888 4.944 1.00 96.94 594 ALA A N 1
ATOM 4881 C CA . ALA A 1 594 ? -27.357 -11.312 6.284 1.00 96.94 594 ALA A CA 1
ATOM 4882 C C . ALA A 1 594 ? -28.809 -11.284 6.797 1.00 96.94 594 ALA A C 1
ATOM 4884 O O . ALA A 1 594 ? -29.067 -11.649 7.943 1.00 96.94 594 ALA A O 1
ATOM 4885 N N . GLY A 1 595 ? -29.780 -10.959 5.935 1.00 95.56 595 GLY A N 1
ATOM 4886 C CA . GLY A 1 595 ? -31.206 -10.993 6.286 1.00 95.56 595 GLY A CA 1
ATOM 4887 C C . GLY A 1 595 ? -31.700 -12.390 6.685 1.00 95.56 595 GLY A C 1
ATOM 4888 O O . GLY A 1 595 ? -32.417 -12.533 7.674 1.00 95.56 595 GLY A O 1
ATOM 4889 N N . ASN A 1 596 ? -31.254 -13.434 5.978 1.00 95.94 596 ASN A N 1
ATOM 4890 C CA . ASN A 1 596 ? -31.572 -14.823 6.323 1.00 95.94 596 ASN A CA 1
ATOM 4891 C C . ASN A 1 596 ? -30.915 -15.244 7.640 1.00 95.94 596 ASN A C 1
ATOM 4893 O O . ASN A 1 596 ? -31.507 -16.006 8.402 1.00 95.94 596 ASN A O 1
ATOM 4897 N N . ILE A 1 597 ? -29.705 -14.756 7.922 1.00 97.31 597 ILE A N 1
ATOM 4898 C CA . ILE A 1 597 ? -29.014 -15.028 9.185 1.00 97.31 597 ILE A CA 1
ATOM 4899 C C . ILE A 1 597 ? -29.741 -14.358 10.353 1.00 97.31 597 ILE A C 1
ATOM 4901 O O . ILE A 1 597 ? -30.041 -15.026 11.346 1.00 97.31 597 ILE A O 1
ATOM 4905 N N . ILE A 1 598 ? -30.117 -13.085 10.198 1.00 95.50 598 ILE A N 1
ATOM 4906 C CA . ILE A 1 598 ? -30.970 -12.363 11.149 1.00 95.50 598 ILE A CA 1
ATOM 4907 C C . ILE A 1 598 ? -32.258 -13.155 11.401 1.00 95.50 598 ILE A C 1
ATOM 4909 O O . ILE A 1 598 ? -32.649 -13.342 12.559 1.00 95.50 598 ILE A O 1
ATOM 4913 N N . ASP A 1 599 ? -32.891 -13.679 10.345 1.00 91.00 599 ASP A N 1
ATOM 4914 C CA . ASP A 1 599 ? -34.164 -14.387 10.450 1.00 91.00 599 ASP A CA 1
ATOM 4915 C C . ASP A 1 599 ? -34.070 -15.828 11.007 1.00 91.00 599 ASP A C 1
ATOM 4917 O O . ASP A 1 599 ? -34.936 -16.275 11.758 1.00 91.00 599 ASP A O 1
ATOM 4921 N N . LYS A 1 600 ? -32.997 -16.566 10.741 1.00 93.38 600 LYS A N 1
ATOM 4922 C CA . LYS A 1 600 ? -32.904 -17.971 11.177 1.00 93.38 600 LYS A CA 1
ATOM 4923 C C . LYS A 1 600 ? -32.187 -18.163 12.506 1.00 93.38 600 LYS A C 1
ATOM 4925 O O . LYS A 1 600 ? -32.517 -19.090 13.238 1.00 93.38 600 LYS A O 1
ATOM 4930 N N . TYR A 1 601 ? -31.230 -17.298 12.837 1.00 94.25 601 TYR A N 1
ATOM 4931 C CA . TYR A 1 601 ? -30.327 -17.530 13.966 1.00 94.25 601 TYR A CA 1
ATOM 4932 C C . TYR A 1 601 ? -30.639 -16.697 15.209 1.00 94.25 601 TYR A C 1
ATOM 4934 O O . TYR A 1 601 ? -29.898 -16.812 16.173 1.00 94.25 601 TYR A O 1
ATOM 4942 N N . CYS A 1 602 ? -31.722 -15.909 15.241 1.00 92.62 602 CYS A N 1
ATOM 4943 C CA . CYS A 1 602 ? -32.085 -15.083 16.408 1.00 92.62 602 CYS A CA 1
ATOM 4944 C C . CYS A 1 602 ? -30.909 -14.219 16.892 1.00 92.62 602 CYS A C 1
ATOM 4946 O O . CYS A 1 602 ? -30.462 -14.353 18.028 1.00 92.62 602 CYS A O 1
ATOM 4948 N N . ILE A 1 603 ? -30.383 -13.374 16.004 1.00 97.31 603 ILE A N 1
ATOM 4949 C CA . ILE A 1 603 ? -29.279 -12.468 16.333 1.00 97.31 603 ILE A CA 1
ATOM 4950 C C . ILE A 1 603 ? -29.674 -11.570 17.511 1.00 97.31 603 ILE A C 1
ATOM 4952 O O . ILE A 1 603 ? -30.721 -10.924 17.475 1.00 97.31 603 ILE A O 1
ATOM 4956 N N . ASP A 1 604 ? -28.834 -11.536 18.546 1.00 96.88 604 ASP A N 1
ATOM 4957 C CA . ASP A 1 604 ? -29.060 -10.727 19.744 1.00 96.88 604 ASP A CA 1
ATOM 4958 C C . ASP A 1 604 ? -28.644 -9.276 19.492 1.00 96.88 604 ASP A C 1
ATOM 4960 O O . ASP A 1 604 ? -29.392 -8.342 19.794 1.00 96.88 604 ASP A O 1
ATOM 4964 N N . PHE A 1 605 ? -27.467 -9.099 18.885 1.00 98.12 605 PHE A N 1
ATOM 4965 C CA . PHE A 1 605 ? -26.871 -7.793 18.632 1.00 98.12 605 PHE A CA 1
ATOM 4966 C C . PHE A 1 605 ? -26.310 -7.692 17.217 1.00 98.12 605 PHE A C 1
ATOM 4968 O O . PHE A 1 605 ? -25.640 -8.604 16.730 1.00 98.12 605 PHE A O 1
ATOM 4975 N N . VAL A 1 606 ? -26.523 -6.544 16.587 1.00 98.06 606 VAL A N 1
ATOM 4976 C CA . VAL A 1 606 ? -25.796 -6.135 15.386 1.00 98.06 606 VAL A CA 1
ATOM 4977 C C . VAL A 1 606 ? -24.859 -5.010 15.788 1.00 98.06 606 VAL A C 1
ATOM 4979 O O . VAL A 1 606 ? -25.322 -3.936 16.169 1.00 98.06 606 VAL A O 1
ATOM 4982 N N . LEU A 1 607 ? -23.553 -5.279 15.776 1.00 98.19 607 LEU A N 1
ATOM 4983 C CA . LEU A 1 607 ? -22.545 -4.318 16.218 1.00 98.19 607 LEU A CA 1
ATOM 4984 C C . LEU A 1 607 ? -21.927 -3.621 15.007 1.00 98.19 607 LEU A C 1
ATOM 4986 O O . LEU A 1 607 ? -21.484 -4.279 14.065 1.00 98.19 607 LEU A O 1
ATOM 4990 N N . MET A 1 608 ? -21.859 -2.294 15.060 1.00 96.38 608 MET A N 1
ATOM 4991 C CA . MET A 1 608 ? -21.339 -1.467 13.972 1.00 96.38 608 MET A CA 1
ATOM 4992 C C . MET A 1 608 ? -20.332 -0.445 14.495 1.00 96.38 608 MET A C 1
ATOM 4994 O O . MET A 1 608 ? -20.455 0.054 15.613 1.00 96.38 608 MET A O 1
ATOM 4998 N N . GLY A 1 609 ? -19.324 -0.130 13.682 1.00 95.50 609 GLY A N 1
ATOM 4999 C CA . GLY A 1 609 ? -18.465 1.032 13.903 1.00 95.50 609 GLY A CA 1
ATOM 5000 C C . GLY A 1 609 ? -18.998 2.277 13.192 1.00 95.50 609 GLY A C 1
ATOM 5001 O O . GLY A 1 609 ? -19.907 2.199 12.372 1.00 95.50 609 GLY A O 1
ATOM 5002 N N . ALA A 1 610 ? -18.362 3.423 13.439 1.00 93.75 610 ALA A N 1
ATOM 5003 C CA . ALA A 1 610 ? -18.451 4.605 12.572 1.00 93.75 610 ALA A CA 1
ATOM 5004 C C . ALA A 1 610 ? -17.045 5.082 12.167 1.00 93.75 610 ALA A C 1
ATOM 5006 O O . ALA A 1 610 ? -16.098 4.992 12.961 1.00 93.75 610 ALA A O 1
ATOM 5007 N N . ASN A 1 611 ? -16.923 5.627 10.956 1.00 88.94 611 ASN A N 1
ATOM 5008 C CA . ASN A 1 611 ? -15.805 6.497 10.573 1.00 88.94 611 ASN A CA 1
ATOM 5009 C C . ASN A 1 611 ? -16.000 7.895 11.179 1.00 88.94 611 ASN A C 1
ATOM 5011 O O . ASN A 1 611 ? -15.043 8.515 11.644 1.00 88.94 611 ASN A O 1
ATOM 5015 N N . GLY A 1 612 ? -17.262 8.321 11.253 1.00 89.94 612 GLY A N 1
ATOM 5016 C CA . GLY A 1 612 ? -17.708 9.585 11.814 1.00 89.94 612 GLY A CA 1
ATOM 5017 C C . GLY A 1 612 ? -19.203 9.576 12.103 1.00 89.94 612 GLY A C 1
ATOM 5018 O O . GLY A 1 612 ? -19.934 8.795 11.496 1.00 89.94 612 GLY A O 1
ATOM 5019 N N . PHE A 1 613 ? -19.662 10.422 13.018 1.00 92.25 613 PHE A N 1
ATOM 5020 C CA . PHE A 1 613 ? -21.089 10.553 13.315 1.00 92.25 613 PHE A CA 1
ATOM 5021 C C . PHE A 1 613 ? -21.443 11.932 13.860 1.00 92.25 613 PHE A C 1
ATOM 5023 O O . PHE A 1 613 ? -20.578 12.650 14.360 1.00 92.25 613 PHE A O 1
ATOM 5030 N N . ASN A 1 614 ? -22.717 12.279 13.756 1.00 90.19 614 ASN A N 1
ATOM 5031 C CA . ASN A 1 614 ? -23.333 13.459 14.344 1.00 90.19 614 ASN A CA 1
ATOM 5032 C C . ASN A 1 614 ? -24.699 13.057 14.933 1.00 90.19 614 ASN A C 1
ATOM 5034 O O . ASN A 1 614 ? -24.997 11.875 15.115 1.00 90.19 614 ASN A O 1
ATOM 5038 N N . ASP A 1 615 ? -25.542 14.040 15.224 1.00 87.12 615 ASP A N 1
ATOM 5039 C CA . ASP A 1 615 ? -26.852 13.814 15.849 1.00 87.12 615 ASP A CA 1
ATOM 5040 C C . ASP A 1 615 ? -27.941 13.311 14.909 1.00 87.12 615 ASP A C 1
ATOM 5042 O O . ASP A 1 615 ? -29.044 12.996 15.347 1.00 87.12 615 ASP A O 1
ATOM 5046 N N . LYS A 1 616 ? -27.673 13.302 13.606 1.00 90.06 616 LYS A N 1
ATOM 5047 C CA . LYS A 1 616 ? -28.638 12.915 12.576 1.00 90.06 616 LYS A CA 1
ATOM 5048 C C . LYS A 1 616 ? -28.282 11.547 12.019 1.00 90.06 616 LYS A C 1
ATOM 5050 O O . LYS A 1 616 ? -29.155 10.702 11.833 1.00 90.06 616 LYS A O 1
ATOM 5055 N N . GLU A 1 617 ? -26.998 11.318 11.778 1.00 93.31 617 GLU A N 1
ATOM 5056 C CA . GLU A 1 617 ? -26.484 10.154 11.079 1.00 93.31 617 GLU A CA 1
ATOM 5057 C C . GLU A 1 617 ? -25.090 9.744 11.568 1.00 93.31 617 GLU A C 1
ATOM 5059 O O . GLU A 1 617 ? -24.296 10.552 12.053 1.00 93.31 617 GLU A O 1
ATOM 5064 N N . PHE A 1 618 ? -24.753 8.475 11.361 1.00 93.44 618 PHE A N 1
ATOM 5065 C CA . PHE A 1 618 ? -23.366 8.030 11.325 1.00 93.44 618 PHE A CA 1
ATOM 5066 C C . PHE A 1 618 ? -22.981 7.582 9.918 1.00 93.44 618 PHE A C 1
ATOM 5068 O O . PHE A 1 618 ? -23.827 7.211 9.101 1.00 93.44 618 PHE A O 1
ATOM 5075 N N . ARG A 1 619 ? -21.681 7.631 9.632 1.00 91.69 619 ARG A N 1
ATOM 5076 C CA . ARG A 1 619 ? -21.091 7.235 8.354 1.00 91.69 619 ARG A CA 1
ATOM 5077 C C . ARG A 1 619 ? -20.121 6.088 8.555 1.00 91.69 619 ARG A C 1
ATOM 5079 O O . ARG A 1 619 ? -19.265 6.129 9.444 1.00 91.69 619 ARG A O 1
ATOM 5086 N N . HIS A 1 620 ? -20.238 5.075 7.710 1.00 89.75 620 HIS A N 1
ATOM 5087 C CA . HIS A 1 620 ? -19.288 3.968 7.621 1.00 89.75 620 HIS A CA 1
ATOM 5088 C C . HIS A 1 620 ? -19.277 3.416 6.192 1.00 89.75 620 HIS A C 1
ATOM 5090 O O . HIS A 1 620 ? -19.976 3.928 5.326 1.00 89.75 620 HIS A O 1
ATOM 5096 N N . SER A 1 621 ? -18.478 2.379 5.933 1.00 85.88 621 SER A N 1
ATOM 5097 C CA . SER A 1 621 ? -18.467 1.643 4.662 1.00 85.88 621 SER A CA 1
ATOM 5098 C C . SER A 1 621 ? -19.868 1.294 4.151 1.00 85.88 621 SER A C 1
ATOM 5100 O O . SER A 1 621 ? -20.764 0.987 4.932 1.00 85.88 621 SER A O 1
ATOM 5102 N N . ALA A 1 622 ? -20.039 1.318 2.830 1.00 88.75 622 ALA A N 1
ATOM 5103 C CA . ALA A 1 622 ? -21.317 1.006 2.199 1.00 88.75 622 ALA A CA 1
ATOM 5104 C C . ALA A 1 622 ? -21.889 -0.362 2.627 1.00 88.75 622 ALA A C 1
ATOM 5106 O O . ALA A 1 622 ? -21.134 -1.308 2.865 1.00 88.75 622 ALA A O 1
ATOM 5107 N N . GLY A 1 623 ? -23.215 -0.430 2.739 1.00 91.88 623 GLY A N 1
ATOM 5108 C CA . GLY A 1 623 ? -24.044 -1.567 3.148 1.00 91.88 623 GLY A CA 1
ATOM 5109 C C . GLY A 1 623 ? -24.538 -1.559 4.606 1.00 91.88 623 GLY A C 1
ATOM 5110 O O . GLY A 1 623 ? -25.439 -2.333 4.933 1.00 91.88 623 GLY A O 1
ATOM 5111 N N . HIS A 1 624 ? -24.052 -0.661 5.474 1.00 94.44 624 HIS A N 1
ATOM 5112 C CA . HIS A 1 624 ? -24.561 -0.535 6.852 1.00 94.44 624 HIS A CA 1
ATOM 5113 C C . HIS A 1 624 ? -26.055 -0.176 6.899 1.00 94.44 624 HIS A C 1
ATOM 5115 O O . HIS A 1 624 ? -26.797 -0.759 7.695 1.00 94.44 624 HIS A O 1
ATOM 5121 N N . ASP A 1 625 ? -26.512 0.737 6.031 1.00 94.62 625 ASP A N 1
ATOM 5122 C CA . ASP A 1 625 ? -27.929 1.132 5.971 1.00 94.62 625 ASP A CA 1
ATOM 5123 C C . ASP A 1 625 ? -28.801 -0.056 5.544 1.00 94.62 625 ASP A C 1
ATOM 5125 O O . ASP A 1 625 ? -29.869 -0.307 6.103 1.00 94.62 625 ASP A O 1
ATOM 5129 N N . SER A 1 626 ? -28.293 -0.869 4.612 1.00 94.69 626 SER A N 1
ATOM 5130 C CA . SER A 1 626 ? -28.981 -2.076 4.146 1.00 94.69 626 SER A CA 1
ATOM 5131 C C . SER A 1 626 ? -29.189 -3.087 5.276 1.00 94.69 626 SER A C 1
ATOM 5133 O O . SER A 1 626 ? -30.298 -3.602 5.438 1.00 94.69 626 SER A O 1
ATOM 5135 N N . ILE A 1 627 ? -28.164 -3.335 6.100 1.00 96.12 627 ILE A N 1
ATOM 5136 C CA . ILE A 1 627 ? -28.280 -4.227 7.264 1.00 96.12 627 ILE A CA 1
ATOM 5137 C C . ILE A 1 627 ? -29.324 -3.702 8.256 1.00 96.12 627 ILE A C 1
ATOM 5139 O O . ILE A 1 627 ? -30.166 -4.471 8.723 1.00 96.12 627 ILE A O 1
ATOM 5143 N N . ILE A 1 628 ? -29.331 -2.400 8.545 1.00 95.50 628 ILE A N 1
ATOM 5144 C CA . ILE A 1 628 ? -30.298 -1.804 9.477 1.00 95.50 628 ILE A CA 1
ATOM 5145 C C . ILE A 1 628 ? -31.730 -1.897 8.950 1.00 95.50 628 ILE A C 1
ATOM 5147 O O . ILE A 1 628 ? -32.623 -2.330 9.682 1.00 95.50 628 ILE A O 1
ATOM 5151 N N . ARG A 1 629 ? -31.959 -1.620 7.664 1.00 95.12 629 ARG A N 1
ATOM 5152 C CA . ARG A 1 629 ? -33.287 -1.775 7.048 1.00 95.12 629 ARG A CA 1
ATOM 5153 C C . ARG A 1 629 ? -33.788 -3.218 7.072 1.00 95.12 629 ARG A C 1
ATOM 5155 O O . ARG A 1 629 ? -34.993 -3.448 7.187 1.00 95.12 629 ARG A O 1
ATOM 5162 N N . LEU A 1 630 ? -32.898 -4.210 6.978 1.00 95.06 630 LEU A N 1
ATOM 5163 C CA . LEU A 1 630 ? -33.274 -5.623 7.128 1.00 95.06 630 LEU A CA 1
ATOM 5164 C C . LEU A 1 630 ? -33.769 -5.932 8.552 1.00 95.06 630 LEU A C 1
ATOM 5166 O O . LEU A 1 630 ? -34.747 -6.671 8.716 1.00 95.06 630 LEU A O 1
ATOM 5170 N N . ILE A 1 631 ? -33.142 -5.333 9.567 1.00 94.94 631 ILE A N 1
ATOM 5171 C CA . ILE A 1 631 ? -33.549 -5.451 10.976 1.00 94.94 631 ILE A CA 1
ATOM 5172 C C . ILE A 1 631 ? -34.905 -4.764 11.215 1.00 94.94 631 ILE A C 1
ATOM 5174 O O . ILE A 1 631 ? -35.755 -5.288 11.932 1.00 94.94 631 ILE A O 1
ATOM 5178 N N . GLU A 1 632 ? -35.158 -3.615 10.590 1.00 92.25 632 GLU A N 1
ATOM 5179 C CA . GLU A 1 632 ? -36.457 -2.929 10.674 1.00 92.25 632 GLU A CA 1
ATOM 5180 C C . GLU A 1 632 ? -37.585 -3.728 10.008 1.00 92.25 632 GLU A C 1
ATOM 5182 O O . GLU A 1 632 ? -38.672 -3.876 10.570 1.00 92.25 632 GLU A O 1
ATOM 5187 N N . LYS A 1 633 ? -37.326 -4.322 8.836 1.00 89.75 633 LYS A N 1
ATOM 5188 C CA . LYS A 1 633 ? -38.316 -5.148 8.123 1.00 89.75 633 LYS A CA 1
ATOM 5189 C C . LYS A 1 633 ? -38.692 -6.426 8.873 1.00 89.75 633 LYS A C 1
ATOM 5191 O O . LYS A 1 633 ? -39.806 -6.922 8.701 1.00 89.75 633 LYS A O 1
ATOM 5196 N N . THR A 1 634 ? -37.787 -6.972 9.687 1.00 85.12 634 THR A N 1
ATOM 5197 C CA . THR A 1 634 ? -38.077 -8.165 10.500 1.00 85.12 634 THR A CA 1
ATOM 5198 C C . THR A 1 634 ? -39.034 -7.874 11.656 1.00 85.12 634 THR A C 1
ATOM 5200 O O . THR A 1 634 ? -39.697 -8.794 12.133 1.00 85.12 634 THR A O 1
ATOM 5203 N N . ASP A 1 635 ? -39.184 -6.610 12.058 1.00 77.62 635 ASP A N 1
ATOM 5204 C CA . ASP A 1 635 ? -40.228 -6.199 12.998 1.00 77.62 635 ASP A CA 1
ATOM 5205 C C . ASP A 1 635 ? -41.583 -6.006 12.328 1.00 77.62 635 ASP A C 1
ATOM 5207 O O . ASP A 1 635 ? -42.593 -6.466 12.860 1.00 77.62 635 ASP A O 1
ATOM 5211 N N . ALA A 1 636 ? -41.610 -5.371 11.152 1.00 76.31 636 ALA A N 1
ATOM 5212 C CA . ALA A 1 636 ? -42.857 -5.043 10.462 1.00 76.31 636 ALA A CA 1
ATOM 5213 C C . ALA A 1 636 ? -43.696 -6.289 10.117 1.00 76.31 636 ALA A C 1
ATOM 5215 O O . ALA A 1 636 ? -44.918 -6.254 10.190 1.00 76.31 636 ALA A O 1
ATOM 5216 N N . LYS A 1 637 ? -43.061 -7.428 9.809 1.00 72.19 637 LYS A N 1
ATOM 5217 C CA . LYS A 1 637 ? -43.772 -8.673 9.452 1.00 72.19 637 LYS A CA 1
ATOM 5218 C C . LYS A 1 637 ? -44.591 -9.298 10.594 1.00 72.19 637 LYS A C 1
ATOM 5220 O O . LYS A 1 637 ? -45.414 -10.174 10.329 1.00 72.19 637 LYS A O 1
ATOM 5225 N N . LYS A 1 638 ? -44.391 -8.879 11.849 1.00 67.44 638 LYS A N 1
ATOM 5226 C CA . LYS A 1 638 ? -45.099 -9.456 13.006 1.00 67.44 638 LYS A CA 1
ATOM 5227 C C . LYS A 1 638 ? -46.512 -8.912 13.205 1.00 67.44 638 LYS A C 1
ATOM 5229 O O . LYS A 1 638 ? -47.305 -9.558 13.884 1.00 67.44 638 LYS A O 1
ATOM 5234 N N . THR A 1 639 ? -46.850 -7.749 12.649 1.00 61.06 639 THR A N 1
ATOM 5235 C CA . THR A 1 639 ? -48.114 -7.074 12.996 1.00 61.06 639 THR A CA 1
ATOM 5236 C C . THR A 1 639 ? -49.349 -7.693 12.346 1.00 61.06 639 THR A C 1
ATOM 5238 O O . THR A 1 639 ? -50.436 -7.579 12.917 1.00 61.06 639 THR A O 1
ATOM 5241 N N . ASP A 1 640 ? -49.188 -8.406 11.226 1.00 64.31 640 ASP A N 1
ATOM 5242 C CA . ASP A 1 640 ? -50.335 -8.773 10.383 1.00 64.31 640 ASP A CA 1
ATOM 5243 C C . ASP A 1 640 ? -50.709 -10.263 10.439 1.00 64.31 640 ASP A C 1
ATOM 5245 O O . ASP A 1 640 ? -51.880 -10.600 10.283 1.00 64.31 640 ASP A O 1
ATOM 5249 N N . THR A 1 641 ? -49.761 -11.165 10.728 1.00 59.47 641 THR A N 1
ATOM 5250 C CA . THR A 1 641 ? -49.986 -12.625 10.605 1.00 59.47 641 THR A CA 1
ATOM 5251 C C . THR A 1 641 ? -49.997 -13.406 11.923 1.00 59.47 641 THR A C 1
ATOM 5253 O O . THR A 1 641 ? -50.510 -14.521 11.955 1.00 59.47 641 THR A O 1
ATOM 5256 N N . GLU A 1 642 ? -49.466 -12.861 13.024 1.00 56.78 642 GLU A N 1
ATOM 5257 C CA . GLU A 1 642 ? -49.241 -13.629 14.267 1.00 56.78 642 GLU A CA 1
ATOM 5258 C C . GLU A 1 642 ? -50.277 -13.400 15.380 1.00 56.78 642 GLU A C 1
ATOM 5260 O O . GLU A 1 642 ? -50.158 -14.001 16.446 1.00 56.78 642 GLU A O 1
ATOM 5265 N N . LYS A 1 643 ? -51.353 -12.631 15.148 1.00 59.16 643 LYS A N 1
ATOM 5266 C CA . LYS A 1 643 ? -52.400 -12.419 16.174 1.00 59.16 643 LYS A CA 1
ATOM 5267 C C . LYS A 1 643 ? -53.133 -13.701 16.612 1.00 59.16 643 LYS A C 1
ATOM 5269 O O . LYS A 1 643 ? -53.854 -13.657 17.601 1.00 59.16 643 LYS A O 1
ATOM 5274 N N . THR A 1 644 ? -52.964 -14.827 15.917 1.00 67.69 644 THR A N 1
ATOM 5275 C CA . THR A 1 644 ? -53.702 -16.075 16.185 1.00 67.69 644 THR A CA 1
ATOM 5276 C C . THR A 1 644 ? -52.841 -17.273 16.596 1.00 67.69 644 THR A C 1
ATOM 5278 O O . THR A 1 644 ? -53.407 -18.321 16.895 1.00 67.69 644 THR A O 1
ATOM 5281 N N . SER A 1 645 ? -51.504 -17.167 16.663 1.00 65.06 645 SER A N 1
ATOM 5282 C CA . SER A 1 645 ? -50.650 -18.308 17.043 1.00 65.06 645 SER A CA 1
ATOM 5283 C C . SER A 1 645 ? -49.805 -18.012 18.283 1.00 65.06 645 SER A C 1
ATOM 5285 O O . SER A 1 645 ? -49.072 -17.030 18.322 1.00 65.06 645 SER A O 1
ATOM 5287 N N . THR A 1 646 ? -49.849 -18.899 19.277 1.00 74.06 646 THR A N 1
ATOM 5288 C CA . THR A 1 646 ? -49.092 -18.847 20.545 1.00 74.06 646 THR A CA 1
ATOM 5289 C C . THR A 1 646 ? -47.573 -19.048 20.387 1.00 74.06 646 THR A C 1
ATOM 5291 O O . THR A 1 646 ? -46.874 -19.350 21.357 1.00 74.06 646 THR A O 1
ATOM 5294 N N . LYS A 1 647 ? -47.013 -18.899 19.178 1.00 73.12 647 LYS A N 1
ATOM 5295 C CA . LYS A 1 647 ? -45.569 -19.037 18.952 1.00 73.12 647 LYS A CA 1
ATOM 5296 C C . LYS A 1 647 ? -44.817 -17.875 19.600 1.00 73.12 647 LYS A C 1
ATOM 5298 O O . LYS A 1 647 ? -45.143 -16.710 19.409 1.00 73.12 647 LYS A O 1
ATOM 5303 N N . LYS A 1 648 ? -43.775 -18.221 20.361 1.00 73.88 648 LYS A N 1
ATOM 5304 C CA . LYS A 1 648 ? -42.866 -17.295 21.049 1.00 73.88 648 LYS A CA 1
ATOM 5305 C C . LYS A 1 648 ? -42.351 -16.244 20.059 1.00 73.88 648 LYS A C 1
ATOM 5307 O O . LYS A 1 648 ? -41.553 -16.569 19.180 1.00 73.88 648 LYS A O 1
ATOM 5312 N N . THR A 1 649 ? -42.803 -14.997 20.203 1.00 74.81 649 THR A N 1
ATOM 5313 C CA . THR A 1 649 ? -42.426 -13.897 19.308 1.00 74.81 649 THR A CA 1
ATOM 5314 C C . THR A 1 649 ? -40.916 -13.730 19.324 1.00 74.81 649 THR A C 1
ATOM 5316 O O . THR A 1 649 ? -40.306 -13.479 20.369 1.00 74.81 649 THR A O 1
ATOM 5319 N N . LYS A 1 650 ? -40.294 -13.875 18.162 1.00 82.31 650 LYS A N 1
ATOM 5320 C CA . LYS A 1 650 ? -38.848 -13.771 18.036 1.00 82.31 650 LYS A CA 1
ATOM 5321 C C . LYS A 1 650 ? -38.376 -12.355 18.388 1.00 82.31 650 LYS A C 1
ATOM 5323 O O . LYS A 1 650 ? -38.898 -11.384 17.849 1.00 82.31 650 LYS A O 1
ATOM 5328 N N . LYS A 1 651 ? -37.390 -12.203 19.275 1.00 89.69 651 LYS A N 1
ATOM 5329 C CA . LYS A 1 651 ? -36.872 -10.885 19.691 1.00 89.69 651 LYS A CA 1
ATOM 5330 C C . LYS A 1 651 ? -36.175 -10.178 18.516 1.00 89.69 651 LYS A C 1
ATOM 5332 O O . LYS A 1 651 ? -35.441 -10.821 17.770 1.00 89.69 651 LYS A O 1
ATOM 5337 N N . LYS A 1 652 ? -36.417 -8.871 18.346 1.00 93.88 652 LYS A N 1
ATOM 5338 C CA . LYS A 1 652 ? -35.678 -8.031 17.387 1.00 93.88 652 LYS A CA 1
ATOM 5339 C C . LYS A 1 652 ? -34.201 -7.958 17.802 1.00 93.88 652 LYS A C 1
ATOM 5341 O O . LYS A 1 652 ? -33.960 -7.679 18.984 1.00 93.88 652 LYS A O 1
ATOM 5346 N N . PRO A 1 653 ? -33.240 -8.139 16.878 1.00 96.62 653 PRO A N 1
ATOM 5347 C CA . PRO A 1 653 ? -31.845 -7.808 17.144 1.00 96.62 653 PRO A CA 1
ATOM 5348 C C . PRO A 1 653 ? -31.693 -6.352 17.588 1.00 96.62 653 PRO A C 1
ATOM 5350 O O . PRO A 1 653 ? -32.401 -5.473 17.093 1.00 96.62 653 PRO A O 1
ATOM 5353 N N . LYS A 1 654 ? -30.758 -6.095 18.503 1.00 96.81 654 LYS A N 1
ATOM 5354 C CA . LYS A 1 654 ? -30.422 -4.740 18.948 1.00 96.81 654 LYS A CA 1
ATOM 5355 C C . LYS A 1 654 ? -29.268 -4.166 18.140 1.00 96.81 654 LYS A C 1
ATOM 5357 O O . LYS A 1 654 ? -28.217 -4.794 18.047 1.00 96.81 654 LYS A O 1
ATOM 5362 N N . VAL A 1 655 ? -29.462 -2.980 17.570 1.00 97.00 655 VAL A N 1
ATOM 5363 C CA . VAL A 1 655 ? -28.429 -2.258 16.818 1.00 97.00 655 VAL A CA 1
ATOM 5364 C C . VAL A 1 655 ? -27.557 -1.485 17.802 1.00 97.00 655 VAL A C 1
ATOM 5366 O O . VAL A 1 655 ? -28.043 -0.593 18.497 1.00 97.00 655 VAL A O 1
ATOM 5369 N N . VAL A 1 656 ? -26.273 -1.830 17.870 1.00 97.62 656 VAL A N 1
ATOM 5370 C CA . VAL A 1 656 ? -25.312 -1.214 18.789 1.00 97.62 656 VAL A CA 1
ATOM 5371 C C . VAL A 1 656 ? -24.219 -0.514 17.990 1.00 97.62 656 VAL A C 1
ATOM 5373 O O . VAL A 1 656 ? -23.443 -1.158 17.280 1.00 97.62 656 VAL A O 1
ATOM 5376 N N . LEU A 1 657 ? -24.134 0.804 18.133 1.00 96.75 657 LEU A N 1
ATOM 5377 C CA . LEU A 1 657 ? -23.064 1.610 17.559 1.00 96.75 657 LEU A CA 1
ATOM 5378 C C . LEU A 1 657 ? -21.900 1.701 18.551 1.00 96.75 657 LEU A C 1
ATOM 5380 O O . LEU A 1 657 ? -22.085 2.123 19.691 1.00 96.75 657 LEU A O 1
ATOM 5384 N N . VAL A 1 658 ? -20.695 1.323 18.127 1.00 97.25 658 VAL A N 1
ATOM 5385 C CA . VAL A 1 658 ? -19.488 1.360 18.962 1.00 97.25 658 VAL A CA 1
ATOM 5386 C C . VAL A 1 658 ? -18.492 2.359 18.384 1.00 97.25 658 VAL A C 1
ATOM 5388 O O . VAL A 1 658 ? -17.898 2.140 17.322 1.00 97.25 658 VAL A O 1
ATOM 5391 N N . VAL A 1 659 ? -18.308 3.476 19.082 1.00 95.19 659 VAL A N 1
ATOM 5392 C CA . VAL A 1 659 ? -17.555 4.639 18.588 1.00 95.19 659 VAL A CA 1
ATOM 5393 C C . VAL A 1 659 ? -16.750 5.297 19.701 1.00 95.19 659 VAL A C 1
ATOM 5395 O O . VAL A 1 659 ? -16.889 4.973 20.871 1.00 95.19 659 VAL A O 1
ATOM 5398 N N . THR A 1 660 ? -15.882 6.227 19.334 1.00 94.31 660 THR A N 1
ATOM 5399 C CA . THR A 1 660 ? -15.150 7.083 20.270 1.00 94.31 660 THR A CA 1
ATOM 5400 C C . THR A 1 660 ? -15.579 8.532 20.057 1.00 94.31 660 THR A C 1
ATOM 5402 O O . THR A 1 660 ? -15.963 8.912 18.947 1.00 94.31 660 THR A O 1
ATOM 5405 N N . SER A 1 661 ? -15.554 9.343 21.112 1.00 91.75 661 SER A N 1
ATOM 5406 C CA . SER A 1 661 ? -16.052 10.724 21.107 1.00 91.75 661 SER A CA 1
ATOM 5407 C C . SER A 1 661 ? -15.287 11.644 20.148 1.00 91.75 661 SER A C 1
ATOM 5409 O O . SER A 1 661 ? -15.848 12.602 19.622 1.00 91.75 661 SER A O 1
ATOM 5411 N N . ASP A 1 662 ? -14.040 11.321 19.803 1.00 87.69 662 ASP A N 1
ATOM 5412 C CA . ASP A 1 662 ? -13.258 12.044 18.794 1.00 87.69 662 ASP A CA 1
ATOM 5413 C C . ASP A 1 662 ? -13.840 11.925 17.375 1.00 87.69 662 ASP A C 1
ATOM 5415 O O . ASP A 1 662 ? -13.615 12.816 16.550 1.00 87.69 662 ASP A O 1
ATOM 5419 N N . LYS A 1 663 ? -14.643 10.889 17.099 1.00 90.00 663 LYS A N 1
ATOM 5420 C CA . LYS A 1 663 ? -15.345 10.704 15.817 1.00 90.00 663 LYS A CA 1
ATOM 5421 C C . LYS A 1 663 ? -16.639 11.510 15.701 1.00 90.00 663 LYS A C 1
ATOM 5423 O O . LYS A 1 663 ? -17.218 11.550 14.614 1.00 90.00 663 LYS A O 1
ATOM 5428 N N . TYR A 1 664 ? -17.078 12.142 16.788 1.00 90.75 664 TYR A N 1
ATOM 5429 C CA . TYR A 1 664 ? -18.256 12.993 16.781 1.00 90.75 664 TYR A CA 1
ATOM 5430 C C . TYR A 1 664 ? -17.978 14.321 16.066 1.00 90.75 664 TYR A C 1
ATOM 5432 O O . TYR A 1 664 ? -16.921 14.951 16.246 1.00 90.75 664 TYR A O 1
ATOM 5440 N N . GLN A 1 665 ? -18.940 14.746 15.254 1.00 86.81 665 GLN A N 1
ATOM 5441 C CA . GLN A 1 665 ? -18.952 16.025 14.568 1.00 86.81 665 GLN A CA 1
ATOM 5442 C C . GLN A 1 665 ? -20.126 16.873 15.027 1.00 86.81 665 GLN A C 1
ATOM 5444 O O . GLN A 1 665 ? -21.270 16.430 15.035 1.00 86.81 665 GLN A O 1
ATOM 5449 N N . ILE A 1 666 ? -19.821 18.130 15.325 1.00 83.44 666 ILE A N 1
ATOM 5450 C CA . ILE A 1 666 ? -20.832 19.166 15.470 1.00 83.44 666 ILE A CA 1
ATOM 5451 C C . ILE A 1 666 ? -21.172 19.621 14.051 1.00 83.44 666 ILE A C 1
ATOM 5453 O O . ILE A 1 666 ? -20.290 20.103 13.332 1.00 83.44 666 ILE A O 1
ATOM 5457 N N . ASP A 1 667 ? -22.423 19.429 13.635 1.00 76.25 667 ASP A N 1
ATOM 5458 C CA . ASP A 1 667 ? -22.922 19.943 12.360 1.00 76.25 667 ASP A CA 1
ATOM 5459 C C . ASP A 1 667 ? -22.775 21.471 12.347 1.00 76.25 667 ASP A C 1
ATOM 5461 O O . ASP A 1 667 ? -23.599 22.191 12.906 1.00 76.25 667 ASP A O 1
ATOM 5465 N N . LYS A 1 668 ? -21.754 21.988 11.652 1.00 61.97 668 LYS A N 1
ATOM 5466 C CA . LYS A 1 668 ? -21.628 23.434 11.384 1.00 61.97 668 LYS A CA 1
ATOM 5467 C C . LYS A 1 668 ? -22.832 23.991 10.612 1.00 61.97 668 LYS A C 1
ATOM 5469 O O . LYS A 1 668 ? -23.092 25.187 10.640 1.00 61.97 668 LYS A O 1
ATOM 5474 N N . MET A 1 669 ? -23.595 23.118 9.949 1.00 48.91 669 MET A N 1
ATOM 5475 C CA . MET A 1 669 ? -24.791 23.487 9.195 1.00 48.91 669 MET A CA 1
ATOM 5476 C C . MET A 1 669 ? -25.901 24.094 10.056 1.00 48.91 669 MET A C 1
ATOM 5478 O O . MET A 1 669 ? -26.677 24.877 9.521 1.00 48.91 669 MET A O 1
ATOM 5482 N N . ASP A 1 670 ? -25.995 23.799 11.354 1.00 50.19 670 ASP A N 1
ATOM 5483 C CA . ASP A 1 670 ? -26.995 24.471 12.200 1.00 50.19 670 ASP A CA 1
ATOM 5484 C C . ASP A 1 670 ? -26.569 25.923 12.540 1.00 50.19 670 ASP A C 1
ATOM 5486 O O . ASP A 1 670 ? -27.418 26.754 12.866 1.00 50.19 670 ASP A O 1
ATOM 5490 N N . GLU A 1 671 ? -25.278 26.261 12.397 1.00 47.62 671 GLU A N 1
ATOM 5491 C CA . GLU A 1 671 ? -24.750 27.626 12.553 1.00 47.62 671 GLU A CA 1
ATOM 5492 C C . GLU A 1 671 ? -24.878 28.440 11.257 1.00 47.62 671 GLU A C 1
ATOM 5494 O O . GLU A 1 671 ? -25.358 29.570 11.297 1.00 47.62 671 GLU A O 1
ATOM 5499 N N . GLU A 1 672 ? -24.547 27.862 10.097 1.00 44.62 672 GLU A N 1
ATOM 5500 C CA . GLU A 1 672 ? -24.678 28.552 8.802 1.00 44.62 672 GLU A CA 1
ATOM 5501 C C . GLU A 1 672 ? -26.141 28.679 8.342 1.00 44.62 672 GLU A C 1
ATOM 5503 O O . GLU A 1 672 ? -26.512 29.701 7.767 1.00 44.62 672 GLU A O 1
ATOM 5508 N N . ASN A 1 673 ? -27.023 27.717 8.657 1.00 46.47 673 ASN A N 1
ATOM 5509 C CA . ASN A 1 673 ? -28.448 27.822 8.310 1.00 46.47 673 ASN A CA 1
ATOM 5510 C C . ASN A 1 673 ? -29.223 28.831 9.174 1.00 46.47 673 ASN A C 1
ATOM 5512 O O . ASN A 1 673 ? -30.303 29.257 8.759 1.00 46.47 673 ASN A O 1
ATOM 5516 N N . ARG A 1 674 ? -28.699 29.274 10.330 1.00 50.09 674 ARG A N 1
ATOM 5517 C CA . ARG A 1 674 ? -29.292 30.419 11.050 1.00 50.09 674 ARG A CA 1
ATOM 5518 C C . ARG A 1 674 ? -29.139 31.725 10.267 1.00 50.09 674 ARG A C 1
ATOM 5520 O O . ARG A 1 674 ? -30.067 32.528 10.300 1.00 50.09 674 ARG A O 1
ATOM 5527 N N . ASP A 1 675 ? -28.063 31.876 9.493 1.00 44.31 675 ASP A N 1
ATOM 5528 C CA . ASP A 1 675 ? -27.857 33.022 8.594 1.00 44.31 675 ASP A CA 1
ATOM 5529 C C . ASP A 1 675 ? -28.370 32.777 7.160 1.00 44.31 675 ASP A C 1
ATOM 5531 O O . ASP A 1 675 ? -28.788 33.716 6.482 1.00 44.31 675 ASP A O 1
ATOM 5535 N N . GLN A 1 676 ? -28.411 31.524 6.691 1.00 41.06 676 GLN A N 1
ATOM 5536 C CA . GLN A 1 676 ? -28.787 31.171 5.311 1.00 41.06 676 GLN A CA 1
ATOM 5537 C C . GLN A 1 676 ? -30.235 30.693 5.121 1.00 41.06 676 GLN A C 1
ATOM 5539 O O . GLN A 1 676 ? -30.629 30.412 3.986 1.00 41.06 676 GLN A O 1
ATOM 5544 N N . SER A 1 677 ? -31.076 30.683 6.165 1.00 41.59 677 SER A N 1
ATOM 5545 C CA . SER A 1 677 ? -32.508 30.304 6.092 1.00 41.59 677 SER A CA 1
ATOM 5546 C C . SER A 1 677 ? -33.388 31.172 5.167 1.00 41.59 677 SER A C 1
ATOM 5548 O O . SER A 1 677 ? -34.614 31.077 5.208 1.00 41.59 677 SER A O 1
ATOM 5550 N N . LYS A 1 678 ? -32.797 31.992 4.289 1.00 40.69 678 LYS A N 1
ATOM 5551 C CA . LYS A 1 678 ? -33.514 32.774 3.282 1.00 40.69 678 LYS A CA 1
ATOM 5552 C C . LYS A 1 678 ? -33.437 32.280 1.846 1.00 40.69 678 LYS A C 1
ATOM 5554 O O . LYS A 1 678 ? -34.305 32.720 1.114 1.00 40.69 678 LYS A O 1
ATOM 5559 N N . ASN A 1 679 ? -32.517 31.415 1.408 1.00 40.22 679 ASN A N 1
ATOM 5560 C CA . ASN A 1 679 ? -32.540 30.923 0.016 1.00 40.22 679 ASN A CA 1
ATOM 5561 C C . ASN A 1 679 ? -31.591 29.736 -0.201 1.00 40.22 679 ASN A C 1
ATOM 5563 O O . ASN A 1 679 ? -30.396 29.947 -0.369 1.00 40.22 679 ASN A O 1
ATOM 5567 N N . THR A 1 680 ? -32.115 28.507 -0.252 1.00 32.28 680 THR A N 1
ATOM 5568 C CA . THR A 1 680 ? -31.714 27.443 -1.205 1.00 32.28 680 THR A CA 1
ATOM 5569 C C . THR A 1 680 ? -32.447 26.137 -0.887 1.00 32.28 680 THR A C 1
ATOM 5571 O O . THR A 1 680 ? -32.502 25.680 0.252 1.00 32.28 680 THR A O 1
ATOM 5574 N N . VAL A 1 681 ? -33.046 25.537 -1.917 1.00 32.06 681 VAL A N 1
ATOM 5575 C CA . VAL A 1 681 ? -33.723 24.236 -1.854 1.00 32.06 681 VAL A CA 1
ATOM 5576 C C . VAL A 1 681 ? -32.735 23.175 -2.339 1.00 32.06 681 VAL A C 1
ATOM 5578 O O . VAL A 1 681 ? -32.308 23.213 -3.489 1.00 32.06 681 VAL A O 1
ATOM 5581 N N . ASN A 1 682 ? -32.367 22.234 -1.467 1.00 30.61 682 ASN A N 1
ATOM 5582 C CA . ASN A 1 682 ? -31.596 21.045 -1.844 1.00 30.61 682 ASN A CA 1
ATOM 5583 C C . ASN A 1 682 ? -32.494 20.031 -2.586 1.00 30.61 682 ASN A C 1
ATOM 5585 O O . ASN A 1 682 ? -33.629 19.805 -2.152 1.00 30.61 682 ASN A O 1
ATOM 5589 N N . PRO A 1 683 ? -32.007 19.361 -3.647 1.00 32.38 683 PRO A N 1
ATOM 5590 C CA . PRO A 1 683 ? -32.781 18.364 -4.377 1.00 32.38 683 PRO A CA 1
ATOM 5591 C C . PRO A 1 683 ? -32.888 17.066 -3.559 1.00 32.38 683 PRO A C 1
ATOM 5593 O O . PRO A 1 683 ? -31.900 16.374 -3.314 1.00 32.38 683 PRO A O 1
ATOM 5596 N N . CYS A 1 684 ? -34.100 16.739 -3.106 1.00 29.25 684 CYS A N 1
ATOM 5597 C CA . CYS A 1 684 ? -34.423 15.444 -2.506 1.00 29.25 684 CYS A CA 1
ATOM 5598 C C . CYS A 1 684 ? -34.742 14.408 -3.593 1.00 29.25 684 CYS A C 1
ATOM 5600 O O . CYS A 1 684 ? -35.402 14.722 -4.580 1.00 29.25 684 CYS A O 1
ATOM 5602 N N . TRP A 1 685 ? -34.335 13.159 -3.352 1.00 29.64 685 TRP A N 1
ATOM 5603 C CA . TRP A 1 685 ? -34.824 11.973 -4.064 1.00 29.64 685 TRP A CA 1
ATOM 5604 C C . TRP A 1 685 ? -36.366 11.918 -4.058 1.00 29.64 685 TRP A C 1
ATOM 5606 O O . TRP A 1 685 ? -36.977 12.412 -3.101 1.00 29.64 685 TRP A O 1
ATOM 5616 N N . PRO A 1 686 ? -37.016 11.321 -5.078 1.00 29.84 686 PRO A N 1
ATOM 5617 C CA . PRO A 1 686 ? -38.465 11.359 -5.188 1.00 29.84 686 PRO A CA 1
ATOM 5618 C C . PRO A 1 686 ? -39.088 10.586 -4.026 1.00 29.84 686 PRO A C 1
ATOM 5620 O O . PRO A 1 686 ? -38.839 9.395 -3.844 1.00 29.84 686 PRO A O 1
ATOM 5623 N N . LYS A 1 687 ? -39.910 11.271 -3.228 1.00 31.06 687 LYS A N 1
ATOM 5624 C CA . LYS A 1 687 ? -40.851 10.604 -2.330 1.00 31.06 687 LYS A CA 1
ATOM 5625 C C . LYS A 1 687 ? -41.910 9.941 -3.205 1.00 31.06 687 LYS A C 1
ATOM 5627 O O . LYS A 1 687 ? -42.546 10.629 -3.999 1.00 31.06 687 LYS A O 1
ATOM 5632 N N . GLU A 1 688 ? -42.106 8.636 -3.043 1.00 37.00 688 GLU A N 1
ATOM 5633 C CA . GLU A 1 688 ? -43.283 7.948 -3.572 1.00 37.00 688 GLU A CA 1
ATOM 5634 C C . GLU A 1 688 ? -44.533 8.664 -3.048 1.00 37.00 688 GLU A C 1
ATOM 5636 O O . GLU A 1 688 ? -44.798 8.710 -1.844 1.00 37.00 688 GLU A O 1
ATOM 5641 N N . SER A 1 689 ? -45.274 9.296 -3.954 1.00 34.50 689 SER A N 1
ATOM 5642 C CA . SER A 1 689 ? -46.555 9.906 -3.647 1.00 34.50 689 SER A CA 1
ATOM 5643 C C . SER A 1 689 ? -47.576 8.798 -3.398 1.00 34.50 689 SER A C 1
ATOM 5645 O O . SER A 1 689 ? -48.031 8.106 -4.305 1.00 34.50 689 SER A O 1
ATOM 5647 N N . SER A 1 690 ? -47.967 8.642 -2.135 1.00 39.00 690 SER A N 1
ATOM 5648 C CA . SER A 1 690 ? -49.162 7.901 -1.746 1.00 39.00 690 SER A CA 1
ATOM 5649 C C . SER A 1 690 ? -50.401 8.623 -2.291 1.00 39.00 690 SER A C 1
ATOM 5651 O O . SER A 1 690 ? -50.941 9.527 -1.651 1.00 39.00 690 SER A O 1
ATOM 5653 N N . GLY A 1 691 ? -50.820 8.258 -3.501 1.00 34.16 691 GLY A N 1
ATOM 5654 C CA . GLY A 1 691 ? -52.062 8.713 -4.114 1.00 34.16 691 GLY A CA 1
ATOM 5655 C C . GLY A 1 691 ? -53.259 7.954 -3.549 1.00 34.16 691 GLY A C 1
ATOM 5656 O O . GLY A 1 691 ? -53.488 6.796 -3.893 1.00 34.16 691 GLY A O 1
ATOM 5657 N N . THR A 1 692 ? -54.042 8.612 -2.695 1.00 39.66 692 THR A N 1
ATOM 5658 C CA . THR A 1 692 ? -55.436 8.242 -2.434 1.00 39.66 692 THR A CA 1
ATOM 5659 C C . THR A 1 692 ? -56.277 8.534 -3.681 1.00 39.66 692 THR A C 1
ATOM 5661 O O . THR A 1 692 ? -56.045 9.500 -4.405 1.00 39.66 692 THR A O 1
ATOM 5664 N N . GLY A 1 693 ? -57.204 7.626 -3.986 1.00 38.97 693 GLY A N 1
ATOM 5665 C CA . GLY A 1 693 ? -57.787 7.489 -5.317 1.00 38.97 693 GLY A CA 1
ATOM 5666 C C . GLY A 1 693 ? -58.739 8.590 -5.787 1.00 38.97 693 GLY A C 1
ATOM 5667 O O . GLY A 1 693 ? -59.368 9.295 -5.007 1.00 38.97 693 GLY A O 1
ATOM 5668 N N . SER A 1 694 ? -58.942 8.620 -7.105 1.00 33.34 694 SER A N 1
ATOM 5669 C CA . SER A 1 694 ? -60.263 8.823 -7.700 1.00 33.34 694 SER A CA 1
ATOM 5670 C C . SER A 1 694 ? -60.305 8.206 -9.104 1.00 33.34 694 SER A C 1
ATOM 5672 O O . SER A 1 694 ? -59.344 8.269 -9.869 1.00 33.34 694 SER A O 1
ATOM 5674 N N . ASN A 1 695 ? -61.425 7.553 -9.409 1.00 44.94 695 ASN A N 1
ATOM 5675 C CA . ASN A 1 695 ? -61.741 6.955 -10.701 1.00 44.94 695 ASN A CA 1
ATOM 5676 C C . ASN A 1 695 ? -61.882 8.027 -11.794 1.00 44.94 695 ASN A C 1
ATOM 5678 O O . ASN A 1 695 ? -62.747 8.890 -11.666 1.00 44.94 695 ASN A O 1
ATOM 5682 N N . ASN A 1 696 ? -61.147 7.901 -12.905 1.00 38.50 696 ASN A N 1
ATOM 5683 C CA . ASN A 1 696 ? -61.691 7.765 -14.269 1.00 38.50 696 ASN A CA 1
ATOM 5684 C C . ASN A 1 696 ? -60.684 8.153 -15.366 1.00 38.50 696 ASN A C 1
ATOM 5686 O O . ASN A 1 696 ? -60.175 9.263 -15.402 1.00 38.50 696 ASN A O 1
ATOM 5690 N N . LYS A 1 697 ? -60.632 7.268 -16.370 1.00 39.22 697 LYS A N 1
ATOM 5691 C CA . LYS A 1 697 ? -60.382 7.506 -17.802 1.00 39.22 697 LYS A CA 1
ATOM 5692 C C . LYS A 1 697 ? -58.988 7.924 -18.304 1.00 39.22 697 LYS A C 1
ATOM 5694 O O . LYS A 1 697 ? -58.485 9.004 -18.040 1.00 39.22 697 LYS A O 1
ATOM 5699 N N . LYS A 1 698 ? -58.625 7.123 -19.316 1.00 33.84 698 LYS A N 1
ATOM 5700 C CA . LYS A 1 698 ? -57.739 7.316 -20.472 1.00 33.84 698 LYS A CA 1
ATOM 5701 C C . LYS A 1 698 ? -56.277 6.924 -20.280 1.00 33.84 698 LYS A C 1
ATOM 5703 O O . LYS A 1 698 ? -55.490 7.605 -19.648 1.00 33.84 698 LYS A O 1
ATOM 5708 N N . ILE A 1 699 ? -55.980 5.814 -20.955 1.00 50.66 699 ILE A N 1
ATOM 5709 C CA . ILE A 1 699 ? -54.680 5.362 -21.438 1.00 50.66 699 ILE A CA 1
ATOM 5710 C C . ILE A 1 699 ? -53.896 6.573 -21.966 1.00 50.66 699 ILE A C 1
ATOM 5712 O O . ILE A 1 699 ? -54.332 7.232 -22.912 1.00 50.66 699 ILE A O 1
ATOM 5716 N N . SER A 1 700 ? -52.761 6.845 -21.332 1.00 34.06 700 SER A N 1
ATOM 5717 C CA . SER A 1 700 ? -51.695 7.741 -21.782 1.00 34.06 700 SER A CA 1
ATOM 5718 C C . SER A 1 700 ? -50.367 6.967 -21.728 1.00 34.06 700 SER A C 1
ATOM 5720 O O . SER A 1 700 ? -50.305 5.947 -21.038 1.00 34.06 700 SER A O 1
ATOM 5722 N N . PRO A 1 701 ? -49.363 7.383 -22.516 1.00 41.62 701 PRO A N 1
ATOM 5723 C CA . PRO A 1 701 ? -48.419 6.487 -23.174 1.00 41.62 701 PRO A CA 1
ATOM 5724 C C . PRO A 1 701 ? -47.326 5.968 -22.238 1.00 41.62 701 PRO A C 1
ATOM 5726 O O . PRO A 1 701 ? -47.131 6.484 -21.139 1.00 41.62 701 PRO A O 1
ATOM 5729 N N . GLU A 1 702 ? -46.644 4.924 -22.710 1.00 39.66 702 GLU A N 1
ATOM 5730 C CA . GLU A 1 702 ? -45.429 4.353 -22.128 1.00 39.66 702 GLU A CA 1
ATOM 5731 C C . GLU A 1 702 ? -44.487 5.452 -21.608 1.00 39.66 702 GLU A C 1
ATOM 5733 O O . GLU A 1 702 ? -44.333 6.485 -22.269 1.00 39.66 702 GLU A O 1
ATOM 5738 N N . PRO A 1 703 ? -43.867 5.267 -20.427 1.00 35.62 703 PRO A N 1
ATOM 5739 C CA . PRO A 1 703 ? -42.900 6.225 -19.924 1.00 35.62 703 PRO A CA 1
ATOM 5740 C C . PRO A 1 703 ? -41.745 6.289 -20.921 1.00 35.62 703 PRO A C 1
ATOM 5742 O O . PRO A 1 703 ? -41.042 5.304 -21.142 1.00 35.62 703 PRO A O 1
ATOM 5745 N N . ASN A 1 704 ? -41.592 7.453 -21.546 1.00 36.47 704 ASN A N 1
ATOM 5746 C CA . ASN A 1 704 ? -40.498 7.752 -22.450 1.00 36.47 704 ASN A CA 1
ATOM 5747 C C . ASN A 1 704 ? -39.187 7.601 -21.661 1.00 36.47 704 ASN A C 1
ATOM 5749 O O . ASN A 1 704 ? -38.865 8.426 -20.808 1.00 36.47 704 ASN A O 1
ATOM 5753 N N . CYS A 1 705 ? -38.472 6.501 -21.896 1.00 37.00 705 CYS A N 1
ATOM 5754 C CA . CYS A 1 705 ? -37.224 6.155 -21.211 1.00 37.00 705 CYS A CA 1
ATOM 5755 C C . CYS A 1 705 ? -36.032 7.000 -21.702 1.00 37.00 705 CYS A C 1
ATOM 5757 O O . CYS A 1 705 ? -34.912 6.796 -21.247 1.00 37.00 705 CYS A O 1
ATOM 5759 N N . ASP A 1 706 ? -36.274 7.958 -22.598 1.00 35.19 706 ASP A N 1
ATOM 5760 C CA . ASP A 1 706 ? -35.247 8.809 -23.200 1.00 35.19 706 ASP A CA 1
ATOM 5761 C C . ASP A 1 706 ? -34.942 10.078 -22.376 1.00 35.19 706 ASP A C 1
ATOM 5763 O O . ASP A 1 706 ? -33.972 10.770 -22.661 1.00 35.19 706 ASP A O 1
ATOM 5767 N N . GLU A 1 707 ? -35.688 10.356 -21.297 1.00 34.47 707 GLU A N 1
ATOM 5768 C CA . GLU A 1 707 ? -35.314 11.364 -20.281 1.00 34.47 707 GLU A CA 1
ATOM 5769 C C . GLU A 1 707 ? -34.525 10.744 -19.108 1.00 34.47 707 GLU A C 1
ATOM 5771 O O . GLU A 1 707 ? -34.583 11.203 -17.963 1.00 34.47 707 GLU A O 1
ATOM 5776 N N . ILE A 1 708 ? -33.760 9.677 -19.366 1.00 37.78 708 ILE A N 1
ATOM 5777 C CA . ILE A 1 708 ? -32.754 9.189 -18.417 1.00 37.78 708 ILE A CA 1
ATOM 5778 C C . ILE A 1 708 ? -31.575 10.166 -18.442 1.00 37.78 708 ILE A C 1
ATOM 5780 O O . ILE A 1 708 ? -30.620 10.012 -19.193 1.00 37.78 708 ILE A O 1
ATOM 5784 N N . PHE A 1 709 ? -31.680 11.171 -17.574 1.00 41.75 709 PHE A N 1
ATOM 5785 C CA . PHE A 1 709 ? -30.582 11.832 -16.880 1.00 41.75 709 PHE A CA 1
ATOM 5786 C C . PHE A 1 709 ? -29.331 12.118 -17.730 1.00 41.75 709 PHE A C 1
ATOM 5788 O O . PHE A 1 709 ? -28.338 11.389 -17.658 1.00 41.75 709 PHE A O 1
ATOM 5795 N N . GLU A 1 710 ? -29.294 13.283 -18.381 1.00 37.81 710 GLU A N 1
ATOM 5796 C CA . GLU A 1 710 ? -28.032 14.006 -18.591 1.00 37.81 710 GLU A CA 1
ATOM 5797 C C . GLU A 1 710 ? -27.475 14.437 -17.216 1.00 37.81 710 GLU A C 1
ATOM 5799 O O . GLU A 1 710 ? -27.496 15.596 -16.816 1.00 37.81 710 GLU A O 1
ATOM 5804 N N . CYS A 1 711 ? -27.028 13.474 -16.407 1.00 44.47 711 CYS A N 1
ATOM 5805 C CA . CYS A 1 711 ? -26.186 13.755 -15.256 1.00 44.47 711 CYS A CA 1
ATOM 5806 C C . CYS A 1 711 ? -24.775 14.014 -15.790 1.00 44.47 711 CYS A C 1
ATOM 5808 O O . CYS A 1 711 ? -24.030 13.073 -16.059 1.00 44.47 711 CYS A O 1
ATOM 5810 N N . GLU A 1 712 ? -24.410 15.290 -15.912 1.00 50.19 712 GLU A N 1
ATOM 5811 C CA . GLU A 1 712 ? -23.119 15.798 -16.413 1.00 50.19 712 GLU A CA 1
ATOM 5812 C C . GLU A 1 712 ? -21.865 15.323 -15.636 1.00 50.19 712 GLU A C 1
ATOM 5814 O O . GLU A 1 712 ? -20.749 15.721 -15.952 1.00 50.19 712 GLU A O 1
ATOM 5819 N N . GLY A 1 713 ? -21.994 14.434 -14.646 1.00 61.56 713 GLY A N 1
ATOM 5820 C CA . GLY A 1 713 ? -20.872 13.865 -13.901 1.00 61.56 713 GLY A CA 1
ATOM 5821 C C . GLY A 1 713 ? -20.700 12.375 -14.177 1.00 61.56 713 GLY A C 1
ATOM 5822 O O . GLY A 1 713 ? -21.382 11.546 -13.571 1.00 61.56 713 GLY A O 1
ATOM 5823 N N . HIS A 1 714 ? -19.760 12.006 -15.043 1.00 66.81 714 HIS A N 1
ATOM 5824 C CA . HIS A 1 714 ? -19.196 10.657 -15.066 1.00 66.81 714 HIS A CA 1
ATOM 5825 C C . HIS A 1 714 ? -17.675 10.733 -15.195 1.00 66.81 714 HIS A C 1
ATOM 5827 O O . HIS A 1 714 ? -17.149 11.585 -15.906 1.00 66.81 714 HIS A O 1
ATOM 5833 N N . ARG A 1 715 ? -16.971 9.840 -14.495 1.00 65.38 715 ARG A N 1
ATOM 5834 C CA . ARG A 1 715 ? -15.509 9.725 -14.541 1.00 65.38 715 ARG A CA 1
ATOM 5835 C C . ARG A 1 715 ? -15.140 8.368 -15.102 1.00 65.38 715 ARG A C 1
ATOM 5837 O O . ARG A 1 715 ? -15.719 7.353 -14.711 1.00 65.38 715 ARG A O 1
ATOM 5844 N N . GLU A 1 716 ? -14.164 8.359 -15.993 1.00 62.72 716 GLU A N 1
ATOM 5845 C CA . GLU A 1 716 ? -13.568 7.129 -16.484 1.00 62.72 716 GLU A CA 1
ATOM 5846 C C . GLU A 1 716 ? -12.443 6.694 -15.540 1.00 62.72 716 GLU A C 1
ATOM 5848 O O . GLU A 1 716 ? -11.537 7.471 -15.231 1.00 62.72 716 GLU A O 1
ATOM 5853 N N . ILE A 1 717 ? -12.520 5.463 -15.035 1.00 58.59 717 ILE A N 1
ATOM 5854 C CA . ILE A 1 717 ? -11.465 4.849 -14.223 1.00 58.59 717 ILE A CA 1
ATOM 5855 C C . ILE A 1 717 ? -11.106 3.533 -14.904 1.00 58.59 717 ILE A C 1
ATOM 5857 O O . ILE A 1 717 ? -11.967 2.669 -15.052 1.00 58.59 717 ILE A O 1
ATOM 5861 N N . SER A 1 718 ? -9.856 3.402 -15.353 1.00 56.91 718 SER A N 1
ATOM 5862 C CA . SER A 1 718 ? -9.350 2.206 -16.049 1.00 56.91 718 SER A CA 1
ATOM 5863 C C . SER A 1 718 ? -10.192 1.766 -17.259 1.00 56.91 718 SER A C 1
ATOM 5865 O O . SER A 1 718 ? -10.294 0.575 -17.528 1.00 56.91 718 SER A O 1
ATOM 5867 N N . GLY A 1 719 ? -10.810 2.702 -17.987 1.00 61.00 719 GLY A N 1
ATOM 5868 C CA . GLY A 1 719 ? -11.652 2.384 -19.146 1.00 61.00 719 GLY A CA 1
ATOM 5869 C C . GLY A 1 719 ? -13.146 2.223 -18.850 1.00 61.00 719 GLY A C 1
ATOM 5870 O O . GLY A 1 719 ? -13.904 1.920 -19.763 1.00 61.00 719 GLY A O 1
ATOM 5871 N N . PHE A 1 720 ? -13.585 2.371 -17.595 1.00 67.81 720 PHE A N 1
ATOM 5872 C CA . PHE A 1 720 ? -14.979 2.154 -17.197 1.00 67.81 720 PHE A CA 1
ATOM 5873 C C . PHE A 1 720 ? -15.640 3.445 -16.744 1.00 67.81 720 PHE A C 1
ATOM 5875 O O . PHE A 1 720 ? -15.066 4.208 -15.959 1.00 67.81 720 PHE A O 1
ATOM 5882 N N . ARG A 1 721 ? -16.887 3.654 -17.175 1.00 75.19 721 ARG A N 1
ATOM 5883 C CA . ARG A 1 721 ? -17.684 4.825 -16.802 1.00 75.19 721 ARG A CA 1
ATOM 5884 C C . ARG A 1 721 ? -18.312 4.616 -15.428 1.00 75.19 721 ARG A C 1
ATOM 5886 O O . ARG A 1 721 ? -19.197 3.780 -15.236 1.00 75.19 721 ARG A O 1
ATOM 5893 N N . PHE A 1 722 ? -17.888 5.422 -14.464 1.00 71.94 722 PHE A N 1
ATOM 5894 C CA . PHE A 1 722 ? -18.547 5.522 -13.171 1.00 71.94 722 PHE A CA 1
ATOM 5895 C C . PHE A 1 722 ? -19.425 6.757 -13.155 1.00 71.94 722 PHE A C 1
ATOM 5897 O O . PHE A 1 722 ? -18.987 7.849 -13.518 1.00 71.94 722 PHE A O 1
ATOM 5904 N N . TRP A 1 723 ? -20.652 6.594 -12.662 1.00 74.50 723 TRP A N 1
ATOM 5905 C CA . TRP A 1 723 ? -21.484 7.748 -12.331 1.00 74.50 723 TRP A CA 1
ATOM 5906 C C . TRP A 1 723 ? -20.712 8.664 -11.357 1.00 74.50 723 TRP A C 1
ATOM 5908 O O . TRP A 1 723 ? -19.868 8.191 -10.606 1.00 74.50 723 TRP A O 1
ATOM 5918 N N . GLN A 1 724 ? -20.928 9.968 -11.338 1.00 66.38 724 GLN A N 1
ATOM 5919 C CA . GLN A 1 724 ? -20.276 10.853 -10.374 1.00 66.38 724 GLN A CA 1
ATOM 5920 C C . GLN A 1 724 ? -21.306 11.867 -9.885 1.00 66.38 724 GLN A C 1
ATOM 5922 O O . GLN A 1 724 ? -21.467 12.923 -10.488 1.00 66.38 724 GLN A O 1
ATOM 5927 N N . PRO A 1 725 ? -22.037 11.576 -8.794 1.00 59.91 725 PRO A N 1
ATOM 5928 C CA . PRO A 1 725 ? -22.740 12.639 -8.101 1.00 59.91 725 PRO A CA 1
ATOM 5929 C C . PRO A 1 725 ? -21.693 13.648 -7.611 1.00 59.91 725 PRO A C 1
ATOM 5931 O O . PRO A 1 725 ? -20.586 13.239 -7.264 1.00 59.91 725 PRO A O 1
ATOM 5934 N N . ASN A 1 726 ? -22.050 14.933 -7.575 1.00 59.78 726 ASN A N 1
ATOM 5935 C CA . ASN A 1 726 ? -21.199 16.106 -7.299 1.00 59.78 726 ASN A CA 1
ATOM 5936 C C . ASN A 1 726 ? -20.449 16.127 -5.932 1.00 59.78 726 ASN A C 1
ATOM 5938 O O . ASN A 1 726 ? -20.164 17.200 -5.418 1.00 59.78 726 ASN A O 1
ATOM 5942 N N . ASN A 1 727 ? -20.142 14.987 -5.300 1.00 56.66 727 ASN A N 1
ATOM 5943 C CA . ASN A 1 727 ? -19.456 14.884 -4.010 1.00 56.66 727 ASN A CA 1
ATOM 5944 C C . ASN A 1 727 ? -18.454 13.706 -3.950 1.00 56.66 727 ASN A C 1
ATOM 5946 O O . ASN A 1 727 ? -18.807 12.559 -4.237 1.00 56.66 727 ASN A O 1
ATOM 5950 N N . ASP A 1 728 ? -17.244 14.008 -3.458 1.00 56.31 728 ASP A N 1
ATOM 5951 C CA . ASP A 1 728 ? -15.977 13.240 -3.338 1.00 56.31 728 ASP A CA 1
ATOM 5952 C C . ASP A 1 728 ? -15.996 11.867 -2.611 1.00 56.31 728 ASP A C 1
ATOM 5954 O O . ASP A 1 728 ? -14.983 11.380 -2.111 1.00 56.31 728 ASP A O 1
ATOM 5958 N N . SER A 1 729 ? -17.133 11.181 -2.512 1.00 56.31 729 SER A N 1
ATOM 5959 C CA . SER A 1 729 ? -17.276 9.980 -1.667 1.00 56.31 729 SER A CA 1
ATOM 5960 C C . SER A 1 729 ? -17.103 8.633 -2.389 1.00 56.31 729 SER A C 1
ATOM 5962 O O . SER A 1 729 ? -17.610 7.620 -1.906 1.00 56.31 729 SER A O 1
ATOM 5964 N N . ARG A 1 730 ? -16.401 8.555 -3.529 1.00 57.00 730 ARG A N 1
ATOM 5965 C CA . ARG A 1 730 ? -16.169 7.271 -4.234 1.00 57.00 730 ARG A CA 1
ATOM 5966 C C . ARG A 1 730 ? -14.794 6.664 -3.951 1.00 57.00 730 ARG A C 1
ATOM 5968 O O . ARG A 1 730 ? -13.896 7.312 -3.421 1.00 57.00 730 ARG A O 1
ATOM 5975 N N . ARG A 1 731 ? -14.667 5.358 -4.205 1.00 65.38 731 ARG A N 1
ATOM 5976 C CA . ARG A 1 731 ? -13.380 4.648 -4.169 1.00 65.38 731 ARG A CA 1
ATOM 5977 C C . ARG A 1 731 ? -12.779 4.695 -5.567 1.00 65.38 731 ARG A C 1
ATOM 5979 O O . ARG A 1 731 ? -13.399 4.181 -6.489 1.00 65.38 731 ARG A O 1
ATOM 5986 N N . ASP A 1 732 ? -11.580 5.257 -5.679 1.00 54.84 732 ASP A N 1
ATOM 5987 C CA . ASP A 1 732 ? -10.834 5.330 -6.943 1.00 54.84 732 ASP A CA 1
ATOM 5988 C C . ASP A 1 732 ? -10.179 3.993 -7.329 1.00 54.84 732 ASP A C 1
ATOM 5990 O O . ASP A 1 732 ? -9.700 3.829 -8.446 1.00 54.84 732 ASP A O 1
ATOM 5994 N N . ASN A 1 733 ? -10.181 3.010 -6.422 1.00 56.31 733 ASN A N 1
ATOM 5995 C CA . ASN A 1 733 ? -9.605 1.700 -6.694 1.00 56.31 733 ASN A CA 1
ATOM 5996 C C . ASN A 1 733 ? -10.583 0.827 -7.481 1.00 56.31 733 ASN A C 1
ATOM 5998 O O . ASN A 1 733 ? -11.715 0.581 -7.052 1.00 56.31 733 ASN A O 1
ATOM 6002 N N . PHE A 1 734 ? -10.084 0.347 -8.615 1.00 53.25 734 PHE A N 1
ATOM 6003 C CA . PHE A 1 734 ? -10.754 -0.557 -9.530 1.00 53.25 734 PHE A CA 1
ATOM 6004 C C . PHE A 1 734 ? -10.932 -1.956 -8.914 1.00 53.25 734 PHE A C 1
ATOM 6006 O O . PHE A 1 734 ? -10.014 -2.479 -8.279 1.00 53.25 734 PHE A O 1
ATOM 6013 N N . TRP A 1 735 ? -12.100 -2.575 -9.117 1.00 58.56 735 TRP A N 1
ATOM 6014 C CA . TRP A 1 735 ? -12.307 -3.999 -8.837 1.00 58.56 735 TRP A CA 1
ATOM 6015 C C . TRP A 1 735 ? -11.960 -4.760 -10.107 1.00 58.56 735 TRP A C 1
ATOM 6017 O O . TRP A 1 735 ? -12.598 -4.549 -11.135 1.00 58.56 735 TRP A O 1
ATOM 6027 N N . PHE A 1 736 ? -10.929 -5.599 -10.041 1.00 52.53 736 PHE A N 1
ATOM 6028 C CA . PHE A 1 736 ? -10.456 -6.417 -11.148 1.00 52.53 736 PHE A CA 1
ATOM 6029 C C . PHE A 1 736 ? -11.570 -7.307 -11.690 1.00 52.53 736 PHE A C 1
ATOM 6031 O O . PHE A 1 736 ? -11.753 -8.441 -11.252 1.00 52.53 736 PHE A O 1
ATOM 6038 N N . VAL A 1 737 ? -12.283 -6.816 -12.696 1.00 53.94 737 VAL A N 1
ATOM 6039 C CA . VAL A 1 737 ? -12.865 -7.719 -13.663 1.00 53.94 737 VAL A CA 1
ATOM 6040 C C . VAL A 1 737 ? -11.778 -7.991 -14.689 1.00 53.94 737 VAL A C 1
ATOM 6042 O O . VAL A 1 737 ? -11.667 -7.309 -15.694 1.00 53.94 737 VAL A O 1
ATOM 6045 N N . THR A 1 738 ? -10.945 -8.994 -14.409 1.00 55.06 738 THR A N 1
ATOM 6046 C CA . THR A 1 738 ? -9.990 -9.562 -15.381 1.00 55.06 738 THR A CA 1
ATOM 6047 C C . THR A 1 738 ? -10.694 -10.323 -16.506 1.00 55.06 738 THR A C 1
ATOM 6049 O O . THR A 1 738 ? -10.051 -10.907 -17.373 1.00 55.06 738 THR A O 1
ATOM 6052 N N . ASN A 1 739 ? -12.027 -10.364 -16.483 1.00 64.00 739 ASN A N 1
ATOM 6053 C CA . ASN A 1 739 ? -12.813 -11.007 -17.510 1.00 64.00 739 ASN A CA 1
ATOM 6054 C C . ASN A 1 739 ? -12.964 -10.064 -18.709 1.00 64.00 739 ASN A C 1
ATOM 6056 O O . ASN A 1 739 ? -13.734 -9.106 -18.647 1.00 64.00 739 ASN A O 1
ATOM 6060 N N . ASN A 1 740 ? -12.290 -10.402 -19.809 1.00 68.44 740 ASN A N 1
ATOM 6061 C CA . ASN A 1 740 ? -12.379 -9.708 -21.097 1.00 68.44 740 ASN A CA 1
ATOM 6062 C C . ASN A 1 740 ? -13.828 -9.536 -21.598 1.00 68.44 740 ASN A C 1
ATOM 6064 O O . ASN A 1 740 ? -14.098 -8.647 -22.398 1.00 68.44 740 ASN A O 1
ATOM 6068 N N . GLU A 1 741 ? -14.785 -10.357 -21.147 1.00 75.50 741 GLU A N 1
ATOM 6069 C CA . GLU A 1 741 ? -16.204 -10.180 -21.488 1.00 75.50 741 GLU A CA 1
ATOM 6070 C C . GLU A 1 741 ? -16.811 -8.916 -20.868 1.00 75.50 741 GLU A C 1
ATOM 6072 O O . GLU A 1 741 ? -17.716 -8.321 -21.448 1.00 75.50 741 GLU A O 1
ATOM 6077 N N . VAL A 1 742 ? -16.316 -8.476 -19.710 1.00 70.38 742 VAL A N 1
ATOM 6078 C CA . VAL A 1 742 ? -16.799 -7.247 -19.073 1.00 70.38 742 VAL A CA 1
ATOM 6079 C C . VAL A 1 742 ? -16.233 -6.003 -19.748 1.00 70.38 742 VAL A C 1
ATOM 6081 O O . VAL A 1 742 ? -16.940 -5.001 -19.846 1.00 70.38 742 VAL A O 1
ATOM 6084 N N . ASP A 1 743 ? -15.037 -6.096 -20.333 1.00 69.94 743 ASP A N 1
ATOM 6085 C CA . ASP A 1 743 ? -14.519 -5.042 -21.207 1.00 69.94 743 ASP A CA 1
ATOM 6086 C C . ASP A 1 743 ? -15.415 -4.808 -22.430 1.00 69.94 743 ASP A C 1
ATOM 6088 O O . ASP A 1 743 ? -15.581 -3.668 -22.855 1.00 69.94 743 ASP A O 1
ATOM 6092 N N . LYS A 1 744 ? -16.061 -5.856 -22.963 1.00 79.62 744 LYS A N 1
ATOM 6093 C CA . LYS A 1 744 ? -16.974 -5.728 -24.115 1.00 79.62 744 LYS A CA 1
ATOM 6094 C C . LYS A 1 744 ? -18.254 -4.955 -23.803 1.00 79.62 744 LYS A C 1
ATOM 6096 O O . LYS A 1 744 ? -18.907 -4.476 -24.724 1.00 79.62 744 LYS A O 1
ATOM 6101 N N . ILE A 1 745 ? -18.641 -4.869 -22.531 1.00 79.31 745 ILE A N 1
ATOM 6102 C CA . ILE A 1 745 ? -19.889 -4.222 -22.096 1.00 79.31 745 ILE A CA 1
ATOM 6103 C C . ILE A 1 745 ? -19.641 -2.949 -21.282 1.00 79.31 745 ILE A C 1
ATOM 6105 O O . ILE A 1 745 ? -20.607 -2.285 -20.902 1.00 79.31 745 ILE A O 1
ATOM 6109 N N . LYS A 1 746 ? -18.382 -2.574 -21.024 1.00 76.31 746 LYS A N 1
ATOM 6110 C CA . LYS A 1 746 ? -18.031 -1.451 -20.139 1.00 76.31 746 LYS A CA 1
ATOM 6111 C C . LYS A 1 746 ? -18.604 -0.108 -20.588 1.00 76.31 746 LYS A C 1
ATOM 6113 O O . LYS A 1 746 ? -19.001 0.687 -19.743 1.00 76.31 746 LYS A O 1
ATOM 6118 N N . ASP A 1 747 ? -18.731 0.102 -21.897 1.00 78.88 747 ASP A N 1
ATOM 6119 C CA . ASP A 1 747 ? -19.283 1.340 -22.460 1.00 78.88 747 ASP A CA 1
ATOM 6120 C C . ASP A 1 747 ? -20.810 1.423 -22.302 1.00 78.88 747 ASP A C 1
ATOM 6122 O O . ASP A 1 747 ? -21.384 2.513 -22.295 1.00 78.88 747 ASP A O 1
ATOM 6126 N N . SER A 1 748 ? -21.465 0.268 -22.130 1.00 85.56 748 SER A N 1
ATOM 6127 C CA . SER A 1 748 ? -22.918 0.137 -21.947 1.00 85.56 748 SER A CA 1
ATOM 6128 C C . SER A 1 748 ? -23.362 0.109 -20.481 1.00 85.56 748 SER A C 1
ATOM 6130 O O . SER A 1 748 ? -24.560 0.154 -20.202 1.00 85.56 748 SER A O 1
ATOM 6132 N N . ILE A 1 749 ? -22.419 0.032 -19.535 1.00 81.62 749 ILE A N 1
ATOM 6133 C CA . ILE A 1 749 ? -22.706 -0.091 -18.104 1.00 81.62 749 ILE A CA 1
ATOM 6134 C C . ILE A 1 749 ? -22.167 1.124 -17.361 1.00 81.62 749 ILE A C 1
ATOM 6136 O O . ILE A 1 749 ? -20.983 1.445 -17.414 1.00 81.62 749 ILE A O 1
ATOM 6140 N N . LEU A 1 750 ? -23.044 1.761 -16.588 1.00 80.81 750 LEU A N 1
ATOM 6141 C CA . LEU A 1 750 ? -22.659 2.803 -15.650 1.00 80.81 750 LEU A CA 1
ATOM 6142 C C . LEU A 1 750 ? -22.478 2.199 -14.256 1.00 80.81 750 LEU A C 1
ATOM 6144 O O . LEU A 1 750 ? -23.435 1.738 -13.632 1.00 80.81 750 LEU A O 1
ATOM 6148 N N . PHE A 1 751 ? -21.252 2.220 -13.741 1.00 79.25 751 PHE A N 1
ATOM 6149 C CA . PHE A 1 751 ? -20.952 1.617 -12.445 1.00 79.25 751 PHE A CA 1
ATOM 6150 C C . PHE A 1 751 ? -21.231 2.581 -11.280 1.00 79.25 751 PHE A C 1
ATOM 6152 O O . PHE A 1 751 ? -20.897 3.778 -11.310 1.00 79.25 751 PHE A O 1
ATOM 6159 N N . PHE A 1 752 ? -21.805 2.041 -10.198 1.00 81.81 752 PHE A N 1
ATOM 6160 C CA . PHE A 1 752 ? -21.973 2.738 -8.923 1.00 81.81 752 PHE A CA 1
ATOM 6161 C C . PHE A 1 752 ? -21.306 1.974 -7.779 1.00 81.81 752 PHE A C 1
ATOM 6163 O O . PHE A 1 752 ? -21.713 0.874 -7.427 1.00 81.81 752 PHE A O 1
ATOM 6170 N N . ASN A 1 753 ? -20.276 2.582 -7.192 1.00 80.56 753 ASN A N 1
ATOM 6171 C CA . ASN A 1 753 ? -19.489 2.007 -6.104 1.00 80.56 753 ASN A CA 1
ATOM 6172 C C . ASN A 1 753 ? -19.361 3.035 -4.963 1.00 80.56 753 ASN A C 1
ATOM 6174 O O . ASN A 1 753 ? -18.336 3.725 -4.864 1.00 80.56 753 ASN A O 1
ATOM 6178 N N . PRO A 1 754 ? -20.417 3.224 -4.149 1.00 83.44 754 PRO A N 1
ATOM 6179 C CA . PRO A 1 754 ? -20.360 4.152 -3.031 1.00 83.44 754 PRO A CA 1
ATOM 6180 C C . PRO A 1 754 ? -19.321 3.674 -2.017 1.00 83.44 754 PRO A C 1
ATOM 6182 O O . PRO A 1 754 ? -19.231 2.493 -1.674 1.00 83.44 754 PRO A O 1
ATOM 6185 N N . ARG A 1 755 ? -18.508 4.601 -1.507 1.00 79.31 755 ARG A N 1
ATOM 6186 C CA . ARG A 1 755 ? -17.544 4.256 -0.461 1.00 79.31 755 ARG A CA 1
ATOM 6187 C C . ARG A 1 755 ? -18.234 4.011 0.874 1.00 79.31 755 ARG A C 1
ATOM 6189 O O . ARG A 1 755 ? -17.764 3.151 1.631 1.00 79.31 755 ARG A O 1
ATOM 6196 N N . GLU A 1 756 ? -19.282 4.785 1.143 1.00 85.00 756 GLU A N 1
ATOM 6197 C CA . GLU A 1 756 ? -19.921 4.939 2.443 1.00 85.00 756 GLU A CA 1
ATOM 6198 C C . GLU A 1 756 ? -21.440 5.023 2.358 1.00 85.00 756 GLU A C 1
ATOM 6200 O O . GLU A 1 756 ? -21.978 5.527 1.373 1.00 85.00 756 GLU A O 1
ATOM 6205 N N . ASP A 1 757 ? -22.084 4.620 3.451 1.00 89.69 757 ASP A N 1
ATOM 6206 C CA . ASP A 1 757 ? -23.493 4.877 3.727 1.00 89.69 757 ASP A CA 1
ATOM 6207 C C . ASP A 1 757 ? -23.644 5.981 4.773 1.00 89.69 757 ASP A C 1
ATOM 6209 O O . ASP A 1 757 ? -22.771 6.200 5.620 1.00 89.69 757 ASP A O 1
ATOM 6213 N N . LYS A 1 758 ? -24.809 6.625 4.746 1.00 92.19 758 LYS A N 1
ATOM 6214 C CA . LYS A 1 758 ? -25.303 7.488 5.815 1.00 92.19 758 LYS A CA 1
ATOM 6215 C C . LYS A 1 758 ? -26.448 6.772 6.504 1.00 92.19 758 LYS A C 1
ATOM 6217 O O . LYS A 1 758 ? -27.473 6.512 5.880 1.00 92.19 758 LYS A O 1
ATOM 6222 N N . VAL A 1 759 ? -26.263 6.453 7.774 1.00 93.62 759 VAL A N 1
ATOM 6223 C CA . VAL A 1 759 ? -27.247 5.710 8.551 1.00 93.62 759 VAL A CA 1
ATOM 6224 C C . VAL A 1 759 ? -27.874 6.634 9.586 1.00 93.62 759 VAL A C 1
ATOM 6226 O O . VAL A 1 759 ? -27.137 7.179 10.411 1.00 93.62 759 VAL A O 1
ATOM 6229 N N . PRO A 1 760 ? -29.208 6.790 9.606 1.00 93.94 760 PRO A N 1
ATOM 6230 C CA . PRO A 1 760 ? -29.889 7.595 10.612 1.00 93.94 760 PRO A CA 1
ATOM 6231 C C . PRO A 1 760 ? -29.589 7.112 12.034 1.00 93.94 760 PRO A C 1
ATOM 6233 O O . PRO A 1 760 ? -29.795 5.941 12.360 1.00 93.94 760 PRO A O 1
ATOM 6236 N N . ILE A 1 761 ? -29.161 8.020 12.914 1.00 92.69 761 ILE A N 1
ATOM 6237 C CA . ILE A 1 761 ? -28.780 7.663 14.289 1.00 92.69 761 ILE A CA 1
ATOM 6238 C C . ILE A 1 761 ? -29.976 7.143 15.101 1.00 92.69 761 ILE A C 1
ATOM 6240 O O . ILE A 1 761 ? -29.827 6.329 16.005 1.00 92.69 761 ILE A O 1
ATOM 6244 N N . GLN A 1 762 ? -31.189 7.557 14.729 1.00 92.19 762 GLN A N 1
ATOM 6245 C CA . GLN A 1 762 ? -32.448 7.108 15.331 1.00 92.19 762 GLN A CA 1
ATOM 6246 C C . GLN A 1 762 ? -32.716 5.602 15.169 1.00 92.19 762 GLN A C 1
ATOM 6248 O O . GLN A 1 762 ? -33.561 5.059 15.880 1.00 92.19 762 GLN A O 1
ATOM 6253 N N . ASN A 1 763 ? -32.001 4.939 14.256 1.00 93.81 763 ASN A N 1
ATOM 6254 C CA . ASN A 1 763 ? -32.102 3.500 14.024 1.00 93.81 763 ASN A CA 1
ATOM 6255 C C . ASN A 1 763 ? -31.132 2.695 14.912 1.00 93.81 763 ASN A C 1
ATOM 6257 O O . ASN A 1 763 ? -31.109 1.466 14.851 1.00 93.81 763 ASN A O 1
ATOM 6261 N N . VAL A 1 764 ? -30.332 3.375 15.738 1.00 94.31 764 VAL A N 1
ATOM 6262 C CA . VAL A 1 764 ? -29.412 2.774 16.706 1.00 94.31 764 VAL A CA 1
ATOM 6263 C C . VAL A 1 764 ? -30.118 2.619 18.057 1.00 94.31 764 VAL A C 1
ATOM 6265 O O . VAL A 1 764 ? -30.584 3.597 18.646 1.00 94.31 764 VAL A O 1
ATOM 6268 N N . ASP A 1 765 ? -30.181 1.388 18.576 1.00 95.31 765 ASP A N 1
ATOM 6269 C CA . ASP A 1 765 ? -30.767 1.107 19.893 1.00 95.31 765 ASP A CA 1
ATOM 6270 C C . ASP A 1 765 ? -29.836 1.539 21.033 1.00 95.31 765 ASP A C 1
ATOM 6272 O O . ASP A 1 765 ? -30.304 2.064 22.041 1.00 95.31 765 ASP A O 1
ATOM 6276 N N . PHE A 1 766 ? -28.532 1.292 20.892 1.00 95.75 766 PHE A N 1
ATOM 6277 C CA . PHE A 1 766 ? -27.534 1.578 21.921 1.00 95.75 766 PHE A CA 1
ATOM 6278 C C . PHE A 1 766 ? -26.258 2.145 21.315 1.00 95.75 766 PHE A C 1
ATOM 6280 O O . PHE A 1 766 ? -25.822 1.705 20.253 1.00 95.75 766 PHE A O 1
ATOM 6287 N N . MET A 1 767 ? -25.616 3.061 22.029 1.00 95.56 767 MET A N 1
ATOM 6288 C CA . MET A 1 767 ? -24.307 3.583 21.662 1.00 95.56 767 MET A CA 1
ATOM 6289 C C . MET A 1 767 ? -23.308 3.341 22.793 1.00 95.56 767 MET A C 1
ATOM 6291 O O . MET A 1 767 ? -23.520 3.780 23.921 1.00 95.56 767 MET A O 1
ATOM 6295 N N . ILE A 1 768 ? -22.222 2.632 22.486 1.00 96.38 768 ILE A N 1
ATOM 6296 C CA . ILE A 1 768 ? -21.112 2.368 23.406 1.00 96.38 768 ILE A CA 1
ATOM 6297 C C . ILE A 1 768 ? -19.955 3.281 23.019 1.00 96.38 768 ILE A C 1
ATOM 6299 O O . ILE A 1 768 ? -19.485 3.246 21.878 1.00 96.38 768 ILE A O 1
ATOM 6303 N N . THR A 1 769 ? -19.483 4.077 23.977 1.00 95.81 769 THR A N 1
ATOM 6304 C CA . THR A 1 769 ? -18.415 5.057 23.763 1.00 95.81 769 THR A CA 1
ATOM 6305 C C . THR A 1 769 ? -17.373 5.035 24.876 1.00 95.81 769 THR A C 1
ATOM 6307 O O . THR A 1 769 ? -17.533 4.338 25.871 1.00 95.81 769 THR A O 1
ATOM 6310 N N . ASN A 1 770 ? -16.303 5.819 24.735 1.00 94.75 770 ASN A N 1
ATOM 6311 C CA . ASN A 1 770 ? -15.333 6.039 25.812 1.00 94.75 770 ASN A CA 1
ATOM 6312 C C . ASN A 1 770 ? -15.864 6.916 26.957 1.00 94.75 770 ASN A C 1
ATOM 6314 O O . ASN A 1 770 ? -15.206 6.994 27.987 1.00 94.75 770 ASN A O 1
ATOM 6318 N N . ILE A 1 771 ? -17.002 7.589 26.784 1.00 93.31 771 ILE A N 1
ATOM 6319 C CA . ILE A 1 771 ? -17.621 8.420 27.829 1.00 93.31 771 ILE A CA 1
ATOM 6320 C C . ILE A 1 771 ? -18.793 7.718 28.521 1.00 93.31 771 ILE A C 1
ATOM 6322 O O . ILE A 1 771 ? -19.318 8.240 29.498 1.00 93.31 771 ILE A O 1
ATOM 6326 N N . GLY A 1 772 ? -19.190 6.538 28.039 1.00 93.38 772 GLY A N 1
ATOM 6327 C CA . GLY A 1 772 ? -20.254 5.741 28.634 1.00 93.38 772 GLY A CA 1
ATOM 6328 C C . GLY A 1 772 ? -21.140 5.029 27.615 1.00 93.38 772 GLY A C 1
ATOM 6329 O O . GLY A 1 772 ? -20.824 4.919 26.423 1.00 93.38 772 GLY A O 1
ATOM 6330 N N . LEU A 1 773 ? -22.267 4.541 28.129 1.00 93.75 773 LEU A N 1
ATOM 6331 C CA . LEU A 1 773 ? -23.323 3.844 27.404 1.00 93.75 773 LEU A CA 1
ATOM 6332 C C . LEU A 1 773 ? -24.564 4.737 27.304 1.00 93.75 773 LEU A C 1
ATOM 6334 O O . LEU A 1 773 ? -25.031 5.238 28.321 1.00 93.75 773 LEU A O 1
ATOM 6338 N N . PHE A 1 774 ? -25.147 4.828 26.109 1.00 92.31 774 PHE A N 1
ATOM 6339 C CA . PHE A 1 774 ? -26.364 5.600 25.844 1.00 92.31 774 PHE A CA 1
ATOM 6340 C C . PHE A 1 774 ? -27.441 4.697 25.226 1.00 92.31 774 PHE A C 1
ATOM 6342 O O . PHE A 1 774 ? -27.165 3.947 24.286 1.00 92.31 774 PHE A O 1
ATOM 6349 N N . GLU A 1 775 ? -28.665 4.745 25.756 1.00 91.56 775 GLU A N 1
ATOM 6350 C CA . GLU A 1 775 ? -29.823 3.970 25.283 1.00 91.56 775 GLU A CA 1
ATOM 6351 C C . GLU A 1 775 ? -30.757 4.872 24.473 1.00 91.56 775 GLU A C 1
ATOM 6353 O O . GLU A 1 775 ? -31.151 5.919 24.964 1.00 91.56 775 GLU A O 1
ATOM 6358 N N . LYS A 1 776 ? -31.123 4.449 23.254 1.00 78.06 776 LYS A N 1
ATOM 6359 C CA . LYS A 1 776 ? -31.894 5.208 22.253 1.00 78.06 776 LYS A CA 1
ATOM 6360 C C . LYS A 1 776 ? -31.340 6.618 22.034 1.00 78.06 776 LYS A C 1
ATOM 6362 O O . LYS A 1 776 ? -31.652 7.547 22.767 1.00 78.06 776 LYS A O 1
ATOM 6367 N N . VAL A 1 777 ? -30.642 6.830 20.920 1.00 64.44 777 VAL A N 1
ATOM 6368 C CA . VAL A 1 777 ? -29.986 8.115 20.575 1.00 64.44 777 VAL A CA 1
ATOM 6369 C C . VAL A 1 777 ? -30.968 9.289 20.316 1.00 64.44 777 VAL A C 1
ATOM 6371 O O . VAL A 1 777 ? -30.595 10.322 19.775 1.00 64.44 777 VAL A O 1
ATOM 6374 N N . LYS A 1 778 ? -32.242 9.167 20.713 1.00 55.00 778 LYS A N 1
ATOM 6375 C CA . LYS A 1 778 ? -33.205 10.275 20.750 1.00 55.00 778 LYS A CA 1
ATOM 6376 C C . LYS A 1 778 ? -32.947 11.260 21.897 1.00 55.00 778 LYS A C 1
ATOM 6378 O O . LYS A 1 778 ? -33.327 12.414 21.743 1.00 55.00 778 LYS A O 1
ATOM 6383 N N . ASP A 1 779 ? -32.214 10.870 22.941 1.00 58.31 779 ASP A N 1
ATOM 6384 C CA . ASP A 1 779 ? -31.721 11.795 23.976 1.00 58.31 779 ASP A CA 1
ATOM 6385 C C . ASP A 1 779 ? -30.331 12.347 23.604 1.00 58.31 779 ASP A C 1
ATOM 6387 O O . ASP A 1 779 ? -29.396 12.367 24.405 1.00 58.31 779 ASP A O 1
ATOM 6391 N N . SER A 1 780 ? -30.177 12.802 22.352 1.00 61.19 780 SER A N 1
ATOM 6392 C CA . SER A 1 780 ? -28.915 13.328 21.799 1.00 61.19 780 SER A CA 1
ATOM 6393 C C . SER A 1 780 ? -28.318 14.477 22.623 1.00 61.19 780 SER A C 1
ATOM 6395 O O . SER A 1 780 ? -27.135 14.775 22.492 1.00 61.19 780 SER A O 1
ATOM 6397 N N . ILE A 1 781 ? -29.115 15.105 23.491 1.00 71.50 781 ILE A N 1
ATOM 6398 C CA . ILE A 1 781 ? -28.706 16.183 24.391 1.00 71.50 781 ILE A CA 1
ATOM 6399 C C . ILE A 1 781 ? -27.692 15.689 25.426 1.00 71.50 781 ILE A C 1
ATOM 6401 O O . ILE A 1 781 ? -26.651 16.318 25.561 1.00 71.50 781 ILE A O 1
ATOM 6405 N N . GLU A 1 782 ? -27.927 14.559 26.102 1.00 78.38 782 GLU A N 1
ATOM 6406 C CA . GLU A 1 782 ? -27.005 14.076 27.144 1.00 78.38 782 GLU A CA 1
ATOM 6407 C C . GLU A 1 782 ? -25.655 13.687 26.534 1.00 78.38 782 GLU A C 1
ATOM 6409 O O . GLU A 1 782 ? -24.597 14.092 27.017 1.00 78.38 782 GLU A O 1
ATOM 6414 N N . PHE A 1 783 ? -25.686 12.979 25.401 1.00 79.00 783 PHE A N 1
ATOM 6415 C CA . PHE A 1 783 ? -24.470 12.645 24.669 1.00 79.00 783 PHE A CA 1
ATOM 6416 C C . PHE A 1 783 ? -23.727 13.902 24.198 1.00 79.00 783 PHE A C 1
ATOM 6418 O O . PHE A 1 783 ? -22.524 14.026 24.440 1.00 79.00 783 PHE A O 1
ATOM 6425 N N . ARG A 1 784 ? -24.434 14.860 23.576 1.00 78.69 784 ARG A N 1
ATOM 6426 C CA . ARG A 1 784 ? -23.873 16.161 23.185 1.00 78.69 784 ARG A CA 1
ATOM 6427 C C . ARG A 1 784 ? -23.223 16.838 24.373 1.00 78.69 784 ARG A C 1
ATOM 6429 O O . ARG A 1 784 ? -22.062 17.210 24.281 1.00 78.69 784 ARG A O 1
ATOM 6436 N N . GLU A 1 785 ? -23.942 16.989 25.478 1.00 81.19 785 GLU A N 1
ATOM 6437 C CA . GLU A 1 785 ? -23.443 17.639 26.683 1.00 81.19 785 GLU A CA 1
ATOM 6438 C C . GLU A 1 785 ? -22.204 16.946 27.229 1.00 81.19 785 GLU A C 1
ATOM 6440 O O . GLU A 1 785 ? -21.269 17.630 27.629 1.00 81.19 785 GLU A O 1
ATOM 6445 N N . MET A 1 786 ? -22.150 15.614 27.222 1.00 80.25 786 MET A N 1
ATOM 6446 C CA . MET A 1 786 ? -20.968 14.887 27.672 1.00 80.25 786 MET A CA 1
ATOM 6447 C C . MET A 1 786 ? -19.789 15.037 26.708 1.00 80.25 786 MET A C 1
ATOM 6449 O O . MET A 1 786 ? -18.667 15.219 27.173 1.00 80.25 786 MET A O 1
ATOM 6453 N N . VAL A 1 787 ? -20.008 15.041 25.390 1.00 78.69 787 VAL A N 1
ATOM 6454 C CA . VAL A 1 787 ? -18.941 15.314 24.410 1.00 78.69 787 VAL A CA 1
ATOM 6455 C C . VAL A 1 787 ? -18.476 16.767 24.487 1.00 78.69 787 VAL A C 1
ATOM 6457 O O . VAL A 1 787 ? -17.273 17.033 24.429 1.00 78.69 787 VAL A O 1
ATOM 6460 N N . TYR A 1 788 ? -19.398 17.716 24.656 1.00 78.38 788 TYR A N 1
ATOM 6461 C CA . TYR A 1 788 ? -19.083 19.120 24.896 1.00 78.38 788 TYR A CA 1
ATOM 6462 C C . TYR A 1 788 ? -18.322 19.276 26.200 1.00 78.38 788 TYR A C 1
ATOM 6464 O O . TYR A 1 788 ? -17.323 19.979 26.201 1.00 78.38 788 TYR A O 1
ATOM 6472 N N . LYS A 1 789 ? -18.723 18.594 27.277 1.00 77.19 789 LYS A N 1
ATOM 6473 C CA . LYS A 1 789 ? -17.992 18.569 28.546 1.00 77.19 789 LYS A CA 1
ATOM 6474 C C . LYS A 1 789 ? -16.623 17.939 28.366 1.00 77.19 789 LYS A C 1
ATOM 6476 O O . LYS A 1 789 ? -15.676 18.531 28.833 1.00 77.19 789 LYS A O 1
ATOM 6481 N N . GLU A 1 790 ? -16.456 16.830 27.656 1.00 75.88 790 GLU A N 1
ATOM 6482 C CA . GLU A 1 790 ? -15.132 16.232 27.428 1.00 75.88 790 GLU A CA 1
ATOM 6483 C C . GLU A 1 790 ? -14.230 17.172 26.611 1.00 75.88 790 GLU A C 1
ATOM 6485 O O . GLU A 1 790 ? -13.087 17.428 26.987 1.00 75.88 790 GLU A O 1
ATOM 6490 N N . THR A 1 791 ? -14.762 17.759 25.535 1.00 69.75 791 THR A N 1
ATOM 6491 C CA . THR A 1 791 ? -14.027 18.695 24.668 1.00 69.75 791 THR A CA 1
ATOM 6492 C C . THR A 1 791 ? -13.713 20.000 25.404 1.00 69.75 791 THR A C 1
ATOM 6494 O O . THR A 1 791 ? -12.599 20.513 25.326 1.00 69.75 791 THR A O 1
ATOM 6497 N N . SER A 1 792 ? -14.679 20.523 26.159 1.00 67.31 792 SER A N 1
ATOM 6498 C CA . SER A 1 792 ? -14.557 21.726 26.981 1.00 67.31 792 SER A CA 1
ATOM 6499 C C . SER A 1 792 ? -13.622 21.501 28.151 1.00 67.31 792 SER A C 1
ATOM 6501 O O . SER A 1 792 ? -12.759 22.329 28.363 1.00 67.31 792 SER A O 1
ATOM 6503 N N . LEU A 1 793 ? -13.750 20.407 28.897 1.00 62.72 793 LEU A N 1
ATOM 6504 C CA . LEU A 1 793 ? -12.901 20.081 30.040 1.00 62.72 793 LEU A CA 1
ATOM 6505 C C . LEU A 1 793 ? -11.465 19.862 29.572 1.00 62.72 793 LEU A C 1
ATOM 6507 O O . LEU A 1 793 ? -10.538 20.319 30.224 1.00 62.72 793 LEU A O 1
ATOM 6511 N N . PHE A 1 794 ? -11.264 19.244 28.407 1.00 59.59 794 PHE A N 1
ATOM 6512 C CA . PHE A 1 794 ? -9.944 19.145 27.792 1.00 59.59 794 PHE A CA 1
ATOM 6513 C C . PHE A 1 794 ? -9.387 20.526 27.409 1.00 59.59 794 PHE A C 1
ATOM 6515 O O . PHE A 1 794 ? -8.224 20.831 27.680 1.00 59.59 794 PHE A O 1
ATOM 6522 N N . ASN A 1 795 ? -10.215 21.402 26.834 1.00 61.84 795 ASN A N 1
ATOM 6523 C CA . ASN A 1 795 ? -9.828 22.784 26.538 1.00 61.84 795 ASN A CA 1
ATOM 6524 C C . ASN A 1 795 ? -9.577 23.605 27.815 1.00 61.84 795 ASN A C 1
ATOM 6526 O O . ASN A 1 795 ? -8.631 24.385 27.854 1.00 61.84 795 ASN A O 1
ATOM 6530 N N . GLN A 1 796 ? -10.370 23.393 28.864 1.00 57.91 796 GLN A N 1
ATOM 6531 C CA . GLN A 1 796 ? -10.286 24.042 30.169 1.00 57.91 796 GLN A CA 1
ATOM 6532 C C . GLN A 1 796 ? -9.080 23.550 30.962 1.00 57.91 796 GLN A C 1
ATOM 6534 O O . GLN A 1 796 ? -8.431 24.363 31.592 1.00 57.91 796 GLN A O 1
ATOM 6539 N N . LEU A 1 797 ? -8.727 22.265 30.919 1.00 59.00 797 LEU A N 1
ATOM 6540 C CA . LEU A 1 797 ? -7.525 21.732 31.567 1.00 59.00 797 LEU A CA 1
ATOM 6541 C C . LEU A 1 797 ? -6.265 22.255 30.883 1.00 59.00 797 LEU A C 1
ATOM 6543 O O . LEU A 1 797 ? -5.361 22.734 31.558 1.00 59.00 797 LEU A O 1
ATOM 6547 N N . ASN A 1 798 ? -6.240 22.259 29.547 1.00 56.88 798 ASN A N 1
ATOM 6548 C CA . ASN A 1 798 ? -5.164 22.899 28.789 1.00 56.88 798 ASN A CA 1
ATOM 6549 C C . ASN A 1 798 ? -5.075 24.400 29.086 1.00 56.88 798 ASN A C 1
ATOM 6551 O O . ASN A 1 798 ? -3.986 24.972 29.115 1.00 56.88 798 ASN A O 1
ATOM 6555 N N . LEU A 1 799 ? -6.223 25.046 29.285 1.00 59.81 799 LEU A N 1
ATOM 6556 C CA . LEU A 1 799 ? -6.293 26.438 29.686 1.00 59.81 799 LEU A CA 1
ATOM 6557 C C . LEU A 1 799 ? -5.737 26.623 31.096 1.00 59.81 799 LEU A C 1
ATOM 6559 O O . LEU A 1 799 ? -4.782 27.365 31.255 1.00 59.81 799 LEU A O 1
ATOM 6563 N N . ILE A 1 800 ? -6.242 25.902 32.091 1.00 58.19 800 ILE A N 1
ATOM 6564 C CA . ILE A 1 800 ? -5.789 25.955 33.483 1.00 58.19 800 ILE A CA 1
ATOM 6565 C C . ILE A 1 800 ? -4.286 25.698 33.568 1.00 58.19 800 ILE A C 1
ATOM 6567 O O . ILE A 1 800 ? -3.594 26.493 34.184 1.00 58.19 800 ILE A O 1
ATOM 6571 N N . GLN A 1 801 ? -3.743 24.700 32.872 1.00 60.69 801 GLN A N 1
ATOM 6572 C CA . GLN A 1 801 ? -2.296 24.454 32.840 1.00 60.69 801 GLN A CA 1
ATOM 6573 C C . GLN A 1 801 ? -1.505 25.621 32.230 1.00 60.69 801 GLN A C 1
ATOM 6575 O O . GLN A 1 801 ? -0.421 25.953 32.712 1.00 60.69 801 GLN A O 1
ATOM 6580 N N . LYS A 1 802 ? -2.033 26.286 31.191 1.00 61.69 802 LYS A N 1
ATOM 6581 C CA . LYS A 1 802 ? -1.438 27.526 30.662 1.00 61.69 802 LYS A CA 1
ATOM 6582 C C . LYS A 1 802 ? -1.503 28.653 31.691 1.00 61.69 802 LYS A C 1
ATOM 6584 O O . LYS A 1 802 ? -0.505 29.343 31.871 1.00 61.69 802 LYS A O 1
ATOM 6589 N N . ILE A 1 803 ? -2.638 28.815 32.371 1.00 63.09 803 ILE A N 1
ATOM 6590 C CA . ILE A 1 803 ? -2.838 29.819 33.423 1.00 63.09 803 ILE A CA 1
ATOM 6591 C C . ILE A 1 803 ? -1.868 29.559 34.578 1.00 63.09 803 ILE A C 1
ATOM 6593 O O . ILE A 1 803 ? -1.177 30.474 35.000 1.00 63.09 803 ILE A O 1
ATOM 6597 N N . GLU A 1 804 ? -1.746 28.320 35.047 1.00 59.97 804 GLU A N 1
ATOM 6598 C CA . GLU A 1 804 ? -0.825 27.902 36.106 1.00 59.97 804 GLU A CA 1
ATOM 6599 C C . GLU A 1 804 ? 0.639 28.098 35.706 1.00 59.97 804 GLU A C 1
ATOM 6601 O O . GLU A 1 804 ? 1.423 28.588 36.515 1.00 59.97 804 GLU A O 1
ATOM 6606 N N . LYS A 1 805 ? 1.018 27.795 34.457 1.00 65.88 805 LYS A N 1
ATOM 6607 C CA . LYS A 1 805 ? 2.371 28.063 33.940 1.00 65.88 805 LYS A CA 1
ATOM 6608 C C . LYS A 1 805 ? 2.664 29.565 33.903 1.00 65.88 805 LYS A C 1
ATOM 6610 O O . LYS A 1 805 ? 3.717 29.989 34.380 1.00 65.88 805 LYS A O 1
ATOM 6615 N N . SER A 1 806 ? 1.725 30.373 33.411 1.00 63.69 806 SER A N 1
ATOM 6616 C CA . SER A 1 806 ? 1.819 31.838 33.449 1.00 63.69 806 SER A CA 1
ATOM 6617 C C . SER A 1 806 ? 1.845 32.369 34.886 1.00 63.69 806 SER A C 1
ATOM 6619 O O . SER A 1 806 ? 2.595 33.292 35.187 1.00 63.69 806 SER A O 1
ATOM 6621 N N . LEU A 1 807 ? 1.112 31.750 35.814 1.00 61.91 807 LEU A N 1
ATOM 6622 C CA . LEU A 1 807 ? 1.100 32.115 37.233 1.00 61.91 807 LEU A CA 1
ATOM 6623 C C . LEU A 1 807 ? 2.375 31.696 37.980 1.00 61.91 807 LEU A C 1
ATOM 6625 O O . LEU A 1 807 ? 2.819 32.406 38.881 1.00 61.91 807 LEU A O 1
ATOM 6629 N N . GLY A 1 808 ? 3.000 30.584 37.597 1.00 65.19 808 GLY A N 1
ATOM 6630 C CA . GLY A 1 808 ? 4.320 30.186 38.087 1.00 65.19 808 GLY A CA 1
ATOM 6631 C C . GLY A 1 808 ? 5.416 31.155 37.634 1.00 65.19 808 GLY A C 1
ATOM 6632 O O . GLY A 1 808 ? 6.357 31.427 38.378 1.00 65.19 808 GLY A O 1
ATOM 6633 N N . LEU A 1 809 ? 5.265 31.754 36.447 1.00 61.31 809 LEU A N 1
ATOM 6634 C CA . LEU A 1 809 ? 6.083 32.896 36.027 1.00 61.31 809 LEU A CA 1
ATOM 6635 C C . LEU A 1 809 ? 5.741 34.156 36.851 1.00 61.31 809 LEU A C 1
ATOM 6637 O O . LEU A 1 809 ? 6.647 34.893 37.247 1.00 61.31 809 LEU A O 1
ATOM 6641 N N . LEU A 1 810 ? 4.460 34.364 37.193 1.00 55.38 810 LEU A N 1
ATOM 6642 C CA . LEU A 1 810 ? 3.988 35.492 38.011 1.00 55.38 810 LEU A CA 1
ATOM 6643 C C . LEU A 1 810 ? 4.509 35.487 39.453 1.00 55.38 810 LEU A C 1
ATOM 6645 O O . LEU A 1 810 ? 4.795 36.554 40.003 1.00 55.38 810 LEU A O 1
ATOM 6649 N N . SER A 1 811 ? 4.661 34.320 40.084 1.00 57.00 811 SER A N 1
ATOM 6650 C CA . SER A 1 811 ? 5.168 34.254 41.462 1.00 57.00 811 SER A CA 1
ATOM 6651 C C . SER A 1 811 ? 6.603 34.775 41.592 1.00 57.00 811 SER A C 1
ATOM 6653 O O . SER A 1 811 ? 6.982 35.215 42.676 1.00 57.00 811 SER A O 1
ATOM 6655 N N . ASN A 1 812 ? 7.361 34.798 40.489 1.00 56.34 812 ASN A N 1
ATOM 6656 C CA . ASN A 1 812 ? 8.778 35.163 40.466 1.00 56.34 812 ASN A CA 1
ATOM 6657 C C . ASN A 1 812 ? 9.064 36.553 39.868 1.00 56.34 812 ASN A C 1
ATOM 6659 O O . ASN A 1 812 ? 10.190 37.033 39.977 1.00 56.34 812 ASN A O 1
ATOM 6663 N N . THR A 1 813 ? 8.078 37.224 39.261 1.00 57.84 813 THR A N 1
ATOM 6664 C CA . THR A 1 813 ? 8.258 38.563 38.669 1.00 57.84 813 THR A CA 1
ATOM 6665 C C . THR A 1 813 ? 7.758 39.675 39.594 1.00 57.84 813 THR A C 1
ATOM 6667 O O . THR A 1 813 ? 6.645 39.637 40.125 1.00 57.84 813 THR A O 1
ATOM 6670 N N . THR A 1 814 ? 8.584 40.699 39.808 1.00 61.59 814 THR A N 1
ATOM 6671 C CA . THR A 1 814 ? 8.208 41.947 40.498 1.00 61.59 814 THR A CA 1
ATOM 6672 C C . THR A 1 814 ? 7.713 43.027 39.530 1.00 61.59 814 THR A C 1
ATOM 6674 O O . THR A 1 814 ? 7.329 44.103 39.978 1.00 61.59 814 THR A O 1
ATOM 6677 N N . ASN A 1 815 ? 7.696 42.756 38.220 1.00 68.38 815 ASN A N 1
ATOM 6678 C CA . ASN A 1 815 ? 7.357 43.742 37.198 1.00 68.38 815 ASN A CA 1
ATOM 6679 C C . ASN A 1 815 ? 5.832 43.850 36.992 1.00 68.38 815 ASN A C 1
ATOM 6681 O O . ASN A 1 815 ? 5.180 42.890 36.574 1.00 68.38 815 ASN A O 1
ATOM 6685 N N . HIS A 1 816 ? 5.281 45.034 37.269 1.00 58.22 816 HIS A N 1
ATOM 6686 C CA . HIS A 1 816 ? 3.857 45.351 37.141 1.00 58.22 816 HIS A CA 1
ATOM 6687 C C . HIS A 1 816 ? 3.346 45.335 35.688 1.00 58.22 816 HIS A C 1
ATOM 6689 O O . HIS A 1 816 ? 2.199 44.949 35.467 1.00 58.22 816 HIS A O 1
ATOM 6695 N N . ASP A 1 817 ? 4.188 45.647 34.700 1.00 57.66 817 ASP A N 1
ATOM 6696 C CA . ASP A 1 817 ? 3.791 45.661 33.282 1.00 57.66 817 ASP A CA 1
ATOM 6697 C C . ASP A 1 817 ? 3.586 44.239 32.747 1.00 57.66 817 ASP A C 1
ATOM 6699 O O . ASP A 1 817 ? 2.668 43.952 31.983 1.00 57.66 817 ASP A O 1
ATOM 6703 N N . CYS A 1 818 ? 4.404 43.304 33.233 1.00 57.84 818 CYS A N 1
ATOM 6704 C CA . CYS A 1 818 ? 4.300 41.885 32.901 1.00 57.84 818 CYS A CA 1
ATOM 6705 C C . CYS A 1 818 ? 3.003 41.276 33.469 1.00 57.84 818 CYS A C 1
ATOM 6707 O O . CYS A 1 818 ? 2.349 40.463 32.823 1.00 57.84 818 CYS A O 1
ATOM 6709 N N . LEU A 1 819 ? 2.595 41.730 34.658 1.00 58.31 819 LEU A N 1
ATOM 6710 C CA . LEU A 1 819 ? 1.315 41.389 35.283 1.00 58.31 819 LEU A CA 1
ATOM 6711 C C . LEU A 1 819 ? 0.120 41.897 34.471 1.00 58.31 819 LEU A C 1
ATOM 6713 O O . LEU A 1 819 ? -0.822 41.139 34.249 1.00 58.31 819 LEU A O 1
ATOM 6717 N N . ALA A 1 820 ? 0.165 43.152 34.016 1.00 60.72 820 ALA A N 1
ATOM 6718 C CA . ALA A 1 820 ? -0.889 43.729 33.188 1.00 60.72 820 ALA A CA 1
ATOM 6719 C C . ALA A 1 820 ? -1.036 42.971 31.861 1.00 60.72 820 ALA A C 1
ATOM 6721 O O . ALA A 1 820 ? -2.150 42.593 31.505 1.00 60.72 820 ALA A O 1
ATOM 6722 N N . GLN A 1 821 ? 0.076 42.657 31.188 1.00 64.88 821 GLN A N 1
ATOM 6723 C CA . GLN A 1 821 ? 0.050 41.894 29.938 1.00 64.88 821 GLN A CA 1
ATOM 6724 C C . GLN A 1 821 ? -0.510 40.480 30.129 1.00 64.88 821 GLN A C 1
ATOM 6726 O O . GLN A 1 821 ? -1.327 40.040 29.334 1.00 64.88 821 GLN A O 1
ATOM 6731 N N . ILE A 1 822 ? -0.156 39.784 31.212 1.00 64.06 822 ILE A N 1
ATOM 6732 C CA . ILE A 1 822 ? -0.693 38.441 31.479 1.00 64.06 822 ILE A CA 1
ATOM 6733 C C . ILE A 1 822 ? -2.195 38.493 31.783 1.00 64.06 822 ILE A C 1
ATOM 6735 O O . ILE A 1 822 ? -2.938 37.608 31.367 1.00 64.06 822 ILE A O 1
ATOM 6739 N N . VAL A 1 823 ? -2.667 39.528 32.484 1.00 65.94 823 VAL A N 1
ATOM 6740 C CA . VAL A 1 823 ? -4.105 39.748 32.689 1.00 65.94 823 VAL A CA 1
ATOM 6741 C C . VAL A 1 823 ? -4.805 39.993 31.351 1.00 65.94 823 VAL A C 1
ATOM 6743 O O . VAL A 1 823 ? -5.846 39.387 31.110 1.00 65.94 823 VAL A O 1
ATOM 6746 N N . ILE A 1 824 ? -4.219 40.803 30.466 1.00 65.38 824 ILE A N 1
ATOM 6747 C CA . ILE A 1 824 ? -4.719 41.027 29.101 1.00 65.38 824 ILE A CA 1
ATOM 6748 C C . ILE A 1 824 ? -4.777 39.707 28.325 1.00 65.38 824 ILE A C 1
ATOM 6750 O O . ILE A 1 824 ? -5.838 39.362 27.815 1.00 65.38 824 ILE A O 1
ATOM 6754 N N . ASP A 1 825 ? -3.705 38.914 28.329 1.00 62.59 825 ASP A N 1
ATOM 6755 C CA . ASP A 1 825 ? -3.643 37.623 27.635 1.00 62.59 825 ASP A CA 1
ATOM 6756 C C . ASP A 1 825 ? -4.703 36.635 28.168 1.00 62.59 825 ASP A C 1
ATOM 6758 O O . ASP A 1 825 ? -5.315 35.888 27.400 1.00 62.59 825 ASP A O 1
ATOM 6762 N N . LEU A 1 826 ? -4.964 36.639 29.483 1.00 65.25 826 LEU A N 1
ATOM 6763 C CA . LEU A 1 826 ? -6.031 35.851 30.113 1.00 65.25 826 LEU A CA 1
ATOM 6764 C C . LEU A 1 826 ? -7.429 36.323 29.684 1.00 65.25 826 LEU A C 1
ATOM 6766 O O . LEU A 1 826 ? -8.319 35.494 29.472 1.00 65.25 826 LEU A O 1
ATOM 6770 N N . PHE A 1 827 ? -7.632 37.635 29.549 1.00 66.25 827 PHE A N 1
ATOM 6771 C CA . PHE A 1 827 ? -8.895 38.218 29.092 1.00 66.25 827 PHE A CA 1
ATOM 6772 C C . PHE A 1 827 ? -9.136 38.007 27.596 1.0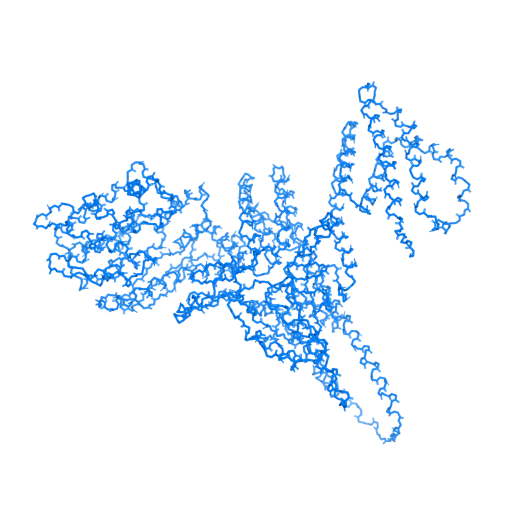0 66.25 827 PHE A C 1
ATOM 6774 O O . PHE A 1 827 ? -10.259 37.669 27.214 1.00 66.25 827 PHE A O 1
ATOM 6781 N N . ASP A 1 828 ? -8.107 38.119 26.760 1.00 63.81 828 ASP A N 1
ATOM 6782 C CA . ASP A 1 828 ? -8.184 37.778 25.340 1.00 63.81 828 ASP A CA 1
ATOM 6783 C C . ASP A 1 828 ? -8.518 36.293 25.164 1.00 63.81 828 ASP A C 1
ATOM 6785 O O . ASP A 1 828 ? -9.391 35.944 24.368 1.00 63.81 828 ASP A O 1
ATOM 6789 N N . LEU A 1 829 ? -7.963 35.417 26.009 1.00 58.31 829 LEU A N 1
ATOM 6790 C CA . LEU A 1 829 ? -8.360 34.010 26.022 1.00 58.31 829 LEU A CA 1
ATOM 6791 C C . LEU A 1 829 ? -9.823 33.781 26.424 1.00 58.31 829 LEU A C 1
ATOM 6793 O O . LEU A 1 829 ? -10.463 32.868 25.901 1.00 58.31 829 LEU A O 1
ATOM 6797 N N . LEU A 1 830 ? -10.369 34.590 27.337 1.00 60.06 830 LEU A N 1
ATOM 6798 C CA . LEU A 1 830 ? -11.792 34.555 27.698 1.00 60.06 830 LEU A CA 1
ATOM 6799 C C . LEU A 1 830 ? -12.693 35.107 26.587 1.00 60.06 830 LEU A C 1
ATOM 6801 O O . LEU A 1 830 ? -13.863 34.715 26.499 1.00 60.06 830 LEU A O 1
ATOM 6805 N N . LYS A 1 831 ? -12.188 36.019 25.749 1.00 61.47 831 LYS A N 1
ATOM 6806 C CA . LYS A 1 831 ? -12.945 36.640 24.655 1.00 61.47 831 LYS A CA 1
ATOM 6807 C C . LYS A 1 831 ? -13.432 35.594 23.653 1.00 61.47 831 LYS A C 1
ATOM 6809 O O . LYS A 1 831 ? -14.600 35.649 23.265 1.00 61.47 831 LYS A O 1
ATOM 6814 N N . ASP A 1 832 ? -12.600 34.591 23.383 1.00 52.75 832 ASP A N 1
ATOM 6815 C CA . ASP A 1 832 ? -12.872 33.506 22.435 1.00 52.75 832 ASP A CA 1
ATOM 6816 C C . ASP A 1 832 ? -13.737 32.364 23.007 1.00 52.75 832 ASP A C 1
ATOM 6818 O O . ASP A 1 832 ? -14.248 31.531 22.257 1.00 52.75 832 ASP A O 1
ATOM 6822 N N . GLN A 1 833 ? -13.957 32.322 24.326 1.00 57.62 833 GLN A N 1
ATOM 6823 C CA . GLN A 1 833 ? -14.838 31.336 24.968 1.00 57.62 833 GLN A CA 1
ATOM 6824 C C . GLN A 1 833 ? -16.309 31.792 24.940 1.00 57.62 833 GLN A C 1
ATOM 6826 O O . GLN A 1 833 ? -16.609 32.991 24.978 1.00 57.62 833 GLN A O 1
ATOM 6831 N N . ARG A 1 834 ? -17.256 30.839 24.920 1.00 52.50 834 ARG A N 1
ATOM 6832 C CA . ARG A 1 834 ? -18.713 31.099 24.903 1.00 52.50 834 ARG A CA 1
ATOM 6833 C C . ARG A 1 834 ? -19.457 30.312 25.993 1.00 52.50 834 ARG A C 1
ATOM 6835 O O . ARG A 1 834 ? -19.007 29.250 26.414 1.00 52.50 834 ARG A O 1
ATOM 6842 N N . GLY A 1 835 ? -20.604 30.836 26.432 1.00 66.94 835 GLY A N 1
ATOM 6843 C CA . GLY A 1 835 ? -21.539 30.155 27.342 1.00 66.94 835 GLY A CA 1
ATOM 6844 C C . GLY A 1 835 ? -20.993 29.875 28.750 1.00 66.94 835 GLY A C 1
ATOM 6845 O O . GLY A 1 835 ? -20.195 30.644 29.286 1.00 66.94 835 GLY A O 1
ATOM 6846 N N . GLU A 1 836 ? -21.418 28.759 29.348 1.00 48.31 836 GLU A N 1
ATOM 6847 C CA . GLU A 1 836 ? -21.058 28.347 30.717 1.00 48.31 836 GLU A CA 1
ATOM 6848 C C . GLU A 1 836 ? -19.550 28.143 30.919 1.00 48.31 836 GLU A C 1
ATOM 6850 O O . GLU A 1 836 ? -19.016 28.423 31.993 1.00 48.31 836 GLU A O 1
ATOM 6855 N N . VAL A 1 837 ? -18.838 27.737 29.863 1.00 50.09 837 VAL A N 1
ATOM 6856 C CA . VAL A 1 837 ? -17.377 27.557 29.860 1.00 50.09 837 VAL A CA 1
ATOM 6857 C C . VAL A 1 837 ? -16.672 28.879 30.152 1.00 50.09 837 VAL A C 1
ATOM 6859 O O . VAL A 1 837 ? -15.748 28.918 30.968 1.00 50.09 837 VAL A O 1
ATOM 6862 N N . LYS A 1 838 ? -17.143 29.979 29.548 1.00 63.69 838 LYS A N 1
ATOM 6863 C CA . LYS A 1 838 ? -16.629 31.335 29.793 1.00 63.69 838 LYS A CA 1
ATOM 6864 C C . LYS A 1 838 ? -16.852 31.763 31.246 1.00 63.69 838 LYS A C 1
ATOM 6866 O O . LYS A 1 838 ? -15.964 32.359 31.848 1.00 63.69 838 LYS A O 1
ATOM 6871 N N . ILE A 1 839 ? -18.005 31.411 31.823 1.00 59.09 839 ILE A N 1
ATOM 6872 C CA . ILE A 1 839 ? -18.384 31.756 33.205 1.00 59.09 839 ILE A CA 1
ATOM 6873 C C . ILE A 1 839 ? -17.529 30.988 34.219 1.00 59.09 839 ILE A C 1
ATOM 6875 O O . ILE A 1 839 ? -16.963 31.592 35.131 1.00 59.09 839 ILE A O 1
ATOM 6879 N N . ALA A 1 840 ? -17.403 29.668 34.051 1.00 57.34 840 ALA A N 1
ATOM 6880 C CA . ALA A 1 840 ? -16.592 28.828 34.930 1.00 57.34 840 ALA A CA 1
ATOM 6881 C C . ALA A 1 840 ? -15.115 29.254 34.903 1.00 57.34 840 ALA A C 1
ATOM 6883 O O . ALA A 1 840 ? -14.495 29.424 35.952 1.00 57.34 840 ALA A O 1
ATOM 6884 N N . THR A 1 841 ? -14.586 29.523 33.706 1.00 59.44 841 THR A N 1
ATOM 6885 C CA . THR A 1 841 ? -13.205 29.991 33.516 1.00 59.44 841 THR A CA 1
ATOM 6886 C C . THR A 1 841 ? -12.991 31.375 34.135 1.00 59.44 841 THR A C 1
ATOM 6888 O O . THR A 1 841 ? -11.999 31.592 34.828 1.00 59.44 841 THR A O 1
ATOM 6891 N N . GLY A 1 842 ? -13.938 32.304 33.950 1.00 68.19 842 GLY A N 1
ATOM 6892 C CA . GLY A 1 842 ? -13.883 33.635 34.557 1.00 68.19 842 GLY A CA 1
ATOM 6893 C C . GLY A 1 842 ? -13.859 33.589 36.088 1.00 68.19 842 GLY A C 1
ATOM 6894 O O . GLY A 1 842 ? -13.063 34.293 36.706 1.00 68.19 842 GLY A O 1
ATOM 6895 N N . ARG A 1 843 ? -14.663 32.714 36.711 1.00 64.81 843 ARG A N 1
ATOM 6896 C CA . ARG A 1 843 ? -14.663 32.522 38.174 1.00 64.81 843 ARG A CA 1
ATOM 6897 C C . ARG A 1 843 ? -13.315 32.036 38.703 1.00 64.81 843 ARG A C 1
ATOM 6899 O O . ARG A 1 843 ? -12.848 32.562 39.710 1.00 64.81 843 ARG A O 1
ATOM 6906 N N . GLU A 1 844 ? -12.686 31.068 38.041 1.00 61.81 844 GLU A N 1
ATOM 6907 C CA . GLU A 1 844 ? -11.378 30.561 38.474 1.00 61.81 844 GLU A CA 1
ATOM 6908 C C . GLU A 1 844 ? -10.260 31.593 38.269 1.00 61.81 844 GLU A C 1
ATOM 6910 O O . GLU A 1 844 ? -9.425 31.767 39.156 1.00 61.81 844 GLU A O 1
ATOM 6915 N N . ILE A 1 845 ? -10.293 32.371 37.180 1.00 66.81 845 ILE A N 1
ATOM 6916 C CA . ILE A 1 845 ? -9.362 33.496 36.980 1.00 66.81 845 ILE A CA 1
ATOM 6917 C C . ILE A 1 845 ? -9.510 34.536 38.099 1.00 66.81 845 ILE A C 1
ATOM 6919 O O . ILE A 1 845 ? -8.506 34.970 38.663 1.00 66.81 845 ILE A O 1
ATOM 6923 N N . ILE A 1 846 ? -10.741 34.897 38.479 1.00 68.75 846 ILE A N 1
ATOM 6924 C CA . ILE A 1 846 ? -10.998 35.847 39.575 1.00 68.75 846 ILE A CA 1
ATOM 6925 C C . ILE A 1 846 ? -10.471 35.303 40.910 1.00 68.75 846 ILE A C 1
ATOM 6927 O O . ILE A 1 846 ? -9.777 36.028 41.623 1.00 68.75 846 ILE A O 1
ATOM 6931 N N . LYS A 1 847 ? -10.739 34.032 41.242 1.00 64.88 847 LYS A N 1
ATOM 6932 C CA . LYS A 1 847 ? -10.214 33.394 42.465 1.00 64.88 847 LYS A CA 1
ATOM 6933 C C . LYS A 1 847 ? -8.685 33.396 42.501 1.00 64.88 847 LYS A C 1
ATOM 6935 O O . LYS A 1 847 ? -8.094 33.679 43.545 1.00 64.88 847 LYS A O 1
ATOM 6940 N N . LEU A 1 848 ? -8.044 33.104 41.370 1.00 61.69 848 LEU A N 1
ATOM 6941 C CA . LEU A 1 848 ? -6.587 33.083 41.246 1.00 61.69 848 LEU A CA 1
ATOM 6942 C C . LEU A 1 848 ? -5.981 34.481 41.388 1.00 61.69 848 LEU A C 1
ATOM 6944 O O . LEU A 1 848 ? -5.021 34.644 42.144 1.00 61.69 848 LEU A O 1
ATOM 6948 N N . LEU A 1 849 ? -6.569 35.495 40.744 1.00 65.31 849 LEU A N 1
ATOM 6949 C CA . LEU A 1 849 ? -6.175 36.894 40.925 1.00 65.31 849 LEU A CA 1
ATOM 6950 C C . LEU A 1 849 ? -6.312 37.304 42.394 1.00 65.31 849 LEU A C 1
ATOM 6952 O O . LEU A 1 849 ? -5.376 37.854 42.971 1.00 65.31 849 LEU A O 1
ATOM 6956 N N . PHE A 1 850 ? -7.429 36.958 43.035 1.00 65.25 850 PHE A N 1
ATOM 6957 C CA . PHE A 1 850 ? -7.668 37.262 44.444 1.00 65.25 850 PHE A CA 1
ATOM 6958 C C . PHE A 1 850 ? -6.617 36.621 45.365 1.00 65.25 850 PHE A C 1
ATOM 6960 O O . PHE A 1 850 ? -6.021 37.305 46.199 1.00 65.25 850 PHE A O 1
ATOM 6967 N N . SER A 1 851 ? -6.308 35.334 45.164 1.00 61.94 851 SER A N 1
ATOM 6968 C CA . SER A 1 851 ? -5.256 34.626 45.910 1.00 61.94 851 SER A CA 1
ATOM 6969 C C . SER A 1 851 ? -3.867 35.244 45.696 1.00 61.94 851 SER A C 1
ATOM 6971 O O . SER A 1 851 ? -3.080 35.366 46.641 1.00 61.94 851 SER A O 1
ATOM 6973 N N . PHE A 1 852 ? -3.564 35.683 44.470 1.00 64.88 852 PHE A N 1
ATOM 6974 C CA . PHE A 1 852 ? -2.310 36.359 44.140 1.00 64.88 852 PHE A CA 1
ATOM 6975 C C . PHE A 1 852 ? -2.168 37.702 44.877 1.00 64.88 852 PHE A C 1
ATOM 6977 O O . PHE A 1 852 ? -1.146 37.941 45.528 1.00 64.88 852 PHE A O 1
ATOM 6984 N N . TYR A 1 853 ? -3.205 38.547 44.852 1.00 64.44 853 TYR A N 1
ATOM 6985 C CA . TYR A 1 853 ? -3.220 39.816 45.589 1.00 64.44 853 TYR A CA 1
ATOM 6986 C C . TYR A 1 853 ? -3.157 39.605 47.110 1.00 64.44 853 TYR A C 1
ATOM 6988 O O . TYR A 1 853 ? -2.506 40.383 47.816 1.00 64.44 853 TYR A O 1
ATOM 6996 N N . GLN A 1 854 ? -3.758 38.523 47.620 1.00 65.31 854 GLN A N 1
ATOM 6997 C CA . GLN A 1 854 ? -3.701 38.154 49.037 1.00 65.31 854 GLN A CA 1
ATOM 6998 C C . GLN A 1 854 ? -2.278 37.812 49.482 1.00 65.31 854 GLN A C 1
ATOM 7000 O O . GLN A 1 854 ? -1.801 38.345 50.486 1.00 65.31 854 GLN A O 1
ATOM 7005 N N . LYS A 1 855 ? -1.555 36.999 48.702 1.00 63.06 855 LYS A N 1
ATOM 7006 C CA . LYS A 1 855 ? -0.164 36.614 49.003 1.00 63.06 855 LYS A CA 1
ATOM 7007 C C . LYS A 1 855 ? 0.819 37.788 49.003 1.00 63.06 855 LYS A C 1
ATOM 7009 O O . LYS A 1 855 ? 1.848 37.698 49.664 1.00 63.06 855 LYS A O 1
ATOM 7014 N N . ARG A 1 856 ? 0.521 38.887 48.300 1.00 62.47 856 ARG A N 1
ATOM 7015 C CA . ARG A 1 856 ? 1.364 40.100 48.282 1.00 62.47 856 ARG A CA 1
ATOM 7016 C C . ARG A 1 856 ? 0.979 41.157 49.320 1.00 62.47 856 ARG A C 1
ATOM 7018 O O . ARG A 1 856 ? 1.518 42.257 49.284 1.00 62.47 856 ARG A O 1
ATOM 7025 N N . GLY A 1 857 ? 0.065 40.843 50.242 1.00 57.53 857 GLY A N 1
ATOM 7026 C CA . GLY A 1 857 ? -0.346 41.765 51.308 1.00 57.53 857 GLY A CA 1
ATOM 7027 C C . GLY A 1 857 ? -1.192 42.950 50.828 1.00 57.53 857 GLY A C 1
ATOM 7028 O O . GLY A 1 857 ? -1.515 43.827 51.622 1.00 57.53 857 GLY A O 1
ATOM 7029 N N . ILE A 1 858 ? -1.599 42.963 49.553 1.00 58.56 858 ILE A N 1
ATOM 7030 C CA . ILE A 1 858 ? -2.432 44.021 48.958 1.00 58.56 858 ILE A CA 1
ATOM 7031 C C . ILE A 1 858 ? -3.873 43.941 49.507 1.00 58.56 858 ILE A C 1
ATOM 7033 O O . ILE A 1 858 ? -4.572 44.944 49.608 1.00 58.56 858 ILE A O 1
ATOM 7037 N N . VAL A 1 859 ? -4.292 42.760 49.978 1.00 48.62 859 VAL A N 1
ATOM 7038 C CA . VAL A 1 859 ? -5.639 42.489 50.523 1.00 48.62 859 VAL A CA 1
ATOM 7039 C C . VAL A 1 859 ? -5.905 43.126 51.899 1.00 48.62 859 VAL A C 1
ATOM 7041 O O . VAL A 1 859 ? -7.059 43.185 52.320 1.00 48.62 859 VAL A O 1
ATOM 7044 N N . GLN A 1 860 ? -4.905 43.720 52.567 1.00 49.25 860 GLN A N 1
ATOM 7045 C CA . GLN A 1 860 ? -5.139 44.453 53.826 1.00 49.25 860 GLN A CA 1
ATOM 7046 C C . GLN A 1 860 ? -6.041 45.701 53.654 1.00 49.25 860 GLN A C 1
ATOM 7048 O O . GLN A 1 860 ? -6.638 46.161 54.630 1.00 49.25 860 GLN A O 1
ATOM 7053 N N . GLY A 1 861 ? -6.191 46.231 52.430 1.00 49.88 861 GLY A N 1
ATOM 7054 C CA . GLY A 1 861 ? -7.198 47.256 52.098 1.00 49.88 861 GLY A CA 1
ATOM 7055 C C . GLY A 1 861 ? -8.615 46.684 51.929 1.00 49.88 861 GLY A C 1
ATOM 7056 O O . GLY A 1 861 ? -9.583 47.208 52.486 1.00 49.88 861 GLY A O 1
ATOM 7057 N N . ILE A 1 862 ? -8.718 45.524 51.275 1.00 44.00 862 ILE A N 1
ATOM 7058 C CA . ILE A 1 862 ? -9.980 44.865 50.908 1.00 44.00 862 ILE A CA 1
ATOM 7059 C C . ILE A 1 862 ? -10.712 44.291 52.136 1.00 44.00 862 ILE A C 1
ATOM 7061 O O . ILE A 1 862 ? -11.933 44.429 52.238 1.00 44.00 862 ILE A O 1
ATOM 7065 N N . GLU A 1 863 ? -9.999 43.741 53.128 1.00 42.22 863 GLU A N 1
ATOM 7066 C CA . GLU A 1 863 ? -10.610 43.279 54.393 1.00 42.22 863 GLU A CA 1
ATOM 7067 C C . GLU A 1 863 ? -11.263 44.426 55.190 1.00 42.22 863 GLU A C 1
ATOM 7069 O O . GLU A 1 863 ? -12.319 44.249 55.804 1.00 42.22 863 GLU A O 1
ATOM 7074 N N . LYS A 1 864 ? -10.707 45.645 55.122 1.00 43.31 864 LYS A N 1
ATOM 7075 C CA . LYS A 1 864 ? -11.307 46.841 55.743 1.00 43.31 864 LYS A CA 1
ATOM 7076 C C . LYS A 1 864 ? -12.580 47.310 55.035 1.00 43.31 864 LYS A C 1
ATOM 7078 O O . LYS A 1 864 ? -13.446 47.900 55.683 1.00 43.31 864 LYS A O 1
ATOM 7083 N N . ILE A 1 865 ? -12.714 47.047 53.736 1.00 42.72 865 ILE A N 1
ATOM 7084 C CA . ILE A 1 865 ? -13.936 47.323 52.965 1.00 42.72 865 ILE A CA 1
ATOM 7085 C C . ILE A 1 865 ? -15.008 46.270 53.280 1.00 42.72 865 ILE A C 1
ATOM 7087 O O . ILE A 1 865 ? -16.174 46.626 53.469 1.00 42.72 865 ILE A O 1
ATOM 7091 N N . PHE A 1 866 ? -14.612 45.002 53.434 1.00 40.97 866 PHE A N 1
ATOM 7092 C CA . PHE A 1 866 ? -15.506 43.901 53.810 1.00 40.97 866 PHE A CA 1
ATOM 7093 C C . PHE A 1 866 ? -16.147 44.108 55.191 1.00 40.97 866 PHE A C 1
ATOM 7095 O O . PHE A 1 866 ? -17.333 43.843 55.376 1.00 40.97 866 PHE A O 1
ATOM 7102 N N . ILE A 1 867 ? -15.393 44.660 56.149 1.00 48.19 867 ILE A N 1
ATOM 7103 C CA . ILE A 1 867 ? -15.879 44.925 57.514 1.00 48.19 867 ILE A CA 1
ATOM 7104 C C . ILE A 1 867 ? -16.760 46.192 57.596 1.00 48.19 867 ILE A C 1
ATOM 7106 O O . ILE A 1 867 ? -17.610 46.285 58.485 1.00 48.19 867 ILE A O 1
ATOM 7110 N N . ASN A 1 868 ? -16.618 47.147 56.666 1.00 39.72 868 ASN A N 1
ATOM 7111 C CA . ASN A 1 868 ? -17.343 48.427 56.698 1.00 39.72 868 ASN A CA 1
ATOM 7112 C C . ASN A 1 868 ? -18.604 48.490 55.816 1.00 39.72 868 ASN A C 1
ATOM 7114 O O . ASN A 1 868 ? -19.406 49.414 55.978 1.00 39.72 868 ASN A O 1
ATOM 7118 N N . ASN A 1 869 ? -18.834 47.527 54.918 1.00 40.88 869 ASN A N 1
ATOM 7119 C CA . ASN A 1 869 ? -20.077 47.466 54.146 1.00 40.88 869 ASN A CA 1
ATOM 7120 C C . ASN A 1 869 ? -21.215 46.858 54.983 1.00 40.88 869 ASN A C 1
ATOM 7122 O O . ASN A 1 869 ? -21.364 45.648 55.135 1.00 40.88 869 ASN A O 1
ATOM 7126 N N . LYS A 1 870 ? -22.058 47.747 55.513 1.00 38.84 870 LYS A N 1
ATOM 7127 C CA . LYS A 1 870 ? -23.163 47.504 56.459 1.00 38.84 870 LYS A CA 1
ATOM 7128 C C . LYS A 1 870 ? -24.303 46.597 55.944 1.00 38.84 870 LYS A C 1
ATOM 7130 O O . LYS A 1 870 ? -25.284 46.414 56.655 1.00 38.84 870 LYS A O 1
ATOM 7135 N N . LEU A 1 871 ? -24.197 46.042 54.735 1.00 40.25 871 LEU A N 1
ATOM 7136 C CA . LEU A 1 871 ? -25.252 45.246 54.093 1.00 40.25 871 LEU A CA 1
ATOM 7137 C C . LEU A 1 871 ? -25.188 43.743 54.410 1.00 40.25 871 LEU A C 1
ATOM 7139 O O . LEU A 1 871 ? -26.218 43.082 54.343 1.00 40.25 871 LEU A O 1
ATOM 7143 N N . LEU A 1 872 ? -24.033 43.209 54.821 1.00 40.44 872 LEU A N 1
ATOM 7144 C CA . LEU A 1 872 ? -23.896 41.776 55.135 1.00 40.44 872 LEU A CA 1
ATOM 7145 C C . LEU A 1 872 ? -24.107 41.446 56.619 1.00 40.44 872 LEU A C 1
ATOM 7147 O O . LEU A 1 872 ? -24.550 40.350 56.944 1.00 40.44 872 LEU A O 1
ATOM 7151 N N . LYS A 1 873 ? -23.901 42.408 57.528 1.00 38.47 873 LYS A N 1
ATOM 7152 C CA . LYS A 1 873 ? -24.064 42.183 58.978 1.00 38.47 873 LYS A CA 1
ATOM 7153 C C . LYS A 1 873 ? -25.512 41.998 59.446 1.00 38.47 873 LYS A C 1
ATOM 7155 O O . LYS A 1 873 ? -25.712 41.518 60.550 1.00 38.47 873 LYS A O 1
ATOM 7160 N N . ASN A 1 874 ? -26.504 42.340 58.623 1.00 40.06 874 ASN A N 1
ATOM 7161 C CA . ASN A 1 874 ? -27.921 42.160 58.966 1.00 40.06 874 ASN A CA 1
ATOM 7162 C C . ASN A 1 874 ? -28.528 40.856 58.415 1.00 40.06 874 ASN A C 1
ATOM 7164 O O . ASN A 1 874 ? -29.742 40.689 58.482 1.00 40.06 874 ASN A O 1
ATOM 7168 N N . ARG A 1 875 ? -27.727 39.948 57.836 1.00 44.59 875 ARG A N 1
ATOM 7169 C CA . ARG A 1 875 ? -28.227 38.672 57.282 1.00 44.59 875 ARG A CA 1
ATOM 7170 C C . ARG A 1 875 ? -27.446 37.428 57.710 1.00 44.59 875 ARG A C 1
ATOM 7172 O O . ARG A 1 875 ? -27.815 36.334 57.313 1.00 44.59 875 ARG A O 1
ATOM 7179 N N . THR A 1 876 ? -26.410 37.568 58.533 1.00 38.41 876 THR A N 1
ATOM 7180 C CA . THR A 1 876 ? -25.578 36.441 58.993 1.00 38.41 876 THR A CA 1
ATOM 7181 C C . THR A 1 876 ? -26.088 35.739 60.255 1.00 38.41 876 THR A C 1
ATOM 7183 O O . THR A 1 876 ? -25.397 34.860 60.753 1.00 38.41 876 THR A O 1
ATOM 7186 N N . ASP A 1 877 ? -27.283 36.078 60.749 1.00 42.34 877 ASP A N 1
ATOM 7187 C CA . ASP A 1 877 ? -27.893 35.392 61.902 1.00 42.34 877 ASP A CA 1
ATOM 7188 C C . ASP A 1 877 ? -28.871 34.267 61.507 1.00 42.34 877 ASP A C 1
ATOM 7190 O O . ASP A 1 877 ? -29.418 33.606 62.386 1.00 42.34 877 ASP A O 1
ATOM 7194 N N . ASN A 1 878 ? -29.054 33.989 60.209 1.00 41.53 878 ASN A N 1
ATOM 7195 C CA . ASN A 1 878 ? -29.883 32.874 59.744 1.00 41.53 878 ASN A CA 1
ATOM 7196 C C . ASN A 1 878 ? -29.041 31.766 59.098 1.00 41.53 878 ASN A C 1
ATOM 7198 O O . ASN A 1 878 ? -28.059 32.021 58.401 1.00 41.53 878 ASN A O 1
ATOM 7202 N N . SER A 1 879 ? -29.442 30.525 59.371 1.00 40.47 879 SER A N 1
ATOM 7203 C CA . SER A 1 879 ? -28.782 29.277 58.987 1.00 40.47 879 SER A CA 1
ATOM 7204 C C . SER A 1 879 ? -28.586 29.107 57.477 1.00 40.47 879 SER A C 1
ATOM 7206 O O . SER A 1 879 ? -29.377 29.582 56.668 1.00 40.47 879 SER A O 1
ATOM 7208 N N . GLU A 1 880 ? -27.565 28.320 57.127 1.00 36.47 880 GLU A N 1
ATOM 7209 C CA . GLU A 1 880 ? -27.097 27.912 55.786 1.00 36.47 880 GLU A CA 1
ATOM 7210 C C . GLU A 1 880 ? -28.176 27.419 54.788 1.00 36.47 880 GLU A C 1
ATOM 7212 O O . GLU A 1 880 ? -27.889 27.263 53.601 1.00 36.47 880 GLU A O 1
ATOM 7217 N N . GLU A 1 881 ? -29.417 27.188 55.224 1.00 39.03 881 GLU A N 1
ATOM 7218 C CA . GLU A 1 881 ? -30.539 26.771 54.372 1.00 39.03 881 GLU A CA 1
ATOM 7219 C C . GLU A 1 881 ? -31.201 27.918 53.586 1.00 39.03 881 GLU A C 1
ATOM 7221 O O . GLU A 1 881 ? -31.664 27.672 52.472 1.00 39.03 881 GLU A O 1
ATOM 7226 N N . ASP A 1 882 ? -31.147 29.170 54.057 1.00 43.22 882 ASP A N 1
ATOM 7227 C CA . ASP A 1 882 ? -31.838 30.307 53.409 1.00 43.22 882 ASP A CA 1
ATOM 7228 C C . ASP A 1 882 ? -31.134 30.827 52.130 1.00 43.22 882 ASP A C 1
ATOM 7230 O O . ASP A 1 882 ? -31.669 31.664 51.401 1.00 43.22 882 ASP A O 1
ATOM 7234 N N . LEU A 1 883 ? -29.925 30.340 51.821 1.00 40.09 883 LEU A N 1
ATOM 7235 C CA . LEU A 1 883 ? -29.146 30.760 50.644 1.00 40.09 883 LEU A CA 1
ATOM 7236 C C . LEU A 1 883 ? -29.458 29.962 49.366 1.00 40.09 883 LEU A C 1
ATOM 7238 O O . LEU A 1 883 ? -28.998 30.348 48.290 1.00 40.09 883 LEU A O 1
ATOM 7242 N N . LYS A 1 884 ? -30.234 28.873 49.451 1.00 39.25 884 LYS A N 1
ATOM 7243 C CA . LYS A 1 884 ? -30.577 28.031 48.286 1.00 39.25 884 LYS A CA 1
ATOM 7244 C C . LYS A 1 884 ? -31.626 28.652 47.357 1.00 39.25 884 LYS A C 1
ATOM 7246 O O . LYS A 1 884 ? -31.662 28.286 46.187 1.00 39.25 884 LYS A O 1
ATOM 7251 N N . ASP A 1 885 ? -32.391 29.629 47.844 1.00 39.66 885 ASP A N 1
ATOM 7252 C CA . ASP A 1 885 ? -33.491 30.261 47.101 1.00 39.66 885 ASP A CA 1
ATOM 7253 C C . ASP A 1 885 ? -33.162 31.672 46.582 1.00 39.66 885 ASP A C 1
ATOM 7255 O O . ASP A 1 885 ? -34.033 32.373 46.065 1.00 39.66 885 ASP A O 1
ATOM 7259 N N . VAL A 1 886 ? -31.903 32.113 46.686 1.00 39.97 886 VAL A N 1
ATOM 7260 C CA . VAL A 1 886 ? -31.482 33.398 46.115 1.00 39.97 886 VAL A CA 1
ATOM 7261 C C . VAL A 1 886 ? -31.321 33.235 44.597 1.00 39.97 886 VAL A C 1
ATOM 7263 O O . VAL A 1 886 ? -30.472 32.451 44.163 1.00 39.97 886 VAL A O 1
ATOM 7266 N N . PRO A 1 887 ? -32.081 33.970 43.761 1.00 43.72 887 PRO A N 1
ATOM 7267 C CA . PRO A 1 887 ? -31.954 33.877 42.313 1.00 43.72 887 PRO A CA 1
ATOM 7268 C C . PRO A 1 887 ? -30.513 34.160 41.882 1.00 43.72 887 PRO A C 1
ATOM 7270 O O . PRO A 1 887 ? -29.899 35.124 42.341 1.00 43.72 887 PRO A O 1
ATOM 7273 N N . LEU A 1 888 ? -29.974 33.347 40.969 1.00 40.97 888 LEU A N 1
ATOM 7274 C CA . LEU A 1 888 ? -28.598 33.481 40.468 1.00 40.97 888 LEU A CA 1
ATOM 7275 C C . LEU A 1 888 ? -28.300 34.906 39.951 1.00 40.97 888 LEU A C 1
ATOM 7277 O O . LEU A 1 888 ? -27.179 35.397 40.075 1.00 40.97 888 LEU A O 1
ATOM 7281 N N . THR A 1 889 ? -29.324 35.596 39.442 1.00 43.56 889 THR A N 1
ATOM 7282 C CA . THR A 1 889 ? -29.288 37.002 39.014 1.00 43.56 889 THR A CA 1
ATOM 7283 C C . THR A 1 889 ? -28.990 37.981 40.155 1.00 43.56 889 THR A C 1
ATOM 7285 O O . THR A 1 889 ? -28.284 38.963 39.947 1.00 43.56 889 THR A O 1
ATOM 7288 N N . GLU A 1 890 ? -29.480 37.716 41.367 1.00 44.25 890 GLU A N 1
ATOM 7289 C CA . GLU A 1 890 ? -29.284 38.562 42.552 1.00 44.25 890 GLU A CA 1
ATOM 7290 C C . GLU A 1 890 ? -27.850 38.419 43.095 1.00 44.25 890 GLU A C 1
ATOM 7292 O O . GLU A 1 890 ? -27.204 39.418 43.412 1.00 44.25 890 GLU A O 1
ATOM 7297 N N . VAL A 1 891 ? -27.317 37.188 43.118 1.00 44.41 891 VAL A N 1
ATOM 7298 C CA . VAL A 1 891 ? -25.922 36.896 43.507 1.00 44.41 891 VAL A CA 1
ATOM 7299 C C . VAL A 1 891 ? -24.941 37.557 42.535 1.00 44.41 891 VAL A C 1
ATOM 7301 O O . VAL A 1 891 ? -23.990 38.213 42.954 1.00 44.41 891 VAL A O 1
ATOM 7304 N N . MET A 1 892 ? -25.211 37.470 41.229 1.00 44.97 892 MET A N 1
ATOM 7305 C CA . MET A 1 892 ? -24.361 38.087 40.206 1.00 44.97 892 MET A CA 1
ATOM 7306 C C . MET A 1 892 ? -24.432 39.621 40.203 1.00 44.97 892 MET A C 1
ATOM 7308 O O . MET A 1 892 ? -23.426 40.272 39.915 1.00 44.97 892 MET A O 1
ATOM 7312 N N . ARG A 1 893 ? -25.573 40.221 40.578 1.00 49.94 893 ARG A N 1
ATOM 7313 C CA . ARG A 1 893 ? -25.686 41.681 40.749 1.00 49.94 893 ARG A CA 1
ATOM 7314 C C . ARG A 1 893 ? -24.825 42.183 41.914 1.00 49.94 893 ARG A C 1
ATOM 7316 O O . ARG A 1 893 ? -24.172 43.217 41.785 1.00 49.94 893 ARG A O 1
ATOM 7323 N N . ILE A 1 894 ? -24.782 41.429 43.016 1.00 49.41 894 ILE A N 1
ATOM 7324 C CA . ILE A 1 894 ? -23.950 41.735 44.191 1.00 49.41 894 ILE A CA 1
ATOM 7325 C C . ILE A 1 894 ? -22.456 41.645 43.840 1.00 49.41 894 ILE A C 1
ATOM 7327 O O . ILE A 1 894 ? -21.703 42.563 44.171 1.00 49.41 894 ILE A O 1
ATOM 7331 N N . ASP A 1 895 ? -22.038 40.609 43.105 1.00 50.31 895 ASP A N 1
ATOM 7332 C CA . ASP A 1 895 ? -20.652 40.470 42.635 1.00 50.31 895 ASP A CA 1
ATOM 7333 C C . ASP A 1 895 ? -20.251 41.608 41.676 1.00 50.31 895 ASP A C 1
ATOM 7335 O O . ASP A 1 895 ? -19.155 42.158 41.799 1.00 50.31 895 ASP A O 1
ATOM 7339 N N . ARG A 1 896 ? -21.146 42.034 40.768 1.00 57.19 896 ARG A N 1
ATOM 7340 C CA . ARG A 1 896 ? -20.917 43.168 39.851 1.00 57.19 896 ARG A CA 1
ATOM 7341 C C . ARG A 1 896 ? -20.686 44.472 40.607 1.00 57.19 896 ARG A C 1
ATOM 7343 O O . ARG A 1 896 ? -19.698 45.156 40.350 1.00 57.19 896 ARG A O 1
ATOM 7350 N N . ASP A 1 897 ? -21.590 44.830 41.515 1.00 55.81 897 ASP A N 1
ATOM 7351 C CA . ASP A 1 897 ? -21.520 46.105 42.238 1.00 55.81 897 ASP A CA 1
ATOM 7352 C C . ASP A 1 897 ? -20.306 46.148 43.175 1.00 55.81 897 ASP A C 1
ATOM 7354 O O . ASP A 1 897 ? -19.668 47.192 43.327 1.00 55.81 897 ASP A O 1
ATOM 7358 N N . MET A 1 898 ? -19.921 44.993 43.724 1.00 56.78 898 MET A N 1
ATOM 7359 C CA . MET A 1 898 ? -18.699 44.830 44.506 1.00 56.78 898 MET A CA 1
ATOM 7360 C C . MET A 1 898 ? -17.436 45.000 43.648 1.00 56.78 898 MET A C 1
ATOM 7362 O O . MET A 1 898 ? -16.537 45.752 44.030 1.00 56.78 898 MET A O 1
ATOM 7366 N N . ILE A 1 899 ? -17.374 44.354 42.478 1.00 51.22 899 ILE A N 1
ATOM 7367 C CA . ILE A 1 899 ? -16.257 44.484 41.531 1.00 51.22 899 ILE A CA 1
ATOM 7368 C C . ILE A 1 899 ? -16.147 45.935 41.034 1.00 51.22 899 ILE A C 1
ATOM 7370 O O . ILE A 1 899 ? -15.055 46.503 41.029 1.00 51.22 899 ILE A O 1
ATOM 7374 N N . ARG A 1 900 ? -17.271 46.582 40.700 1.00 56.91 900 ARG A N 1
ATOM 7375 C CA . ARG A 1 900 ? -17.324 47.989 40.263 1.00 56.91 900 ARG A CA 1
ATOM 7376 C C . ARG A 1 900 ? -16.820 48.935 41.360 1.00 56.91 900 ARG A C 1
ATOM 7378 O O . ARG A 1 900 ? -15.977 49.786 41.092 1.00 56.91 900 ARG A O 1
ATOM 7385 N N . ALA A 1 901 ? -17.238 48.716 42.609 1.00 59.16 901 ALA A N 1
ATOM 7386 C CA . ALA A 1 901 ? -16.768 49.487 43.761 1.00 59.16 901 ALA A CA 1
ATOM 7387 C C . ALA A 1 901 ? -15.264 49.298 44.054 1.00 59.16 901 ALA A C 1
ATOM 7389 O O . ALA A 1 901 ? -14.606 50.254 44.470 1.00 59.16 901 ALA A O 1
ATOM 7390 N N . LEU A 1 902 ? -14.713 48.101 43.815 1.00 51.84 902 LEU A N 1
ATOM 7391 C CA . LEU A 1 902 ? -13.272 47.817 43.901 1.00 51.84 902 LEU A CA 1
ATOM 7392 C C . LEU A 1 902 ? -12.475 48.574 42.824 1.00 51.84 902 LEU A C 1
ATOM 7394 O O . LEU A 1 902 ? -11.452 49.194 43.138 1.00 51.84 902 LEU A O 1
ATOM 7398 N N . PHE A 1 903 ? -12.971 48.594 41.582 1.00 55.97 903 PHE A N 1
ATOM 7399 C CA . PHE A 1 903 ? -12.365 49.359 40.485 1.00 55.97 903 PHE A CA 1
ATOM 7400 C C . PHE A 1 903 ? -12.421 50.876 40.715 1.00 55.97 903 PHE A C 1
ATOM 7402 O O . PHE A 1 903 ? -11.455 51.572 40.403 1.00 55.97 903 PHE A O 1
ATOM 7409 N N . ASP A 1 904 ? -13.508 51.384 41.302 1.00 57.88 904 ASP A N 1
ATOM 7410 C CA . ASP A 1 904 ? -13.711 52.821 41.515 1.00 57.88 904 ASP A CA 1
ATOM 7411 C C . ASP A 1 904 ? -12.923 53.402 42.702 1.00 57.88 904 ASP A C 1
ATOM 7413 O O . ASP A 1 904 ? -12.592 54.589 42.679 1.00 57.88 904 ASP A O 1
ATOM 7417 N N . LYS A 1 905 ? -12.611 52.611 43.743 1.00 54.00 905 LYS A N 1
ATOM 7418 C CA . LYS A 1 905 ? -12.001 53.133 44.986 1.00 54.00 905 LYS A CA 1
ATOM 7419 C C . LYS A 1 905 ? -10.525 52.802 45.211 1.00 54.00 905 LYS A C 1
ATOM 7421 O O . LYS A 1 905 ? -9.825 53.645 45.772 1.00 54.00 905 LYS A O 1
ATOM 7426 N N . GLU A 1 906 ? -10.036 51.624 44.824 1.00 52.00 906 GLU A N 1
ATOM 7427 C CA . GLU A 1 906 ? -8.666 51.201 45.180 1.00 52.00 906 GLU A CA 1
ATOM 7428 C C . GLU A 1 906 ? -7.705 51.174 43.989 1.00 52.00 906 GLU A C 1
ATOM 7430 O O . GLU A 1 906 ? -6.563 51.614 44.115 1.00 52.00 906 GLU A O 1
ATOM 7435 N N . ILE A 1 907 ? -8.161 50.748 42.810 1.00 49.25 907 ILE A N 1
ATOM 7436 C CA . ILE A 1 907 ? -7.272 50.561 41.654 1.00 49.25 907 ILE A CA 1
ATOM 7437 C C . ILE A 1 907 ? -6.788 51.902 41.072 1.00 49.25 907 ILE A C 1
ATOM 7439 O O . ILE A 1 907 ? -5.631 52.018 40.676 1.00 49.25 907 ILE A O 1
ATOM 7443 N N . VAL A 1 908 ? -7.612 52.955 41.121 1.00 52.50 908 VAL A N 1
ATOM 7444 C CA . VAL A 1 908 ? -7.220 54.316 40.696 1.00 52.50 908 VAL A CA 1
ATOM 7445 C C . VAL A 1 908 ? -6.077 54.893 41.551 1.00 52.50 908 VAL A C 1
ATOM 7447 O O . VAL A 1 908 ? -5.289 55.711 41.072 1.00 52.50 908 VAL A O 1
ATOM 7450 N N . ASN A 1 909 ? -5.945 54.436 42.799 1.00 50.50 909 ASN A N 1
ATOM 7451 C CA . ASN A 1 909 ? -4.909 54.889 43.730 1.00 50.50 909 ASN A CA 1
ATOM 7452 C C . ASN A 1 909 ? -3.611 54.066 43.647 1.00 50.50 909 ASN A C 1
ATOM 7454 O O . ASN A 1 909 ? -2.604 54.472 44.220 1.00 50.50 909 ASN A O 1
ATOM 7458 N N . LEU A 1 910 ? -3.619 52.948 42.915 1.00 47.44 910 LEU A N 1
ATOM 7459 C CA . LEU A 1 910 ? -2.465 52.065 42.695 1.00 47.44 910 LEU A CA 1
ATOM 7460 C C . LEU A 1 910 ? -1.770 52.308 41.343 1.00 47.44 910 LEU A C 1
ATOM 7462 O O . LEU A 1 910 ? -0.871 51.559 40.964 1.00 47.44 910 LEU A O 1
ATOM 7466 N N . LEU A 1 911 ? -2.184 53.343 40.608 1.00 50.09 911 LEU A N 1
ATOM 7467 C CA . LEU A 1 911 ? -1.666 53.646 39.276 1.00 50.09 911 LEU A CA 1
ATOM 7468 C C . LEU A 1 911 ? -0.198 54.121 39.325 1.00 50.09 911 LEU A C 1
ATOM 7470 O O . LEU A 1 911 ? 0.147 54.929 40.191 1.00 50.09 911 LEU A O 1
ATOM 7474 N N . PRO A 1 912 ? 0.659 53.691 38.379 1.00 49.12 912 PRO A N 1
ATOM 7475 C CA . PRO A 1 912 ? 2.022 54.200 38.265 1.00 49.12 912 PRO A CA 1
ATOM 7476 C C . PRO A 1 912 ? 2.035 55.724 38.055 1.00 49.12 912 PRO A C 1
ATOM 7478 O O . PRO A 1 912 ? 1.136 56.302 37.444 1.00 49.12 912 PRO A O 1
ATOM 7481 N N . ASN A 1 913 ? 3.073 56.399 38.563 1.00 53.31 913 ASN A N 1
ATOM 7482 C CA . ASN A 1 913 ? 3.183 57.867 38.524 1.00 53.31 913 ASN A CA 1
ATOM 7483 C C . ASN A 1 913 ? 3.344 58.446 37.103 1.00 53.31 913 ASN A C 1
ATOM 7485 O O . ASN A 1 913 ? 3.277 59.663 36.926 1.00 53.31 913 ASN A O 1
ATOM 7489 N N . ASN A 1 914 ? 3.560 57.601 36.092 1.00 59.53 914 ASN A N 1
ATOM 7490 C CA . ASN A 1 914 ? 3.632 58.010 34.696 1.00 59.53 914 ASN A CA 1
ATOM 7491 C C . ASN A 1 914 ? 2.225 58.302 34.144 1.00 59.53 914 ASN A C 1
ATOM 7493 O O . ASN A 1 914 ? 1.353 57.437 34.115 1.00 59.53 914 ASN A O 1
ATOM 7497 N N . ALA A 1 915 ? 2.015 59.530 33.666 1.00 51.19 915 ALA A N 1
ATOM 7498 C CA . ALA A 1 915 ? 0.728 59.996 33.154 1.00 51.19 915 ALA A CA 1
ATOM 7499 C C . ALA A 1 915 ? 0.220 59.211 31.928 1.00 51.19 915 ALA A C 1
ATOM 7501 O O . ALA A 1 915 ? -0.992 59.100 31.748 1.00 51.19 915 ALA A O 1
ATOM 7502 N N . LYS A 1 916 ? 1.120 58.650 31.105 1.00 57.78 916 LYS A N 1
ATOM 7503 C CA . LYS A 1 916 ? 0.746 57.907 29.891 1.00 57.78 916 LYS A CA 1
ATOM 7504 C C . LYS A 1 916 ? 0.160 56.530 30.227 1.00 57.78 916 LYS A C 1
ATOM 7506 O O . LYS A 1 916 ? -0.927 56.200 29.762 1.00 57.78 916 LYS A O 1
ATOM 7511 N N . ASP A 1 917 ? 0.812 55.812 31.137 1.00 52.44 917 ASP A N 1
ATOM 7512 C CA . ASP A 1 917 ? 0.365 54.499 31.623 1.00 52.44 917 ASP A CA 1
ATOM 7513 C C . ASP A 1 917 ? -0.938 54.632 32.428 1.00 52.44 917 ASP A C 1
ATOM 7515 O O . ASP A 1 917 ? -1.806 53.764 32.394 1.00 52.44 917 ASP A O 1
ATOM 7519 N N . LYS A 1 918 ? -1.126 55.777 33.099 1.00 59.44 918 LYS A N 1
ATOM 7520 C CA . LYS A 1 918 ? -2.345 56.107 33.844 1.00 59.44 918 LYS A CA 1
ATOM 7521 C C . LYS A 1 918 ? -3.575 56.260 32.944 1.00 59.44 918 LYS A C 1
ATOM 7523 O O . LYS A 1 918 ? -4.657 55.808 33.316 1.00 59.44 918 LYS A O 1
ATOM 7528 N N . GLU A 1 919 ? -3.428 56.892 31.778 1.00 62.78 919 GLU A N 1
ATOM 7529 C CA . GLU A 1 919 ? -4.517 57.007 30.799 1.00 62.78 919 GLU A CA 1
ATOM 7530 C C . GLU A 1 919 ? -4.834 55.676 30.122 1.00 62.78 919 GLU A C 1
ATOM 7532 O O . GLU A 1 919 ? -6.007 55.351 29.942 1.00 62.78 919 GLU A O 1
ATOM 7537 N N . GLU A 1 920 ? -3.812 54.908 29.755 1.00 55.06 920 GLU A N 1
ATOM 7538 C CA . GLU A 1 920 ? -3.983 53.613 29.096 1.00 55.06 920 GLU A CA 1
ATOM 7539 C C . GLU A 1 920 ? -4.665 52.605 30.031 1.00 55.06 920 GLU A C 1
ATOM 7541 O O . GLU A 1 920 ? -5.659 51.975 29.663 1.00 55.06 920 GLU A O 1
ATOM 7546 N N . PHE A 1 921 ? -4.243 52.567 31.297 1.00 52.62 921 PHE A N 1
ATOM 7547 C CA . PHE A 1 921 ? -4.877 51.745 32.324 1.00 52.62 921 PHE A CA 1
ATOM 7548 C C . PHE A 1 921 ? -6.306 52.204 32.646 1.00 52.62 921 PHE A C 1
ATOM 7550 O O . PHE A 1 921 ? -7.193 51.383 32.875 1.00 52.62 921 PHE A O 1
ATOM 7557 N N . LYS A 1 922 ? -6.574 53.516 32.615 1.00 65.00 922 LYS A N 1
ATOM 7558 C CA . LYS A 1 922 ? -7.934 54.046 32.772 1.00 65.00 922 LYS A CA 1
ATOM 7559 C C . LYS A 1 922 ? -8.844 53.617 31.616 1.00 65.00 922 LYS A C 1
ATOM 7561 O O . LYS A 1 922 ? -9.942 53.140 31.881 1.00 65.00 922 LYS A O 1
ATOM 7566 N N . ARG A 1 923 ? -8.377 53.693 30.361 1.00 63.72 923 ARG A N 1
ATOM 7567 C CA . ARG A 1 923 ? -9.121 53.183 29.189 1.00 63.72 923 ARG A CA 1
ATOM 7568 C C . ARG A 1 923 ? -9.415 51.689 29.311 1.00 63.72 923 ARG A C 1
ATOM 7570 O O . ARG A 1 923 ? -10.484 51.246 28.897 1.00 63.72 923 ARG A O 1
ATOM 7577 N N . TYR A 1 924 ? -8.502 50.929 29.911 1.00 53.00 924 TYR A N 1
ATOM 7578 C CA . TYR A 1 924 ? -8.699 49.507 30.178 1.00 53.00 924 TYR A CA 1
ATOM 7579 C C . TYR A 1 924 ? -9.786 49.253 31.237 1.00 53.00 924 TYR A C 1
ATOM 7581 O O . TYR A 1 924 ? -10.682 48.441 31.010 1.00 53.00 924 TYR A O 1
ATOM 7589 N N . ILE A 1 925 ? -9.775 49.992 32.356 1.00 60.16 925 ILE A N 1
ATOM 7590 C CA . ILE A 1 925 ? -10.846 49.931 33.370 1.00 60.16 925 ILE A CA 1
ATOM 7591 C C . ILE A 1 925 ? -12.195 50.334 32.770 1.00 60.16 925 ILE A C 1
ATOM 7593 O O . ILE A 1 925 ? -13.205 49.687 33.041 1.00 60.16 925 ILE A O 1
ATOM 7597 N N . ASP A 1 926 ? -12.222 51.384 31.953 1.00 65.69 926 ASP A N 1
ATOM 7598 C CA . ASP A 1 926 ? -13.451 51.853 31.315 1.00 65.69 926 ASP A CA 1
ATOM 7599 C C . ASP A 1 926 ? -13.982 50.808 30.311 1.00 65.69 926 ASP A C 1
ATOM 7601 O O . ASP A 1 926 ? -15.172 50.498 30.332 1.00 65.69 926 ASP A O 1
ATOM 7605 N N . SER A 1 927 ? -13.097 50.146 29.554 1.00 57.38 927 SER A N 1
ATOM 7606 C CA . SER A 1 927 ? -13.456 49.010 28.684 1.00 57.38 927 SER A CA 1
ATOM 7607 C C . SER A 1 927 ? -13.978 47.804 29.479 1.00 57.38 927 SER A C 1
ATOM 7609 O O . SER A 1 927 ? -14.908 47.124 29.050 1.00 57.38 927 SER A O 1
ATOM 7611 N N . MET A 1 928 ? -13.419 47.536 30.665 1.00 51.59 928 MET A N 1
ATOM 7612 C CA . MET A 1 928 ? -13.915 46.491 31.567 1.00 51.59 928 MET A CA 1
ATOM 7613 C C . MET A 1 928 ? -15.304 46.810 32.128 1.00 51.59 928 MET A C 1
ATOM 7615 O O . MET A 1 928 ? -16.134 45.909 32.259 1.00 51.59 928 MET A O 1
ATOM 7619 N N . LYS A 1 929 ? -15.572 48.076 32.460 1.00 62.59 929 LYS A N 1
ATOM 7620 C CA . LYS A 1 929 ? -16.899 48.523 32.906 1.00 62.59 929 LYS A CA 1
ATOM 7621 C C . LYS A 1 929 ? -17.927 48.357 31.793 1.00 62.59 929 LYS A C 1
ATOM 7623 O O . LYS A 1 929 ? -18.982 47.781 32.033 1.00 62.59 929 LYS A O 1
ATOM 7628 N N . GLU A 1 930 ? -17.580 48.776 30.581 1.00 63.56 930 GLU A N 1
ATOM 7629 C CA . GLU A 1 930 ? -18.429 48.628 29.398 1.00 63.56 930 GLU A CA 1
ATOM 7630 C C . GLU A 1 930 ? -18.695 47.146 29.069 1.00 63.56 930 GLU A C 1
ATOM 7632 O O . GLU A 1 930 ? -19.826 46.757 28.774 1.00 63.56 930 GLU A O 1
ATOM 7637 N N . PHE A 1 931 ? -17.687 46.282 29.232 1.00 53.34 931 PHE A N 1
ATOM 7638 C CA . PHE A 1 931 ? -17.843 44.831 29.120 1.00 53.34 931 PHE A CA 1
ATOM 7639 C C . PHE A 1 931 ? -18.835 44.267 30.149 1.00 53.34 931 PHE A C 1
ATOM 7641 O O . PHE A 1 931 ? -19.741 43.521 29.766 1.00 53.34 931 PHE A O 1
ATOM 7648 N N . LEU A 1 932 ? -18.701 44.634 31.429 1.00 55.31 932 LEU A N 1
ATOM 7649 C CA . LEU A 1 932 ? -19.607 44.192 32.498 1.00 55.31 932 LEU A CA 1
ATOM 7650 C C . LEU A 1 932 ? -21.046 44.681 32.277 1.00 55.31 932 LEU A C 1
ATOM 7652 O O . LEU A 1 932 ? -21.986 43.935 32.546 1.00 55.31 932 LEU A O 1
ATOM 7656 N N . ASP A 1 933 ? -21.217 45.888 31.739 1.00 59.97 933 ASP A N 1
ATOM 7657 C CA . ASP A 1 933 ? -22.531 46.438 31.397 1.00 59.97 933 ASP A CA 1
ATOM 7658 C C . ASP A 1 933 ? -23.139 45.715 30.162 1.00 59.97 933 ASP A C 1
ATOM 7660 O O . ASP A 1 933 ? -24.333 45.413 30.134 1.00 59.97 933 ASP A O 1
ATOM 7664 N N . SER A 1 934 ? -22.323 45.322 29.172 1.00 56.19 934 SER A N 1
ATOM 7665 C CA . SER A 1 934 ? -22.772 44.538 28.000 1.00 56.19 934 SER A CA 1
ATOM 7666 C C . SER A 1 934 ? -23.144 43.078 28.324 1.00 56.19 934 SER A C 1
ATOM 7668 O O . SER A 1 934 ? -23.987 42.473 27.652 1.00 56.19 934 SER A O 1
ATOM 7670 N N . TYR A 1 935 ? -22.522 42.504 29.360 1.00 51.69 935 TYR A N 1
ATOM 7671 C CA . TYR A 1 935 ? -22.754 41.141 29.847 1.00 51.69 935 TYR A CA 1
ATOM 7672 C C . TYR A 1 935 ? -24.186 40.961 30.373 1.00 51.69 935 TYR A C 1
ATOM 7674 O O . TYR A 1 935 ? -24.827 39.953 30.078 1.00 51.69 935 TYR A O 1
ATOM 7682 N N . GLU A 1 936 ? -24.719 41.960 31.080 1.00 50.09 936 GLU A N 1
ATOM 7683 C CA . GLU A 1 936 ? -26.078 41.952 31.637 1.00 50.09 936 GLU A CA 1
ATOM 7684 C C . GLU A 1 936 ? -27.147 42.014 30.539 1.00 50.09 936 GLU A C 1
ATOM 7686 O O . GLU A 1 936 ? -28.088 41.221 30.544 1.00 50.09 936 GLU A O 1
ATOM 7691 N N . ILE A 1 937 ? -26.959 42.883 29.542 1.00 49.97 937 ILE A N 1
ATOM 7692 C CA . ILE A 1 937 ? -27.903 43.047 28.427 1.00 49.97 937 ILE A CA 1
ATOM 7693 C C . ILE A 1 937 ? -28.019 41.746 27.622 1.00 49.97 937 ILE A C 1
ATOM 7695 O O . ILE A 1 937 ? -29.122 41.275 27.348 1.00 49.97 937 ILE A O 1
ATOM 7699 N N . ASN A 1 938 ? -26.890 41.124 27.275 1.00 45.16 938 ASN A N 1
ATOM 7700 C CA . ASN A 1 938 ? -26.890 39.897 26.477 1.00 45.16 938 ASN A CA 1
ATOM 7701 C C . ASN A 1 938 ? -27.412 38.678 27.253 1.00 45.16 938 ASN A C 1
ATOM 7703 O O . ASN A 1 938 ? -28.074 37.823 26.666 1.00 45.16 938 ASN A O 1
ATOM 7707 N N . PHE A 1 939 ? -27.163 38.612 28.563 1.00 46.47 939 PHE A N 1
ATOM 7708 C CA . PHE A 1 939 ? -27.640 37.528 29.421 1.00 46.47 939 PHE A CA 1
ATOM 7709 C C . PHE A 1 939 ? -29.148 37.620 29.718 1.00 46.47 939 PHE A C 1
ATOM 7711 O O . PHE A 1 939 ? -29.855 36.612 29.649 1.00 46.47 939 PHE A O 1
ATOM 7718 N N . ILE A 1 940 ? -29.671 38.826 29.974 1.00 47.56 940 ILE A N 1
ATOM 7719 C CA . ILE A 1 940 ? -31.117 39.065 30.126 1.00 47.56 940 ILE A CA 1
ATOM 7720 C C . ILE A 1 940 ? -31.852 38.729 28.819 1.00 47.56 940 ILE A C 1
ATOM 7722 O O . ILE A 1 940 ? -32.900 38.077 28.841 1.00 47.56 940 ILE A O 1
ATOM 7726 N N . ASN A 1 941 ? -31.267 39.088 27.672 1.00 45.16 941 ASN A N 1
ATOM 7727 C CA . ASN A 1 941 ? -31.829 38.769 26.360 1.00 45.16 941 ASN A CA 1
ATOM 7728 C C . ASN A 1 941 ? -31.797 37.263 26.043 1.00 45.16 941 ASN A C 1
ATOM 7730 O O . ASN A 1 941 ? -32.694 36.776 25.360 1.00 45.16 941 ASN A O 1
ATOM 7734 N N . SER A 1 942 ? -30.821 36.504 26.559 1.00 42.38 942 SER A N 1
ATOM 7735 C CA . SER A 1 942 ? -30.749 35.047 26.364 1.00 42.38 942 SER A CA 1
ATOM 7736 C C . SER A 1 942 ? -31.679 34.238 27.280 1.00 42.38 942 SER A C 1
ATOM 7738 O O . SER A 1 942 ? -31.870 33.049 27.045 1.00 42.38 942 SER A O 1
ATOM 7740 N N . MET A 1 943 ? -32.242 34.867 28.319 1.00 38.53 943 MET A N 1
ATOM 7741 C CA . MET A 1 943 ? -33.147 34.244 29.299 1.00 38.53 943 MET A CA 1
ATOM 7742 C C . MET A 1 943 ? -34.634 34.562 29.051 1.00 38.53 943 MET A C 1
ATOM 7744 O O . MET A 1 943 ? -35.492 33.981 29.713 1.00 38.53 943 MET A O 1
ATOM 7748 N N . SER A 1 944 ? -34.972 35.454 28.108 1.00 35.34 944 SER A N 1
ATOM 7749 C CA . SER A 1 944 ? -36.371 35.718 27.737 1.00 35.34 944 SER A CA 1
ATOM 7750 C C . SER A 1 944 ? -36.912 34.616 26.813 1.00 35.34 944 SER A C 1
ATOM 7752 O O . SER A 1 944 ? -36.395 34.453 25.706 1.00 35.34 944 SER A O 1
ATOM 7754 N N . PRO A 1 945 ? -37.973 33.877 27.193 1.00 34.88 945 PRO A N 1
ATOM 7755 C CA . PRO A 1 945 ? -38.672 33.002 26.264 1.00 34.88 945 PRO A CA 1
ATOM 7756 C C . PRO A 1 945 ? -39.384 33.868 25.222 1.00 34.88 945 PRO A C 1
ATOM 7758 O O . PRO A 1 945 ? -40.105 34.802 25.574 1.00 34.88 945 PRO A O 1
ATOM 7761 N N . SER A 1 946 ? -39.231 33.548 23.938 1.00 33.25 946 SER A N 1
ATOM 7762 C CA . SER A 1 946 ? -40.088 34.096 22.888 1.00 33.25 946 SER A CA 1
ATOM 7763 C C . SER A 1 946 ? -41.530 33.636 23.129 1.00 33.25 946 SER A C 1
ATOM 7765 O O . SER A 1 946 ? -41.914 32.532 22.740 1.00 33.25 946 SER A O 1
ATOM 7767 N N . VAL A 1 947 ? -42.326 34.467 23.798 1.00 30.91 947 VAL A N 1
ATOM 7768 C CA . VAL A 1 947 ? -43.778 34.302 23.874 1.00 30.91 947 VAL A CA 1
ATOM 7769 C C . VAL A 1 947 ? -44.351 34.726 22.523 1.00 30.91 947 VAL A C 1
ATOM 7771 O O . VAL A 1 947 ? -44.359 35.907 22.182 1.00 30.91 947 VAL A O 1
ATOM 7774 N N . SER A 1 948 ? -44.811 33.751 21.739 1.00 28.30 948 SER A N 1
ATOM 7775 C CA . SER A 1 948 ? -45.731 33.994 20.625 1.00 28.30 948 SER A CA 1
ATOM 7776 C C . SER A 1 948 ? -47.052 34.522 21.195 1.00 28.30 948 SER A C 1
ATOM 7778 O O . SER A 1 948 ? -47.584 33.882 22.107 1.00 28.30 948 SER A O 1
ATOM 7780 N N . PRO A 1 949 ? -47.623 35.632 20.695 1.00 31.11 949 PRO A N 1
ATOM 7781 C CA . PRO A 1 949 ? -49.031 35.903 20.929 1.00 31.11 949 PRO A CA 1
ATOM 7782 C C . PRO A 1 949 ? -49.866 34.869 20.155 1.00 31.11 949 PRO A C 1
ATOM 7784 O O . PRO A 1 949 ? -49.450 34.423 19.085 1.00 31.11 949 PRO A O 1
ATOM 7787 N N . LEU A 1 950 ? -50.973 34.458 20.778 1.00 30.97 950 LEU A N 1
ATOM 7788 C CA . LEU A 1 950 ? -51.941 33.435 20.354 1.00 30.97 950 LEU A CA 1
ATOM 7789 C C . LEU A 1 950 ? -52.329 33.463 18.871 1.00 30.97 950 LEU A C 1
ATOM 7791 O O . LEU A 1 950 ? -52.598 34.572 18.356 1.00 30.97 950 LEU A O 1
#

Radius of gyration: 38.72 Å; chains: 1; bounding box: 102×104×111 Å

Secondary structure (DSSP, 8-state):
------TTHHHHHHHHTTS-HHHHHHHHHHHHHHHHHHT-TT-PPPTTSPP-SHHHHHHHHHHHHHHSGGGTT--HHHHHHHHHHHHHTTGGGSHHHHHHHHHHHHSSPPPHHHHHHHHHHHHHHHHHH-TTTTT-S--BTTB-GGGGHHHHHHHHHHTSTTS-GGGS-S-EEETTEEE-HHHHHHHHHHHHHH--SGGGS-HHHHHHHHHTT--HHHHHHHHHHHHEEEEEEETTTTEEEEEEEEE-HHHHHHTT--HHHHHHHHHHHHHHHHHHHHHHHHHHHHHHHHHTS----EEEEEEEEEPPPHHHHHHHHHHHHHHHHHH---HHHHHHHHHHHHHHHTTEE--TTSPPEE-----HHHHHHHHHHHHHHIIIIIITTTTT-HHHHHHHHHHHHHHHHHTTT-HHHHHHHHHHHHHHHHHHHHHHHHHHHHHHHHHHHHHHHHHHHHHHHHHHTSTT--------STTHHHHHHHHHHHHHHHHHHTPPPEEEEE-S--HHHHHHHHHHHHHHHHHH-TTTTTTS-TT-HHHHHHHHTTEEEEEE--TT--EE-TTS-EEE-HHHHHHHHHHHTT--EEEEE-GGGHHHHHHHHT--EEEEE-SEE-SSEEEEETTHHHHHHHHHHHHHTHHHH-TT----PPPPPEEEEE--GGGB---THHHHHHHHTTS----PPPP-----------------GGG------EEEETTEEEE--SSS-B--SPP----HHHHTTGGG--B--BSEEEEEGGG-SEEEETTEEEESTT-HHHHHHHHHHHHHHHHHHHHHHHHHHHHHHHTT---HHHHHHHHHHHHHHHHT--HHHHHHHHHHHHHHHHHHHHHTTGGGTHHHHHHH-TTSTTTTTS-TTTTTTS-HHHHHHHHHHHHHHHHHHTGGGG--S-HHHHHHHHHHHHHHHHHHHHHHHHHHHHH-------

Sequence (950 aa):
MKGGVDQNSNYYGKGRESLRVEHCLCLDIIRDNVTKMWKRPYEKPLAYYTTHGPNHCYAVENLIYKLIPGFANLREEERFYLLASAWLHDIGMIRSVANELNMERHGSELNETEIREQHHNTSEKFIIEHYDQCGLDHKISNIDHTEDKQIIAKICKYHRRREDINECPDTLTVRNEEYRVQLLAAYLRLADALHMDSSRAPDYDYAICLAYDIPAEIKMHWIKSKLVLGIILDSRKHTITVSFRIPSPEQLKERNVDPKWISGKIDYIIKDVLDDLRSELSSVMHILAKGGLSYYLDIKVEKVTGYIERQILNDLLSMAINYDILRNPSASLLIDMVIMSIANISGYYLKEKEAPRQVSKISIEVIKSELKRFLEQLNDNLVKNRGCHFGLKKIADRCDALSKKYLQDDLAEFIKEINELYQSHFQRKYLVRESARNFLQMFDSRNNKIENVNRNDQAENTNDTEIDKNGNADQAENDEKELCHKSKTEKEENKKVYRFLLYGYSNMVIQALCGFRDSLISDEYKNESRKYNIYNTDFKKDFSKRFKIFVCDGQPKNQLSLGNEILYHDGFSYASELVEQNFVDIIMIPDIIAGNIIDKYCIDFVLMGANGFNDKEFRHSAGHDSIIRLIEKTDAKKTDTEKTSTKKTKKKPKVVLVVTSDKYQIDKMDEENRDQSKNTVNPCWPKESSGTGSNNKKISPEPNCDEIFECEGHREISGFRFWQPNNDSRRDNFWFVTNNEVDKIKDSILFFNPREDKVPIQNVDFMITNIGLFEKVKDSIEFREMVYKETSLFNQLNLIQKIEKSLGLLSNTTNHDCLAQIVIDLFDLLKDQRGEVKIATGREIIKLLFSFYQKRGIVQGIEKIFINNKLLKNRTDNSEEDLKDVPLTEVMRIDRDMIRALFDKEIVNLLPNNAKDKEEFKRYIDSMKEFLDSYEINFINSMSPSVSPL